Protein AF-0000000066124583 (afdb_homodimer)

Structure (mmCIF, N/CA/C/O backbone):
data_AF-0000000066124583-model_v1
#
loop_
_entity.id
_entity.type
_entity.pdbx_description
1 polymer 'Pre-rRNA-processing protein RIX1'
#
loop_
_atom_site.group_PDB
_atom_site.id
_atom_site.type_symbol
_atom_site.label_atom_id
_atom_site.label_alt_id
_atom_site.label_comp_id
_atom_site.label_asym_id
_atom_site.label_entity_id
_atom_site.label_seq_id
_atom_site.pdbx_PDB_ins_code
_atom_site.Cartn_x
_atom_site.Cartn_y
_atom_site.Cartn_z
_atom_site.occupancy
_atom_site.B_iso_or_equiv
_atom_site.auth_seq_id
_atom_site.auth_comp_id
_atom_site.auth_asym_id
_atom_site.auth_atom_id
_atom_site.pdbx_PDB_model_num
ATOM 1 N N . MET A 1 1 ? -20.906 36.094 20.312 1 31.84 1 MET A N 1
ATOM 2 C CA . MET A 1 1 ? -20.328 34.75 20.375 1 31.84 1 MET A CA 1
ATOM 3 C C . MET A 1 1 ? -19.531 34.438 19.125 1 31.84 1 MET A C 1
ATOM 5 O O . MET A 1 1 ? -20.094 34.312 18.031 1 31.84 1 MET A O 1
ATOM 9 N N . THR A 1 2 ? -18.391 35.062 18.766 1 44.59 2 THR A N 1
ATOM 10 C CA . THR A 1 2 ? -17.547 35.219 17.578 1 44.59 2 THR A CA 1
ATOM 11 C C . THR A 1 2 ? -17.266 33.875 16.938 1 44.59 2 THR A C 1
ATOM 13 O O . THR A 1 2 ? -16.875 32.938 17.609 1 44.59 2 THR A O 1
ATOM 16 N N . SER A 1 3 ? -17.828 33.719 15.781 1 54.34 3 SER A N 1
ATOM 17 C CA . SER A 1 3 ? -17.906 32.469 15.016 1 54.34 3 SER A CA 1
ATOM 18 C C . SER A 1 3 ? -16.516 31.875 14.797 1 54.34 3 SER A C 1
ATOM 20 O O . SER A 1 3 ? -15.578 32.594 14.43 1 54.34 3 SER A O 1
ATOM 22 N N . GLN A 1 4 ? -16.188 30.703 15.398 1 66.81 4 GLN A N 1
ATOM 23 C CA . GLN A 1 4 ? -14.938 29.969 15.531 1 66.81 4 GLN A CA 1
ATOM 24 C C . GLN A 1 4 ? -14.477 29.422 14.188 1 66.81 4 GLN A C 1
ATOM 26 O O . GLN A 1 4 ? -13.305 29.078 14.023 1 66.81 4 GLN A O 1
ATOM 31 N N . VAL A 1 5 ? -15.422 29.609 13.102 1 79.12 5 VAL A N 1
ATOM 32 C CA . VAL A 1 5 ? -15.008 29.016 11.828 1 79.12 5 VAL A CA 1
ATOM 33 C C . VAL A 1 5 ? -15.219 30.016 10.703 1 79.12 5 VAL A C 1
ATOM 35 O O . VAL A 1 5 ? -15.922 31.016 10.867 1 79.12 5 VAL A O 1
ATOM 38 N N . VAL A 1 6 ? -14.578 29.906 9.594 1 86 6 VAL A N 1
ATOM 39 C CA . VAL A 1 6 ? -14.75 30.75 8.414 1 86 6 VAL A CA 1
ATOM 40 C C . VAL A 1 6 ? -16.172 30.625 7.891 1 86 6 VAL A C 1
ATOM 42 O O . VAL A 1 6 ? -16.656 29.5 7.641 1 86 6 VAL A O 1
ATOM 45 N N . PRO A 1 7 ? -16.844 31.734 7.855 1 86.69 7 PRO A N 1
ATOM 46 C CA . PRO A 1 7 ? -18.219 31.656 7.359 1 86.69 7 PRO A CA 1
ATOM 47 C C . PRO A 1 7 ? -18.297 31.078 5.953 1 86.69 7 PRO A C 1
ATOM 49 O O . PRO A 1 7 ? -17.391 31.266 5.141 1 86.69 7 PRO A O 1
ATOM 52 N N . LEU A 1 8 ? -19.391 30.406 5.609 1 89.06 8 LEU A N 1
ATOM 53 C CA . LEU A 1 8 ? -19.594 29.766 4.316 1 89.06 8 LEU A CA 1
ATOM 54 C C . LEU A 1 8 ? -19.672 30.812 3.201 1 89.06 8 LEU A C 1
ATOM 56 O O . LEU A 1 8 ? -19.359 30.516 2.047 1 89.06 8 LEU A O 1
ATOM 60 N N . SER A 1 9 ? -20.094 32.031 3.57 1 87.06 9 SER A N 1
ATOM 61 C CA . SER A 1 9 ? -20.203 33.125 2.592 1 87.06 9 SER A CA 1
ATOM 62 C C . SER A 1 9 ? -18.844 33.438 1.976 1 87.06 9 SER A C 1
ATOM 64 O O . SER A 1 9 ? -18.766 33.781 0.792 1 87.06 9 SER A O 1
ATOM 66 N N . THR A 1 10 ? -17.844 33.312 2.783 1 87.81 10 THR A N 1
ATOM 67 C CA . THR A 1 10 ? -16.5 33.562 2.279 1 87.81 10 THR A CA 1
ATOM 68 C C . THR A 1 10 ? -16.094 32.5 1.265 1 87.81 10 THR A C 1
ATOM 70 O O . THR A 1 10 ? -15.453 32.781 0.254 1 87.81 10 THR A O 1
ATOM 73 N N . PHE A 1 11 ? -16.531 31.297 1.5 1 90.44 11 PHE A N 1
ATOM 74 C CA . PHE A 1 11 ? -16.219 30.203 0.586 1 90.44 11 PHE A CA 1
ATOM 75 C C . PHE A 1 11 ? -16.969 30.359 -0.73 1 90.44 11 PHE A C 1
ATOM 77 O O . PHE A 1 11 ? -16.438 30.047 -1.796 1 90.44 11 PHE A O 1
ATOM 84 N N . VAL A 1 12 ? -18.156 30.859 -0.649 1 90.5 12 VAL A N 1
ATOM 85 C CA . VAL A 1 12 ? -18.984 31.047 -1.833 1 90.5 12 VAL A CA 1
ATOM 86 C C . VAL A 1 12 ? -18.297 31.984 -2.812 1 90.5 12 VAL A C 1
ATOM 88 O O . VAL A 1 12 ? -18.297 31.75 -4.023 1 90.5 12 VAL A O 1
ATOM 91 N N . GLN A 1 13 ? -17.625 32.938 -2.297 1 87.88 13 GLN A N 1
ATOM 92 C CA . GLN A 1 13 ? -16.984 33.938 -3.129 1 87.88 13 GLN A CA 1
ATOM 93 C C . GLN A 1 13 ? -15.719 33.406 -3.785 1 87.88 13 GLN A C 1
ATOM 95 O O . GLN A 1 13 ? -15.352 33.812 -4.887 1 87.88 13 GLN A O 1
ATOM 100 N N . HIS A 1 14 ? -15.148 32.406 -3.162 1 88.44 14 HIS A N 1
ATOM 101 C CA . HIS A 1 14 ? -13.836 31.953 -3.617 1 88.44 14 HIS A CA 1
ATOM 102 C C . HIS A 1 14 ? -13.898 30.562 -4.223 1 88.44 14 HIS A C 1
ATOM 104 O O . HIS A 1 14 ? -12.898 30.047 -4.738 1 88.44 14 HIS A O 1
ATOM 110 N N . LEU A 1 15 ? -14.984 29.969 -4.273 1 90.81 15 LEU A N 1
ATOM 111 C CA . LEU A 1 15 ? -15.117 28.562 -4.641 1 90.81 15 LEU A CA 1
ATOM 112 C C . LEU A 1 15 ? -14.68 28.328 -6.082 1 90.81 15 LEU A C 1
ATOM 114 O O . LEU A 1 15 ? -13.961 27.359 -6.371 1 90.81 15 LEU A O 1
ATOM 118 N N . GLU A 1 16 ? -14.961 29.203 -6.98 1 88.62 16 GLU A N 1
ATOM 119 C CA . GLU A 1 16 ? -14.648 29.016 -8.398 1 88.62 16 GLU A CA 1
ATOM 120 C C . GLU A 1 16 ? -13.18 29.328 -8.68 1 88.62 16 GLU A C 1
ATOM 122 O O . GLU A 1 16 ? -12.562 28.703 -9.547 1 88.62 16 GLU A O 1
ATOM 127 N N . SER A 1 17 ? -12.609 30.172 -7.844 1 87.5 17 SER A N 1
ATOM 128 C CA . SER A 1 17 ? -11.258 30.641 -8.133 1 87.5 17 SER A CA 1
ATOM 129 C C . SER A 1 17 ? -10.219 29.906 -7.293 1 87.5 17 SER A C 1
ATOM 131 O O . SER A 1 17 ? -9.023 29.938 -7.602 1 87.5 17 SER A O 1
ATOM 133 N N . CYS A 1 18 ? -10.711 29.25 -6.309 1 87.5 18 CYS A N 1
ATOM 134 C CA . CYS A 1 18 ? -9.766 28.609 -5.391 1 87.5 18 CYS A CA 1
ATOM 135 C C . CYS A 1 18 ? -9.07 27.422 -6.051 1 87.5 18 CYS A C 1
ATOM 137 O O . CYS A 1 18 ? -9.719 26.625 -6.73 1 87.5 18 CYS A O 1
ATOM 139 N N . GLU A 1 19 ? -7.656 27.453 -5.938 1 86.69 19 GLU A N 1
ATOM 140 C CA . GLU A 1 19 ? -6.883 26.359 -6.52 1 86.69 19 GLU A CA 1
ATOM 141 C C . GLU A 1 19 ? -5.777 25.906 -5.574 1 86.69 19 GLU A C 1
ATOM 143 O O . GLU A 1 19 ? -5.441 26.609 -4.617 1 86.69 19 GLU A O 1
ATOM 148 N N . GLY A 1 20 ? -5.316 24.672 -5.781 1 86.31 20 GLY A N 1
ATOM 149 C CA . GLY A 1 20 ? -4.145 24.156 -5.09 1 86.31 20 GLY A CA 1
ATOM 150 C C . GLY A 1 20 ? -4.328 24.078 -3.584 1 86.31 20 GLY A C 1
ATOM 151 O O . GLY A 1 20 ? -5.273 23.453 -3.105 1 86.31 20 GLY A O 1
ATOM 152 N N . TYR A 1 21 ? -3.578 24.797 -2.836 1 88.69 21 TYR A N 1
ATOM 153 C CA . TYR A 1 21 ? -3.547 24.719 -1.381 1 88.69 21 TYR A CA 1
ATOM 154 C C . TYR A 1 21 ? -4.789 25.359 -0.773 1 88.69 21 TYR A C 1
ATOM 156 O O . TYR A 1 21 ? -5.289 24.906 0.257 1 88.69 21 TYR A O 1
ATOM 164 N N . GLU A 1 22 ? -5.266 26.422 -1.365 1 89.56 22 GLU A N 1
ATOM 165 C CA . GLU A 1 22 ? -6.48 27.078 -0.884 1 89.56 22 GLU A CA 1
ATOM 166 C C . GLU A 1 22 ? -7.668 26.125 -0.896 1 89.56 22 GLU A C 1
ATOM 168 O O . GLU A 1 22 ? -8.438 26.062 0.064 1 89.56 22 GLU A O 1
ATOM 173 N N . PHE A 1 23 ? -7.766 25.453 -1.952 1 92.38 23 PHE A N 1
ATOM 174 C CA . PHE A 1 23 ? -8.859 24.484 -2.068 1 92.38 23 PHE A CA 1
ATOM 175 C C . PHE A 1 23 ? -8.711 23.375 -1.046 1 92.38 23 PHE A C 1
ATOM 177 O O . PHE A 1 23 ? -9.688 22.969 -0.412 1 92.38 23 PHE A O 1
ATOM 184 N N . ARG A 1 24 ? -7.539 22.859 -0.922 1 91.31 24 ARG A N 1
ATOM 185 C CA . ARG A 1 24 ? -7.277 21.812 0.06 1 91.31 24 ARG A CA 1
ATOM 186 C C . ARG A 1 24 ? -7.66 22.266 1.464 1 91.31 24 ARG A C 1
ATOM 188 O O . ARG A 1 24 ? -8.266 21.516 2.225 1 91.31 24 ARG A O 1
ATOM 195 N N . THR A 1 25 ? -7.32 23.453 1.829 1 90.75 25 THR A N 1
ATOM 196 C CA . THR A 1 25 ? -7.621 24 3.148 1 90.75 25 THR A CA 1
ATOM 197 C C . THR A 1 25 ? -9.125 24.172 3.328 1 90.75 25 THR A C 1
ATOM 199 O O . THR A 1 25 ? -9.664 23.891 4.398 1 90.75 25 THR A O 1
ATOM 202 N N . MET A 1 26 ? -9.734 24.672 2.281 1 91.56 26 MET A N 1
ATOM 203 C CA . MET A 1 26 ? -11.18 24.828 2.33 1 91.56 26 MET A CA 1
ATOM 204 C C . MET A 1 26 ? -11.875 23.5 2.619 1 91.56 26 MET A C 1
ATOM 206 O O . MET A 1 26 ? -12.758 23.438 3.477 1 91.56 26 MET A O 1
ATOM 210 N N . ILE A 1 27 ? -11.445 22.453 1.903 1 92.69 27 ILE A N 1
ATOM 211 C CA . ILE A 1 27 ? -12.039 21.125 2.072 1 92.69 27 ILE A CA 1
ATOM 212 C C . ILE A 1 27 ? -11.797 20.625 3.498 1 92.69 27 ILE A C 1
ATOM 214 O O . ILE A 1 27 ? -12.695 20.062 4.121 1 92.69 27 ILE A O 1
ATOM 218 N N . LYS A 1 28 ? -10.695 20.891 3.996 1 89.81 28 LYS A N 1
ATOM 219 C CA . LYS A 1 28 ? -10.367 20.484 5.359 1 89.81 28 LYS A CA 1
ATOM 220 C C . LYS A 1 28 ? -11.258 21.203 6.371 1 89.81 28 LYS A C 1
ATOM 222 O O . LYS A 1 28 ? -11.719 20.594 7.34 1 89.81 28 LYS A O 1
ATOM 227 N N . MET A 1 29 ? -11.523 22.453 6.176 1 89 29 MET A N 1
ATOM 228 C CA . MET A 1 29 ? -12.336 23.25 7.094 1 89 29 MET A CA 1
ATOM 229 C C . MET A 1 29 ? -13.789 22.797 7.059 1 89 29 MET A C 1
ATOM 231 O O . MET A 1 29 ? -14.469 22.797 8.086 1 89 29 MET A O 1
ATOM 235 N N . LEU A 1 30 ? -14.188 22.406 5.883 1 90.69 30 LEU A N 1
ATOM 236 C CA . LEU A 1 30 ? -15.578 22 5.715 1 90.69 30 LEU A CA 1
ATOM 237 C C . LEU A 1 30 ? -15.852 20.703 6.461 1 90.69 30 LEU A C 1
ATOM 239 O O . LEU A 1 30 ? -17.016 20.344 6.699 1 90.69 30 LEU A O 1
ATOM 243 N N . ALA A 1 31 ? -14.844 19.984 6.855 1 88.62 31 ALA A N 1
ATOM 244 C CA . ALA A 1 31 ? -15 18.734 7.602 1 88.62 31 ALA A CA 1
ATOM 245 C C . ALA A 1 31 ? -15.297 19 9.07 1 88.62 31 ALA A C 1
ATOM 247 O O . ALA A 1 31 ? -15.656 18.094 9.82 1 88.62 31 ALA A O 1
ATOM 248 N N . SER A 1 32 ? -15.281 20.25 9.508 1 85.44 32 SER A N 1
ATOM 249 C CA . SER A 1 32 ? -15.523 20.609 10.898 1 85.44 32 SER A CA 1
ATOM 250 C C . SER A 1 32 ? -17 20.453 11.266 1 85.44 32 SER A C 1
ATOM 252 O O . SER A 1 32 ? -17.875 20.875 10.508 1 85.44 32 SER A O 1
ATOM 254 N N . PRO A 1 33 ? -17.219 19.875 12.383 1 81.5 33 PRO A N 1
ATOM 255 C CA . PRO A 1 33 ? -18.609 19.734 12.828 1 81.5 33 PRO A CA 1
ATOM 256 C C . PRO A 1 33 ? -19.281 21.062 13.117 1 81.5 33 PRO A C 1
ATOM 258 O O . PRO A 1 33 ? -20.516 21.141 13.234 1 81.5 33 PRO A O 1
ATOM 261 N N . ALA A 1 34 ? -18.484 22.062 13.211 1 79.56 34 ALA A N 1
ATOM 262 C CA . ALA A 1 34 ? -19.016 23.375 13.508 1 79.56 34 ALA A CA 1
ATOM 263 C C . ALA A 1 34 ? -19.984 23.844 12.414 1 79.56 34 ALA A C 1
ATOM 265 O O . ALA A 1 34 ? -20.891 24.625 12.672 1 79.56 34 ALA A O 1
ATOM 266 N N . TYR A 1 35 ? -19.828 23.312 11.234 1 83.25 35 TYR A N 1
ATOM 267 C CA . TYR A 1 35 ? -20.688 23.734 10.125 1 83.25 35 TYR A CA 1
ATOM 268 C C . TYR A 1 35 ? -22.016 23 10.156 1 83.25 35 TYR A C 1
ATOM 270 O O . TYR A 1 35 ? -22.953 23.344 9.438 1 83.25 35 TYR A O 1
ATOM 278 N N . ALA A 1 36 ? -22.109 21.906 11.016 1 75.75 36 ALA A N 1
ATOM 279 C CA . ALA A 1 36 ? -23.375 21.172 11.148 1 75.75 36 ALA A CA 1
ATOM 280 C C . ALA A 1 36 ? -24.281 21.812 12.188 1 75.75 36 ALA A C 1
ATOM 282 O O . ALA A 1 36 ? -25.469 21.484 12.266 1 75.75 36 ALA A O 1
ATOM 283 N N . LYS A 1 37 ? -23.641 22.594 13.078 1 64.38 37 LYS A N 1
ATOM 284 C CA . LYS A 1 37 ? -24.422 23.203 14.141 1 64.38 37 LYS A CA 1
ATOM 285 C C . LYS A 1 37 ? -25.406 24.219 13.586 1 64.38 37 LYS A C 1
ATOM 287 O O . LYS A 1 37 ? -25.125 24.891 12.586 1 64.38 37 LYS A O 1
ATOM 292 N N . GLN A 1 38 ? -26.75 23.953 13.812 1 54.62 38 GLN A N 1
ATOM 293 C CA . GLN A 1 38 ? -28.031 24.516 13.383 1 54.62 38 GLN A CA 1
ATOM 294 C C . GLN A 1 38 ? -27.922 26.016 13.133 1 54.62 38 GLN A C 1
ATOM 296 O O . GLN A 1 38 ? -28.578 26.562 12.242 1 54.62 38 GLN A O 1
ATOM 301 N N . GLN A 1 39 ? -27.125 26.625 14.117 1 51.5 39 GLN A N 1
ATOM 302 C CA . GLN A 1 39 ? -27.234 28.062 14.039 1 51.5 39 GLN A CA 1
ATOM 303 C C . GLN A 1 39 ? -26.719 28.594 12.711 1 51.5 39 GLN A C 1
ATOM 305 O O . GLN A 1 39 ? -26.859 29.781 12.406 1 51.5 39 GLN A O 1
ATOM 310 N N . LEU A 1 40 ? -25.781 27.844 12.125 1 53 40 LEU A N 1
ATOM 311 C CA . LEU A 1 40 ? -25.188 28.266 10.859 1 53 40 LEU A CA 1
ATOM 312 C C . LEU A 1 40 ? -26.234 28.219 9.742 1 53 40 LEU A C 1
ATOM 314 O O . LEU A 1 40 ? -26.703 27.156 9.367 1 53 40 LEU A O 1
ATOM 318 N N . LEU A 1 41 ? -27.188 29 9.984 1 53.41 41 LEU A N 1
ATOM 319 C CA . LEU A 1 41 ? -28.562 29.297 9.602 1 53.41 41 LEU A CA 1
ATOM 320 C C . LEU A 1 41 ? -28.828 28.875 8.156 1 53.41 41 LEU A C 1
ATOM 322 O O . LEU A 1 41 ? -27.891 28.812 7.348 1 53.41 41 LEU A O 1
ATOM 326 N N . LYS A 1 42 ? -30.016 28.281 7.812 1 59.41 42 LYS A N 1
ATOM 327 C CA . LYS A 1 42 ? -30.734 27.703 6.672 1 59.41 42 LYS A CA 1
ATOM 328 C C . LYS A 1 42 ? -30.406 28.453 5.387 1 59.41 42 LYS A C 1
ATOM 330 O O . LYS A 1 42 ? -30.109 27.844 4.363 1 59.41 42 LYS A O 1
ATOM 335 N N . ASP A 1 43 ? -30.016 29.719 5.652 1 70.69 43 ASP A N 1
ATOM 336 C CA . ASP A 1 43 ? -29.922 30.5 4.426 1 70.69 43 ASP A CA 1
ATOM 337 C C . ASP A 1 43 ? -28.516 30.406 3.82 1 70.69 43 ASP A C 1
ATOM 339 O O . ASP A 1 43 ? -28.375 30.234 2.609 1 70.69 43 ASP A O 1
ATOM 343 N N . GLU A 1 44 ? -27.391 30.281 4.637 1 83.12 44 GLU A N 1
ATOM 344 C CA . GLU A 1 44 ? -26.031 30.25 4.082 1 83.12 44 GLU A CA 1
ATOM 345 C C . GLU A 1 44 ? -25.719 28.875 3.469 1 83.12 44 GLU A C 1
ATOM 347 O O . GLU A 1 44 ? -25.031 28.797 2.453 1 83.12 44 GLU A O 1
ATOM 352 N N . LEU A 1 45 ? -26.312 27.922 4.051 1 88 45 LEU A N 1
ATOM 353 C CA . LEU A 1 45 ? -26.062 26.562 3.555 1 88 45 LEU A CA 1
ATOM 354 C C . LEU A 1 45 ? -26.703 26.375 2.182 1 88 45 LEU A C 1
ATOM 356 O O . LEU A 1 45 ? -26.094 25.766 1.296 1 88 45 LEU A O 1
ATOM 360 N N . SER A 1 46 ? -27.844 26.938 2.045 1 88.38 46 SER A N 1
ATOM 361 C CA . SER A 1 46 ? -28.547 26.797 0.775 1 88.38 46 SER A CA 1
ATOM 362 C C . SER A 1 46 ? -27.812 27.5 -0.353 1 88.38 46 SER A C 1
ATOM 364 O O . SER A 1 46 ? -27.719 26.984 -1.47 1 88.38 46 SER A O 1
ATOM 366 N N . VAL A 1 47 ? -27.25 28.656 0.03 1 91.62 47 VAL A N 1
ATOM 367 C CA . VAL A 1 47 ? -26.516 29.422 -0.974 1 91.62 47 VAL A CA 1
ATOM 368 C C . VAL A 1 47 ? -25.234 28.688 -1.338 1 91.62 47 VAL A C 1
ATOM 370 O O . VAL A 1 47 ? -24.859 28.609 -2.514 1 91.62 47 VAL A O 1
ATOM 373 N N . PHE A 1 48 ? -24.594 28.281 -0.397 1 93.69 48 PHE A N 1
ATOM 374 C CA . PHE A 1 48 ? -23.344 27.547 -0.626 1 93.69 48 PHE A CA 1
ATOM 375 C C . PHE A 1 48 ? -23.609 26.297 -1.462 1 93.69 48 PHE A C 1
ATOM 377 O O . PHE A 1 48 ? -22.875 26.031 -2.426 1 93.69 48 PHE A O 1
ATOM 384 N N . MET A 1 49 ? -24.625 25.547 -1.117 1 93.31 49 MET A N 1
ATOM 385 C CA . MET A 1 49 ? -24.922 24.312 -1.834 1 93.31 49 MET A CA 1
ATOM 386 C C . MET A 1 49 ? -25.375 24.609 -3.26 1 93.31 49 MET A C 1
ATOM 388 O O . MET A 1 49 ? -25.141 23.812 -4.172 1 93.31 49 MET A O 1
ATOM 392 N N . ALA A 1 50 ? -26.016 25.734 -3.438 1 94.69 50 ALA A N 1
ATOM 393 C CA . ALA A 1 50 ? -26.375 26.125 -4.793 1 94.69 50 ALA A CA 1
ATOM 394 C C . ALA A 1 50 ? -25.141 26.312 -5.668 1 94.69 50 ALA A C 1
ATOM 396 O O . ALA A 1 50 ? -25.141 25.938 -6.844 1 94.69 50 ALA A O 1
ATOM 397 N N . LYS A 1 51 ? -24.172 26.859 -5.125 1 95.44 51 LYS A N 1
ATOM 398 C CA . LYS A 1 51 ? -22.922 27.047 -5.859 1 95.44 51 LYS A CA 1
ATOM 399 C C . LYS A 1 51 ? -22.25 25.719 -6.137 1 95.44 51 LYS A C 1
ATOM 401 O O . LYS A 1 51 ? -21.656 25.531 -7.203 1 95.44 51 LYS A O 1
ATOM 406 N N . VAL A 1 52 ? -22.266 24.828 -5.152 1 96.38 52 VAL A N 1
ATOM 407 C CA . VAL A 1 52 ? -21.688 23.5 -5.328 1 96.38 52 VAL A CA 1
ATOM 408 C C . VAL A 1 52 ? -22.422 22.766 -6.457 1 96.38 52 VAL A C 1
ATOM 410 O O . VAL A 1 52 ? -21.781 22.141 -7.312 1 96.38 52 VAL A O 1
ATOM 413 N N . LEU A 1 53 ? -23.719 22.891 -6.453 1 96.81 53 LEU A N 1
ATOM 414 C CA . LEU A 1 53 ? -24.516 22.266 -7.504 1 96.81 53 LEU A CA 1
ATOM 415 C C . LEU A 1 53 ? -24.188 22.859 -8.867 1 96.81 53 LEU A C 1
ATOM 417 O O . LEU A 1 53 ? -24.156 22.156 -9.875 1 96.81 53 LEU A O 1
ATOM 421 N N . LYS A 1 54 ? -23.906 24.109 -8.883 1 96.25 54 LYS A N 1
ATOM 422 C CA . LYS A 1 54 ? -23.5 24.781 -10.117 1 96.25 54 LYS A CA 1
ATOM 423 C C . LYS A 1 54 ? -22.172 24.25 -10.625 1 96.25 54 LYS A C 1
ATOM 425 O O . LYS A 1 54 ? -21.984 24.062 -11.828 1 96.25 54 LYS A O 1
ATOM 430 N N . LEU A 1 55 ? -21.25 24.031 -9.719 1 96.94 55 LEU A N 1
ATOM 431 C CA . LEU A 1 55 ? -19.953 23.453 -10.102 1 96.94 55 LEU A CA 1
ATOM 432 C C . LEU A 1 55 ? -20.141 22.094 -10.742 1 96.94 55 LEU A C 1
ATOM 434 O O . LEU A 1 55 ? -19.484 21.781 -11.75 1 96.94 55 LEU A O 1
ATOM 438 N N . LEU A 1 56 ? -21.047 21.312 -10.242 1 97.38 56 LEU A N 1
ATOM 439 C CA . LEU A 1 56 ? -21.281 19.953 -10.711 1 97.38 56 LEU A CA 1
ATOM 440 C C . LEU A 1 56 ? -21.969 19.938 -12.07 1 97.38 56 LEU A C 1
ATOM 442 O O . LEU A 1 56 ? -21.891 18.969 -12.812 1 97.38 56 LEU A O 1
ATOM 446 N N . ARG A 1 57 ? -22.641 21.016 -12.406 1 96.19 57 ARG A N 1
ATOM 447 C CA . ARG A 1 57 ? -23.328 21.141 -13.68 1 96.19 57 ARG A CA 1
ATOM 448 C C . ARG A 1 57 ? -22.438 21.797 -14.734 1 96.19 57 ARG A C 1
ATOM 450 O O . ARG A 1 57 ? -22.828 21.922 -15.891 1 96.19 57 ARG A O 1
ATOM 457 N N . SER A 1 58 ? -21.266 22.156 -14.312 1 95.56 58 SER A N 1
ATOM 458 C CA . SER A 1 58 ? -20.359 22.859 -15.211 1 95.56 58 SER A CA 1
ATOM 459 C C . SER A 1 58 ? -19.859 21.938 -16.312 1 95.56 58 SER A C 1
ATOM 461 O O . SER A 1 58 ? -19.828 20.719 -16.156 1 95.56 58 SER A O 1
ATOM 463 N N . LYS A 1 59 ? -19.359 22.5 -17.391 1 92.69 59 LYS A N 1
ATOM 464 C CA . LYS A 1 59 ? -18.781 21.734 -18.5 1 92.69 59 LYS A CA 1
ATOM 465 C C . LYS A 1 59 ? -17.266 21.609 -18.344 1 92.69 59 LYS A C 1
ATOM 467 O O . LYS A 1 59 ? -16.625 20.828 -19.047 1 92.69 59 LYS A O 1
ATOM 472 N N . ASP A 1 60 ? -16.844 22.406 -17.422 1 93.81 60 ASP A N 1
ATOM 473 C CA . ASP A 1 60 ? -15.414 22.359 -17.141 1 93.81 60 ASP A CA 1
ATOM 474 C C . ASP A 1 60 ? -15.078 21.203 -16.203 1 93.81 60 ASP A C 1
ATOM 476 O O . ASP A 1 60 ? -15.578 21.141 -15.078 1 93.81 60 ASP A O 1
ATOM 480 N N . ASP A 1 61 ? -14.219 20.312 -16.656 1 93.62 61 ASP A N 1
ATOM 481 C CA . ASP A 1 61 ? -13.875 19.109 -15.898 1 93.62 61 ASP A CA 1
ATOM 482 C C . ASP A 1 61 ? -13.289 19.469 -14.539 1 93.62 61 ASP A C 1
ATOM 484 O O . ASP A 1 61 ? -13.547 18.781 -13.547 1 93.62 61 ASP A O 1
ATOM 488 N N . TYR A 1 62 ? -12.516 20.547 -14.453 1 94.06 62 TYR A N 1
ATOM 489 C CA . TYR A 1 62 ? -11.883 20.938 -13.195 1 94.06 62 TYR A CA 1
ATOM 490 C C . TYR A 1 62 ? -12.922 21.422 -12.188 1 94.06 62 TYR A C 1
ATOM 492 O O . TYR A 1 62 ? -12.82 21.125 -11 1 94.06 62 TYR A O 1
ATOM 500 N N . GLN A 1 63 ? -13.906 22.125 -12.625 1 96.06 63 GLN A N 1
ATOM 501 C CA . GLN A 1 63 ? -14.969 22.625 -11.75 1 96.06 63 GLN A CA 1
ATOM 502 C C . GLN A 1 63 ? -15.82 21.469 -11.227 1 96.06 63 GLN A C 1
ATOM 504 O O . GLN A 1 63 ? -16.172 21.438 -10.047 1 96.06 63 GLN A O 1
ATOM 509 N N . VAL A 1 64 ? -16.109 20.531 -12.102 1 97.12 64 VAL A N 1
ATOM 510 C CA . VAL A 1 64 ? -16.875 19.359 -11.68 1 97.12 64 VAL A CA 1
ATOM 511 C C . VAL A 1 64 ? -16.078 18.578 -10.641 1 97.12 64 VAL A C 1
ATOM 513 O O . VAL A 1 64 ? -16.625 18.109 -9.641 1 97.12 64 VAL A O 1
ATOM 516 N N . TRP A 1 65 ? -14.758 18.453 -10.938 1 97 65 TRP A N 1
ATOM 517 C CA . TRP A 1 65 ? -13.859 17.781 -10.008 1 97 65 TRP A CA 1
ATOM 518 C C . TRP A 1 65 ? -13.906 18.438 -8.633 1 97 65 TRP A C 1
ATOM 520 O O . TRP A 1 65 ? -14.008 17.75 -7.613 1 97 65 TRP A O 1
ATOM 530 N N . LYS A 1 66 ? -13.922 19.719 -8.531 1 96.31 66 LYS A N 1
ATOM 531 C CA . LYS A 1 66 ? -14.016 20.469 -7.273 1 96.31 66 LYS A CA 1
ATOM 532 C C . LYS A 1 66 ? -15.352 20.203 -6.582 1 96.31 66 LYS A C 1
ATOM 534 O O . LYS A 1 66 ? -15.391 19.953 -5.379 1 96.31 66 LYS A O 1
ATOM 539 N N . GLY A 1 67 ? -16.344 20.266 -7.379 1 97.25 67 GLY A N 1
ATOM 540 C CA . GLY A 1 67 ? -17.672 20.016 -6.84 1 97.25 67 GLY A CA 1
ATOM 541 C C . GLY A 1 67 ? -17.797 18.641 -6.219 1 97.25 67 GLY A C 1
ATOM 542 O O . GLY A 1 67 ? -18.438 18.484 -5.176 1 97.25 67 GLY A O 1
ATOM 543 N N . CYS A 1 68 ? -17.203 17.641 -6.793 1 98.06 68 CYS A N 1
ATOM 544 C CA . CYS A 1 68 ? -17.25 16.266 -6.285 1 98.06 68 CYS A CA 1
ATOM 545 C C . CYS A 1 68 ? -16.578 16.172 -4.918 1 98.06 68 CYS A C 1
ATOM 547 O O . CYS A 1 68 ? -17.141 15.578 -3.992 1 98.06 68 CYS A O 1
ATOM 549 N N . HIS A 1 69 ? -15.438 16.766 -4.797 1 97.62 69 HIS A N 1
ATOM 550 C CA . HIS A 1 69 ? -14.695 16.672 -3.541 1 97.62 69 HIS A CA 1
ATOM 551 C C . HIS A 1 69 ? -15.422 17.406 -2.42 1 97.62 69 HIS A C 1
ATOM 553 O O . HIS A 1 69 ? -15.477 16.922 -1.288 1 97.62 69 HIS A O 1
ATOM 559 N N . ILE A 1 70 ? -16.031 18.5 -2.711 1 97.12 70 ILE A N 1
ATOM 560 C CA . ILE A 1 70 ? -16.766 19.266 -1.708 1 97.12 70 ILE A CA 1
ATOM 561 C C . ILE A 1 70 ? -18.016 18.484 -1.271 1 97.12 70 ILE A C 1
ATOM 563 O O . ILE A 1 70 ? -18.297 18.375 -0.076 1 97.12 70 ILE A O 1
ATOM 567 N N . ALA A 1 71 ? -18.703 17.969 -2.271 1 97.38 71 ALA A N 1
ATOM 568 C CA . ALA A 1 71 ? -19.891 17.203 -1.962 1 97.38 71 ALA A CA 1
ATOM 569 C C . ALA A 1 71 ? -19.562 16 -1.064 1 97.38 71 ALA A C 1
ATOM 571 O O . ALA A 1 71 ? -20.297 15.727 -0.105 1 97.38 71 ALA A O 1
ATOM 572 N N . THR A 1 72 ? -18.484 15.32 -1.355 1 97.25 72 THR A N 1
ATOM 573 C CA . THR A 1 72 ? -18.078 14.148 -0.587 1 97.25 72 THR A CA 1
ATOM 574 C C . THR A 1 72 ? -17.766 14.523 0.859 1 97.25 72 THR A C 1
ATOM 576 O O . THR A 1 72 ? -18.281 13.906 1.791 1 97.25 72 THR A O 1
ATOM 579 N N . VAL A 1 73 ? -17.047 15.586 1.056 1 95.5 73 VAL A N 1
ATOM 580 C CA . VAL A 1 73 ? -16.609 15.969 2.395 1 95.5 73 VAL A CA 1
ATOM 581 C C . VAL A 1 73 ? -17.781 16.547 3.18 1 95.5 73 VAL A C 1
ATOM 583 O O . VAL A 1 73 ? -18 16.172 4.336 1 95.5 73 VAL A O 1
ATOM 586 N N . PHE A 1 74 ? -18.5 17.375 2.535 1 93.56 74 PHE A N 1
ATOM 587 C CA . PHE A 1 74 ? -19.578 18.062 3.23 1 93.56 74 PHE A CA 1
ATOM 588 C C . PHE A 1 74 ? -20.688 17.094 3.607 1 93.56 74 PHE A C 1
ATOM 590 O O . PHE A 1 74 ? -21.297 17.219 4.676 1 93.56 74 PHE A O 1
ATOM 597 N N . CYS A 1 75 ? -20.953 16.109 2.77 1 93.88 75 CYS A N 1
ATOM 598 C CA . CYS A 1 75 ? -21.984 15.109 3.08 1 93.88 75 CYS A CA 1
ATOM 599 C C . CYS A 1 75 ? -21.469 14.109 4.117 1 93.88 75 CYS A C 1
ATOM 601 O O . CYS A 1 75 ? -22.25 13.578 4.906 1 93.88 75 CYS A O 1
ATOM 603 N N . THR A 1 76 ? -20.25 13.82 4.141 1 92.81 76 THR A N 1
ATOM 604 C CA . THR A 1 76 ? -19.672 12.844 5.062 1 92.81 76 THR A CA 1
ATOM 605 C C . THR A 1 76 ? -19.688 13.375 6.492 1 92.81 76 THR A C 1
ATOM 607 O O . THR A 1 76 ? -20.031 12.648 7.426 1 92.81 76 THR A O 1
ATOM 610 N N . TYR A 1 77 ? -19.469 14.688 6.66 1 88.75 77 TYR A N 1
ATOM 611 C CA . TYR A 1 77 ? -19.234 15.188 8.016 1 88.75 77 TYR A CA 1
ATOM 612 C C . TYR A 1 77 ? -20.391 16.062 8.469 1 88.75 77 TYR A C 1
ATOM 614 O O . TYR A 1 77 ? -20.453 16.469 9.633 1 88.75 77 TYR A O 1
ATOM 622 N N . ASN A 1 78 ? -21.312 16.359 7.625 1 88.62 78 ASN A N 1
ATOM 623 C CA . ASN A 1 78 ? -22.469 17.172 7.965 1 88.62 78 ASN A CA 1
ATOM 624 C C . ASN A 1 78 ? -23.766 16.422 7.668 1 88.62 78 ASN A C 1
ATOM 626 O O . ASN A 1 78 ? -24.25 16.438 6.535 1 88.62 78 ASN A O 1
ATOM 630 N N . PRO A 1 79 ? -24.391 15.859 8.695 1 88.56 79 PRO A N 1
ATOM 631 C CA . PRO A 1 79 ? -25.625 15.086 8.492 1 88.56 79 PRO A CA 1
ATOM 632 C C . PRO A 1 79 ? -26.766 15.93 7.953 1 88.56 79 PRO A C 1
ATOM 634 O O . PRO A 1 79 ? -27.656 15.422 7.258 1 88.56 79 PRO A O 1
ATOM 637 N N . VAL A 1 80 ? -26.766 17.203 8.242 1 87.25 80 VAL A N 1
ATOM 638 C CA . VAL A 1 80 ? -27.828 18.078 7.789 1 87.25 80 VAL A CA 1
ATOM 639 C C . VAL A 1 80 ? -27.781 18.219 6.273 1 87.25 80 VAL A C 1
ATOM 641 O O . VAL A 1 80 ? -28.812 18.188 5.602 1 87.25 80 VAL A O 1
ATOM 644 N N . VAL A 1 81 ? -26.578 18.359 5.77 1 91.12 81 VAL A N 1
ATOM 645 C CA . VAL A 1 81 ? -26.406 18.5 4.328 1 91.12 81 VAL A CA 1
ATOM 646 C C . VAL A 1 81 ? -26.766 17.188 3.637 1 91.12 81 VAL A C 1
ATOM 648 O O . VAL A 1 81 ? -27.422 17.188 2.592 1 91.12 81 VAL A O 1
ATOM 651 N N . LEU A 1 82 ? -26.391 16.109 4.215 1 92.81 82 LEU A N 1
ATOM 652 C CA . LEU A 1 82 ? -26.688 14.797 3.645 1 92.81 82 LEU A CA 1
ATOM 653 C C . LEU A 1 82 ? -28.203 14.586 3.537 1 92.81 82 LEU A C 1
ATOM 655 O O . LEU A 1 82 ? -28.703 14.156 2.494 1 92.81 82 LEU A O 1
ATOM 659 N N . CYS A 1 83 ? -28.891 14.93 4.566 1 91.06 83 CYS A N 1
ATOM 660 C CA . CYS A 1 83 ? -30.328 14.68 4.609 1 91.06 83 CYS A CA 1
ATOM 661 C C . CYS A 1 83 ? -31.078 15.672 3.732 1 91.06 83 CYS A C 1
ATOM 663 O O . CYS A 1 83 ? -32.062 15.32 3.104 1 91.06 83 CYS A O 1
ATOM 665 N N . SER A 1 84 ? -30.578 16.891 3.652 1 89.06 84 SER A N 1
ATOM 666 C CA . SER A 1 84 ? -31.312 17.938 2.939 1 89.06 84 SER A CA 1
ATOM 667 C C . SER A 1 84 ? -30.984 17.906 1.448 1 89.06 84 SER A C 1
ATOM 669 O O . SER A 1 84 ? -31.844 18.234 0.621 1 89.06 84 SER A O 1
ATOM 671 N N . PHE A 1 85 ? -29.781 17.562 1.079 1 92.94 85 PHE A N 1
ATOM 672 C CA . PHE A 1 85 ? -29.375 17.719 -0.308 1 92.94 85 PHE A CA 1
ATOM 673 C C . PHE A 1 85 ? -28.922 16.406 -0.907 1 92.94 85 PHE A C 1
ATOM 675 O O . PHE A 1 85 ? -28.547 16.328 -2.08 1 92.94 85 PHE A O 1
ATOM 682 N N . GLY A 1 86 ? -28.922 15.344 -0.17 1 93.12 86 GLY A N 1
ATOM 683 C CA . GLY A 1 86 ? -28.438 14.047 -0.629 1 93.12 86 GLY A CA 1
ATOM 684 C C . GLY A 1 86 ? -29.125 13.578 -1.896 1 93.12 86 GLY A C 1
ATOM 685 O O . GLY A 1 86 ? -28.469 13.109 -2.828 1 93.12 86 GLY A O 1
ATOM 686 N N . GLY A 1 87 ? -30.406 13.711 -1.947 1 92.75 87 GLY A N 1
ATOM 687 C CA . GLY A 1 87 ? -31.156 13.297 -3.119 1 92.75 87 GLY A CA 1
ATOM 688 C C . GLY A 1 87 ? -30.859 14.125 -4.352 1 92.75 87 GLY A C 1
ATOM 689 O O . GLY A 1 87 ? -30.672 13.586 -5.441 1 92.75 87 GLY A O 1
ATOM 690 N N . GLU A 1 88 ? -30.828 15.391 -4.168 1 94.56 88 GLU A N 1
ATOM 691 C CA . GLU A 1 88 ? -30.516 16.297 -5.273 1 94.56 88 GLU A CA 1
ATOM 692 C C . GLU A 1 88 ? -29.109 16.047 -5.816 1 94.56 88 GLU A C 1
ATOM 694 O O . GLU A 1 88 ? -28.906 16.031 -7.031 1 94.56 88 GLU A O 1
ATOM 699 N N . LEU A 1 89 ? -28.188 15.891 -4.918 1 97.19 89 LEU A N 1
ATOM 700 C CA . LEU A 1 89 ? -26.812 15.625 -5.309 1 97.19 89 LEU A CA 1
ATOM 701 C C . LEU A 1 89 ? -26.719 14.32 -6.094 1 97.19 89 LEU A C 1
ATOM 703 O O . LEU A 1 89 ? -25.984 14.25 -7.09 1 97.19 89 LEU A O 1
ATOM 707 N N . MET A 1 90 ? -27.406 13.344 -5.711 1 96 90 MET A N 1
ATOM 708 C CA . MET A 1 90 ? -27.406 12.062 -6.41 1 96 90 MET A CA 1
ATOM 709 C C . MET A 1 90 ? -27.875 12.227 -7.855 1 96 90 MET A C 1
ATOM 711 O O . MET A 1 90 ? -27.266 11.688 -8.773 1 96 90 MET A O 1
ATOM 715 N N . GLY A 1 91 ? -28.891 13.008 -7.973 1 95.69 91 GLY A N 1
ATOM 716 C CA . GLY A 1 91 ? -29.422 13.25 -9.305 1 95.69 91 GLY A CA 1
ATOM 717 C C . GLY A 1 91 ? -28.438 13.969 -10.211 1 95.69 91 GLY A C 1
ATOM 718 O O . GLY A 1 91 ? -28.25 13.578 -11.359 1 95.69 91 GLY A O 1
ATOM 719 N N . ILE A 1 92 ? -27.812 14.906 -9.734 1 97 92 ILE A N 1
ATOM 720 C CA . ILE A 1 92 ? -26.891 15.711 -10.523 1 97 92 ILE A CA 1
ATOM 721 C C . ILE A 1 92 ? -25.641 14.898 -10.844 1 97 92 ILE A C 1
ATOM 723 O O . ILE A 1 92 ? -25.094 14.992 -11.953 1 97 92 ILE A O 1
ATOM 727 N N . LEU A 1 93 ? -25.172 14.18 -9.867 1 97.5 93 LEU A N 1
ATOM 728 C CA . LEU A 1 93 ? -23.969 13.359 -10.07 1 97.5 93 LEU A CA 1
ATOM 729 C C . LEU A 1 93 ? -24.234 12.289 -11.133 1 97.5 93 LEU A C 1
ATOM 731 O O . LEU A 1 93 ? -23.359 12.023 -11.969 1 97.5 93 LEU A O 1
ATOM 735 N N . TYR A 1 94 ? -25.375 11.719 -11.086 1 95.69 94 TYR A N 1
ATOM 736 C CA . TYR A 1 94 ? -25.734 10.727 -12.102 1 95.69 94 TYR A CA 1
ATOM 737 C C . TYR A 1 94 ? -25.75 11.352 -13.492 1 95.69 94 TYR A C 1
ATOM 739 O O . TYR A 1 94 ? -25.188 10.789 -14.438 1 95.69 94 TYR A O 1
ATOM 747 N N . ARG A 1 95 ? -26.328 12.445 -13.594 1 95.94 95 ARG A N 1
ATOM 748 C CA . ARG A 1 95 ? -26.422 13.109 -14.891 1 95.94 95 ARG A CA 1
ATOM 749 C C . ARG A 1 95 ? -25.047 13.492 -15.414 1 95.94 95 ARG A C 1
ATOM 751 O O . ARG A 1 95 ? -24.75 13.32 -16.594 1 95.94 95 ARG A O 1
ATOM 758 N N . ALA A 1 96 ? -24.281 14 -14.531 1 96.5 96 ALA A N 1
ATOM 759 C CA . ALA A 1 96 ? -22.922 14.383 -14.906 1 96.5 96 ALA A CA 1
ATOM 760 C C . ALA A 1 96 ? -22.109 13.164 -15.367 1 96.5 96 ALA A C 1
ATOM 762 O O . ALA A 1 96 ? -21.359 13.242 -16.344 1 96.5 96 ALA A O 1
ATOM 763 N N . LEU A 1 97 ? -22.25 12.047 -14.688 1 96.06 97 LEU A N 1
ATOM 764 C CA . LEU A 1 97 ? -21.531 10.828 -15.047 1 96.06 97 LEU A CA 1
ATOM 765 C C . LEU A 1 97 ? -22.047 10.266 -16.375 1 96.06 97 LEU A C 1
ATOM 767 O O . LEU A 1 97 ? -21.266 9.805 -17.203 1 96.06 97 LEU A O 1
ATOM 771 N N . GLU A 1 98 ? -23.312 10.328 -16.562 1 94.69 98 GLU A N 1
ATOM 772 C CA . GLU A 1 98 ? -23.906 9.859 -17.797 1 94.69 98 GLU A CA 1
ATOM 773 C C . GLU A 1 98 ? -23.391 10.664 -19 1 94.69 98 GLU A C 1
ATOM 775 O O . GLU A 1 98 ? -23.031 10.086 -20.031 1 94.69 98 GLU A O 1
ATOM 780 N N . ASP A 1 99 ? -23.297 11.875 -18.781 1 92.75 99 ASP A N 1
ATOM 781 C CA . ASP A 1 99 ? -22.797 12.758 -19.828 1 92.75 99 ASP A CA 1
ATOM 782 C C . ASP A 1 99 ? -21.312 12.484 -20.125 1 92.75 99 ASP A C 1
ATOM 784 O O . ASP A 1 99 ? -20.891 12.5 -21.281 1 92.75 99 ASP A O 1
ATOM 788 N N . ALA A 1 100 ? -20.594 12.273 -19.109 1 92.25 100 ALA A N 1
ATOM 789 C CA . ALA A 1 100 ? -19.156 12.07 -19.25 1 92.25 100 ALA A CA 1
ATOM 790 C C . ALA A 1 100 ? -18.859 10.711 -19.859 1 92.25 100 ALA A C 1
ATOM 792 O O . ALA A 1 100 ? -17.812 10.531 -20.5 1 92.25 100 ALA A O 1
ATOM 793 N N . THR A 1 101 ? -19.734 9.703 -19.719 1 90.5 101 THR A N 1
ATOM 794 C CA . THR A 1 101 ? -19.438 8.344 -20.141 1 90.5 101 THR A CA 1
ATOM 795 C C . THR A 1 101 ? -20.094 8.031 -21.469 1 90.5 101 THR A C 1
ATOM 797 O O . THR A 1 101 ? -19.812 7.004 -22.094 1 90.5 101 THR A O 1
ATOM 800 N N . LYS A 1 102 ? -20.938 8.797 -21.953 1 85.88 102 LYS A N 1
ATOM 801 C CA . LYS A 1 102 ? -21.703 8.547 -23.188 1 85.88 102 LYS A CA 1
ATOM 802 C C . LYS A 1 102 ? -20.766 8.258 -24.359 1 85.88 102 LYS A C 1
ATOM 804 O O . LYS A 1 102 ? -20.984 7.301 -25.094 1 85.88 102 LYS A O 1
ATOM 809 N N . TYR A 1 103 ? -19.641 8.961 -24.469 1 81.94 103 TYR A N 1
ATOM 810 C CA . TYR A 1 103 ? -18.719 8.758 -25.578 1 81.94 103 TYR A CA 1
ATOM 811 C C . TYR A 1 103 ? -17.312 8.43 -25.062 1 81.94 103 TYR A C 1
ATOM 813 O O . TYR A 1 103 ? -16.312 8.734 -25.719 1 81.94 103 TYR A O 1
ATOM 821 N N . TYR A 1 104 ? -17.328 7.898 -23.969 1 84.12 104 TYR A N 1
ATOM 822 C CA . TYR A 1 104 ? -16.062 7.648 -23.281 1 84.12 104 TYR A CA 1
ATOM 823 C C . TYR A 1 104 ? -15.234 6.617 -24.047 1 84.12 104 TYR A C 1
ATOM 825 O O . TYR A 1 104 ? -14.008 6.75 -24.141 1 84.12 104 TYR A O 1
ATOM 833 N N . GLY A 1 105 ? -15.773 5.555 -24.672 1 76.69 105 GLY A N 1
ATOM 834 C CA . GLY A 1 105 ? -15.062 4.48 -25.344 1 76.69 105 GLY A CA 1
ATOM 835 C C . GLY A 1 105 ? -14.609 4.855 -26.75 1 76.69 105 GLY A C 1
ATOM 836 O O . GLY A 1 105 ? -13.664 4.266 -27.281 1 76.69 105 GLY A O 1
ATOM 837 N N . ASP A 1 106 ? -15.156 5.902 -27.328 1 75.31 106 ASP A N 1
ATOM 838 C CA . ASP A 1 106 ? -14.945 6.234 -28.734 1 75.31 106 ASP A CA 1
ATOM 839 C C . ASP A 1 106 ? -13.773 7.203 -28.891 1 75.31 106 ASP A C 1
ATOM 841 O O . ASP A 1 106 ? -13.188 7.297 -29.969 1 75.31 106 ASP A O 1
ATOM 845 N N . SER A 1 107 ? -13.484 7.938 -27.891 1 72.12 107 SER A N 1
ATOM 846 C CA . SER A 1 107 ? -12.461 8.969 -28.047 1 72.12 107 SER A CA 1
ATOM 847 C C . SER A 1 107 ? -11.344 8.789 -27.016 1 72.12 107 SER A C 1
ATOM 849 O O . SER A 1 107 ? -11.539 8.133 -25.984 1 72.12 107 SER A O 1
ATOM 851 N N . VAL A 1 108 ? -10.18 9.227 -27.578 1 71.56 108 VAL A N 1
ATOM 852 C CA . VAL A 1 108 ? -9.055 9.258 -26.656 1 71.56 108 VAL A CA 1
ATOM 853 C C . VAL A 1 108 ? -9.336 10.258 -25.531 1 71.56 108 VAL A C 1
ATOM 855 O O . VAL A 1 108 ? -9.688 11.414 -25.797 1 71.56 108 VAL A O 1
ATOM 858 N N . GLN A 1 109 ? -9.328 9.727 -24.328 1 77.38 109 GLN A N 1
ATOM 859 C CA . GLN A 1 109 ? -9.656 10.578 -23.188 1 77.38 109 GLN A CA 1
ATOM 860 C C . GLN A 1 109 ? -8.414 11.273 -22.641 1 77.38 109 GLN A C 1
ATOM 862 O O . GLN A 1 109 ? -7.344 10.68 -22.562 1 77.38 109 GLN A O 1
ATOM 867 N N . THR A 1 110 ? -8.641 12.555 -22.406 1 82.38 110 THR A N 1
ATOM 868 C CA . THR A 1 110 ? -7.582 13.32 -21.75 1 82.38 110 THR A CA 1
ATOM 869 C C . THR A 1 110 ? -7.398 12.867 -20.312 1 82.38 110 THR A C 1
ATOM 871 O O . THR A 1 110 ? -8.297 12.258 -19.719 1 82.38 110 THR A O 1
ATOM 874 N N . GLU A 1 111 ? -6.246 13.133 -19.797 1 83.12 111 GLU A N 1
ATOM 875 C CA . GLU A 1 111 ? -5.965 12.773 -18.422 1 83.12 111 GLU A CA 1
ATOM 876 C C . GLU A 1 111 ? -6.895 13.508 -17.453 1 83.12 111 GLU A C 1
ATOM 878 O O . GLU A 1 111 ? -7.324 12.945 -16.453 1 83.12 111 GLU A O 1
ATOM 883 N N . GLN A 1 112 ? -7.184 14.703 -17.719 1 86.94 112 GLN A N 1
ATOM 884 C CA . GLN A 1 112 ? -8.078 15.492 -16.891 1 86.94 112 GLN A CA 1
ATOM 885 C C . GLN A 1 112 ? -9.477 14.875 -16.844 1 86.94 112 GLN A C 1
ATOM 887 O O . GLN A 1 112 ? -10.086 14.805 -15.766 1 86.94 112 GLN A O 1
ATOM 892 N N . ARG A 1 113 ? -9.906 14.453 -17.938 1 90 113 ARG A N 1
ATOM 893 C CA . ARG A 1 113 ? -11.234 13.859 -18.016 1 90 113 ARG A CA 1
ATOM 894 C C . ARG A 1 113 ? -11.281 12.539 -17.25 1 90 113 ARG A C 1
ATOM 896 O O . ARG A 1 113 ? -12.258 12.25 -16.562 1 90 113 ARG A O 1
ATOM 903 N N . LYS A 1 114 ? -10.258 11.797 -17.359 1 90.31 114 LYS A N 1
ATOM 904 C CA . LYS A 1 114 ? -10.195 10.516 -16.656 1 90.31 114 LYS A CA 1
ATOM 905 C C . LYS A 1 114 ? -10.234 10.727 -15.141 1 90.31 114 LYS A C 1
ATOM 907 O O . LYS A 1 114 ? -10.93 10.008 -14.43 1 90.31 114 LYS A O 1
ATOM 912 N N . VAL A 1 115 ? -9.484 11.75 -14.695 1 92.56 115 VAL A N 1
ATOM 913 C CA . VAL A 1 115 ? -9.438 12.055 -13.266 1 92.56 115 VAL A CA 1
ATOM 914 C C . VAL A 1 115 ? -10.812 12.523 -12.797 1 92.56 115 VAL A C 1
ATOM 916 O O . VAL A 1 115 ? -11.258 12.156 -11.711 1 92.56 115 VAL A O 1
ATOM 919 N N . MET A 1 116 ? -11.445 13.297 -13.617 1 95.5 116 MET A N 1
ATOM 920 C CA . MET A 1 116 ? -12.773 13.797 -13.281 1 95.5 116 MET A CA 1
ATOM 921 C C . MET A 1 116 ? -13.789 12.664 -13.227 1 95.5 116 MET A C 1
ATOM 923 O O . MET A 1 116 ? -14.594 12.594 -12.297 1 95.5 116 MET A O 1
ATOM 927 N N . VAL A 1 117 ? -13.75 11.742 -14.133 1 96.31 117 VAL A N 1
ATOM 928 C CA . VAL A 1 117 ? -14.672 10.617 -14.156 1 96.31 117 VAL A CA 1
ATOM 929 C C . VAL A 1 117 ? -14.445 9.734 -12.938 1 96.31 117 VAL A C 1
ATOM 931 O O . VAL A 1 117 ? -15.406 9.25 -12.32 1 96.31 117 VAL A O 1
ATOM 934 N N . ARG A 1 118 ? -13.219 9.523 -12.602 1 96.75 118 ARG A N 1
ATOM 935 C CA . ARG A 1 118 ? -12.898 8.766 -11.398 1 96.75 118 ARG A CA 1
ATOM 936 C C . ARG A 1 118 ? -13.492 9.43 -10.164 1 96.75 118 ARG A C 1
ATOM 938 O O . ARG A 1 118 ? -14.039 8.75 -9.289 1 96.75 118 ARG A O 1
ATOM 945 N N . ALA A 1 119 ? -13.375 10.742 -10.086 1 97.75 119 ALA A N 1
ATOM 946 C CA . ALA A 1 119 ? -13.93 11.484 -8.961 1 97.75 119 ALA A CA 1
ATOM 947 C C . ALA A 1 119 ? -15.453 11.367 -8.914 1 97.75 119 ALA A C 1
ATOM 949 O O . ALA A 1 119 ? -16.047 11.227 -7.844 1 97.75 119 ALA A O 1
ATOM 950 N N . LEU A 1 120 ? -16.078 11.398 -10.094 1 98.06 120 LEU A N 1
ATOM 951 C CA . LEU A 1 120 ? -17.516 11.273 -10.18 1 98.06 120 LEU A CA 1
ATOM 952 C C . LEU A 1 120 ? -17.984 9.906 -9.688 1 98.06 120 LEU A C 1
ATOM 954 O O . LEU A 1 120 ? -18.922 9.82 -8.891 1 98.06 120 LEU A O 1
ATOM 958 N N . VAL A 1 121 ? -17.297 8.891 -10.086 1 98 121 VAL A N 1
ATOM 959 C CA . VAL A 1 121 ? -17.656 7.535 -9.688 1 98 121 VAL A CA 1
ATOM 960 C C . VAL A 1 121 ? -17.438 7.363 -8.18 1 98 121 VAL A C 1
ATOM 962 O O . VAL A 1 121 ? -18.312 6.832 -7.484 1 98 121 VAL A O 1
ATOM 965 N N . LYS A 1 122 ? -16.344 7.863 -7.676 1 98 122 LYS A N 1
ATOM 966 C CA . LYS A 1 122 ? -16.031 7.734 -6.254 1 98 122 LYS A CA 1
ATOM 967 C C . LYS A 1 122 ? -17.031 8.523 -5.402 1 98 122 LYS A C 1
ATOM 969 O O . LYS A 1 122 ? -17.453 8.055 -4.344 1 98 122 LYS A O 1
ATOM 974 N N . THR A 1 123 ? -17.328 9.688 -5.883 1 98.38 123 THR A N 1
ATOM 975 C CA . THR A 1 123 ? -18.281 10.516 -5.141 1 98.38 123 THR A CA 1
ATOM 976 C C . THR A 1 123 ? -19.656 9.852 -5.105 1 98.38 123 THR A C 1
ATOM 978 O O . THR A 1 123 ? -20.297 9.812 -4.059 1 98.38 123 THR A O 1
ATOM 981 N N . LEU A 1 124 ? -20.109 9.383 -6.23 1 97.81 124 LEU A N 1
ATOM 982 C CA . LEU A 1 124 ? -21.375 8.688 -6.301 1 97.81 124 LEU A CA 1
ATOM 983 C C . LEU A 1 124 ? -21.391 7.477 -5.371 1 97.81 124 LEU A C 1
ATOM 985 O O . LEU A 1 124 ? -22.359 7.262 -4.637 1 97.81 124 LEU A O 1
ATOM 989 N N . ASP A 1 125 ? -20.375 6.719 -5.355 1 97.56 125 ASP A N 1
ATOM 990 C CA . ASP A 1 125 ? -20.234 5.547 -4.496 1 97.56 125 ASP A CA 1
ATOM 991 C C . ASP A 1 125 ? -20.281 5.934 -3.021 1 97.56 125 ASP A C 1
ATOM 993 O O . ASP A 1 125 ? -21.016 5.336 -2.238 1 97.56 125 ASP A O 1
ATOM 997 N N . THR A 1 126 ? -19.531 6.969 -2.68 1 97.25 126 THR A N 1
ATOM 998 C CA . THR A 1 126 ? -19.484 7.418 -1.294 1 97.25 126 THR A CA 1
ATOM 999 C C . THR A 1 126 ? -20.844 7.918 -0.83 1 97.25 126 THR A C 1
ATOM 1001 O O . THR A 1 126 ? -21.266 7.629 0.29 1 97.25 126 THR A O 1
ATOM 1004 N N . LEU A 1 127 ? -21.5 8.648 -1.686 1 97.56 127 LEU A N 1
ATOM 1005 C CA . LEU A 1 127 ? -22.828 9.172 -1.323 1 97.56 127 LEU A CA 1
ATOM 1006 C C . LEU A 1 127 ? -23.812 8.031 -1.111 1 97.56 127 LEU A C 1
ATOM 1008 O O . LEU A 1 127 ? -24.625 8.078 -0.18 1 97.56 127 LEU A O 1
ATOM 1012 N N . MET A 1 128 ? -23.766 7.047 -1.951 1 97 128 MET A N 1
ATOM 1013 C CA . MET A 1 128 ? -24.641 5.895 -1.778 1 97 128 MET A CA 1
ATOM 1014 C C . MET A 1 128 ? -24.359 5.188 -0.458 1 97 128 MET A C 1
ATOM 1016 O O . MET A 1 128 ? -25.281 4.777 0.245 1 97 128 MET A O 1
ATOM 1020 N N . ASP A 1 129 ? -23.156 5.09 -0.089 1 95.44 129 ASP A N 1
ATOM 1021 C CA . ASP A 1 129 ? -22.781 4.445 1.167 1 95.44 129 ASP A CA 1
ATOM 1022 C C . ASP A 1 129 ? -23.266 5.262 2.365 1 95.44 129 ASP A C 1
ATOM 1024 O O . ASP A 1 129 ? -23.703 4.699 3.365 1 95.44 129 ASP A O 1
ATOM 1028 N N . LEU A 1 130 ? -23.203 6.574 2.225 1 94.94 130 LEU A N 1
ATOM 1029 C CA . LEU A 1 130 ? -23.609 7.453 3.32 1 94.94 130 LEU A CA 1
ATOM 1030 C C . LEU A 1 130 ? -25.109 7.406 3.521 1 94.94 130 LEU A C 1
ATOM 1032 O O . LEU A 1 130 ? -25.594 7.516 4.652 1 94.94 130 LEU A O 1
ATOM 1036 N N . ILE A 1 131 ? -25.828 7.238 2.49 1 95.06 131 ILE A N 1
ATOM 1037 C CA . ILE A 1 131 ? -27.281 7.266 2.539 1 95.06 131 ILE A CA 1
ATOM 1038 C C . ILE A 1 131 ? -27.812 5.91 2.994 1 95.06 131 ILE A C 1
ATOM 1040 O O . ILE A 1 131 ? -28.828 5.836 3.705 1 95.06 131 ILE A O 1
ATOM 1044 N N . ARG A 1 132 ? -27.109 4.895 2.691 1 93 132 ARG A N 1
ATOM 1045 C CA . ARG A 1 132 ? -27.547 3.535 3.008 1 93 132 ARG A CA 1
ATOM 1046 C C . ARG A 1 132 ? -27.656 3.336 4.516 1 93 132 ARG A C 1
ATOM 1048 O O . ARG A 1 132 ? -26.812 3.793 5.277 1 93 132 ARG A O 1
ATOM 1055 N N . GLY A 1 133 ? -28.688 2.59 4.926 1 88.81 133 GLY A N 1
ATOM 1056 C CA . GLY A 1 133 ? -28.922 2.301 6.332 1 88.81 133 GLY A CA 1
ATOM 1057 C C . GLY A 1 133 ? -29.844 3.293 7.004 1 88.81 133 GLY A C 1
ATOM 1058 O O . GLY A 1 133 ? -30.344 3.045 8.109 1 88.81 133 GLY A O 1
ATOM 1059 N N . LYS A 1 134 ? -30.031 4.418 6.406 1 92.81 134 LYS A N 1
ATOM 1060 C CA . LYS A 1 134 ? -30.984 5.414 6.867 1 92.81 134 LYS A CA 1
ATOM 1061 C C . LYS A 1 134 ? -32.312 5.281 6.125 1 92.81 134 LYS A C 1
ATOM 1063 O O . LYS A 1 134 ? -32.438 5.742 4.988 1 92.81 134 LYS A O 1
ATOM 1068 N N . PRO A 1 135 ? -33.281 4.711 6.711 1 91.5 135 PRO A N 1
ATOM 1069 C CA . PRO A 1 135 ? -34.5 4.23 6.039 1 91.5 135 PRO A CA 1
ATOM 1070 C C . PRO A 1 135 ? -35.188 5.316 5.219 1 91.5 135 PRO A C 1
ATOM 1072 O O . PRO A 1 135 ? -35.5 5.105 4.043 1 91.5 135 PRO A O 1
ATOM 1075 N N . SER A 1 136 ? -35.469 6.527 5.77 1 91.38 136 SER A N 1
ATOM 1076 C CA . SER A 1 136 ? -36.188 7.582 5.055 1 91.38 136 SER A CA 1
ATOM 1077 C C . SER A 1 136 ? -35.344 8.125 3.896 1 91.38 136 SER A C 1
ATOM 1079 O O . SER A 1 136 ? -35.844 8.305 2.791 1 91.38 136 SER A O 1
ATOM 1081 N N . LEU A 1 137 ? -34.125 8.336 4.148 1 93.12 137 LEU A N 1
ATOM 1082 C CA . LEU A 1 137 ? -33.219 8.859 3.125 1 93.12 137 LEU A CA 1
ATOM 1083 C C . LEU A 1 137 ? -33.031 7.844 2.008 1 93.12 137 LEU A C 1
ATOM 1085 O O . LEU A 1 137 ? -32.969 8.211 0.832 1 93.12 137 LEU A O 1
ATOM 1089 N N . THR A 1 138 ? -32.938 6.574 2.35 1 93.5 138 THR A N 1
ATOM 1090 C CA . THR A 1 138 ? -32.781 5.512 1.362 1 93.5 138 THR A CA 1
ATOM 1091 C C . THR A 1 138 ? -34 5.426 0.45 1 93.5 138 THR A C 1
ATOM 1093 O O . THR A 1 138 ? -33.875 5.305 -0.77 1 93.5 138 THR A O 1
ATOM 1096 N N . ARG A 1 139 ? -35.094 5.52 1.009 1 92.19 139 ARG A N 1
ATOM 1097 C CA . ARG A 1 139 ? -36.344 5.395 0.255 1 92.19 139 ARG A CA 1
ATOM 1098 C C . ARG A 1 139 ? -36.562 6.594 -0.666 1 92.19 139 ARG A C 1
ATOM 1100 O O . ARG A 1 139 ? -36.969 6.438 -1.812 1 92.19 139 ARG A O 1
ATOM 1107 N N . GLU A 1 140 ? -36.094 7.75 -0.189 1 91.5 140 GLU A N 1
ATOM 1108 C CA . GLU A 1 140 ? -36.438 8.977 -0.912 1 91.5 140 GLU A CA 1
ATOM 1109 C C . GLU A 1 140 ? -35.312 9.344 -1.896 1 91.5 140 GLU A C 1
ATOM 1111 O O . GLU A 1 140 ? -35.594 9.891 -2.967 1 91.5 140 GLU A O 1
ATOM 1116 N N . ALA A 1 141 ? -34.156 9.047 -1.485 1 92.44 141 ALA A N 1
ATOM 1117 C CA . ALA A 1 141 ? -33.031 9.586 -2.25 1 92.44 141 ALA A CA 1
ATOM 1118 C C . ALA A 1 141 ? -32.312 8.484 -3.021 1 92.44 141 ALA A C 1
ATOM 1120 O O . ALA A 1 141 ? -31.922 8.68 -4.176 1 92.44 141 ALA A O 1
ATOM 1121 N N . LEU A 1 142 ? -32.125 7.312 -2.537 1 94.31 142 LEU A N 1
ATOM 1122 C CA . LEU A 1 142 ? -31.266 6.297 -3.131 1 94.31 142 LEU A CA 1
ATOM 1123 C C . LEU A 1 142 ? -32.062 5.371 -4.043 1 94.31 142 LEU A C 1
ATOM 1125 O O . LEU A 1 142 ? -31.734 5.223 -5.223 1 94.31 142 LEU A O 1
ATOM 1129 N N . THR A 1 143 ? -33.125 4.805 -3.586 1 92.44 143 THR A N 1
ATOM 1130 C CA . THR A 1 143 ? -33.875 3.75 -4.27 1 92.44 143 THR A CA 1
ATOM 1131 C C . THR A 1 143 ? -34.406 4.242 -5.617 1 92.44 143 THR A C 1
ATOM 1133 O O . THR A 1 143 ? -34.281 3.547 -6.629 1 92.44 143 THR A O 1
ATOM 1136 N N . PRO A 1 144 ? -34.844 5.441 -5.723 1 92.56 144 PRO A N 1
ATOM 1137 C CA . PRO A 1 144 ? -35.375 5.895 -7.008 1 92.56 144 PRO A CA 1
ATOM 1138 C C . PRO A 1 144 ? -34.281 6.082 -8.062 1 92.56 144 PRO A C 1
ATOM 1140 O O . PRO A 1 144 ? -34.562 5.988 -9.266 1 92.56 144 PRO A O 1
ATOM 1143 N N . HIS A 1 145 ? -33.125 6.367 -7.645 1 95.38 145 HIS A N 1
ATOM 1144 C CA . HIS A 1 145 ? -32.062 6.664 -8.586 1 95.38 145 HIS A CA 1
ATOM 1145 C C . HIS A 1 145 ? -31.312 5.398 -9 1 95.38 145 HIS A C 1
ATOM 1147 O O . HIS A 1 145 ? -30.578 5.402 -9.984 1 95.38 145 HIS A O 1
ATOM 1153 N N . LEU A 1 146 ? -31.469 4.273 -8.312 1 95.81 146 LEU A N 1
ATOM 1154 C CA . LEU A 1 146 ? -30.703 3.047 -8.555 1 95.81 146 LEU A CA 1
ATOM 1155 C C . LEU A 1 146 ? -31.078 2.443 -9.906 1 95.81 146 LEU A C 1
ATOM 1157 O O . LEU A 1 146 ? -30.219 1.881 -10.594 1 95.81 146 LEU A O 1
ATOM 1161 N N . SER A 1 147 ? -32.312 2.621 -10.297 1 93.5 147 SER A N 1
ATOM 1162 C CA . SER A 1 147 ? -32.781 2.053 -11.562 1 93.5 147 SER A CA 1
ATOM 1163 C C . SER A 1 147 ? -32.062 2.697 -12.742 1 93.5 147 SER A C 1
ATOM 1165 O O . SER A 1 147 ? -31.906 2.072 -13.797 1 93.5 147 SER A O 1
ATOM 1167 N N . ALA A 1 148 ? -31.625 3.914 -12.555 1 94.44 148 ALA A N 1
ATOM 1168 C CA . ALA A 1 148 ? -30.922 4.613 -13.617 1 94.44 148 ALA A CA 1
ATOM 1169 C C . ALA A 1 148 ? -29.406 4.434 -13.477 1 94.44 148 ALA A C 1
ATOM 1171 O O . ALA A 1 148 ? -28.703 4.281 -14.477 1 94.44 148 ALA A O 1
ATOM 1172 N N . ILE A 1 149 ? -28.906 4.363 -12.305 1 96.5 149 ILE A N 1
ATOM 1173 C CA . ILE A 1 149 ? -27.484 4.336 -12.016 1 96.5 149 ILE A CA 1
ATOM 1174 C C . ILE A 1 149 ? -26.906 2.975 -12.398 1 96.5 149 ILE A C 1
ATOM 1176 O O . ILE A 1 149 ? -25.812 2.896 -12.977 1 96.5 149 ILE A O 1
ATOM 1180 N N . ILE A 1 150 ? -27.578 1.88 -12.148 1 97.06 150 ILE A N 1
ATOM 1181 C CA . ILE A 1 150 ? -27.078 0.521 -12.328 1 97.06 150 ILE A CA 1
ATOM 1182 C C . ILE A 1 150 ? -26.797 0.268 -13.805 1 97.06 150 ILE A C 1
ATOM 1184 O O . ILE A 1 150 ? -25.688 -0.108 -14.18 1 97.06 150 ILE A O 1
ATOM 1188 N N . PRO A 1 151 ? -27.766 0.551 -14.711 1 96 151 PRO A N 1
ATOM 1189 C CA . PRO A 1 151 ? -27.469 0.295 -16.125 1 96 151 PRO A CA 1
ATOM 1190 C C . PRO A 1 151 ? -26.359 1.192 -16.672 1 96 151 PRO A C 1
ATOM 1192 O O . PRO A 1 151 ? -25.578 0.771 -17.531 1 96 151 PRO A O 1
ATOM 1195 N N . MET A 1 152 ? -26.297 2.34 -16.203 1 95.94 152 MET A N 1
ATOM 1196 C CA . MET A 1 152 ? -25.234 3.248 -16.625 1 95.94 152 MET A CA 1
ATOM 1197 C C . MET A 1 152 ? -23.859 2.709 -16.234 1 95.94 152 MET A C 1
ATOM 1199 O O . MET A 1 152 ? -22.938 2.711 -17.031 1 95.94 152 MET A O 1
ATOM 1203 N N . LEU A 1 153 ? -23.766 2.217 -15 1 97.31 153 LEU A N 1
ATOM 1204 C CA . LEU A 1 153 ? -22.5 1.663 -14.516 1 97.31 153 LEU A CA 1
ATOM 1205 C C . LEU A 1 153 ? -22.125 0.414 -15.297 1 97.31 153 LEU A C 1
ATOM 1207 O O . LEU A 1 153 ? -20.938 0.192 -15.586 1 97.31 153 LEU A O 1
ATOM 1211 N N . ILE A 1 154 ? -23.078 -0.422 -15.664 1 97.38 154 ILE A N 1
ATOM 1212 C CA . ILE A 1 154 ? -22.828 -1.639 -16.422 1 97.38 154 ILE A CA 1
ATOM 1213 C C . ILE A 1 154 ? -22.297 -1.275 -17.812 1 97.38 154 ILE A C 1
ATOM 1215 O O . ILE A 1 154 ? -21.312 -1.857 -18.266 1 97.38 154 ILE A O 1
ATOM 1219 N N . SER A 1 155 ? -22.906 -0.293 -18.406 1 95 155 SER A N 1
ATOM 1220 C CA . SER A 1 155 ? -22.438 0.149 -19.719 1 95 155 SER A CA 1
ATOM 1221 C C . SER A 1 155 ? -21.047 0.74 -19.656 1 95 155 SER A C 1
ATOM 1223 O O . SER A 1 155 ? -20.203 0.473 -20.516 1 95 155 SER A O 1
ATOM 1225 N N . PHE A 1 156 ? -20.859 1.502 -18.641 1 95.5 156 PHE A N 1
ATOM 1226 C CA . PHE A 1 156 ? -19.547 2.113 -18.438 1 95.5 156 PHE A CA 1
ATOM 1227 C C . PHE A 1 156 ? -18.5 1.057 -18.094 1 95.5 156 PHE A C 1
ATOM 1229 O O . PHE A 1 156 ? -17.312 1.233 -18.391 1 95.5 156 PHE A O 1
ATOM 1236 N N . GLY A 1 157 ? -18.906 -0.126 -17.484 1 95 157 GLY A N 1
ATOM 1237 C CA . GLY A 1 157 ? -18.016 -1.215 -17.109 1 95 157 GLY A CA 1
ATOM 1238 C C . GLY A 1 157 ? -17.312 -1.859 -18.297 1 95 157 GLY A C 1
ATOM 1239 O O . GLY A 1 157 ? -16.281 -2.502 -18.141 1 95 157 GLY A O 1
ATOM 1240 N N . ARG A 1 158 ? -17.812 -1.638 -19.484 1 92.5 158 ARG A N 1
ATOM 1241 C CA . ARG A 1 158 ? -17.188 -2.168 -20.688 1 92.5 158 ARG A CA 1
ATOM 1242 C C . ARG A 1 158 ? -15.883 -1.429 -21 1 92.5 158 ARG A C 1
ATOM 1244 O O . ARG A 1 158 ? -14.93 -2.025 -21.5 1 92.5 158 ARG A O 1
ATOM 1251 N N . CYS A 1 159 ? -15.938 -0.163 -20.625 1 91.62 159 CYS A N 1
ATOM 1252 C CA . CYS A 1 159 ? -14.781 0.675 -20.922 1 91.62 159 CYS A CA 1
ATOM 1253 C C . CYS A 1 159 ? -13.797 0.685 -19.75 1 91.62 159 CYS A C 1
ATOM 1255 O O . CYS A 1 159 ? -12.586 0.561 -19.953 1 91.62 159 CYS A O 1
ATOM 1257 N N . GLU A 1 160 ? -14.344 0.838 -18.547 1 93.94 160 GLU A N 1
ATOM 1258 C CA . GLU A 1 160 ? -13.508 0.914 -17.359 1 93.94 160 GLU A CA 1
ATOM 1259 C C . GLU A 1 160 ? -14.016 -0.027 -16.266 1 93.94 160 GLU A C 1
ATOM 1261 O O . GLU A 1 160 ? -14.578 0.421 -15.258 1 93.94 160 GLU A O 1
ATOM 1266 N N . PRO A 1 161 ? -13.664 -1.28 -16.406 1 95.94 161 PRO A N 1
ATOM 1267 C CA . PRO A 1 161 ? -14.156 -2.248 -15.414 1 95.94 161 PRO A CA 1
ATOM 1268 C C . PRO A 1 161 ? -13.555 -2.033 -14.031 1 95.94 161 PRO A C 1
ATOM 1270 O O . PRO A 1 161 ? -14.219 -2.289 -13.023 1 95.94 161 PRO A O 1
ATOM 1273 N N . ASN A 1 162 ? -12.391 -1.554 -13.906 1 94.75 162 ASN A N 1
ATOM 1274 C CA . ASN A 1 162 ? -11.719 -1.349 -12.625 1 94.75 162 ASN A CA 1
ATOM 1275 C C . ASN A 1 162 ? -12.422 -0.286 -11.789 1 94.75 162 ASN A C 1
ATOM 1277 O O . ASN A 1 162 ? -12.352 -0.311 -10.555 1 94.75 162 ASN A O 1
ATOM 1281 N N . LEU A 1 163 ? -13.117 0.617 -12.414 1 95.38 163 LEU A N 1
ATOM 1282 C CA . LEU A 1 163 ? -13.789 1.715 -11.727 1 95.38 163 LEU A CA 1
ATOM 1283 C C . LEU A 1 163 ? -15.25 1.366 -11.438 1 95.38 163 LEU A C 1
ATOM 1285 O O . LEU A 1 163 ? -15.758 1.663 -10.359 1 95.38 163 LEU A O 1
ATOM 1289 N N . SER A 1 164 ? -15.898 0.729 -12.352 1 97.12 164 SER A N 1
ATOM 1290 C CA . SER A 1 164 ? -17.344 0.52 -12.273 1 97.12 164 SER A CA 1
ATOM 1291 C C . SER A 1 164 ? -17.672 -0.734 -11.477 1 97.12 164 SER A C 1
ATOM 1293 O O . SER A 1 164 ? -18.625 -0.735 -10.672 1 97.12 164 SER A O 1
ATOM 1295 N N . LEU A 1 165 ? -16.922 -1.781 -11.562 1 98 165 LEU A N 1
ATOM 1296 C CA . LEU A 1 165 ? -17.281 -3.09 -11.031 1 98 165 LEU A CA 1
ATOM 1297 C C . LEU A 1 165 ? -17.266 -3.078 -9.508 1 98 165 LEU A C 1
ATOM 1299 O O . LEU A 1 165 ? -18.109 -3.701 -8.867 1 98 165 LEU A O 1
ATOM 1303 N N . PRO A 1 166 ? -16.297 -2.416 -8.891 1 98 166 PRO A N 1
ATOM 1304 C CA . PRO A 1 166 ? -16.359 -2.371 -7.426 1 98 166 PRO A CA 1
ATOM 1305 C C . PRO A 1 166 ? -17.656 -1.768 -6.906 1 98 166 PRO A C 1
ATOM 1307 O O . PRO A 1 166 ? -18.188 -2.213 -5.883 1 98 166 PRO A O 1
ATOM 1310 N N . VAL A 1 167 ? -18.156 -0.794 -7.582 1 98.06 167 VAL A N 1
ATOM 1311 C CA . VAL A 1 167 ? -19.422 -0.165 -7.188 1 98.06 167 VAL A CA 1
ATOM 1312 C C . VAL A 1 167 ? -20.578 -1.122 -7.449 1 98.06 167 VAL A C 1
ATOM 1314 O O . VAL A 1 167 ? -21.469 -1.272 -6.605 1 98.06 167 VAL A O 1
ATOM 1317 N N . ILE A 1 168 ? -20.562 -1.758 -8.586 1 98.06 168 ILE A N 1
ATOM 1318 C CA . ILE A 1 168 ? -21.594 -2.723 -8.938 1 98.06 168 ILE A CA 1
ATOM 1319 C C . ILE A 1 168 ? -21.609 -3.865 -7.926 1 98.06 168 ILE A C 1
ATOM 1321 O O . ILE A 1 168 ? -22.672 -4.324 -7.508 1 98.06 168 ILE A O 1
ATOM 1325 N N . LYS A 1 169 ? -20.422 -4.359 -7.562 1 97.25 169 LYS A N 1
ATOM 1326 C CA . LYS A 1 169 ? -20.297 -5.414 -6.562 1 97.25 169 LYS A CA 1
ATOM 1327 C C . LYS A 1 169 ? -21 -5.031 -5.262 1 97.25 169 LYS A C 1
ATOM 1329 O O . LYS A 1 169 ? -21.719 -5.84 -4.684 1 97.25 169 LYS A O 1
ATOM 1334 N N . LYS A 1 170 ? -20.812 -3.811 -4.883 1 96.12 170 LYS A N 1
ATOM 1335 C CA . LYS A 1 170 ? -21.453 -3.312 -3.668 1 96.12 170 LYS A CA 1
ATOM 1336 C C . LYS A 1 170 ? -22.969 -3.27 -3.82 1 96.12 170 LYS A C 1
ATOM 1338 O O . LYS A 1 170 ? -23.703 -3.662 -2.91 1 96.12 170 LYS A O 1
ATOM 1343 N N . LEU A 1 171 ? -23.375 -2.811 -4.949 1 96.56 171 LEU A N 1
ATOM 1344 C CA . LEU A 1 171 ? -24.812 -2.705 -5.215 1 96.56 171 LEU A CA 1
ATOM 1345 C C . LEU A 1 171 ? -25.453 -4.082 -5.242 1 96.56 171 LEU A C 1
ATOM 1347 O O . LEU A 1 171 ? -26.594 -4.25 -4.781 1 96.56 171 LEU A O 1
ATOM 1351 N N . LEU A 1 172 ? -24.766 -5.062 -5.715 1 95.94 172 LEU A N 1
ATOM 1352 C CA . LEU A 1 172 ? -25.281 -6.43 -5.758 1 95.94 172 LEU A CA 1
ATOM 1353 C C . LEU A 1 172 ? -25.438 -6.992 -4.348 1 95.94 172 LEU A C 1
ATOM 1355 O O . LEU A 1 172 ? -26.422 -7.684 -4.062 1 95.94 172 LEU A O 1
ATOM 1359 N N . SER A 1 173 ? -24.547 -6.711 -3.52 1 93.94 173 SER A N 1
ATOM 1360 C CA . SER A 1 173 ? -24.547 -7.25 -2.162 1 93.94 173 SER A CA 1
ATOM 1361 C C . SER A 1 173 ? -25.594 -6.547 -1.29 1 93.94 173 SER A C 1
ATOM 1363 O O . SER A 1 173 ? -26.266 -7.184 -0.479 1 93.94 173 SER A O 1
ATOM 1365 N N . LYS A 1 174 ? -25.828 -5.254 -1.557 1 93 174 LYS A N 1
ATOM 1366 C CA . LYS A 1 174 ? -26.656 -4.469 -0.645 1 93 174 LYS A CA 1
ATOM 1367 C C . LYS A 1 174 ? -28.047 -4.262 -1.216 1 93 174 LYS A C 1
ATOM 1369 O O . LYS A 1 174 ? -29 -4.035 -0.468 1 93 174 LYS A O 1
ATOM 1374 N N . HIS A 1 175 ? -28.141 -4.27 -2.494 1 92.88 175 HIS A N 1
ATOM 1375 C CA . HIS A 1 175 ? -29.422 -4.047 -3.164 1 92.88 175 HIS A CA 1
ATOM 1376 C C . HIS A 1 175 ? -29.703 -5.137 -4.188 1 92.88 175 HIS A C 1
ATOM 1378 O O . HIS A 1 175 ? -30.016 -4.844 -5.348 1 92.88 175 HIS A O 1
ATOM 1384 N N . SER A 1 176 ? -29.781 -6.34 -3.711 1 91.62 176 SER A N 1
ATOM 1385 C CA . SER A 1 176 ? -29.906 -7.496 -4.594 1 91.62 176 SER A CA 1
ATOM 1386 C C . SER A 1 176 ? -31.266 -7.504 -5.301 1 91.62 176 SER A C 1
ATOM 1388 O O . SER A 1 176 ? -31.344 -7.852 -6.48 1 91.62 176 SER A O 1
ATOM 1390 N N . THR A 1 177 ? -32.281 -7.031 -4.652 1 89.88 177 THR A N 1
ATOM 1391 C CA . THR A 1 177 ? -33.625 -7.062 -5.215 1 89.88 177 THR A CA 1
ATOM 1392 C C . THR A 1 177 ? -33.75 -6.02 -6.32 1 89.88 177 THR A C 1
ATOM 1394 O O . THR A 1 177 ? -34.344 -6.305 -7.375 1 89.88 177 THR A O 1
ATOM 1397 N N . THR A 1 178 ? -33.219 -4.883 -6.098 1 91.44 178 THR A N 1
ATOM 1398 C CA . THR A 1 178 ? -33.312 -3.805 -7.078 1 91.44 178 THR A CA 1
ATOM 1399 C C . THR A 1 178 ? -32.469 -4.121 -8.312 1 91.44 178 THR A C 1
ATOM 1401 O O . THR A 1 178 ? -32.75 -3.623 -9.406 1 91.44 178 THR A O 1
ATOM 1404 N N . PHE A 1 179 ? -31.531 -5.016 -8.18 1 95 179 PHE A N 1
ATOM 1405 C CA . PHE A 1 179 ? -30.578 -5.316 -9.242 1 95 179 PHE A CA 1
ATOM 1406 C C . PHE A 1 179 ? -31.141 -6.383 -10.18 1 95 179 PHE A C 1
ATOM 1408 O O . PHE A 1 179 ? -30.609 -6.574 -11.289 1 95 179 PHE A O 1
ATOM 1415 N N . ARG A 1 180 ? -32.156 -7.051 -9.914 1 93.31 180 ARG A N 1
ATOM 1416 C CA . ARG A 1 180 ? -32.688 -8.234 -10.578 1 93.31 180 ARG A CA 1
ATOM 1417 C C . ARG A 1 180 ? -32.969 -7.961 -12.055 1 93.31 180 ARG A C 1
ATOM 1419 O O . ARG A 1 180 ? -32.562 -8.734 -12.922 1 93.31 180 ARG A O 1
ATOM 1426 N N . PRO A 1 181 ? -33.562 -6.824 -12.375 1 93.81 181 PRO A N 1
ATOM 1427 C CA . PRO A 1 181 ? -33.875 -6.566 -13.781 1 93.81 181 PRO A CA 1
ATOM 1428 C C . PRO A 1 181 ? -32.625 -6.379 -14.633 1 93.81 181 PRO A C 1
ATOM 1430 O O . PRO A 1 181 ? -32.688 -6.477 -15.867 1 93.81 181 PRO A O 1
ATOM 1433 N N . HIS A 1 182 ? -31.547 -6.125 -14.039 1 95.75 182 HIS A N 1
ATOM 1434 C CA . HIS A 1 182 ? -30.328 -5.766 -14.773 1 95.75 182 HIS A CA 1
ATOM 1435 C C . HIS A 1 182 ? -29.344 -6.918 -14.797 1 95.75 182 HIS A C 1
ATOM 1437 O O . HIS A 1 182 ? -28.219 -6.773 -15.312 1 95.75 182 HIS A O 1
ATOM 1443 N N . VAL A 1 183 ? -29.688 -8.102 -14.352 1 95.06 183 VAL A N 1
ATOM 1444 C CA . VAL A 1 183 ? -28.797 -9.25 -14.203 1 95.06 183 VAL A CA 1
ATOM 1445 C C . VAL A 1 183 ? -28.344 -9.734 -15.578 1 95.06 183 VAL A C 1
ATOM 1447 O O . VAL A 1 183 ? -27.172 -10.086 -15.766 1 95.06 183 VAL A O 1
ATOM 1450 N N . GLY A 1 184 ? -29.203 -9.703 -16.516 1 94.19 184 GLY A N 1
ATOM 1451 C CA . GLY A 1 184 ? -28.859 -10.148 -17.859 1 94.19 184 GLY A CA 1
ATOM 1452 C C . GLY A 1 184 ? -27.75 -9.328 -18.5 1 94.19 184 GLY A C 1
ATOM 1453 O O . GLY A 1 184 ? -26.812 -9.875 -19.078 1 94.19 184 GLY A O 1
ATOM 1454 N N . LYS A 1 185 ? -27.922 -8.062 -18.344 1 96.06 185 LYS A N 1
ATOM 1455 C CA . LYS A 1 185 ? -26.938 -7.164 -18.922 1 96.06 185 LYS A CA 1
ATOM 1456 C C . LYS A 1 185 ? -25.578 -7.336 -18.234 1 96.06 185 LYS A C 1
ATOM 1458 O O . LYS A 1 185 ? -24.531 -7.281 -18.891 1 96.06 185 LYS A O 1
ATOM 1463 N N . LEU A 1 186 ? -25.609 -7.516 -16.953 1 97 186 LEU A N 1
ATOM 1464 C CA . LEU A 1 186 ? -24.359 -7.707 -16.203 1 97 186 LEU A CA 1
ATOM 1465 C C . LEU A 1 186 ? -23.703 -9.031 -16.594 1 97 186 LEU A C 1
ATOM 1467 O O . LEU A 1 186 ? -22.484 -9.102 -16.719 1 97 186 LEU A O 1
ATOM 1471 N N . LYS A 1 187 ? -24.5 -10.055 -16.766 1 95.06 187 LYS A N 1
ATOM 1472 C CA . LYS A 1 187 ? -23.969 -11.352 -17.172 1 95.06 187 LYS A CA 1
ATOM 1473 C C . LYS A 1 187 ? -23.25 -11.25 -18.516 1 95.06 187 LYS A C 1
ATOM 1475 O O . LYS A 1 187 ? -22.203 -11.852 -18.719 1 95.06 187 LYS A O 1
ATOM 1480 N N . GLN A 1 188 ? -23.812 -10.516 -19.375 1 95.38 188 GLN A N 1
ATOM 1481 C CA . GLN A 1 188 ? -23.188 -10.312 -20.672 1 95.38 188 GLN A CA 1
ATOM 1482 C C . GLN A 1 188 ? -21.844 -9.602 -20.547 1 95.38 188 GLN A C 1
ATOM 1484 O O . GLN A 1 188 ? -20.859 -10 -21.172 1 95.38 188 GLN A O 1
ATOM 1489 N N . LEU A 1 189 ? -21.859 -8.586 -19.75 1 96.56 189 LEU A N 1
ATOM 1490 C CA . LEU A 1 189 ? -20.609 -7.867 -19.5 1 96.56 189 LEU A CA 1
ATOM 1491 C C . LEU A 1 189 ? -19.547 -8.797 -18.906 1 96.56 189 LEU A C 1
ATOM 1493 O O . LEU A 1 189 ? -18.406 -8.789 -19.359 1 96.56 189 LEU A O 1
ATOM 1497 N N . LEU A 1 190 ? -19.922 -9.586 -17.953 1 96.56 190 LEU A N 1
ATOM 1498 C CA . LEU A 1 190 ? -18.969 -10.477 -17.281 1 96.56 190 LEU A CA 1
ATOM 1499 C C . LEU A 1 190 ? -18.453 -11.539 -18.25 1 96.56 190 LEU A C 1
ATOM 1501 O O . LEU A 1 190 ? -17.281 -11.906 -18.203 1 96.56 190 LEU A O 1
ATOM 1505 N N . THR A 1 191 ? -19.297 -12.016 -19.125 1 94 191 THR A N 1
ATOM 1506 C CA . THR A 1 191 ? -18.875 -12.992 -20.125 1 94 191 THR A CA 1
ATOM 1507 C C . THR A 1 191 ? -17.844 -12.383 -21.078 1 94 191 THR A C 1
ATOM 1509 O O . THR A 1 191 ? -16.875 -13.039 -21.453 1 94 191 THR A O 1
ATOM 1512 N N . GLU A 1 192 ? -18.062 -11.188 -21.391 1 94.12 192 GLU A N 1
ATOM 1513 C CA . GLU A 1 192 ? -17.094 -10.484 -22.234 1 94.12 192 GLU A CA 1
ATOM 1514 C C . GLU A 1 192 ? -15.758 -10.32 -21.531 1 94.12 192 GLU A C 1
ATOM 1516 O O . GLU A 1 192 ? -14.703 -10.508 -22.141 1 94.12 192 GLU A O 1
ATOM 1521 N N . LEU A 1 193 ? -15.797 -10.008 -20.312 1 95.19 193 LEU A N 1
ATOM 1522 C CA . LEU A 1 193 ? -14.578 -9.82 -19.547 1 95.19 193 LEU A CA 1
ATOM 1523 C C . LEU A 1 193 ? -13.852 -11.148 -19.328 1 95.19 193 LEU A C 1
ATOM 1525 O O . LEU A 1 193 ? -12.625 -11.188 -19.312 1 95.19 193 LEU A O 1
ATOM 1529 N N . TYR A 1 194 ? -14.562 -12.25 -19.203 1 93.62 194 TYR A N 1
ATOM 1530 C CA . TYR A 1 194 ? -13.969 -13.578 -19.094 1 93.62 194 TYR A CA 1
ATOM 1531 C C . TYR A 1 194 ? -13.227 -13.953 -20.359 1 93.62 194 TYR A C 1
ATOM 1533 O O . TYR A 1 194 ? -12.242 -14.695 -20.328 1 93.62 194 TYR A O 1
ATOM 1541 N N . GLY A 1 195 ? -13.648 -13.406 -21.453 1 88.19 195 GLY A N 1
ATOM 1542 C CA . GLY A 1 195 ? -13 -13.656 -22.719 1 88.19 195 GLY A CA 1
ATOM 1543 C C . GLY A 1 195 ? -11.586 -13.102 -22.797 1 88.19 195 GLY A C 1
ATOM 1544 O O . GLY A 1 195 ? -10.711 -13.688 -23.422 1 88.19 195 GLY A O 1
ATOM 1545 N N . HIS A 1 196 ? -11.359 -12.023 -22.141 1 89 196 HIS A N 1
ATOM 1546 C CA . HIS A 1 196 ? -10.047 -11.406 -22.109 1 89 196 HIS A CA 1
ATOM 1547 C C . HIS A 1 196 ? -9.492 -11.359 -20.688 1 89 196 HIS A C 1
ATOM 1549 O O . HIS A 1 196 ? -8.867 -10.375 -20.297 1 89 196 HIS A O 1
ATOM 1555 N N . TYR A 1 197 ? -9.703 -12.406 -20 1 92.69 197 TYR A N 1
ATOM 1556 C CA . TYR A 1 197 ? -9.438 -12.477 -18.562 1 92.69 197 TYR A CA 1
ATOM 1557 C C . TYR A 1 197 ? -7.957 -12.289 -18.281 1 92.69 197 TYR A C 1
ATOM 1559 O O . TYR A 1 197 ? -7.586 -11.562 -17.359 1 92.69 197 TYR A O 1
ATOM 1567 N N . GLN A 1 198 ? -7.098 -12.852 -19.062 1 89.56 198 GLN A N 1
ATOM 1568 C CA . GLN A 1 198 ? -5.664 -12.875 -18.797 1 89.56 198 GLN A CA 1
ATOM 1569 C C . GLN A 1 198 ? -5.023 -11.523 -19.094 1 89.56 198 GLN A C 1
ATOM 1571 O O . GLN A 1 198 ? -3.9 -11.258 -18.656 1 89.56 198 GLN A O 1
ATOM 1576 N N . SER A 1 199 ? -5.762 -10.742 -19.828 1 87.69 199 SER A N 1
ATOM 1577 C CA . SER A 1 199 ? -5.242 -9.422 -20.172 1 87.69 199 SER A CA 1
ATOM 1578 C C . SER A 1 199 ? -5.578 -8.398 -19.078 1 87.69 199 SER A C 1
ATOM 1580 O O . SER A 1 199 ? -5.012 -7.309 -19.062 1 87.69 199 SER A O 1
ATOM 1582 N N . LEU A 1 200 ? -6.406 -8.781 -18.156 1 92.75 200 LEU A N 1
ATOM 1583 C CA . LEU A 1 200 ? -6.816 -7.883 -17.094 1 92.75 200 LEU A CA 1
ATOM 1584 C C . LEU A 1 200 ? -5.801 -7.891 -15.953 1 92.75 200 LEU A C 1
ATOM 1586 O O . LEU A 1 200 ? -5.113 -8.891 -15.734 1 92.75 200 LEU A O 1
ATOM 1590 N N . ASP A 1 201 ? -5.715 -6.734 -15.305 1 91.12 201 ASP A N 1
ATOM 1591 C CA . ASP A 1 201 ? -4.859 -6.688 -14.117 1 91.12 201 ASP A CA 1
ATOM 1592 C C . ASP A 1 201 ? -5.43 -7.547 -12.992 1 91.12 201 ASP A C 1
ATOM 1594 O O . ASP A 1 201 ? -6.633 -7.82 -12.961 1 91.12 201 ASP A O 1
ATOM 1598 N N . PRO A 1 202 ? -4.637 -8.008 -12.078 1 93.88 202 PRO A N 1
ATOM 1599 C CA . PRO A 1 202 ? -5.074 -8.922 -11.023 1 93.88 202 PRO A CA 1
ATOM 1600 C C . PRO A 1 202 ? -6.199 -8.344 -10.164 1 93.88 202 PRO A C 1
ATOM 1602 O O . PRO A 1 202 ? -7.105 -9.078 -9.75 1 93.88 202 PRO A O 1
ATOM 1605 N N . VAL A 1 203 ? -6.223 -7.102 -9.891 1 95.94 203 VAL A N 1
ATOM 1606 C CA . VAL A 1 203 ? -7.25 -6.473 -9.062 1 95.94 203 VAL A CA 1
ATOM 1607 C C . VAL A 1 203 ? -8.594 -6.516 -9.789 1 95.94 203 VAL A C 1
ATOM 1609 O O . VAL A 1 203 ? -9.617 -6.844 -9.188 1 95.94 203 VAL A O 1
ATOM 1612 N N . THR A 1 204 ? -8.492 -6.211 -11.07 1 96.81 204 THR A N 1
ATOM 1613 C CA . THR A 1 204 ? -9.711 -6.234 -11.875 1 96.81 204 THR A CA 1
ATOM 1614 C C . THR A 1 204 ? -10.234 -7.66 -12.016 1 96.81 204 THR A C 1
ATOM 1616 O O . THR A 1 204 ? -11.445 -7.887 -11.969 1 96.81 204 THR A O 1
ATOM 1619 N N . ARG A 1 205 ? -9.359 -8.641 -12.18 1 97.12 205 ARG A N 1
ATOM 1620 C CA . ARG A 1 205 ? -9.766 -10.039 -12.258 1 97.12 205 ARG A CA 1
ATOM 1621 C C . ARG A 1 205 ? -10.523 -10.461 -11.008 1 97.12 205 ARG A C 1
ATOM 1623 O O . ARG A 1 205 ? -11.562 -11.109 -11.102 1 97.12 205 ARG A O 1
ATOM 1630 N N . LYS A 1 206 ? -10 -10.023 -9.891 1 97.5 206 LYS A N 1
ATOM 1631 C CA . LYS A 1 206 ? -10.625 -10.375 -8.625 1 97.5 206 LYS A CA 1
ATOM 1632 C C . LYS A 1 206 ? -12.039 -9.797 -8.531 1 97.5 206 LYS A C 1
ATOM 1634 O O . LYS A 1 206 ? -12.977 -10.492 -8.148 1 97.5 206 LYS A O 1
ATOM 1639 N N . VAL A 1 207 ? -12.148 -8.562 -8.922 1 97.81 207 VAL A N 1
ATOM 1640 C CA . VAL A 1 207 ? -13.453 -7.91 -8.805 1 97.81 207 VAL A CA 1
ATOM 1641 C C . VAL A 1 207 ? -14.43 -8.516 -9.812 1 97.81 207 VAL A C 1
ATOM 1643 O O . VAL A 1 207 ? -15.625 -8.633 -9.531 1 97.81 207 VAL A O 1
ATOM 1646 N N . VAL A 1 208 ? -13.922 -8.898 -10.961 1 98.06 208 VAL A N 1
ATOM 1647 C CA . VAL A 1 208 ? -14.766 -9.547 -11.961 1 98.06 208 VAL A CA 1
ATOM 1648 C C . VAL A 1 208 ? -15.32 -10.852 -11.391 1 98.06 208 VAL A C 1
ATOM 1650 O O . VAL A 1 208 ? -16.531 -11.102 -11.469 1 98.06 208 VAL A O 1
ATOM 1653 N N . CYS A 1 209 ? -14.484 -11.586 -10.789 1 98.06 209 CYS A N 1
ATOM 1654 C CA . CYS A 1 209 ? -14.906 -12.859 -10.211 1 98.06 209 CYS A CA 1
ATOM 1655 C C . CYS A 1 209 ? -15.836 -12.641 -9.016 1 98.06 209 CYS A C 1
ATOM 1657 O O . CYS A 1 209 ? -16.812 -13.359 -8.852 1 98.06 209 CYS A O 1
ATOM 1659 N N . ASP A 1 210 ? -15.547 -11.664 -8.195 1 98.06 210 ASP A N 1
ATOM 1660 C CA . ASP A 1 210 ? -16.406 -11.344 -7.059 1 98.06 210 ASP A CA 1
ATOM 1661 C C . ASP A 1 210 ? -17.812 -10.953 -7.52 1 98.06 210 ASP A C 1
ATOM 1663 O O . ASP A 1 210 ? -18.812 -11.398 -6.945 1 98.06 210 ASP A O 1
ATOM 1667 N N . THR A 1 211 ? -17.797 -10.102 -8.5 1 98.06 211 THR A N 1
ATOM 1668 C CA . THR A 1 211 ? -19.078 -9.625 -9.031 1 98.06 211 THR A CA 1
ATOM 1669 C C . THR A 1 211 ? -19.875 -10.789 -9.625 1 98.06 211 THR A C 1
ATOM 1671 O O . THR A 1 211 ? -21.078 -10.875 -9.43 1 98.06 211 THR A O 1
ATOM 1674 N N . ALA A 1 212 ? -19.219 -11.656 -10.305 1 96.75 212 ALA A N 1
ATOM 1675 C CA . ALA A 1 212 ? -19.875 -12.828 -10.883 1 96.75 212 ALA A CA 1
ATOM 1676 C C . ALA A 1 212 ? -20.469 -13.727 -9.797 1 96.75 212 ALA A C 1
ATOM 1678 O O . ALA A 1 212 ? -21.562 -14.266 -9.953 1 96.75 212 ALA A O 1
ATOM 1679 N N . ALA A 1 213 ? -19.75 -13.898 -8.75 1 96.94 213 ALA A N 1
ATOM 1680 C CA . ALA A 1 213 ? -20.25 -14.695 -7.637 1 96.94 213 ALA A CA 1
ATOM 1681 C C . ALA A 1 213 ? -21.484 -14.055 -7.012 1 96.94 213 ALA A C 1
ATOM 1683 O O . ALA A 1 213 ? -22.5 -14.727 -6.777 1 96.94 213 ALA A O 1
ATOM 1684 N N . TYR A 1 214 ? -21.484 -12.766 -6.84 1 96.69 214 TYR A N 1
ATOM 1685 C CA . TYR A 1 214 ? -22.562 -12.047 -6.176 1 96.69 214 TYR A CA 1
ATOM 1686 C C . TYR A 1 214 ? -23.812 -12.016 -7.051 1 96.69 214 TYR A C 1
ATOM 1688 O O . TYR A 1 214 ? -24.906 -11.727 -6.566 1 96.69 214 TYR A O 1
ATOM 1696 N N . LEU A 1 215 ? -23.672 -12.266 -8.289 1 94.56 215 LEU A N 1
ATOM 1697 C CA . LEU A 1 215 ? -24.828 -12.375 -9.164 1 94.56 215 LEU A CA 1
ATOM 1698 C C . LEU A 1 215 ? -25.797 -13.438 -8.656 1 94.56 215 LEU A C 1
ATOM 1700 O O . LEU A 1 215 ? -27.016 -13.32 -8.852 1 94.56 215 LEU A O 1
ATOM 1704 N N . HIS A 1 216 ? -25.328 -14.359 -7.988 1 93.06 216 HIS A N 1
ATOM 1705 C CA . HIS A 1 216 ? -26.125 -15.477 -7.523 1 93.06 216 HIS A CA 1
ATOM 1706 C C . HIS A 1 216 ? -26.938 -15.102 -6.285 1 93.06 216 HIS A C 1
ATOM 1708 O O . HIS A 1 216 ? -27.797 -15.867 -5.844 1 93.06 216 HIS A O 1
ATOM 1714 N N . LEU A 1 217 ? -26.688 -13.922 -5.746 1 92.25 217 LEU A N 1
ATOM 1715 C CA . LEU A 1 217 ? -27.469 -13.422 -4.621 1 92.25 217 LEU A CA 1
ATOM 1716 C C . LEU A 1 217 ? -28.828 -12.906 -5.09 1 92.25 217 LEU A C 1
ATOM 1718 O O . LEU A 1 217 ? -29.75 -12.766 -4.293 1 92.25 217 LEU A O 1
ATOM 1722 N N . THR A 1 218 ? -28.953 -12.531 -6.305 1 90.31 218 THR A N 1
ATOM 1723 C CA . THR A 1 218 ? -30.141 -11.867 -6.824 1 90.31 218 THR A CA 1
ATOM 1724 C C . THR A 1 218 ? -31.234 -12.883 -7.125 1 90.31 218 THR A C 1
ATOM 1726 O O . THR A 1 218 ? -32.406 -12.516 -7.289 1 90.31 218 THR A O 1
ATOM 1729 N N . GLN A 1 219 ? -31 -14.133 -7.102 1 83 219 GLN A N 1
ATOM 1730 C CA . GLN A 1 219 ? -32 -15.133 -7.469 1 83 219 GLN A CA 1
ATOM 1731 C C . GLN A 1 219 ? -32.781 -15.602 -6.25 1 83 219 GLN A C 1
ATOM 1733 O O . GLN A 1 219 ? -32.219 -15.734 -5.156 1 83 219 GLN A O 1
ATOM 1738 N N . LYS A 1 220 ? -34.125 -15.516 -6.32 1 72.44 220 LYS A N 1
ATOM 1739 C CA . LYS A 1 220 ? -35 -15.984 -5.254 1 72.44 220 LYS A CA 1
ATOM 1740 C C . LYS A 1 220 ? -35.062 -17.516 -5.234 1 72.44 220 LYS A C 1
ATOM 1742 O O . LYS A 1 220 ? -35.062 -18.156 -6.285 1 72.44 220 LYS A O 1
ATOM 1747 N N . PRO A 1 221 ? -35 -18.016 -3.986 1 69.56 221 PRO A N 1
ATOM 1748 C CA . PRO A 1 221 ? -35.156 -19.469 -3.922 1 69.56 221 PRO A CA 1
ATOM 1749 C C . PRO A 1 221 ? -36.5 -19.938 -4.469 1 69.56 221 PRO A C 1
ATOM 1751 O O . PRO A 1 221 ? -37.5 -19.219 -4.352 1 69.56 221 PRO A O 1
ATOM 1754 N N . GLY A 1 222 ? -36.594 -20.656 -5.523 1 57.44 222 GLY A N 1
ATOM 1755 C CA . GLY A 1 222 ? -37.812 -21.156 -6.117 1 57.44 222 GLY A CA 1
ATOM 1756 C C . GLY A 1 222 ? -38.75 -21.797 -5.105 1 57.44 222 GLY A C 1
ATOM 1757 O O . GLY A 1 222 ? -38.312 -22.359 -4.109 1 57.44 222 GLY A O 1
ATOM 1758 N N . ASN A 1 223 ? -39.938 -21.078 -4.852 1 50.84 223 ASN A N 1
ATOM 1759 C CA . ASN A 1 223 ? -41 -21.734 -4.125 1 50.84 223 ASN A CA 1
ATOM 1760 C C . ASN A 1 223 ? -41.344 -23.094 -4.73 1 50.84 223 ASN A C 1
ATOM 1762 O O . ASN A 1 223 ? -42.031 -23.172 -5.746 1 50.84 223 ASN A O 1
ATOM 1766 N N . ASN A 1 224 ? -40.531 -23.984 -4.922 1 43.25 224 ASN A N 1
ATOM 1767 C CA . ASN A 1 224 ? -41.156 -25.234 -5.348 1 43.25 224 ASN A CA 1
ATOM 1768 C C . ASN A 1 224 ? -42.188 -25.719 -4.344 1 43.25 224 ASN A C 1
ATOM 1770 O O . ASN A 1 224 ? -41.844 -26.344 -3.344 1 43.25 224 ASN A O 1
ATOM 1774 N N . ALA A 1 225 ? -43.25 -24.906 -4.109 1 41.44 225 ALA A N 1
ATOM 1775 C CA . ALA A 1 225 ? -44.438 -25.344 -3.365 1 41.44 225 ALA A CA 1
ATOM 1776 C C . ALA A 1 225 ? -45.031 -26.609 -3.967 1 41.44 225 ALA A C 1
ATOM 1778 O O . ALA A 1 225 ? -46 -26.547 -4.738 1 41.44 225 ALA A O 1
ATOM 1779 N N . ASN A 1 226 ? -44.438 -27.594 -4.484 1 38.03 226 ASN A N 1
ATOM 1780 C CA . ASN A 1 226 ? -45.312 -28.766 -4.551 1 38.03 226 ASN A CA 1
ATOM 1781 C C . ASN A 1 226 ? -45.969 -29.062 -3.197 1 38.03 226 ASN A C 1
ATOM 1783 O O . ASN A 1 226 ? -45.281 -29 -2.162 1 38.03 226 ASN A O 1
ATOM 1787 N N . GLU A 1 227 ? -47.344 -29 -3.02 1 43.62 227 GLU A N 1
ATOM 1788 C CA . GLU A 1 227 ? -48.281 -29.234 -1.925 1 43.62 227 GLU A CA 1
ATOM 1789 C C . GLU A 1 227 ? -47.75 -30.312 -0.978 1 43.62 227 GLU A C 1
ATOM 1791 O O . GLU A 1 227 ? -47.938 -30.219 0.239 1 43.62 227 GLU A O 1
ATOM 1796 N N . HIS A 1 228 ? -47.562 -31.578 -1.505 1 44.28 228 HIS A N 1
ATOM 1797 C CA . HIS A 1 228 ? -47.25 -32.719 -0.66 1 44.28 228 HIS A CA 1
ATOM 1798 C C . HIS A 1 228 ? -45.875 -32.625 -0.068 1 44.28 228 HIS A C 1
ATOM 1800 O O . HIS A 1 228 ? -45.5 -33.406 0.812 1 44.28 228 HIS A O 1
ATOM 1806 N N . GLN A 1 229 ? -44.875 -31.969 -0.688 1 41.12 229 GLN A N 1
ATOM 1807 C CA . GLN A 1 229 ? -43.562 -31.859 -0.081 1 41.12 229 GLN A CA 1
ATOM 1808 C C . GLN A 1 229 ? -43.344 -30.469 0.522 1 41.12 229 GLN A C 1
ATOM 1810 O O . GLN A 1 229 ? -42.344 -29.812 0.222 1 41.12 229 GLN A O 1
ATOM 1815 N N . ALA A 1 230 ? -44.312 -29.734 0.844 1 44.69 230 ALA A N 1
ATOM 1816 C CA . ALA A 1 230 ? -44.469 -28.469 1.546 1 44.69 230 ALA A CA 1
ATOM 1817 C C . ALA A 1 230 ? -43.344 -28.281 2.58 1 44.69 230 ALA A C 1
ATOM 1819 O O . ALA A 1 230 ? -42.969 -27.156 2.908 1 44.69 230 ALA A O 1
ATOM 1820 N N . HIS A 1 231 ? -42.969 -29.297 3.262 1 45.72 231 HIS A N 1
ATOM 1821 C CA . HIS A 1 231 ? -42.031 -29.266 4.383 1 45.72 231 HIS A CA 1
ATOM 1822 C C . HIS A 1 231 ? -40.625 -28.969 3.916 1 45.72 231 HIS A C 1
ATOM 1824 O O . HIS A 1 231 ? -39.719 -28.781 4.734 1 45.72 231 HIS A O 1
ATOM 1830 N N . HIS A 1 232 ? -40.188 -29.156 2.654 1 50.62 232 HIS A N 1
ATOM 1831 C CA . HIS A 1 232 ? -38.75 -28.969 2.41 1 50.62 232 HIS A CA 1
ATOM 1832 C C . HIS A 1 232 ? -38.469 -27.516 2.031 1 50.62 232 HIS A C 1
ATOM 1834 O O . HIS A 1 232 ? -38.625 -27.125 0.878 1 50.62 232 HIS A O 1
ATOM 1840 N N . LYS A 1 233 ? -38.469 -26.594 2.84 1 58.06 233 LYS A N 1
ATOM 1841 C CA . LYS A 1 233 ? -38.062 -25.203 2.773 1 58.06 233 LYS A CA 1
ATOM 1842 C C . LYS A 1 233 ? -36.719 -25.062 2.031 1 58.06 233 LYS A C 1
ATOM 1844 O O . LYS A 1 233 ? -35.781 -25.781 2.312 1 58.06 233 LYS A O 1
ATOM 1849 N N . SER A 1 234 ? -36.719 -24.5 0.715 1 75 234 SER A N 1
ATOM 1850 C CA . SER A 1 234 ? -35.531 -24.219 -0.075 1 75 234 SER A CA 1
ATOM 1851 C C . SER A 1 234 ? -34.531 -23.406 0.724 1 75 234 SER A C 1
ATOM 1853 O O . SER A 1 234 ? -34.906 -22.5 1.46 1 75 234 SER A O 1
ATOM 1855 N N . PHE A 1 235 ? -33.25 -23.922 0.718 1 84.25 235 PHE A N 1
ATOM 1856 C CA . PHE A 1 235 ? -32.188 -23.234 1.443 1 84.25 235 PHE A CA 1
ATOM 1857 C C . PHE A 1 235 ? -31.891 -21.891 0.808 1 84.25 235 PHE A C 1
ATOM 1859 O O . PHE A 1 235 ? -31.922 -21.75 -0.417 1 84.25 235 PHE A O 1
ATOM 1866 N N . PRO A 1 236 ? -31.844 -20.922 1.533 1 85.38 236 PRO A N 1
ATOM 1867 C CA . PRO A 1 236 ? -31.562 -19.578 1.015 1 85.38 236 PRO A CA 1
ATOM 1868 C C . PRO A 1 236 ? -30.297 -19.531 0.159 1 85.38 236 PRO A C 1
ATOM 1870 O O . PRO A 1 236 ? -30.156 -18.641 -0.694 1 85.38 236 PRO A O 1
ATOM 1873 N N . ASP A 1 237 ? -29.422 -20.516 0.337 1 91.12 237 ASP A N 1
ATOM 1874 C CA . ASP A 1 237 ? -28.141 -20.469 -0.371 1 91.12 237 ASP A CA 1
ATOM 1875 C C . ASP A 1 237 ? -28.172 -21.375 -1.604 1 91.12 237 ASP A C 1
ATOM 1877 O O . ASP A 1 237 ? -27.125 -21.688 -2.172 1 91.12 237 ASP A O 1
ATOM 1881 N N . GLU A 1 238 ? -29.25 -21.797 -2.061 1 90.81 238 GLU A N 1
ATOM 1882 C CA . GLU A 1 238 ? -29.375 -22.781 -3.143 1 90.81 238 GLU A CA 1
ATOM 1883 C C . GLU A 1 238 ? -28.703 -22.266 -4.418 1 90.81 238 GLU A C 1
ATOM 1885 O O . GLU A 1 238 ? -27.938 -23 -5.059 1 90.81 238 GLU A O 1
ATOM 1890 N N . HIS A 1 239 ? -28.953 -21.062 -4.762 1 91.31 239 HIS A N 1
ATOM 1891 C CA . HIS A 1 239 ? -28.406 -20.516 -5.984 1 91.31 239 HIS A CA 1
ATOM 1892 C C . HIS A 1 239 ? -26.906 -20.266 -5.84 1 91.31 239 HIS A C 1
ATOM 1894 O O . HIS A 1 239 ? -26.156 -20.391 -6.809 1 91.31 239 HIS A O 1
ATOM 1900 N N . TRP A 1 240 ? -26.516 -19.844 -4.648 1 93.88 240 TRP A N 1
ATOM 1901 C CA . TRP A 1 240 ? -25.094 -19.688 -4.367 1 93.88 240 TRP A CA 1
ATOM 1902 C C . TRP A 1 240 ? -24.359 -21 -4.523 1 93.88 240 TRP A C 1
ATOM 1904 O O . TRP A 1 240 ? -23.328 -21.062 -5.195 1 93.88 240 TRP A O 1
ATOM 1914 N N . ARG A 1 241 ? -24.906 -22.016 -3.992 1 93.25 241 ARG A N 1
ATOM 1915 C CA . ARG A 1 241 ? -24.328 -23.344 -4.059 1 93.25 241 ARG A CA 1
ATOM 1916 C C . ARG A 1 241 ? -24.312 -23.859 -5.492 1 93.25 241 ARG A C 1
ATOM 1918 O O . ARG A 1 241 ? -23.328 -24.484 -5.922 1 93.25 241 ARG A O 1
ATOM 1925 N N . ALA A 1 242 ? -25.328 -23.578 -6.184 1 91.75 242 ALA A N 1
ATOM 1926 C CA . ALA A 1 242 ? -25.391 -23.984 -7.582 1 91.75 242 ALA A CA 1
ATOM 1927 C C . ALA A 1 242 ? -24.281 -23.312 -8.398 1 91.75 242 ALA A C 1
ATOM 1929 O O . ALA A 1 242 ? -23.688 -23.922 -9.281 1 91.75 242 ALA A O 1
ATOM 1930 N N . GLY A 1 243 ? -24.109 -22.031 -8.109 1 93.19 243 GLY A N 1
ATOM 1931 C CA . GLY A 1 243 ? -23.031 -21.312 -8.781 1 93.19 243 GLY A CA 1
ATOM 1932 C C . GLY A 1 243 ? -21.656 -21.891 -8.484 1 93.19 243 GLY A C 1
ATOM 1933 O O . GLY A 1 243 ? -20.844 -22.062 -9.391 1 93.19 243 GLY A O 1
ATOM 1934 N N . LEU A 1 244 ? -21.438 -22.234 -7.27 1 95.44 244 LEU A N 1
ATOM 1935 C CA . LEU A 1 244 ? -20.172 -22.828 -6.855 1 95.44 244 LEU A CA 1
ATOM 1936 C C . LEU A 1 244 ? -19.953 -24.172 -7.527 1 95.44 244 LEU A C 1
ATOM 1938 O O . LEU A 1 244 ? -18.875 -24.453 -8.055 1 95.44 244 LEU A O 1
ATOM 1942 N N . PHE A 1 245 ? -21 -24.969 -7.586 1 94.19 245 PHE A N 1
ATOM 1943 C CA . PHE A 1 245 ? -20.891 -26.297 -8.188 1 94.19 245 PHE A CA 1
ATOM 1944 C C . PHE A 1 245 ? -20.703 -26.203 -9.695 1 94.19 245 PHE A C 1
ATOM 1946 O O . PHE A 1 245 ? -20.016 -27.031 -10.297 1 94.19 245 PHE A O 1
ATOM 1953 N N . SER A 1 246 ? -21.25 -25.141 -10.25 1 92.75 246 SER A N 1
ATOM 1954 C CA . SER A 1 246 ? -21.047 -24.922 -11.68 1 92.75 246 SER A CA 1
ATOM 1955 C C . SER A 1 246 ? -19.578 -24.672 -11.992 1 92.75 246 SER A C 1
ATOM 1957 O O . SER A 1 246 ? -19.047 -25.172 -12.992 1 92.75 246 SER A O 1
ATOM 1959 N N . VAL A 1 247 ? -18.906 -23.922 -11.188 1 95 247 VAL A N 1
ATOM 1960 C CA . VAL A 1 247 ? -17.484 -23.641 -11.375 1 95 247 VAL A CA 1
ATOM 1961 C C . VAL A 1 247 ? -16.656 -24.906 -11.094 1 95 247 VAL A C 1
ATOM 1963 O O . VAL A 1 247 ? -15.75 -25.234 -11.852 1 95 247 VAL A O 1
ATOM 1966 N N . LEU A 1 248 ? -17.016 -25.672 -10.047 1 95.44 248 LEU A N 1
ATOM 1967 C CA . LEU A 1 248 ? -16.281 -26.859 -9.656 1 95.44 248 LEU A CA 1
ATOM 1968 C C . LEU A 1 248 ? -16.375 -27.938 -10.742 1 95.44 248 LEU A C 1
ATOM 1970 O O . LEU A 1 248 ? -15.406 -28.672 -10.969 1 95.44 248 LEU A O 1
ATOM 1974 N N . SER A 1 249 ? -17.484 -27.953 -11.398 1 93.31 249 SER A N 1
ATOM 1975 C CA . SER A 1 249 ? -17.688 -28.969 -12.43 1 93.31 249 SER A CA 1
ATOM 1976 C C . SER A 1 249 ? -16.781 -28.719 -13.633 1 93.31 249 SER A C 1
ATOM 1978 O O . SER A 1 249 ? -16.562 -29.641 -14.43 1 93.31 249 SER A O 1
ATOM 1980 N N . GLN A 1 250 ? -16.266 -27.562 -13.742 1 93.75 250 GLN A N 1
ATOM 1981 C CA . GLN A 1 250 ? -15.414 -27.219 -14.883 1 93.75 250 GLN A CA 1
ATOM 1982 C C . GLN A 1 250 ? -13.992 -27.719 -14.68 1 93.75 250 GLN A C 1
ATOM 1984 O O . GLN A 1 250 ? -13.211 -27.797 -15.641 1 93.75 250 GLN A O 1
ATOM 1989 N N . PHE A 1 251 ? -13.562 -28.078 -13.492 1 95.44 251 PHE A N 1
ATOM 1990 C CA . PHE A 1 251 ? -12.211 -28.562 -13.234 1 95.44 251 PHE A CA 1
ATOM 1991 C C . PHE A 1 251 ? -11.977 -29.906 -13.883 1 95.44 251 PHE A C 1
ATOM 1993 O O . PHE A 1 251 ? -10.891 -30.172 -14.414 1 95.44 251 PHE A O 1
ATOM 2000 N N . GLY A 1 252 ? -12.992 -30.75 -13.867 1 92.75 252 GLY A N 1
ATOM 2001 C CA . GLY A 1 252 ? -12.875 -32.094 -14.391 1 92.75 252 GLY A CA 1
ATOM 2002 C C . GLY A 1 252 ? -12.383 -32.156 -15.82 1 92.75 252 GLY A C 1
ATOM 2003 O O . GLY A 1 252 ? -11.328 -32.719 -16.109 1 92.75 252 GLY A O 1
ATOM 2004 N N . PRO A 1 253 ? -13.102 -31.5 -16.734 1 91.88 253 PRO A N 1
ATOM 2005 C CA . PRO A 1 253 ? -12.703 -31.5 -18.141 1 91.88 253 PRO A CA 1
ATOM 2006 C C . PRO A 1 253 ? -11.305 -30.922 -18.359 1 91.88 253 PRO A C 1
ATOM 2008 O O . PRO A 1 253 ? -10.578 -31.375 -19.25 1 91.88 253 PRO A O 1
ATOM 2011 N N . VAL A 1 254 ? -10.906 -29.953 -17.609 1 93.5 254 VAL A N 1
ATOM 2012 C CA . VAL A 1 254 ? -9.602 -29.328 -17.781 1 93.5 254 VAL A CA 1
ATOM 2013 C C . VAL A 1 254 ? -8.508 -30.281 -17.312 1 93.5 254 VAL A C 1
ATOM 2015 O O . VAL A 1 254 ? -7.477 -30.438 -17.969 1 93.5 254 VAL A O 1
ATOM 2018 N N . VAL A 1 255 ? -8.719 -30.984 -16.188 1 94.19 255 VAL A N 1
ATOM 2019 C CA . VAL A 1 255 ? -7.738 -31.922 -15.633 1 94.19 255 VAL A CA 1
ATOM 2020 C C . VAL A 1 255 ? -7.594 -33.125 -16.562 1 94.19 255 VAL A C 1
ATOM 2022 O O . VAL A 1 255 ? -6.508 -33.688 -16.688 1 94.19 255 VAL A O 1
ATOM 2025 N N . ARG A 1 256 ? -8.648 -33.5 -17.188 1 92.06 256 ARG A N 1
ATOM 2026 C CA . ARG A 1 256 ? -8.625 -34.656 -18.109 1 92.06 256 ARG A CA 1
ATOM 2027 C C . ARG A 1 256 ? -7.711 -34.375 -19.297 1 92.06 256 ARG A C 1
ATOM 2029 O O . ARG A 1 256 ? -7.18 -35.281 -19.922 1 92.06 256 ARG A O 1
ATOM 2036 N N . LEU A 1 257 ? -7.523 -33.125 -19.609 1 92.75 257 LEU A N 1
ATOM 2037 C CA . LEU A 1 257 ? -6.574 -32.781 -20.656 1 92.75 257 LEU A CA 1
ATOM 2038 C C . LEU A 1 257 ? -5.16 -33.188 -20.281 1 92.75 257 LEU A C 1
ATOM 2040 O O . LEU A 1 257 ? -4.379 -33.625 -21.141 1 92.75 257 LEU A O 1
ATOM 2044 N N . TRP A 1 258 ? -4.785 -33.156 -19 1 92.69 258 TRP A N 1
ATOM 2045 C CA . TRP A 1 258 ? -3.492 -33.656 -18.531 1 92.69 258 TRP A CA 1
ATOM 2046 C C . TRP A 1 258 ? -3.383 -35.156 -18.688 1 92.69 258 TRP A C 1
ATOM 2048 O O . TRP A 1 258 ? -2.281 -35.719 -18.781 1 92.69 258 TRP A O 1
ATOM 2058 N N . GLY A 1 259 ? -4.543 -35.781 -18.672 1 88.44 259 GLY A N 1
ATOM 2059 C CA . GLY A 1 259 ? -4.574 -37.25 -18.844 1 88.44 259 GLY A CA 1
ATOM 2060 C C . GLY A 1 259 ? -4.066 -37.688 -20.203 1 88.44 259 GLY A C 1
ATOM 2061 O O . GLY A 1 259 ? -3.699 -38.844 -20.375 1 88.44 259 GLY A O 1
ATOM 2062 N N . GLU A 1 260 ? -4.004 -36.75 -21.125 1 88.38 260 GLU A N 1
ATOM 2063 C CA . GLU A 1 260 ? -3.453 -37.062 -22.438 1 88.38 260 GLU A CA 1
ATOM 2064 C C . GLU A 1 260 ? -1.929 -37 -22.438 1 88.38 260 GLU A C 1
ATOM 2066 O O . GLU A 1 260 ? -1.274 -37.531 -23.344 1 88.38 260 GLU A O 1
ATOM 2071 N N . ILE A 1 261 ? -1.438 -36.438 -21.422 1 91.31 261 ILE A N 1
ATOM 2072 C CA . ILE A 1 261 ? 0.005 -36.25 -21.328 1 91.31 261 ILE A CA 1
ATOM 2073 C C . ILE A 1 261 ? 0.581 -37.188 -20.25 1 91.31 261 ILE A C 1
ATOM 2075 O O . ILE A 1 261 ? 1.619 -37.812 -20.469 1 91.31 261 ILE A O 1
ATOM 2079 N N . LEU A 1 262 ? -0.102 -37.25 -19.141 1 92.94 262 LEU A N 1
ATOM 2080 C CA . LEU A 1 262 ? 0.324 -38.062 -18.016 1 92.94 262 LEU A CA 1
ATOM 2081 C C . LEU A 1 262 ? -0.457 -39.375 -17.969 1 92.94 262 LEU A C 1
ATOM 2083 O O . LEU A 1 262 ? -1.617 -39.438 -18.391 1 92.94 262 LEU A O 1
ATOM 2087 N N . ASP A 1 263 ? 0.183 -40.344 -17.516 1 93 263 ASP A N 1
ATOM 2088 C CA . ASP A 1 263 ? -0.504 -41.625 -17.328 1 93 263 ASP A CA 1
ATOM 2089 C C . ASP A 1 263 ? -1.246 -41.656 -15.992 1 93 263 ASP A C 1
ATOM 2091 O O . ASP A 1 263 ? -0.774 -42.25 -15.031 1 93 263 ASP A O 1
ATOM 2095 N N . ILE A 1 264 ? -2.41 -41.156 -15.945 1 91.06 264 ILE A N 1
ATOM 2096 C CA . ILE A 1 264 ? -3.227 -41.031 -14.75 1 91.06 264 ILE A CA 1
ATOM 2097 C C . ILE A 1 264 ? -3.693 -42.406 -14.305 1 91.06 264 ILE A C 1
ATOM 2099 O O . ILE A 1 264 ? -3.898 -42.656 -13.109 1 91.06 264 ILE A O 1
ATOM 2103 N N . GLY A 1 265 ? -3.748 -43.406 -15.227 1 86.75 265 GLY A N 1
ATOM 2104 C CA . GLY A 1 265 ? -4.184 -44.781 -14.922 1 86.75 265 GLY A CA 1
ATOM 2105 C C . GLY A 1 265 ? -3.227 -45.5 -14.008 1 86.75 265 GLY A C 1
ATOM 2106 O O . GLY A 1 265 ? -3.611 -46.5 -13.359 1 86.75 265 GLY A O 1
ATOM 2107 N N . SER A 1 266 ? -2.059 -45.062 -13.945 1 88.38 266 SER A N 1
ATOM 2108 C CA . SER A 1 266 ? -1.054 -45.688 -13.109 1 88.38 266 SER A CA 1
ATOM 2109 C C . SER A 1 266 ? -1.324 -45.438 -11.625 1 88.38 266 SER A C 1
ATOM 2111 O O . SER A 1 266 ? -0.837 -46.188 -10.766 1 88.38 266 SER A O 1
ATOM 2113 N N . ASP A 1 267 ? -2.039 -44.406 -11.336 1 91.25 267 ASP A N 1
ATOM 2114 C CA . ASP A 1 267 ? -2.469 -44.094 -9.977 1 91.25 267 ASP A CA 1
ATOM 2115 C C . ASP A 1 267 ? -3.969 -44.344 -9.805 1 91.25 267 ASP A C 1
ATOM 2117 O O . ASP A 1 267 ? -4.781 -43.469 -10.141 1 91.25 267 ASP A O 1
ATOM 2121 N N . GLU A 1 268 ? -4.34 -45.344 -9.141 1 90.75 268 GLU A N 1
ATOM 2122 C CA . GLU A 1 268 ? -5.734 -45.75 -9.008 1 90.75 268 GLU A CA 1
ATOM 2123 C C . GLU A 1 268 ? -6.52 -44.75 -8.148 1 90.75 268 GLU A C 1
ATOM 2125 O O . GLU A 1 268 ? -7.684 -44.469 -8.43 1 90.75 268 GLU A O 1
ATOM 2130 N N . ASN A 1 269 ? -5.859 -44.312 -7.188 1 90.69 269 ASN A N 1
ATOM 2131 C CA . ASN A 1 269 ? -6.531 -43.375 -6.309 1 90.69 269 ASN A CA 1
ATOM 2132 C C . ASN A 1 269 ? -6.875 -42.062 -7.043 1 90.69 269 ASN A C 1
ATOM 2134 O O . ASN A 1 269 ? -7.98 -41.531 -6.898 1 90.69 269 ASN A O 1
ATOM 2138 N N . LEU A 1 270 ? -5.93 -41.594 -7.805 1 92.94 270 LEU A N 1
ATOM 2139 C CA . LEU A 1 270 ? -6.16 -40.375 -8.57 1 92.94 270 LEU A CA 1
ATOM 2140 C C . LEU A 1 270 ? -7.266 -40.562 -9.602 1 92.94 270 LEU A C 1
ATOM 2142 O O . LEU A 1 270 ? -8.117 -39.688 -9.781 1 92.94 270 LEU A O 1
ATOM 2146 N N . ALA A 1 271 ? -7.273 -41.688 -10.195 1 92.62 271 ALA A N 1
ATOM 2147 C CA . ALA A 1 271 ? -8.289 -42 -11.195 1 92.62 271 ALA A CA 1
ATOM 2148 C C . ALA A 1 271 ? -9.68 -42.031 -10.562 1 92.62 271 ALA A C 1
ATOM 2150 O O . ALA A 1 271 ? -10.641 -41.531 -11.141 1 92.62 271 ALA A O 1
ATOM 2151 N N . ARG A 1 272 ? -9.734 -42.562 -9.43 1 92.81 272 ARG A N 1
ATOM 2152 C CA . ARG A 1 272 ? -11.008 -42.625 -8.719 1 92.81 272 ARG A CA 1
ATOM 2153 C C . ARG A 1 272 ? -11.484 -41.25 -8.328 1 92.81 272 ARG A C 1
ATOM 2155 O O . ARG A 1 272 ? -12.672 -40.938 -8.469 1 92.81 272 ARG A O 1
ATOM 2162 N N . LEU A 1 273 ? -10.578 -40.5 -7.855 1 93.31 273 LEU A N 1
ATOM 2163 C CA . LEU A 1 273 ? -10.922 -39.156 -7.449 1 93.31 273 LEU A CA 1
ATOM 2164 C C . LEU A 1 273 ? -11.445 -38.344 -8.641 1 93.31 273 LEU A C 1
ATOM 2166 O O . LEU A 1 273 ? -12.406 -37.594 -8.508 1 93.31 273 LEU A O 1
ATOM 2170 N N . LEU A 1 274 ? -10.844 -38.469 -9.781 1 93 274 LEU A N 1
ATOM 2171 C CA . LEU A 1 274 ? -11.227 -37.75 -10.984 1 93 274 LEU A CA 1
ATOM 2172 C C . LEU A 1 274 ? -12.625 -38.156 -11.445 1 93 274 LEU A C 1
ATOM 2174 O O . LEU A 1 274 ? -13.391 -37.312 -11.914 1 93 274 LEU A O 1
ATOM 2178 N N . GLU A 1 275 ? -12.961 -39.375 -11.188 1 90.62 275 GLU A N 1
ATOM 2179 C CA . GLU A 1 275 ? -14.273 -39.844 -11.594 1 90.62 275 GLU A CA 1
ATOM 2180 C C . GLU A 1 275 ? -15.375 -39.344 -10.672 1 90.62 275 GLU A C 1
ATOM 2182 O O . GLU A 1 275 ? -16.531 -39.219 -11.086 1 90.62 275 GLU A O 1
ATOM 2187 N N . THR A 1 276 ? -14.992 -38.969 -9.523 1 90.81 276 THR A N 1
ATOM 2188 C CA . THR A 1 276 ? -15.984 -38.562 -8.531 1 90.81 276 THR A CA 1
ATOM 2189 C C . THR A 1 276 ? -16.203 -37.062 -8.57 1 90.81 276 THR A C 1
ATOM 2191 O O . THR A 1 276 ? -17.047 -36.531 -7.844 1 90.81 276 THR A O 1
ATOM 2194 N N . LEU A 1 277 ? -15.523 -36.375 -9.438 1 91 277 LEU A N 1
ATOM 2195 C CA . LEU A 1 277 ? -15.727 -34.938 -9.539 1 91 277 LEU A CA 1
ATOM 2196 C C . LEU A 1 277 ? -17.109 -34.594 -10.102 1 91 277 LEU A C 1
ATOM 2198 O O . LEU A 1 277 ? -17.641 -35.375 -10.906 1 91 277 LEU A O 1
ATOM 2202 N N . PRO A 1 278 ? -17.656 -33.531 -9.57 1 85.69 278 PRO A N 1
ATOM 2203 C CA . PRO A 1 278 ? -18.984 -33.156 -10.07 1 85.69 278 PRO A CA 1
ATOM 2204 C C . PRO A 1 278 ? -19.016 -32.969 -11.586 1 85.69 278 PRO A C 1
ATOM 2206 O O . PRO A 1 278 ? -18.047 -32.469 -12.172 1 85.69 278 PRO A O 1
ATOM 2209 N N . ARG A 1 279 ? -19.984 -33.594 -12.211 1 77.69 279 ARG A N 1
ATOM 2210 C CA . ARG A 1 279 ? -20.156 -33.438 -13.656 1 77.69 279 ARG A CA 1
ATOM 2211 C C . ARG A 1 279 ? -21.234 -32.375 -13.953 1 77.69 279 ARG A C 1
ATOM 2213 O O . ARG A 1 279 ? -22.172 -32.188 -13.172 1 77.69 279 ARG A O 1
ATOM 2220 N N . ASP A 1 280 ? -20.797 -31.406 -14.734 1 62.47 280 ASP A N 1
ATOM 2221 C CA . ASP A 1 280 ? -21.781 -30.406 -15.117 1 62.47 280 ASP A CA 1
ATOM 2222 C C . ASP A 1 280 ? -23.047 -31.062 -15.68 1 62.47 280 ASP A C 1
ATOM 2224 O O . ASP A 1 280 ? -23 -31.688 -16.75 1 62.47 280 ASP A O 1
ATOM 2228 N N . THR A 1 281 ? -23.953 -31.719 -14.82 1 53.47 281 THR A N 1
ATOM 2229 C CA . THR A 1 281 ? -25.188 -32.312 -15.305 1 53.47 281 THR A CA 1
ATOM 2230 C C . THR A 1 281 ? -25.969 -31.344 -16.172 1 53.47 281 THR A C 1
ATOM 2232 O O . THR A 1 281 ? -27 -31.703 -16.734 1 53.47 281 THR A O 1
ATOM 2235 N N . ALA A 1 282 ? -25.891 -30.062 -16.016 1 49.94 282 ALA A N 1
ATOM 2236 C CA . ALA A 1 282 ? -26.766 -29.188 -16.797 1 49.94 282 ALA A CA 1
ATOM 2237 C C . ALA A 1 282 ? -26.406 -29.234 -18.266 1 49.94 282 ALA A C 1
ATOM 2239 O O . ALA A 1 282 ? -25.359 -28.719 -18.672 1 49.94 282 ALA A O 1
ATOM 2240 N N . ASN A 1 283 ? -26.594 -30.266 -18.969 1 45.78 283 ASN A N 1
ATOM 2241 C CA . ASN A 1 283 ? -26.531 -30.422 -20.422 1 45.78 283 ASN A CA 1
ATOM 2242 C C . ASN A 1 283 ? -26.625 -29.062 -21.125 1 45.78 283 ASN A C 1
ATOM 2244 O O . ASN A 1 283 ? -26.078 -28.891 -22.219 1 45.78 283 ASN A O 1
ATOM 2248 N N . ASP A 1 284 ? -27.812 -28.281 -21.062 1 43.62 284 ASP A N 1
ATOM 2249 C CA . ASP A 1 284 ? -28.359 -27.266 -21.953 1 43.62 284 ASP A CA 1
ATOM 2250 C C . ASP A 1 284 ? -27.656 -25.922 -21.766 1 43.62 284 ASP A C 1
ATOM 2252 O O . ASP A 1 284 ? -27.953 -24.953 -22.453 1 43.62 284 ASP A O 1
ATOM 2256 N N . THR A 1 285 ? -27.094 -25.516 -20.625 1 47.47 285 THR A N 1
ATOM 2257 C CA . THR A 1 285 ? -26.797 -24.109 -20.406 1 47.47 285 THR A CA 1
ATOM 2258 C C . THR A 1 285 ? -25.406 -23.766 -20.922 1 47.47 285 THR A C 1
ATOM 2260 O O . THR A 1 285 ? -24.516 -24.625 -20.938 1 47.47 285 THR A O 1
ATOM 2263 N N . SER A 1 286 ? -25.266 -22.641 -21.625 1 54.88 286 SER A N 1
ATOM 2264 C CA . SER A 1 286 ? -24.109 -21.953 -22.203 1 54.88 286 SER A CA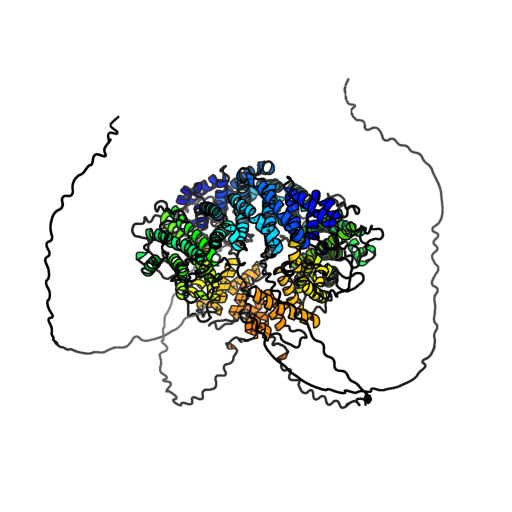 1
ATOM 2265 C C . SER A 1 286 ? -22.906 -22.016 -21.266 1 54.88 286 SER A C 1
ATOM 2267 O O . SER A 1 286 ? -23.016 -21.641 -20.094 1 54.88 286 SER A O 1
ATOM 2269 N N . PRO A 1 287 ? -21.984 -22.875 -21.766 1 63.38 287 PRO A N 1
ATOM 2270 C CA . PRO A 1 287 ? -20.797 -22.984 -20.906 1 63.38 287 PRO A CA 1
ATOM 2271 C C . PRO A 1 287 ? -20.297 -21.641 -20.406 1 63.38 287 PRO A C 1
ATOM 2273 O O . PRO A 1 287 ? -20.391 -20.641 -21.125 1 63.38 287 PRO A O 1
ATOM 2276 N N . LEU A 1 288 ? -20.109 -21.562 -19.109 1 73.56 288 LEU A N 1
ATOM 2277 C CA . LEU A 1 288 ? -19.609 -20.375 -18.438 1 73.56 288 LEU A CA 1
ATOM 2278 C C . LEU A 1 288 ? -18.359 -19.828 -19.141 1 73.56 288 LEU A C 1
ATOM 2280 O O . LEU A 1 288 ? -18.234 -18.625 -19.344 1 73.56 288 LEU A O 1
ATOM 2284 N N . LEU A 1 289 ? -17.469 -20.875 -19.609 1 86.25 289 LEU A N 1
ATOM 2285 C CA . LEU A 1 289 ? -16.203 -20.516 -20.234 1 86.25 289 LEU A CA 1
ATOM 2286 C C . LEU A 1 289 ? -16.047 -21.219 -21.578 1 86.25 289 LEU A C 1
ATOM 2288 O O . LEU A 1 289 ? -16.562 -22.328 -21.766 1 86.25 289 LEU A O 1
ATOM 2292 N N . PRO A 1 290 ? -15.438 -20.594 -22.453 1 83.75 290 PRO A N 1
ATOM 2293 C CA . PRO A 1 290 ? -15.227 -21.234 -23.75 1 83.75 290 PRO A CA 1
ATOM 2294 C C . PRO A 1 290 ? -14.344 -22.484 -23.656 1 83.75 290 PRO A C 1
ATOM 2296 O O . PRO A 1 290 ? -13.562 -22.609 -22.719 1 83.75 290 PRO A O 1
ATOM 2299 N N . ALA A 1 291 ? -14.516 -23.359 -24.578 1 85.12 291 ALA A N 1
ATOM 2300 C CA . ALA A 1 291 ? -13.75 -24.609 -24.594 1 85.12 291 ALA A CA 1
ATOM 2301 C C . ALA A 1 291 ? -12.266 -24.328 -24.828 1 85.12 291 ALA A C 1
ATOM 2303 O O . ALA A 1 291 ? -11.906 -23.406 -25.578 1 85.12 291 ALA A O 1
ATOM 2304 N N . LEU A 1 292 ? -11.477 -25.078 -24.156 1 88.31 292 LEU A N 1
ATOM 2305 C CA . LEU A 1 292 ? -10.023 -24.938 -24.266 1 88.31 292 LEU A CA 1
ATOM 2306 C C . LEU A 1 292 ? -9.461 -25.938 -25.281 1 88.31 292 LEU A C 1
ATOM 2308 O O . LEU A 1 292 ? -9.812 -27.109 -25.266 1 88.31 292 LEU A O 1
ATOM 2312 N N . THR A 1 293 ? -8.688 -25.469 -26.266 1 85.25 293 THR A N 1
ATOM 2313 C CA . THR A 1 293 ? -8.031 -26.328 -27.25 1 85.25 293 THR A CA 1
ATOM 2314 C C . THR A 1 293 ? -6.527 -26.375 -27.016 1 85.25 293 THR A C 1
ATOM 2316 O O . THR A 1 293 ? -5.875 -25.328 -26.953 1 85.25 293 THR A O 1
ATOM 2319 N N . VAL A 1 294 ? -6.008 -27.594 -26.75 1 89.31 294 VAL A N 1
ATOM 2320 C CA . VAL A 1 294 ? -4.582 -27.781 -26.516 1 89.31 294 VAL A CA 1
ATOM 2321 C C . VAL A 1 294 ? -3.984 -28.656 -27.609 1 89.31 294 VAL A C 1
ATOM 2323 O O . VAL A 1 294 ? -4.57 -29.672 -27.984 1 89.31 294 VAL A O 1
ATOM 2326 N N . ASP A 1 295 ? -2.932 -28.203 -28.266 1 87.5 295 ASP A N 1
ATOM 2327 C CA . ASP A 1 295 ? -2.197 -28.938 -29.281 1 87.5 295 ASP A CA 1
ATOM 2328 C C . ASP A 1 295 ? -0.826 -29.375 -28.766 1 87.5 295 ASP A C 1
ATOM 2330 O O . ASP A 1 295 ? 0.042 -28.531 -28.516 1 87.5 295 ASP A O 1
ATOM 2334 N N . ILE A 1 296 ? -0.573 -30.641 -28.703 1 85.19 296 ILE A N 1
ATOM 2335 C CA . ILE A 1 296 ? 0.66 -31.203 -28.156 1 85.19 296 ILE A CA 1
ATOM 2336 C C . ILE A 1 296 ? 1.832 -30.859 -29.062 1 85.19 296 ILE A C 1
ATOM 2338 O O . ILE A 1 296 ? 2.98 -30.797 -28.625 1 85.19 296 ILE A O 1
ATOM 2342 N N . ASN A 1 297 ? 1.492 -30.594 -30.344 1 84.62 297 ASN A N 1
ATOM 2343 C CA . ASN A 1 297 ? 2.535 -30.25 -31.297 1 84.62 297 ASN A CA 1
ATOM 2344 C C . ASN A 1 297 ? 2.963 -28.797 -31.156 1 84.62 297 ASN A C 1
ATOM 2346 O O . ASN A 1 297 ? 4.004 -28.391 -31.672 1 84.62 297 ASN A O 1
ATOM 2350 N N . LYS A 1 298 ? 2.133 -28.109 -30.5 1 87.19 298 LYS A N 1
ATOM 2351 C CA . LYS A 1 298 ? 2.475 -26.75 -30.094 1 87.19 298 LYS A CA 1
ATOM 2352 C C . LYS A 1 298 ? 2.551 -26.625 -28.578 1 87.19 298 LYS A C 1
ATOM 2354 O O . LYS A 1 298 ? 1.617 -26.125 -27.953 1 87.19 298 LYS A O 1
ATOM 2359 N N . PRO A 1 299 ? 3.703 -26.922 -28.062 1 86.25 299 PRO A N 1
ATOM 2360 C CA . PRO A 1 299 ? 3.848 -27.109 -26.625 1 86.25 299 PRO A CA 1
ATOM 2361 C C . PRO A 1 299 ? 3.438 -25.875 -25.812 1 86.25 299 PRO A C 1
ATOM 2363 O O . PRO A 1 299 ? 3.045 -26 -24.656 1 86.25 299 PRO A O 1
ATOM 2366 N N . VAL A 1 300 ? 3.377 -24.703 -26.375 1 84.94 300 VAL A N 1
ATOM 2367 C CA . VAL A 1 300 ? 3.062 -23.469 -25.656 1 84.94 300 VAL A CA 1
ATOM 2368 C C . VAL A 1 300 ? 1.576 -23.438 -25.312 1 84.94 300 VAL A C 1
ATOM 2370 O O . VAL A 1 300 ? 1.165 -22.75 -24.375 1 84.94 300 VAL A O 1
ATOM 2373 N N . THR A 1 301 ? 0.776 -24.219 -26.031 1 88.62 301 THR A N 1
ATOM 2374 C CA . THR A 1 301 ? -0.663 -24.266 -25.797 1 88.62 301 THR A CA 1
ATOM 2375 C C . THR A 1 301 ? -0.982 -24.969 -24.484 1 88.62 301 THR A C 1
ATOM 2377 O O . THR A 1 301 ? -2.092 -24.844 -23.969 1 88.62 301 THR A O 1
ATOM 2380 N N . LEU A 1 302 ? 0.035 -25.703 -23.953 1 91.06 302 LEU A N 1
ATOM 2381 C CA . LEU A 1 302 ? -0.154 -26.375 -22.672 1 91.06 302 LEU A CA 1
ATOM 2382 C C . LEU A 1 302 ? -0.327 -25.344 -21.547 1 91.06 302 LEU A C 1
ATOM 2384 O O . LEU A 1 302 ? -0.943 -25.641 -20.516 1 91.06 302 LEU A O 1
ATOM 2388 N N . TRP A 1 303 ? 0.167 -24.188 -21.812 1 92.38 303 TRP A N 1
ATOM 2389 C CA . TRP A 1 303 ? 0.086 -23.141 -20.797 1 92.38 303 TRP A CA 1
ATOM 2390 C C . TRP A 1 303 ? -1.345 -22.625 -20.656 1 92.38 303 TRP A C 1
ATOM 2392 O O . TRP A 1 303 ? -1.7 -22.047 -19.625 1 92.38 303 TRP A O 1
ATOM 2402 N N . HIS A 1 304 ? -2.18 -22.891 -21.641 1 92.44 304 HIS A N 1
ATOM 2403 C CA . HIS A 1 304 ? -3.578 -22.484 -21.578 1 92.44 304 HIS A CA 1
ATOM 2404 C C . HIS A 1 304 ? -4.34 -23.281 -20.516 1 92.44 304 HIS A C 1
ATOM 2406 O O . HIS A 1 304 ? -5.348 -22.812 -19.984 1 92.44 304 HIS A O 1
ATOM 2412 N N . ILE A 1 305 ? -3.816 -24.484 -20.25 1 94.62 305 ILE A N 1
ATOM 2413 C CA . ILE A 1 305 ? -4.43 -25.281 -19.203 1 94.62 305 ILE A CA 1
ATOM 2414 C C . ILE A 1 305 ? -4.227 -24.609 -17.844 1 94.62 305 ILE A C 1
ATOM 2416 O O . ILE A 1 305 ? -5.172 -24.469 -17.062 1 94.62 305 ILE A O 1
ATOM 2420 N N . SER A 1 306 ? -3.002 -24.203 -17.672 1 93.69 306 SER A N 1
ATOM 2421 C CA . SER A 1 306 ? -2.686 -23.531 -16.406 1 93.69 306 SER A CA 1
ATOM 2422 C C . SER A 1 306 ? -3.453 -22.219 -16.266 1 93.69 306 SER A C 1
ATOM 2424 O O . SER A 1 306 ? -3.906 -21.875 -15.18 1 93.69 306 SER A O 1
ATOM 2426 N N . ALA A 1 307 ? -3.623 -21.5 -17.359 1 94.56 307 ALA A N 1
ATOM 2427 C CA . ALA A 1 307 ? -4.363 -20.234 -17.344 1 94.56 307 ALA A CA 1
ATOM 2428 C C . ALA A 1 307 ? -5.82 -20.453 -16.953 1 94.56 307 ALA A C 1
ATOM 2430 O O . ALA A 1 307 ? -6.387 -19.703 -16.172 1 94.56 307 ALA A O 1
ATOM 2431 N N . ARG A 1 308 ? -6.363 -21.516 -17.562 1 95.44 308 ARG A N 1
ATOM 2432 C CA . ARG A 1 308 ? -7.758 -21.828 -17.266 1 95.44 308 ARG A CA 1
ATOM 2433 C C . ARG A 1 308 ? -7.934 -22.25 -15.812 1 95.44 308 ARG A C 1
ATOM 2435 O O . ARG A 1 308 ? -8.906 -21.844 -15.164 1 95.44 308 ARG A O 1
ATOM 2442 N N . LEU A 1 309 ? -7.051 -23.016 -15.328 1 96.81 309 LEU A N 1
ATOM 2443 C CA . LEU A 1 309 ? -7.133 -23.453 -13.938 1 96.81 309 LEU A CA 1
ATOM 2444 C C . LEU A 1 309 ? -6.98 -22.266 -12.992 1 96.81 309 LEU A C 1
ATOM 2446 O O . LEU A 1 309 ? -7.625 -22.219 -11.938 1 96.81 309 LEU A O 1
ATOM 2450 N N . GLU A 1 310 ? -6.137 -21.344 -13.344 1 96.56 310 GLU A N 1
ATOM 2451 C CA . GLU A 1 310 ? -5.996 -20.125 -12.547 1 96.56 310 GLU A CA 1
ATOM 2452 C C . GLU A 1 310 ? -7.305 -19.344 -12.5 1 96.56 310 GLU A C 1
ATOM 2454 O O . GLU A 1 310 ? -7.719 -18.875 -11.438 1 96.56 310 GLU A O 1
ATOM 2459 N N . GLN A 1 311 ? -7.887 -19.203 -13.625 1 96.69 311 GLN A N 1
ATOM 2460 C CA . GLN A 1 311 ? -9.164 -18.516 -13.711 1 96.69 311 GLN A CA 1
ATOM 2461 C C . GLN A 1 311 ? -10.227 -19.203 -12.867 1 96.69 311 GLN A C 1
ATOM 2463 O O . GLN A 1 311 ? -10.969 -18.562 -12.125 1 96.69 311 GLN A O 1
ATOM 2468 N N . LEU A 1 312 ? -10.273 -20.5 -12.969 1 97.25 312 LEU A N 1
ATOM 2469 C CA . LEU A 1 312 ? -11.25 -21.266 -12.203 1 97.25 312 LEU A CA 1
ATOM 2470 C C . LEU A 1 312 ? -10.992 -21.125 -10.703 1 97.25 312 LEU A C 1
ATOM 2472 O O . LEU A 1 312 ? -11.938 -20.984 -9.922 1 97.25 312 LEU A O 1
ATOM 2476 N N . THR A 1 313 ? -9.766 -21.203 -10.328 1 98.06 313 THR A N 1
ATOM 2477 C CA . THR A 1 313 ? -9.422 -21.031 -8.922 1 98.06 313 THR A CA 1
ATOM 2478 C C . THR A 1 313 ? -9.836 -19.656 -8.414 1 98.06 313 THR A C 1
ATOM 2480 O O . THR A 1 313 ? -10.367 -19.531 -7.309 1 98.06 313 THR A O 1
ATOM 2483 N N . ASP A 1 314 ? -9.625 -18.609 -9.258 1 97.88 314 ASP A N 1
ATOM 2484 C CA . ASP A 1 314 ? -10.062 -17.266 -8.891 1 97.88 314 ASP A CA 1
ATOM 2485 C C . ASP A 1 314 ? -11.57 -17.234 -8.648 1 97.88 314 ASP A C 1
ATOM 2487 O O . ASP A 1 314 ? -12.031 -16.594 -7.695 1 97.88 314 ASP A O 1
ATOM 2491 N N . MET A 1 315 ? -12.258 -17.922 -9.484 1 97.62 315 MET A N 1
ATOM 2492 C CA . MET A 1 315 ? -13.711 -17.938 -9.383 1 97.62 315 MET A CA 1
ATOM 2493 C C . MET A 1 315 ? -14.156 -18.656 -8.109 1 97.62 315 MET A C 1
ATOM 2495 O O . MET A 1 315 ? -15.031 -18.156 -7.387 1 97.62 315 MET A O 1
ATOM 2499 N N . VAL A 1 316 ? -13.547 -19.766 -7.793 1 98 316 VAL A N 1
ATOM 2500 C CA . VAL A 1 316 ? -13.906 -20.531 -6.609 1 98 316 VAL A CA 1
ATOM 2501 C C . VAL A 1 316 ? -13.57 -19.734 -5.348 1 98 316 VAL A C 1
ATOM 2503 O O . VAL A 1 316 ? -14.352 -19.734 -4.391 1 98 316 VAL A O 1
ATOM 2506 N N . GLU A 1 317 ? -12.445 -19.141 -5.379 1 97.75 317 GLU A N 1
ATOM 2507 C CA . GLU A 1 317 ? -12.023 -18.344 -4.23 1 97.75 317 GLU A CA 1
ATOM 2508 C C . GLU A 1 317 ? -13.062 -17.266 -3.889 1 97.75 317 GLU A C 1
ATOM 2510 O O . GLU A 1 317 ? -13.305 -16.984 -2.715 1 97.75 317 GLU A O 1
ATOM 2515 N N . SER A 1 318 ? -13.641 -16.672 -4.863 1 97.81 318 SER A N 1
ATOM 2516 C CA . SER A 1 318 ? -14.641 -15.625 -4.637 1 97.81 318 SER A CA 1
ATOM 2517 C C . SER A 1 318 ? -15.852 -16.172 -3.889 1 97.81 318 SER A C 1
ATOM 2519 O O . SER A 1 318 ? -16.375 -15.516 -2.988 1 97.81 318 SER A O 1
ATOM 2521 N N . PHE A 1 319 ? -16.297 -17.406 -4.191 1 97.25 319 PHE A N 1
ATOM 2522 C CA . PHE A 1 319 ? -17.438 -18 -3.533 1 97.25 319 PHE A CA 1
ATOM 2523 C C . PHE A 1 319 ? -17.141 -18.312 -2.07 1 97.25 319 PHE A C 1
ATOM 2525 O O . PHE A 1 319 ? -18.031 -18.281 -1.224 1 97.25 319 PHE A O 1
ATOM 2532 N N . ILE A 1 320 ? -15.891 -18.531 -1.789 1 96.5 320 ILE A N 1
ATOM 2533 C CA . ILE A 1 320 ? -15.5 -18.922 -0.441 1 96.5 320 ILE A CA 1
ATOM 2534 C C . ILE A 1 320 ? -15.258 -17.688 0.413 1 96.5 320 ILE A C 1
ATOM 2536 O O . ILE A 1 320 ? -15.664 -17.625 1.574 1 96.5 320 ILE A O 1
ATOM 2540 N N . ARG A 1 321 ? -14.68 -16.719 -0.14 1 95.31 321 ARG A N 1
ATOM 2541 C CA . ARG A 1 321 ? -14.172 -15.57 0.604 1 95.31 321 ARG A CA 1
ATOM 2542 C C . ARG A 1 321 ? -15.281 -14.547 0.836 1 95.31 321 ARG A C 1
ATOM 2544 O O . ARG A 1 321 ? -15.312 -13.883 1.876 1 95.31 321 ARG A O 1
ATOM 2551 N N . LEU A 1 322 ? -16.203 -14.398 -0.042 1 96.19 322 LEU A N 1
ATOM 2552 C CA . LEU A 1 322 ? -17.156 -13.297 -0.009 1 96.19 322 LEU A CA 1
ATOM 2553 C C . LEU A 1 322 ? -18.219 -13.523 1.062 1 96.19 322 LEU A C 1
ATOM 2555 O O . LEU A 1 322 ? -18.734 -14.633 1.196 1 96.19 322 LEU A O 1
ATOM 2559 N N . PRO A 1 323 ? -18.516 -12.484 1.81 1 92.69 323 PRO A N 1
ATOM 2560 C CA . PRO A 1 323 ? -19.594 -12.594 2.797 1 92.69 323 PRO A CA 1
ATOM 2561 C C . PRO A 1 323 ? -20.984 -12.562 2.164 1 92.69 323 PRO A C 1
ATOM 2563 O O . PRO A 1 323 ? -21.188 -11.875 1.156 1 92.69 323 PRO A O 1
ATOM 2566 N N . THR A 1 324 ? -21.844 -13.359 2.725 1 91.25 324 THR A N 1
ATOM 2567 C CA . THR A 1 324 ? -23.234 -13.383 2.285 1 91.25 324 THR A CA 1
ATOM 2568 C C . THR A 1 324 ? -24.172 -13.055 3.441 1 91.25 324 THR A C 1
ATOM 2570 O O . THR A 1 324 ? -23.75 -13.031 4.602 1 91.25 324 THR A O 1
ATOM 2573 N N . LEU A 1 325 ? -25.406 -12.711 3.105 1 86.06 325 LEU A N 1
ATOM 2574 C CA . LEU A 1 325 ? -26.406 -12.375 4.105 1 86.06 325 LEU A CA 1
ATOM 2575 C C . LEU A 1 325 ? -26.953 -13.633 4.773 1 86.06 325 LEU A C 1
ATOM 2577 O O . LEU A 1 325 ? -27.609 -13.555 5.816 1 86.06 325 LEU A O 1
ATOM 2581 N N . PHE A 1 326 ? -26.703 -14.773 4.219 1 88 326 PHE A N 1
ATOM 2582 C CA . PHE A 1 326 ? -27.156 -16.062 4.727 1 88 326 PHE A CA 1
ATOM 2583 C C . PHE A 1 326 ? -25.984 -17.016 4.895 1 88 326 PHE A C 1
ATOM 2585 O O . PHE A 1 326 ? -24.938 -16.844 4.27 1 88 326 PHE A O 1
ATOM 2592 N N . PRO A 1 327 ? -26.109 -17.891 5.801 1 89.81 327 PRO A N 1
ATOM 2593 C CA . PRO A 1 327 ? -25.062 -18.906 5.91 1 89.81 327 PRO A CA 1
ATOM 2594 C C . PRO A 1 327 ? -24.953 -19.766 4.66 1 89.81 327 PRO A C 1
ATOM 2596 O O . PRO A 1 327 ? -25.953 -20.109 4.047 1 89.81 327 PRO A O 1
ATOM 2599 N N . THR A 1 328 ? -23.828 -19.969 4.312 1 91.94 328 THR A N 1
ATOM 2600 C CA . THR A 1 328 ? -23.578 -20.734 3.088 1 91.94 328 THR A CA 1
ATOM 2601 C C . THR A 1 328 ? -23.078 -22.141 3.41 1 91.94 328 THR A C 1
ATOM 2603 O O . THR A 1 328 ? -22.25 -22.312 4.305 1 91.94 328 THR A O 1
ATOM 2606 N N . ARG A 1 329 ? -23.688 -23.281 2.715 1 90.19 329 ARG A N 1
ATOM 2607 C CA . ARG A 1 329 ? -23.219 -24.672 2.797 1 90.19 329 ARG A CA 1
ATOM 2608 C C . ARG A 1 329 ? -22.094 -24.922 1.806 1 90.19 329 ARG A C 1
ATOM 2610 O O . ARG A 1 329 ? -22.344 -25.125 0.615 1 90.19 329 ARG A O 1
ATOM 2617 N N . ILE A 1 330 ? -20.844 -24.828 2.225 1 94 330 ILE A N 1
ATOM 2618 C CA . ILE A 1 330 ? -19.672 -24.984 1.38 1 94 330 ILE A CA 1
ATOM 2619 C C . ILE A 1 330 ? -19.312 -26.469 1.264 1 94 330 ILE A C 1
ATOM 2621 O O . ILE A 1 330 ? -19.188 -27.156 2.275 1 94 330 ILE A O 1
ATOM 2625 N N . PRO A 1 331 ? -19.266 -26.953 0.103 1 94.31 331 PRO A N 1
ATOM 2626 C CA . PRO A 1 331 ? -18.875 -28.359 -0.081 1 94.31 331 PRO A CA 1
ATOM 2627 C C . PRO A 1 331 ? -17.391 -28.594 0.149 1 94.31 331 PRO A C 1
ATOM 2629 O O . PRO A 1 331 ? -16.625 -28.75 -0.811 1 94.31 331 PRO A O 1
ATOM 2632 N N . LEU A 1 332 ? -16.953 -28.812 1.256 1 95.12 332 LEU A N 1
ATOM 2633 C CA . LEU A 1 332 ? -15.547 -28.938 1.637 1 95.12 332 LEU A CA 1
ATOM 2634 C C . LEU A 1 332 ? -14.922 -30.188 1.025 1 95.12 332 LEU A C 1
ATOM 2636 O O . LEU A 1 332 ? -13.789 -30.141 0.542 1 95.12 332 LEU A O 1
ATOM 2640 N N . GLY A 1 333 ? -15.672 -31.25 1.111 1 93.81 333 GLY A N 1
ATOM 2641 C CA . GLY A 1 333 ? -15.164 -32.5 0.545 1 93.81 333 GLY A CA 1
ATOM 2642 C C . GLY A 1 333 ? -14.789 -32.375 -0.919 1 93.81 333 GLY A C 1
ATOM 2643 O O . GLY A 1 333 ? -13.727 -32.844 -1.337 1 93.81 333 GLY A O 1
ATOM 2644 N N . GLU A 1 334 ? -15.625 -31.719 -1.694 1 95.06 334 GLU A N 1
ATOM 2645 C CA . GLU A 1 334 ? -15.375 -31.531 -3.121 1 95.06 334 GLU A CA 1
ATOM 2646 C C . GLU A 1 334 ? -14.195 -30.594 -3.354 1 95.06 334 GLU A C 1
ATOM 2648 O O . GLU A 1 334 ? -13.383 -30.828 -4.258 1 95.06 334 GLU A O 1
ATOM 2653 N N . LEU A 1 335 ? -14.125 -29.562 -2.572 1 96.94 335 LEU A N 1
ATOM 2654 C CA . LEU A 1 335 ? -13.047 -28.594 -2.717 1 96.94 335 LEU A CA 1
ATOM 2655 C C . LEU A 1 335 ? -11.695 -29.219 -2.383 1 96.94 335 LEU A C 1
ATOM 2657 O O . LEU A 1 335 ? -10.711 -29 -3.088 1 96.94 335 LEU A O 1
ATOM 2661 N N . VAL A 1 336 ? -11.633 -29.984 -1.354 1 96.25 336 VAL A N 1
ATOM 2662 C CA . VAL A 1 336 ? -10.398 -30.672 -0.974 1 96.25 336 VAL A CA 1
ATOM 2663 C C . VAL A 1 336 ? -10.023 -31.688 -2.049 1 96.25 336 VAL A C 1
ATOM 2665 O O . VAL A 1 336 ? -8.844 -31.828 -2.387 1 96.25 336 VAL A O 1
ATOM 2668 N N . LYS A 1 337 ? -11.047 -32.344 -2.539 1 96.25 337 LYS A N 1
ATOM 2669 C CA . LYS A 1 337 ? -10.82 -33.344 -3.605 1 96.25 337 LYS A CA 1
ATOM 2670 C C . LYS A 1 337 ? -10.164 -32.688 -4.816 1 96.25 337 LYS A C 1
ATOM 2672 O O . LYS A 1 337 ? -9.203 -33.219 -5.375 1 96.25 337 LYS A O 1
ATOM 2677 N N . VAL A 1 338 ? -10.664 -31.547 -5.223 1 97.44 338 VAL A N 1
ATOM 2678 C CA . VAL A 1 338 ? -10.102 -30.828 -6.355 1 97.44 338 VAL A CA 1
ATOM 2679 C C . VAL A 1 338 ? -8.648 -30.453 -6.066 1 97.44 338 VAL A C 1
ATOM 2681 O O . VAL A 1 338 ? -7.781 -30.609 -6.926 1 97.44 338 VAL A O 1
ATOM 2684 N N . SER A 1 339 ? -8.391 -29.953 -4.891 1 97.69 339 SER A N 1
ATOM 2685 C CA . SER A 1 339 ? -7.031 -29.594 -4.512 1 97.69 339 SER A CA 1
ATOM 2686 C C . SER A 1 339 ? -6.105 -30.797 -4.523 1 97.69 339 SER A C 1
ATOM 2688 O O . SER A 1 339 ? -4.977 -30.719 -5.008 1 97.69 339 SER A O 1
ATOM 2690 N N . GLU A 1 340 ? -6.598 -31.922 -3.996 1 96.88 340 GLU A N 1
ATOM 2691 C CA . GLU A 1 340 ? -5.828 -33.156 -3.99 1 96.88 340 GLU A CA 1
ATOM 2692 C C . GLU A 1 340 ? -5.492 -33.594 -5.41 1 96.88 340 GLU A C 1
ATOM 2694 O O . GLU A 1 340 ? -4.363 -34 -5.688 1 96.88 340 GLU A O 1
ATOM 2699 N N . ILE A 1 341 ? -6.453 -33.562 -6.246 1 97.12 341 ILE A N 1
ATOM 2700 C CA . ILE A 1 341 ? -6.266 -33.969 -7.637 1 97.12 341 ILE A CA 1
ATOM 2701 C C . ILE A 1 341 ? -5.195 -33.094 -8.281 1 97.12 341 ILE A C 1
ATOM 2703 O O . ILE A 1 341 ? -4.273 -33.594 -8.93 1 97.12 341 ILE A O 1
ATOM 2707 N N . LEU A 1 342 ? -5.281 -31.75 -8.141 1 97.88 342 LEU A N 1
ATOM 2708 C CA . LEU A 1 342 ? -4.328 -30.828 -8.742 1 97.88 342 LEU A CA 1
ATOM 2709 C C . LEU A 1 342 ? -2.922 -31.062 -8.203 1 97.88 342 LEU A C 1
ATOM 2711 O O . LEU A 1 342 ? -1.948 -31.031 -8.961 1 97.88 342 LEU A O 1
ATOM 2715 N N . LEU A 1 343 ? -2.801 -31.344 -6.93 1 97.31 343 LEU A N 1
ATOM 2716 C CA . LEU A 1 343 ? -1.501 -31.562 -6.305 1 97.31 343 LEU A CA 1
ATOM 2717 C C . LEU A 1 343 ? -0.921 -32.906 -6.703 1 97.31 343 LEU A C 1
ATOM 2719 O O . LEU A 1 343 ? 0.296 -33.094 -6.668 1 97.31 343 LEU A O 1
ATOM 2723 N N . SER A 1 344 ? -1.752 -33.844 -7.078 1 95.62 344 SER A N 1
ATOM 2724 C CA . SER A 1 344 ? -1.313 -35.188 -7.453 1 95.62 344 SER A CA 1
ATOM 2725 C C . SER A 1 344 ? -0.761 -35.219 -8.875 1 95.62 344 SER A C 1
ATOM 2727 O O . SER A 1 344 ? -0.139 -36.188 -9.289 1 95.62 344 SER A O 1
ATOM 2729 N N . LEU A 1 345 ? -0.974 -34.125 -9.617 1 95 345 LEU A N 1
ATOM 2730 C CA . LEU A 1 345 ? -0.479 -34.031 -10.992 1 95 345 LEU A CA 1
ATOM 2731 C C . LEU A 1 345 ? 1.004 -33.688 -11.016 1 95 345 LEU A C 1
ATOM 2733 O O . LEU A 1 345 ? 1.364 -32.5 -11.172 1 95 345 LEU A O 1
ATOM 2737 N N . THR A 1 346 ? 1.857 -34.594 -10.836 1 92.38 346 THR A N 1
ATOM 2738 C CA . THR A 1 346 ? 3.305 -34.406 -10.805 1 92.38 346 THR A CA 1
ATOM 2739 C C . THR A 1 346 ? 4.004 -35.531 -11.547 1 92.38 346 THR A C 1
ATOM 2741 O O . THR A 1 346 ? 3.496 -36.656 -11.586 1 92.38 346 THR A O 1
ATOM 2744 N N . THR A 1 347 ? 5.125 -35.25 -12.055 1 88.44 347 THR A N 1
ATOM 2745 C CA . THR A 1 347 ? 5.898 -36.25 -12.773 1 88.44 347 THR A CA 1
ATOM 2746 C C . THR A 1 347 ? 6.707 -37.125 -11.797 1 88.44 347 THR A C 1
ATOM 2748 O O . THR A 1 347 ? 7.355 -38.094 -12.203 1 88.44 347 THR A O 1
ATOM 2751 N N . ASN A 1 348 ? 6.664 -36.75 -10.523 1 86.56 348 ASN A N 1
ATOM 2752 C CA . ASN A 1 348 ? 7.344 -37.562 -9.523 1 86.56 348 ASN A CA 1
ATOM 2753 C C . ASN A 1 348 ? 6.777 -39 -9.477 1 86.56 348 ASN A C 1
ATOM 2755 O O . ASN A 1 348 ? 7.52 -39.969 -9.305 1 86.56 348 ASN A O 1
ATOM 2759 N N . TYR A 1 349 ? 5.465 -39.031 -9.609 1 85.81 349 TYR A N 1
ATOM 2760 C CA . TYR A 1 349 ? 4.809 -40.312 -9.391 1 85.81 349 TYR A CA 1
ATOM 2761 C C . TYR A 1 349 ? 4.008 -40.719 -10.617 1 85.81 349 TYR A C 1
ATOM 2763 O O . TYR A 1 349 ? 3.604 -41.875 -10.734 1 85.81 349 TYR A O 1
ATOM 2771 N N . LEU A 1 350 ? 3.75 -39.75 -11.484 1 90.19 350 LEU A N 1
ATOM 2772 C CA . LEU A 1 350 ? 3.006 -40.062 -12.703 1 90.19 350 LEU A CA 1
ATOM 2773 C C . LEU A 1 350 ? 3.916 -40 -13.922 1 90.19 350 LEU A C 1
ATOM 2775 O O . LEU A 1 350 ? 4.391 -38.906 -14.289 1 90.19 350 LEU A O 1
ATOM 2779 N N . PRO A 1 351 ? 4.148 -41.094 -14.523 1 88.88 351 PRO A N 1
ATOM 2780 C CA . PRO A 1 351 ? 4.984 -41.062 -15.727 1 88.88 351 PRO A CA 1
ATOM 2781 C C . PRO A 1 351 ? 4.277 -40.438 -16.922 1 88.88 351 PRO A C 1
ATOM 2783 O O . PRO A 1 351 ? 3.045 -40.375 -16.953 1 88.88 351 PRO A O 1
ATOM 2786 N N . LEU A 1 352 ? 5.039 -39.938 -17.859 1 89.38 352 LEU A N 1
ATOM 2787 C CA . LEU A 1 352 ? 4.492 -39.438 -19.125 1 89.38 352 LEU A CA 1
ATOM 2788 C C . LEU A 1 352 ? 3.953 -40.562 -19.969 1 89.38 352 LEU A C 1
ATOM 2790 O O . LEU A 1 352 ? 4.508 -41.688 -19.953 1 89.38 352 LEU A O 1
ATOM 2794 N N . LYS A 1 353 ? 2.893 -40.344 -20.562 1 88.12 353 LYS A N 1
ATOM 2795 C CA . LYS A 1 353 ? 2.307 -41.406 -21.406 1 88.12 353 LYS A CA 1
ATOM 2796 C C . LYS A 1 353 ? 3.301 -41.875 -22.453 1 88.12 353 LYS A C 1
ATOM 2798 O O . LYS A 1 353 ? 4.082 -41.094 -23 1 88.12 353 LYS A O 1
ATOM 2803 N N . ARG A 1 354 ? 3.045 -43.156 -22.75 1 83.5 354 ARG A N 1
ATOM 2804 C CA . ARG A 1 354 ? 3.912 -43.781 -23.75 1 83.5 354 ARG A CA 1
ATOM 2805 C C . ARG A 1 354 ? 3.629 -43.219 -25.141 1 83.5 354 ARG A C 1
ATOM 2807 O O . ARG A 1 354 ? 2.475 -43 -25.5 1 83.5 354 ARG A O 1
ATOM 2814 N N . GLY A 1 355 ? 4.602 -42.656 -25.875 1 78.62 355 GLY A N 1
ATOM 2815 C CA . GLY A 1 355 ? 4.414 -42.188 -27.234 1 78.62 355 GLY A CA 1
ATOM 2816 C C . GLY A 1 355 ? 4.625 -40.688 -27.359 1 78.62 355 GLY A C 1
ATOM 2817 O O . GLY A 1 355 ? 4.648 -40.156 -28.484 1 78.62 355 GLY A O 1
ATOM 2818 N N . LEU A 1 356 ? 4.594 -40.125 -26.234 1 81.31 356 LEU A N 1
ATOM 2819 C CA . LEU A 1 356 ? 4.812 -38.688 -26.297 1 81.31 356 LEU A CA 1
ATOM 2820 C C . LEU A 1 356 ? 6.215 -38.375 -26.797 1 81.31 356 LEU A C 1
ATOM 2822 O O . LEU A 1 356 ? 7.188 -39.031 -26.406 1 81.31 356 LEU A O 1
ATOM 2826 N N . ARG A 1 357 ? 6.258 -37.594 -27.844 1 75.88 357 ARG A N 1
ATOM 2827 C CA . ARG A 1 357 ? 7.559 -37.156 -28.328 1 75.88 357 ARG A CA 1
ATOM 2828 C C . ARG A 1 357 ? 8.359 -36.469 -27.219 1 75.88 357 ARG A C 1
ATOM 2830 O O . ARG A 1 357 ? 7.828 -35.656 -26.469 1 75.88 357 ARG A O 1
ATOM 2837 N N . ARG A 1 358 ? 9.422 -37 -26.938 1 75.12 358 ARG A N 1
ATOM 2838 C CA . ARG A 1 358 ? 10.242 -36.469 -25.859 1 75.12 358 ARG A CA 1
ATOM 2839 C C . ARG A 1 358 ? 11.141 -35.344 -26.359 1 75.12 358 ARG A C 1
ATOM 2841 O O . ARG A 1 358 ? 12.359 -35.406 -26.172 1 75.12 358 ARG A O 1
ATOM 2848 N N . ASP A 1 359 ? 10.445 -34.375 -27.047 1 82.81 359 ASP A N 1
ATOM 2849 C CA . ASP A 1 359 ? 11.164 -33.188 -27.469 1 82.81 359 ASP A CA 1
ATOM 2850 C C . ASP A 1 359 ? 11.406 -32.219 -26.297 1 82.81 359 ASP A C 1
ATOM 2852 O O . ASP A 1 359 ? 10.656 -32.25 -25.328 1 82.81 359 ASP A O 1
ATOM 2856 N N . ALA A 1 360 ? 12.469 -31.484 -26.438 1 82.69 360 ALA A N 1
ATOM 2857 C CA . ALA A 1 360 ? 12.883 -30.578 -25.359 1 82.69 360 ALA A CA 1
ATOM 2858 C C . ALA A 1 360 ? 11.836 -29.5 -25.125 1 82.69 360 ALA A C 1
ATOM 2860 O O . ALA A 1 360 ? 11.586 -29.109 -23.984 1 82.69 360 ALA A O 1
ATOM 2861 N N . ALA A 1 361 ? 11.203 -29.062 -26.172 1 86.25 361 ALA A N 1
ATOM 2862 C CA . ALA A 1 361 ? 10.195 -28.016 -26.062 1 86.25 361 ALA A CA 1
ATOM 2863 C C . ALA A 1 361 ? 8.969 -28.516 -25.297 1 86.25 361 ALA A C 1
ATOM 2865 O O . ALA A 1 361 ? 8.438 -27.812 -24.438 1 86.25 361 ALA A O 1
ATOM 2866 N N . LEU A 1 362 ? 8.586 -29.688 -25.656 1 89.62 362 LEU A N 1
ATOM 2867 C CA . LEU A 1 362 ? 7.41 -30.266 -25.016 1 89.62 362 LEU A CA 1
ATOM 2868 C C . LEU A 1 362 ? 7.703 -30.609 -23.547 1 89.62 362 LEU A C 1
ATOM 2870 O O . LEU A 1 362 ? 6.926 -30.266 -22.656 1 89.62 362 LEU A O 1
ATOM 2874 N N . THR A 1 363 ? 8.805 -31.25 -23.312 1 87.56 363 THR A N 1
ATOM 2875 C CA . THR A 1 363 ? 9.164 -31.641 -21.953 1 87.56 363 THR A CA 1
ATOM 2876 C C . THR A 1 363 ? 9.352 -30.406 -21.062 1 87.56 363 THR A C 1
ATOM 2878 O O . THR A 1 363 ? 8.93 -30.391 -19.906 1 87.56 363 THR A O 1
ATOM 2881 N N . GLY A 1 364 ? 9.977 -29.438 -21.625 1 86.06 364 GLY A N 1
ATOM 2882 C CA . GLY A 1 364 ? 10.141 -28.188 -20.891 1 86.06 364 GLY A CA 1
ATOM 2883 C C . GLY A 1 364 ? 8.828 -27.5 -20.562 1 86.06 364 GLY A C 1
ATOM 2884 O O . GLY A 1 364 ? 8.656 -26.953 -19.469 1 86.06 364 GLY A O 1
ATOM 2885 N N . SER A 1 365 ? 7.922 -27.547 -21.516 1 89.75 365 SER A N 1
ATOM 2886 C CA . SER A 1 365 ? 6.617 -26.938 -21.312 1 89.75 365 SER A CA 1
ATOM 2887 C C . SER A 1 365 ? 5.816 -27.672 -20.25 1 89.75 365 SER A C 1
ATOM 2889 O O . SER A 1 365 ? 5.121 -27.062 -19.438 1 89.75 365 SER A O 1
ATOM 2891 N N . ILE A 1 366 ? 5.969 -28.969 -20.25 1 90.94 366 ILE A N 1
ATOM 2892 C CA . ILE A 1 366 ? 5.285 -29.797 -19.25 1 90.94 366 ILE A CA 1
ATOM 2893 C C . ILE A 1 366 ? 5.855 -29.5 -17.859 1 90.94 366 ILE A C 1
ATOM 2895 O O . ILE A 1 366 ? 5.102 -29.312 -16.906 1 90.94 366 ILE A O 1
ATOM 2899 N N . ARG A 1 367 ? 7.098 -29.359 -17.797 1 85.88 367 ARG A N 1
ATOM 2900 C CA . ARG A 1 367 ? 7.781 -29.125 -16.531 1 85.88 367 ARG A CA 1
ATOM 2901 C C . ARG A 1 367 ? 7.453 -27.75 -15.961 1 85.88 367 ARG A C 1
ATOM 2903 O O . ARG A 1 367 ? 7.523 -27.547 -14.75 1 85.88 367 ARG A O 1
ATOM 2910 N N . SER A 1 368 ? 7.09 -26.906 -16.828 1 87.94 368 SER A N 1
ATOM 2911 C CA . SER A 1 368 ? 6.734 -25.562 -16.375 1 87.94 368 SER A CA 1
ATOM 2912 C C . SER A 1 368 ? 5.254 -25.469 -16.031 1 87.94 368 SER A C 1
ATOM 2914 O O . SER A 1 368 ? 4.867 -24.75 -15.109 1 87.94 368 SER A O 1
ATOM 2916 N N . ALA A 1 369 ? 4.449 -26.188 -16.703 1 92.5 369 ALA A N 1
ATOM 2917 C CA . ALA A 1 369 ? 2.998 -26.062 -16.578 1 92.5 369 ALA A CA 1
ATOM 2918 C C . ALA A 1 369 ? 2.492 -26.844 -15.367 1 92.5 369 ALA A C 1
ATOM 2920 O O . ALA A 1 369 ? 1.539 -26.438 -14.703 1 92.5 369 ALA A O 1
ATOM 2921 N N . LEU A 1 370 ? 3.109 -27.938 -15.055 1 93.81 370 LEU A N 1
ATOM 2922 C CA . LEU A 1 370 ? 2.611 -28.828 -14.008 1 93.81 370 LEU A CA 1
ATOM 2923 C C . LEU A 1 370 ? 2.74 -28.172 -12.633 1 93.81 370 LEU A C 1
ATOM 2925 O O . LEU A 1 370 ? 1.778 -28.141 -11.867 1 93.81 370 LEU A O 1
ATOM 2929 N N . PRO A 1 371 ? 3.85 -27.578 -12.352 1 94.06 371 PRO A N 1
ATOM 2930 C CA . PRO A 1 371 ? 3.928 -26.891 -11.055 1 94.06 371 PRO A CA 1
ATOM 2931 C C . PRO A 1 371 ? 2.918 -25.75 -10.922 1 94.06 371 PRO A C 1
ATOM 2933 O O . PRO A 1 371 ? 2.41 -25.5 -9.828 1 94.06 371 PRO A O 1
ATOM 2936 N N . GLU A 1 372 ? 2.643 -25.094 -12.023 1 94.5 372 GLU A N 1
ATOM 2937 C CA . GLU A 1 372 ? 1.646 -24.031 -11.992 1 94.5 372 GLU A CA 1
ATOM 2938 C C . GLU A 1 372 ? 0.257 -24.578 -11.68 1 94.5 372 GLU A C 1
ATOM 2940 O O . GLU A 1 372 ? -0.542 -23.938 -11.008 1 94.5 372 GLU A O 1
ATOM 2945 N N . THR A 1 373 ? 0.036 -25.75 -12.203 1 96.44 373 THR A N 1
ATOM 2946 C CA . THR A 1 373 ? -1.219 -26.438 -11.906 1 96.44 373 THR A CA 1
ATOM 2947 C C . THR A 1 373 ? -1.296 -26.812 -10.438 1 96.44 373 THR A C 1
ATOM 2949 O O . THR A 1 373 ? -2.322 -26.609 -9.781 1 96.44 373 THR A O 1
ATOM 2952 N N . GLN A 1 374 ? -0.249 -27.328 -9.922 1 97.56 374 GLN A N 1
ATOM 2953 C CA . GLN A 1 374 ? -0.199 -27.703 -8.516 1 97.56 374 GLN A CA 1
ATOM 2954 C C . GLN A 1 374 ? -0.363 -26.484 -7.609 1 97.56 374 GLN A C 1
ATOM 2956 O O . GLN A 1 374 ? -1.001 -26.562 -6.559 1 97.56 374 GLN A O 1
ATOM 2961 N N . LEU A 1 375 ? 0.197 -25.422 -8.055 1 97.25 375 LEU A N 1
ATOM 2962 C CA . LEU A 1 375 ? 0.12 -24.203 -7.27 1 97.25 375 LEU A CA 1
ATOM 2963 C C . LEU A 1 375 ? -1.329 -23.75 -7.094 1 97.25 375 LEU A C 1
ATOM 2965 O O . LEU A 1 375 ? -1.679 -23.141 -6.082 1 97.25 375 LEU A O 1
ATOM 2969 N N . GLN A 1 376 ? -2.16 -24.078 -8.062 1 98 376 GLN A N 1
ATOM 2970 C CA . GLN A 1 376 ? -3.578 -23.766 -7.91 1 98 376 GLN A CA 1
ATOM 2971 C C . GLN A 1 376 ? -4.203 -24.562 -6.777 1 98 376 GLN A C 1
ATOM 2973 O O . GLN A 1 376 ? -5.086 -24.078 -6.07 1 98 376 GLN A O 1
ATOM 2978 N N . GLY A 1 377 ? -3.736 -25.812 -6.637 1 98.06 377 GLY A N 1
ATOM 2979 C CA . GLY A 1 377 ? -4.188 -26.609 -5.5 1 98.06 377 GLY A CA 1
ATOM 2980 C C . GLY A 1 377 ? -3.773 -26.016 -4.164 1 98.06 377 GLY A C 1
ATOM 2981 O O . GLY A 1 377 ? -4.566 -25.984 -3.221 1 98.06 377 GLY A O 1
ATOM 2982 N N . ILE A 1 378 ? -2.598 -25.531 -4.141 1 97.94 378 ILE A N 1
ATOM 2983 C CA . ILE A 1 378 ? -2.072 -24.922 -2.93 1 97.94 378 ILE A CA 1
ATOM 2984 C C . ILE A 1 378 ? -2.867 -23.656 -2.609 1 97.94 378 ILE A C 1
ATOM 2986 O O . ILE A 1 378 ? -3.232 -23.422 -1.455 1 97.94 378 ILE A O 1
ATOM 2990 N N . ARG A 1 379 ? -3.133 -22.906 -3.598 1 97.5 379 ARG A N 1
ATOM 2991 C CA . ARG A 1 379 ? -3.889 -21.672 -3.43 1 97.5 379 ARG A CA 1
ATOM 2992 C C . ARG A 1 379 ? -5.293 -21.953 -2.904 1 97.5 379 ARG A C 1
ATOM 2994 O O . ARG A 1 379 ? -5.785 -21.25 -2.025 1 97.5 379 ARG A O 1
ATOM 3001 N N . LEU A 1 380 ? -5.883 -22.953 -3.438 1 97.75 380 LEU A N 1
ATOM 3002 C CA . LEU A 1 380 ? -7.227 -23.312 -3.006 1 97.75 380 LEU A CA 1
ATOM 3003 C C . LEU A 1 380 ? -7.23 -23.75 -1.542 1 97.75 380 LEU A C 1
ATOM 3005 O O . LEU A 1 380 ? -8.086 -23.312 -0.764 1 97.75 380 LEU A O 1
ATOM 3009 N N . LEU A 1 381 ? -6.266 -24.547 -1.218 1 97.38 381 LEU A N 1
ATOM 3010 C CA . LEU A 1 381 ? -6.168 -25.016 0.161 1 97.38 381 LEU A CA 1
ATOM 3011 C C . LEU A 1 381 ? -5.898 -23.844 1.11 1 97.38 381 LEU A C 1
ATOM 3013 O O . LEU A 1 381 ? -6.418 -23.812 2.229 1 97.38 381 LEU A O 1
ATOM 3017 N N . ARG A 1 382 ? -5.07 -22.953 0.653 1 96.44 382 ARG A N 1
ATOM 3018 C CA . ARG A 1 382 ? -4.789 -21.781 1.469 1 96.44 382 ARG A CA 1
ATOM 3019 C C . ARG A 1 382 ? -6.055 -20.969 1.7 1 96.44 382 ARG A C 1
ATOM 3021 O O . ARG A 1 382 ? -6.324 -20.531 2.82 1 96.44 382 ARG A O 1
ATOM 3028 N N . CYS A 1 383 ? -6.793 -20.781 0.657 1 96.69 383 CYS A N 1
ATOM 3029 C CA . CYS A 1 383 ? -8.055 -20.062 0.762 1 96.69 383 CYS A CA 1
ATOM 3030 C C . CYS A 1 383 ? -8.992 -20.75 1.748 1 96.69 383 CYS A C 1
ATOM 3032 O O . CYS A 1 383 ? -9.609 -20.078 2.588 1 96.69 383 CYS A O 1
ATOM 3034 N N . LEU A 1 384 ? -9.055 -22.078 1.699 1 96.19 384 LEU A N 1
ATOM 3035 C CA . LEU A 1 384 ? -9.914 -22.844 2.596 1 96.19 384 LEU A CA 1
ATOM 3036 C C . LEU A 1 384 ? -9.43 -22.719 4.039 1 96.19 384 LEU A C 1
ATOM 3038 O O . LEU A 1 384 ? -10.234 -22.531 4.953 1 96.19 384 LEU A O 1
ATOM 3042 N N . SER A 1 385 ? -8.18 -22.812 4.188 1 94 385 SER A N 1
ATOM 3043 C CA . SER A 1 385 ? -7.613 -22.734 5.531 1 94 385 SER A CA 1
ATOM 3044 C C . SER A 1 385 ? -7.855 -21.375 6.16 1 94 385 SER A C 1
ATOM 3046 O O . SER A 1 385 ? -8.195 -21.281 7.344 1 94 385 SER A O 1
ATOM 3048 N N . ASP A 1 386 ? -7.754 -20.344 5.383 1 91 386 ASP A N 1
ATOM 3049 C CA . ASP A 1 386 ? -7.871 -18.969 5.883 1 91 386 ASP A CA 1
ATOM 3050 C C . ASP A 1 386 ? -9.32 -18.625 6.227 1 91 386 ASP A C 1
ATOM 3052 O O . ASP A 1 386 ? -9.586 -17.891 7.18 1 91 386 ASP A O 1
ATOM 3056 N N . HIS A 1 387 ? -10.25 -19.234 5.516 1 91.44 387 HIS A N 1
ATOM 3057 C CA . HIS A 1 387 ? -11.625 -18.766 5.664 1 91.44 387 HIS A CA 1
ATOM 3058 C C . HIS A 1 387 ? -12.477 -19.797 6.406 1 91.44 387 HIS A C 1
ATOM 3060 O O . HIS A 1 387 ? -13.461 -19.422 7.059 1 91.44 387 HIS A O 1
ATOM 3066 N N . ILE A 1 388 ? -12.172 -21.047 6.312 1 89 388 ILE A N 1
ATOM 3067 C CA . ILE A 1 388 ? -12.977 -22.078 6.949 1 89 388 ILE A CA 1
ATOM 3068 C C . ILE A 1 388 ? -12.273 -22.562 8.219 1 89 388 ILE A C 1
ATOM 3070 O O . ILE A 1 388 ? -12.93 -22.953 9.188 1 89 388 ILE A O 1
ATOM 3074 N N . GLY A 1 389 ? -10.984 -22.531 8.266 1 82.75 389 GLY A N 1
ATOM 3075 C CA . GLY A 1 389 ? -10.188 -22.734 9.461 1 82.75 389 GLY A CA 1
ATOM 3076 C C . GLY A 1 389 ? -10.289 -24.141 10.031 1 82.75 389 GLY A C 1
ATOM 3077 O O . GLY A 1 389 ? -9.969 -25.109 9.352 1 82.75 389 GLY A O 1
ATOM 3078 N N . LYS A 1 390 ? -10.93 -24.312 11.219 1 81.88 390 LYS A N 1
ATOM 3079 C CA . LYS A 1 390 ? -10.945 -25.516 12.039 1 81.88 390 LYS A CA 1
ATOM 3080 C C . LYS A 1 390 ? -11.82 -26.594 11.406 1 81.88 390 LYS A C 1
ATOM 3082 O O . LYS A 1 390 ? -11.648 -27.781 11.695 1 81.88 390 LYS A O 1
ATOM 3087 N N . ASN A 1 391 ? -12.625 -26.281 10.539 1 86.31 391 ASN A N 1
ATOM 3088 C CA . ASN A 1 391 ? -13.516 -27.234 9.898 1 86.31 391 ASN A CA 1
ATOM 3089 C C . ASN A 1 391 ? -12.758 -28.141 8.938 1 86.31 391 ASN A C 1
ATOM 3091 O O . ASN A 1 391 ? -13.289 -29.172 8.492 1 86.31 391 ASN A O 1
ATOM 3095 N N . LEU A 1 392 ? -11.508 -27.828 8.711 1 90.38 392 LEU A N 1
ATOM 3096 C CA . LEU A 1 392 ? -10.703 -28.594 7.777 1 90.38 392 LEU A CA 1
ATOM 3097 C C . LEU A 1 392 ? -9.984 -29.734 8.5 1 90.38 392 LEU A C 1
ATOM 3099 O O . LEU A 1 392 ? -9.305 -30.547 7.863 1 90.38 392 LEU A O 1
ATOM 3103 N N . ILE A 1 393 ? -10.211 -29.922 9.758 1 86.06 393 ILE A N 1
ATOM 3104 C CA . ILE A 1 393 ? -9.461 -30.859 10.586 1 86.06 393 ILE A CA 1
ATOM 3105 C C . ILE A 1 393 ? -9.711 -32.281 10.102 1 86.06 393 ILE A C 1
ATOM 3107 O O . ILE A 1 393 ? -8.797 -33.125 10.07 1 86.06 393 ILE A O 1
ATOM 3111 N N . THR A 1 394 ? -10.906 -32.531 9.695 1 88.62 394 THR A N 1
ATOM 3112 C CA . THR A 1 394 ? -11.273 -33.875 9.266 1 88.62 394 THR A CA 1
ATOM 3113 C C . THR A 1 394 ? -10.523 -34.25 7.996 1 88.62 394 THR A C 1
ATOM 3115 O O . THR A 1 394 ? -10.266 -35.438 7.75 1 88.62 394 THR A O 1
ATOM 3118 N N . TYR A 1 395 ? -10.062 -33.344 7.215 1 92.31 395 TYR A N 1
ATOM 3119 C CA . TYR A 1 395 ? -9.422 -33.594 5.93 1 92.31 395 TYR A CA 1
ATOM 3120 C C . TYR A 1 395 ? -7.914 -33.406 6.027 1 92.31 395 TYR A C 1
ATOM 3122 O O . TYR A 1 395 ? -7.203 -33.5 5.023 1 92.31 395 TYR A O 1
ATOM 3130 N N . MET A 1 396 ? -7.379 -33.25 7.16 1 89.25 396 MET A N 1
ATOM 3131 C CA . MET A 1 396 ? -6 -32.812 7.359 1 89.25 396 MET A CA 1
ATOM 3132 C C . MET A 1 396 ? -5.016 -33.875 6.879 1 89.25 396 MET A C 1
ATOM 3134 O O . MET A 1 396 ? -4.039 -33.562 6.195 1 89.25 396 MET A O 1
ATOM 3138 N N . PRO A 1 397 ? -5.305 -35.125 7.199 1 87.19 397 PRO A N 1
ATOM 3139 C CA . PRO A 1 397 ? -4.348 -36.125 6.707 1 87.19 397 PRO A CA 1
ATOM 3140 C C . PRO A 1 397 ? -4.246 -36.125 5.184 1 87.19 397 PRO A C 1
ATOM 3142 O O . PRO A 1 397 ? -3.143 -36.219 4.637 1 87.19 397 PRO A O 1
ATOM 3145 N N . ALA A 1 398 ? -5.348 -36.031 4.559 1 91 398 ALA A N 1
ATOM 3146 C CA . ALA A 1 398 ? -5.355 -36 3.096 1 91 398 ALA A CA 1
ATOM 3147 C C . ALA A 1 398 ? -4.668 -34.719 2.57 1 91 398 ALA A C 1
ATOM 3149 O O . ALA A 1 398 ? -3.916 -34.781 1.597 1 91 398 ALA A O 1
ATOM 3150 N N . ILE A 1 399 ? -4.91 -33.656 3.25 1 93.94 399 ILE A N 1
ATOM 3151 C CA . ILE A 1 399 ? -4.344 -32.375 2.85 1 93.94 399 ILE A CA 1
ATOM 3152 C C . ILE A 1 399 ? -2.824 -32.406 2.998 1 93.94 399 ILE A C 1
ATOM 3154 O O . ILE A 1 399 ? -2.096 -32.062 2.068 1 93.94 399 ILE A O 1
ATOM 3158 N N . LEU A 1 400 ? -2.354 -32.938 4.074 1 91.38 400 LEU A N 1
ATOM 3159 C CA . LEU A 1 400 ? -0.919 -32.969 4.336 1 91.38 400 LEU A CA 1
ATOM 3160 C C . LEU A 1 400 ? -0.213 -33.906 3.365 1 91.38 400 LEU A C 1
ATOM 3162 O O . LEU A 1 400 ? 0.864 -33.594 2.857 1 91.38 400 LEU A O 1
ATOM 3166 N N . SER A 1 401 ? -0.82 -35.031 3.123 1 92.06 401 SER A N 1
ATOM 3167 C CA . SER A 1 401 ? -0.247 -35.969 2.178 1 92.06 401 SER A CA 1
ATOM 3168 C C . SER A 1 401 ? -0.184 -35.375 0.771 1 92.06 401 SER A C 1
ATOM 3170 O O . SER A 1 401 ? 0.793 -35.594 0.049 1 92.06 401 SER A O 1
ATOM 3172 N N . SER A 1 402 ? -1.207 -34.688 0.397 1 94.31 402 SER A N 1
ATOM 3173 C CA . SER A 1 402 ? -1.251 -34.062 -0.923 1 94.31 402 SER A CA 1
ATOM 3174 C C . SER A 1 402 ? -0.221 -32.969 -1.044 1 94.31 402 SER A C 1
ATOM 3176 O O . SER A 1 402 ? 0.383 -32.781 -2.104 1 94.31 402 SER A O 1
ATOM 3178 N N . MET A 1 403 ? -0.014 -32.219 -0.016 1 95.62 403 MET A N 1
ATOM 3179 C CA . MET A 1 403 ? 0.958 -31.125 -0.009 1 95.62 403 MET A CA 1
ATOM 3180 C C . MET A 1 403 ? 2.365 -31.641 -0.268 1 95.62 403 MET A C 1
ATOM 3182 O O . MET A 1 403 ? 3.162 -31 -0.946 1 95.62 403 MET A O 1
ATOM 3186 N N . GLU A 1 404 ? 2.688 -32.781 0.244 1 93.94 404 GLU A N 1
ATOM 3187 C CA . GLU A 1 404 ? 4.012 -33.375 0.095 1 93.94 404 GLU A CA 1
ATOM 3188 C C . GLU A 1 404 ? 4.32 -33.688 -1.37 1 93.94 404 GLU A C 1
ATOM 3190 O O . GLU A 1 404 ? 5.484 -33.719 -1.765 1 93.94 404 GLU A O 1
ATOM 3195 N N . LEU A 1 405 ? 3.297 -33.812 -2.129 1 94.12 405 LEU A N 1
ATOM 3196 C CA . LEU A 1 405 ? 3.463 -34.188 -3.535 1 94.12 405 LEU A CA 1
ATOM 3197 C C . LEU A 1 405 ? 4.035 -33 -4.324 1 94.12 405 LEU A C 1
ATOM 3199 O O . LEU A 1 405 ? 4.52 -33.188 -5.445 1 94.12 405 LEU A O 1
ATOM 3203 N N . PHE A 1 406 ? 3.998 -31.766 -3.836 1 96.38 406 PHE A N 1
ATOM 3204 C CA . PHE A 1 406 ? 4.547 -30.609 -4.516 1 96.38 406 PHE A CA 1
ATOM 3205 C C . PHE A 1 406 ? 6.066 -30.578 -4.41 1 96.38 406 PHE A C 1
ATOM 3207 O O . PHE A 1 406 ? 6.734 -29.891 -5.188 1 96.38 406 PHE A O 1
ATOM 3214 N N . ILE A 1 407 ? 6.621 -31.297 -3.441 1 95.19 407 ILE A N 1
ATOM 3215 C CA . ILE A 1 407 ? 8.062 -31.328 -3.229 1 95.19 407 ILE A CA 1
ATOM 3216 C C . ILE A 1 407 ? 8.742 -32.094 -4.348 1 95.19 407 ILE A C 1
ATOM 3218 O O . ILE A 1 407 ? 8.414 -33.281 -4.582 1 95.19 407 ILE A O 1
ATOM 3222 N N . PRO A 1 408 ? 9.617 -31.406 -5.094 1 93.12 408 PRO A N 1
ATOM 3223 C CA . PRO A 1 408 ? 10.305 -32.125 -6.168 1 93.12 408 PRO A CA 1
ATOM 3224 C C . PRO A 1 408 ? 11.273 -33.188 -5.648 1 93.12 408 PRO A C 1
ATOM 3226 O O . PRO A 1 408 ? 12.047 -32.906 -4.727 1 93.12 408 PRO A O 1
ATOM 3229 N N . LEU A 1 409 ? 11.195 -34.344 -6.238 1 91.69 409 LEU A N 1
ATOM 3230 C CA . LEU A 1 409 ? 12.07 -35.438 -5.887 1 91.69 409 LEU A CA 1
ATOM 3231 C C . LEU A 1 409 ? 12.977 -35.812 -7.055 1 91.69 409 LEU A C 1
ATOM 3233 O O . LEU A 1 409 ? 12.672 -35.5 -8.203 1 91.69 409 LEU A O 1
ATOM 3237 N N . LYS A 1 410 ? 14.125 -36.312 -6.715 1 88.19 410 LYS A N 1
ATOM 3238 C CA . LYS A 1 410 ? 15 -36.844 -7.758 1 88.19 410 LYS A CA 1
ATOM 3239 C C . LYS A 1 410 ? 14.383 -38.062 -8.43 1 88.19 410 LYS A C 1
ATOM 3241 O O . LYS A 1 410 ? 13.594 -38.781 -7.82 1 88.19 410 LYS A O 1
ATOM 3246 N N . ASP A 1 411 ? 14.75 -38.188 -9.734 1 78.88 411 ASP A N 1
ATOM 3247 C CA . ASP A 1 411 ? 14.148 -39.281 -10.523 1 78.88 411 ASP A CA 1
ATOM 3248 C C . ASP A 1 411 ? 14.344 -40.625 -9.852 1 78.88 411 ASP A C 1
ATOM 3250 O O . ASP A 1 411 ? 15.477 -41.031 -9.586 1 78.88 411 ASP A O 1
ATOM 3254 N N . LYS A 1 412 ? 13.32 -41.281 -9.531 1 74.38 412 LYS A N 1
ATOM 3255 C CA . LYS A 1 412 ? 13.273 -42.656 -9.016 1 74.38 412 LYS A CA 1
ATOM 3256 C C . LYS A 1 412 ? 13.867 -42.719 -7.613 1 74.38 412 LYS A C 1
ATOM 3258 O O . LYS A 1 412 ? 14.289 -43.781 -7.172 1 74.38 412 LYS A O 1
ATOM 3263 N N . LYS A 1 413 ? 14.086 -41.5 -6.984 1 79.06 413 LYS A N 1
ATOM 3264 C CA . LYS A 1 413 ? 14.594 -41.5 -5.617 1 79.06 413 LYS A CA 1
ATOM 3265 C C . LYS A 1 413 ? 13.68 -40.719 -4.688 1 79.06 413 LYS A C 1
ATOM 3267 O O . LYS A 1 413 ? 12.805 -39.969 -5.152 1 79.06 413 LYS A O 1
ATOM 3272 N N . THR A 1 414 ? 13.836 -40.969 -3.408 1 82.75 414 THR A N 1
ATOM 3273 C CA . THR A 1 414 ? 13.031 -40.312 -2.398 1 82.75 414 THR A CA 1
ATOM 3274 C C . THR A 1 414 ? 13.742 -39.062 -1.887 1 82.75 414 THR A C 1
ATOM 3276 O O . THR A 1 414 ? 13.188 -38.312 -1.075 1 82.75 414 THR A O 1
ATOM 3279 N N . SER A 1 415 ? 14.852 -38.844 -2.557 1 89.94 415 SER A N 1
ATOM 3280 C CA . SER A 1 415 ? 15.602 -37.688 -2.094 1 89.94 415 SER A CA 1
ATOM 3281 C C . SER A 1 415 ? 15.148 -36.406 -2.793 1 89.94 415 SER A C 1
ATOM 3283 O O . SER A 1 415 ? 14.664 -36.438 -3.93 1 89.94 415 SER A O 1
ATOM 3285 N N . ILE A 1 416 ? 15.234 -35.312 -2.121 1 92.94 416 ILE A N 1
ATOM 3286 C CA . ILE A 1 416 ? 14.766 -34.031 -2.594 1 92.94 416 ILE A CA 1
ATOM 3287 C C . ILE A 1 416 ? 15.695 -33.531 -3.697 1 92.94 416 ILE A C 1
ATOM 3289 O O . ILE A 1 416 ? 16.922 -33.656 -3.6 1 92.94 416 ILE A O 1
ATOM 3293 N N . ASP A 1 417 ? 15.172 -33.094 -4.777 1 92.25 417 ASP A N 1
ATOM 3294 C CA . ASP A 1 417 ? 15.922 -32.438 -5.836 1 92.25 417 ASP A CA 1
ATOM 3295 C C . ASP A 1 417 ? 16.062 -30.922 -5.559 1 92.25 417 ASP A C 1
ATOM 3297 O O . ASP A 1 417 ? 15.203 -30.141 -5.945 1 92.25 417 ASP A O 1
ATOM 3301 N N . TYR A 1 418 ? 17.125 -30.5 -5.047 1 88.62 418 TYR A N 1
ATOM 3302 C CA . TYR A 1 418 ? 17.328 -29.141 -4.586 1 88.62 418 TYR A CA 1
ATOM 3303 C C . TYR A 1 418 ? 17.484 -28.188 -5.758 1 88.62 418 TYR A C 1
ATOM 3305 O O . TYR A 1 418 ? 17.156 -27 -5.652 1 88.62 418 TYR A O 1
ATOM 3313 N N . GLN A 1 419 ? 17.938 -28.656 -6.883 1 82.75 419 GLN A N 1
ATOM 3314 C CA . GLN A 1 419 ? 18.062 -27.781 -8.047 1 82.75 419 GLN A CA 1
ATOM 3315 C C . GLN A 1 419 ? 16.703 -27.344 -8.562 1 82.75 419 GLN A C 1
ATOM 3317 O O . GLN A 1 419 ? 16.5 -26.172 -8.891 1 82.75 419 GLN A O 1
ATOM 3322 N N . LYS A 1 420 ? 15.805 -28.328 -8.523 1 87.62 420 LYS A N 1
ATOM 3323 C CA . LYS A 1 420 ? 14.438 -28.016 -8.945 1 87.62 420 LYS A CA 1
ATOM 3324 C C . LYS A 1 420 ? 13.742 -27.109 -7.93 1 87.62 420 LYS A C 1
ATOM 3326 O O . LYS A 1 420 ? 12.859 -26.328 -8.281 1 87.62 420 LYS A O 1
ATOM 3331 N N . CYS A 1 421 ? 14.234 -27.188 -6.727 1 91.12 421 CYS A N 1
ATOM 3332 C CA . CYS A 1 421 ? 13.648 -26.359 -5.676 1 91.12 421 CYS A CA 1
ATOM 3333 C C . CYS A 1 421 ? 13.953 -24.891 -5.902 1 91.12 421 CYS A C 1
ATOM 3335 O O . CYS A 1 421 ? 13.133 -24.031 -5.578 1 91.12 421 CYS A O 1
ATOM 3337 N N . VAL A 1 422 ? 15.016 -24.625 -6.535 1 85.5 422 VAL A N 1
ATOM 3338 C CA . VAL A 1 422 ? 15.391 -23.234 -6.801 1 85.5 422 VAL A CA 1
ATOM 3339 C C . VAL A 1 422 ? 14.492 -22.656 -7.891 1 85.5 422 VAL A C 1
ATOM 3341 O O . VAL A 1 422 ? 14.055 -21.5 -7.793 1 85.5 422 VAL A O 1
ATOM 3344 N N . ASP A 1 423 ? 14.141 -23.516 -8.789 1 85.06 423 ASP A N 1
ATOM 3345 C CA . ASP A 1 423 ? 13.258 -23.078 -9.875 1 85.06 423 ASP A CA 1
ATOM 3346 C C . ASP A 1 423 ? 11.836 -22.859 -9.375 1 85.06 423 ASP A C 1
ATOM 3348 O O . ASP A 1 423 ? 11.109 -22.016 -9.914 1 85.06 423 ASP A O 1
ATOM 3352 N N . LEU A 1 424 ? 11.531 -23.609 -8.312 1 92.31 424 LEU A N 1
ATOM 3353 C CA . LEU A 1 424 ? 10.18 -23.562 -7.777 1 92.31 424 LEU A CA 1
ATOM 3354 C C . LEU A 1 424 ? 10.141 -22.781 -6.469 1 92.31 424 LEU A C 1
ATOM 3356 O O . LEU A 1 424 ? 9.297 -23.047 -5.605 1 92.31 424 LEU A O 1
ATOM 3360 N N . GLN A 1 425 ? 11.031 -21.922 -6.289 1 91.25 425 GLN A N 1
ATOM 3361 C CA . GLN A 1 425 ? 11.188 -21.219 -5.02 1 91.25 425 GLN A CA 1
ATOM 3362 C C . GLN A 1 425 ? 9.891 -20.547 -4.598 1 91.25 425 GLN A C 1
ATOM 3364 O O . GLN A 1 425 ? 9.453 -20.688 -3.451 1 91.25 425 GLN A O 1
ATOM 3369 N N . ASN A 1 426 ? 9.258 -19.859 -5.469 1 91.75 426 ASN A N 1
ATOM 3370 C CA . ASN A 1 426 ? 8.016 -19.156 -5.145 1 91.75 426 ASN A CA 1
ATOM 3371 C C . ASN A 1 426 ? 6.914 -20.125 -4.73 1 91.75 426 ASN A C 1
ATOM 3373 O O . ASN A 1 426 ? 6.172 -19.859 -3.785 1 91.75 426 ASN A O 1
ATOM 3377 N N . GLY A 1 427 ? 6.812 -21.219 -5.469 1 95.06 427 GLY A N 1
ATOM 3378 C CA . GLY A 1 427 ? 5.816 -22.219 -5.125 1 95.06 427 GLY A CA 1
ATOM 3379 C C . GLY A 1 427 ? 6.055 -22.859 -3.771 1 95.06 427 GLY A C 1
ATOM 3380 O O . GLY A 1 427 ? 5.109 -23.094 -3.01 1 95.06 427 GLY A O 1
ATOM 3381 N N . LEU A 1 428 ? 7.289 -23.078 -3.469 1 96.75 428 LEU A N 1
ATOM 3382 C CA . LEU A 1 428 ? 7.637 -23.703 -2.201 1 96.75 428 LEU A CA 1
ATOM 3383 C C . LEU A 1 428 ? 7.41 -22.75 -1.036 1 96.75 428 LEU A C 1
ATOM 3385 O O . LEU A 1 428 ? 7.043 -23.172 0.06 1 96.75 428 LEU A O 1
ATOM 3389 N N . LEU A 1 429 ? 7.621 -21.5 -1.295 1 96.56 429 LEU A N 1
ATOM 3390 C CA . LEU A 1 429 ? 7.32 -20.516 -0.269 1 96.56 429 LEU A CA 1
ATOM 3391 C C . LEU A 1 429 ? 5.816 -20.438 -0.017 1 96.56 429 LEU A C 1
ATOM 3393 O O . LEU A 1 429 ? 5.383 -20.266 1.125 1 96.56 429 LEU A O 1
ATOM 3397 N N . GLN A 1 430 ? 5.066 -20.578 -1.054 1 97.31 430 GLN A N 1
ATOM 3398 C CA . GLN A 1 430 ? 3.615 -20.594 -0.894 1 97.31 430 GLN A CA 1
ATOM 3399 C C . GLN A 1 430 ? 3.164 -21.844 -0.133 1 97.31 430 GLN A C 1
ATOM 3401 O O . GLN A 1 430 ? 2.236 -21.781 0.676 1 97.31 430 GLN A O 1
ATOM 3406 N N . LEU A 1 431 ? 3.826 -22.922 -0.45 1 97.75 431 LEU A N 1
ATOM 3407 C CA . LEU A 1 431 ? 3.549 -24.156 0.286 1 97.75 431 LEU A CA 1
ATOM 3408 C C . LEU A 1 431 ? 3.848 -23.984 1.771 1 97.75 431 LEU A C 1
ATOM 3410 O O . LEU A 1 431 ? 3.066 -24.406 2.623 1 97.75 431 LEU A O 1
ATOM 3414 N N . THR A 1 432 ? 4.949 -23.359 2.041 1 96.88 432 THR A N 1
ATOM 3415 C CA . THR A 1 432 ? 5.328 -23.094 3.424 1 96.88 432 THR A CA 1
ATOM 3416 C C . THR A 1 432 ? 4.32 -22.172 4.098 1 96.88 432 THR A C 1
ATOM 3418 O O . THR A 1 432 ? 3.965 -22.375 5.262 1 96.88 432 THR A O 1
ATOM 3421 N N . ALA A 1 433 ? 3.902 -21.172 3.365 1 96.31 433 ALA A N 1
ATOM 3422 C CA . ALA A 1 433 ? 2.887 -20.266 3.895 1 96.31 433 ALA A CA 1
ATOM 3423 C C . ALA A 1 433 ? 1.59 -21.016 4.195 1 96.31 433 ALA A C 1
ATOM 3425 O O . ALA A 1 433 ? 0.906 -20.719 5.176 1 96.31 433 ALA A O 1
ATOM 3426 N N . LEU A 1 434 ? 1.239 -21.938 3.307 1 96.31 434 LEU A N 1
ATOM 3427 C CA . LEU A 1 434 ? 0.064 -22.766 3.543 1 96.31 434 LEU A CA 1
ATOM 3428 C C . LEU A 1 434 ? 0.228 -23.594 4.812 1 96.31 434 LEU A C 1
ATOM 3430 O O . LEU A 1 434 ? -0.696 -23.688 5.629 1 96.31 434 LEU A O 1
ATOM 3434 N N . MET A 1 435 ? 1.351 -24.125 4.996 1 93.44 435 MET A N 1
ATOM 3435 C CA . MET A 1 435 ? 1.626 -24.906 6.203 1 93.44 435 MET A CA 1
ATOM 3436 C C . MET A 1 435 ? 1.479 -24.031 7.449 1 93.44 435 MET A C 1
ATOM 3438 O O . MET A 1 435 ? 0.967 -24.484 8.477 1 93.44 435 MET A O 1
ATOM 3442 N N . ASN A 1 436 ? 1.93 -22.812 7.34 1 91.75 436 ASN A N 1
ATOM 3443 C CA . ASN A 1 436 ? 1.78 -21.859 8.438 1 91.75 436 ASN A CA 1
ATOM 3444 C C . ASN A 1 436 ? 0.312 -21.641 8.789 1 91.75 436 ASN A C 1
ATOM 3446 O O . ASN A 1 436 ? -0.05 -21.562 9.961 1 91.75 436 ASN A O 1
ATOM 3450 N N . SER A 1 437 ? -0.479 -21.531 7.793 1 91.19 437 SER A N 1
ATOM 3451 C CA . SER A 1 437 ? -1.904 -21.281 7.984 1 91.19 437 SER A CA 1
ATOM 3452 C C . SER A 1 437 ? -2.594 -22.5 8.609 1 91.19 437 SER A C 1
ATOM 3454 O O . SER A 1 437 ? -3.387 -22.344 9.547 1 91.19 437 SER A O 1
ATOM 3456 N N . ILE A 1 438 ? -2.236 -23.656 8.164 1 89.25 438 ILE A N 1
ATOM 3457 C CA . ILE A 1 438 ? -2.857 -24.891 8.617 1 89.25 438 ILE A CA 1
ATOM 3458 C C . ILE A 1 438 ? -2.428 -25.188 10.055 1 89.25 438 ILE A C 1
ATOM 3460 O O . ILE A 1 438 ? -3.223 -25.688 10.859 1 89.25 438 ILE A O 1
ATOM 3464 N N . ALA A 1 439 ? -1.235 -24.875 10.344 1 83.69 439 ALA A N 1
ATOM 3465 C CA . ALA A 1 439 ? -0.673 -25.188 11.648 1 83.69 439 ALA A CA 1
ATOM 3466 C C . ALA A 1 439 ? -1.413 -24.438 12.758 1 83.69 439 ALA A C 1
ATOM 3468 O O . ALA A 1 439 ? -1.479 -24.922 13.898 1 83.69 439 ALA A O 1
ATOM 3469 N N . GLN A 1 440 ? -1.945 -23.328 12.461 1 77.38 440 GLN A N 1
ATOM 3470 C CA . GLN A 1 440 ? -2.693 -22.547 13.438 1 77.38 440 GLN A CA 1
ATOM 3471 C C . GLN A 1 440 ? -3.936 -23.297 13.914 1 77.38 440 GLN A C 1
ATOM 3473 O O . GLN A 1 440 ? -4.441 -23.047 15.008 1 77.38 440 GLN A O 1
A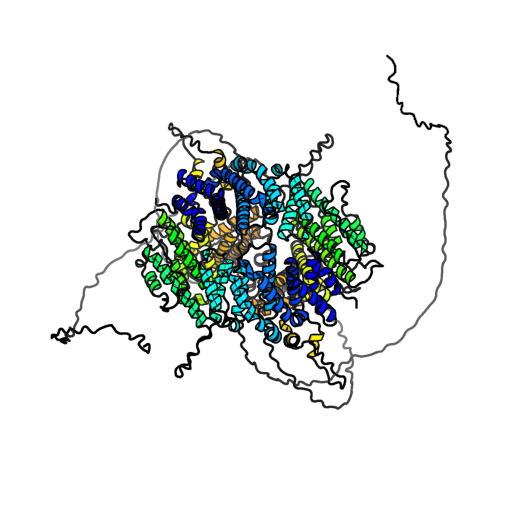TOM 3478 N N . HIS A 1 441 ? -4.258 -24.188 13.062 1 77.56 441 HIS A N 1
ATOM 3479 C CA . HIS A 1 441 ? -5.492 -24.906 13.359 1 77.56 441 HIS A CA 1
ATOM 3480 C C . HIS A 1 441 ? -5.203 -26.312 13.859 1 77.56 441 HIS A C 1
ATOM 3482 O O . HIS A 1 441 ? -6.113 -27.031 14.281 1 77.56 441 HIS A O 1
ATOM 3488 N N . LEU A 1 442 ? -3.857 -26.578 13.672 1 75.62 442 LEU A N 1
ATOM 3489 C CA . LEU A 1 442 ? -3.469 -27.938 14.07 1 75.62 442 LEU A CA 1
ATOM 3490 C C . LEU A 1 442 ? -3.139 -27.984 15.555 1 75.62 442 LEU A C 1
ATOM 3492 O O . LEU A 1 442 ? -2.619 -27.016 16.109 1 75.62 442 LEU A O 1
ATOM 3496 N N . GLY A 1 443 ? -3.797 -28.625 16.375 1 62.47 443 GLY A N 1
ATOM 3497 C CA . GLY A 1 443 ? -3.447 -28.828 17.766 1 62.47 443 GLY A CA 1
ATOM 3498 C C . GLY A 1 443 ? -2.031 -29.328 17.969 1 62.47 443 GLY A C 1
ATOM 3499 O O . GLY A 1 443 ? -1.269 -29.453 17 1 62.47 443 GLY A O 1
ATOM 3500 N N . HIS A 1 444 ? -1.346 -29.297 19.141 1 61.44 444 HIS A N 1
ATOM 3501 C CA . HIS A 1 444 ? 0.028 -29.562 19.547 1 61.44 444 HIS A CA 1
ATOM 3502 C C . HIS A 1 444 ? 0.506 -30.922 19.062 1 61.44 444 HIS A C 1
ATOM 3504 O O . HIS A 1 444 ? 1.705 -31.125 18.875 1 61.44 444 HIS A O 1
ATOM 3510 N N . LYS A 1 445 ? -0.166 -31.984 19.078 1 56.81 445 LYS A N 1
ATOM 3511 C CA . LYS A 1 445 ? 0.497 -33.281 19.094 1 56.81 445 LYS A CA 1
ATOM 3512 C C . LYS A 1 445 ? 0.337 -34 17.766 1 56.81 445 LYS A C 1
ATOM 3514 O O . LYS A 1 445 ? -0.41 -35 17.672 1 56.81 445 LYS A O 1
ATOM 3519 N N . VAL A 1 446 ? 0.654 -33.25 16.719 1 57.25 446 VAL A N 1
ATOM 3520 C CA . VAL A 1 446 ? 0.573 -34.094 15.523 1 57.25 446 VAL A CA 1
ATOM 3521 C C . VAL A 1 446 ? 1.88 -34.844 15.344 1 57.25 446 VAL A C 1
ATOM 3523 O O . VAL A 1 446 ? 2.963 -34.312 15.555 1 57.25 446 VAL A O 1
ATOM 3526 N N . GLU A 1 447 ? 1.906 -36.125 15.516 1 56.5 447 GLU A N 1
ATOM 3527 C CA . GLU A 1 447 ? 3.057 -36.969 15.273 1 56.5 447 GLU A CA 1
ATOM 3528 C C . GLU A 1 447 ? 3.893 -36.469 14.102 1 56.5 447 GLU A C 1
ATOM 3530 O O . GLU A 1 447 ? 3.42 -35.656 13.297 1 56.5 447 GLU A O 1
ATOM 3535 N N . GLU A 1 448 ? 5.234 -36.938 14.148 1 57.47 448 GLU A N 1
ATOM 3536 C CA . GLU A 1 448 ? 6.316 -36.594 13.234 1 57.47 448 GLU A CA 1
ATOM 3537 C C . GLU A 1 448 ? 5.848 -36.625 11.781 1 57.47 448 GLU A C 1
ATOM 3539 O O . GLU A 1 448 ? 5.449 -37.656 11.273 1 57.47 448 GLU A O 1
ATOM 3544 N N . MET A 1 449 ? 5.605 -35.406 11.188 1 74 449 MET A N 1
ATOM 3545 C CA . MET A 1 449 ? 5.125 -35.344 9.805 1 74 449 MET A CA 1
ATOM 3546 C C . MET A 1 449 ? 6.285 -35.219 8.828 1 74 449 MET A C 1
ATOM 3548 O O . MET A 1 449 ? 7.168 -34.375 9.016 1 74 449 MET A O 1
ATOM 3552 N N . SER A 1 450 ? 6.574 -36.25 7.992 1 84.62 450 SER A N 1
ATOM 3553 C CA . SER A 1 450 ? 7.586 -36.25 6.938 1 84.62 450 SER A CA 1
ATOM 3554 C C . SER A 1 450 ? 7.605 -34.938 6.176 1 84.62 450 SER A C 1
ATOM 3556 O O . SER A 1 450 ? 8.672 -34.438 5.852 1 84.62 450 SER A O 1
ATOM 3558 N N . LEU A 1 451 ? 6.484 -34.375 6.039 1 90.44 451 LEU A N 1
ATOM 3559 C CA . LEU A 1 451 ? 6.379 -33.125 5.297 1 90.44 451 LEU A CA 1
ATOM 3560 C C . LEU A 1 451 ? 7.055 -32 6.055 1 90.44 451 LEU A C 1
ATOM 3562 O O . LEU A 1 451 ? 7.773 -31.188 5.461 1 90.44 451 LEU A O 1
ATOM 3566 N N . ALA A 1 452 ? 6.883 -31.922 7.344 1 88.31 452 ALA A N 1
ATOM 3567 C CA . ALA A 1 452 ? 7.43 -30.844 8.164 1 88.31 452 ALA A CA 1
ATOM 3568 C C . ALA A 1 452 ? 8.953 -30.875 8.148 1 88.31 452 ALA A C 1
ATOM 3570 O O . ALA A 1 452 ? 9.594 -29.828 8.039 1 88.31 452 ALA A O 1
ATOM 3571 N N . ILE A 1 453 ? 9.492 -32.062 8.172 1 90.31 453 ILE A N 1
ATOM 3572 C CA . ILE A 1 453 ? 10.945 -32.219 8.203 1 90.31 453 ILE A CA 1
ATOM 3573 C C . ILE A 1 453 ? 11.531 -31.828 6.852 1 90.31 453 ILE A C 1
ATOM 3575 O O . ILE A 1 453 ? 12.531 -31.109 6.785 1 90.31 453 ILE A O 1
ATOM 3579 N N . LYS A 1 454 ? 10.922 -32.312 5.82 1 92.69 454 LYS A N 1
ATOM 3580 C CA . LYS A 1 454 ? 11.398 -31.984 4.477 1 92.69 454 LYS A CA 1
ATOM 3581 C C . LYS A 1 454 ? 11.344 -30.484 4.219 1 92.69 454 LYS A C 1
ATOM 3583 O O . LYS A 1 454 ? 12.242 -29.922 3.584 1 92.69 454 LYS A O 1
ATOM 3588 N N . LEU A 1 455 ? 10.312 -29.844 4.707 1 94.31 455 LEU A N 1
ATOM 3589 C CA . LEU A 1 455 ? 10.141 -28.406 4.473 1 94.31 455 LEU A CA 1
ATOM 3590 C C . LEU A 1 455 ? 11.211 -27.609 5.199 1 94.31 455 LEU A C 1
ATOM 3592 O O . LEU A 1 455 ? 11.617 -26.547 4.73 1 94.31 455 LEU A O 1
ATOM 3596 N N . VAL A 1 456 ? 11.688 -28.078 6.352 1 94.31 456 VAL A N 1
ATOM 3597 C CA . VAL A 1 456 ? 12.758 -27.391 7.066 1 94.31 456 VAL A CA 1
ATOM 3598 C C . VAL A 1 456 ? 14.023 -27.375 6.211 1 94.31 456 VAL A C 1
ATOM 3600 O O . VAL A 1 456 ? 14.648 -26.328 6.051 1 94.31 456 VAL A O 1
ATOM 3603 N N . ASP A 1 457 ? 14.297 -28.484 5.617 1 93.88 457 ASP A N 1
ATOM 3604 C CA . ASP A 1 457 ? 15.492 -28.594 4.797 1 93.88 457 ASP A CA 1
ATOM 3605 C C . ASP A 1 457 ? 15.367 -27.766 3.523 1 93.88 457 ASP A C 1
ATOM 3607 O O . ASP A 1 457 ? 16.328 -27.094 3.115 1 93.88 457 ASP A O 1
ATOM 3611 N N . ILE A 1 458 ? 14.25 -27.797 2.949 1 95.25 458 ILE A N 1
ATOM 3612 C CA . ILE A 1 458 ? 14.008 -27.062 1.713 1 95.25 458 ILE A CA 1
ATOM 3613 C C . ILE A 1 458 ? 14.109 -25.562 1.982 1 95.25 458 ILE A C 1
ATOM 3615 O O . ILE A 1 458 ? 14.727 -24.828 1.21 1 95.25 458 ILE A O 1
ATOM 3619 N N . CYS A 1 459 ? 13.484 -25.094 3.061 1 95.38 459 CYS A N 1
ATOM 3620 C CA . CYS A 1 459 ? 13.5 -23.672 3.396 1 95.38 459 CYS A CA 1
ATOM 3621 C C . CYS A 1 459 ? 14.922 -23.188 3.65 1 95.38 459 CYS A C 1
ATOM 3623 O O . CYS A 1 459 ? 15.297 -22.094 3.211 1 95.38 459 CYS A O 1
ATOM 3625 N N . ALA A 1 460 ? 15.695 -24.016 4.312 1 92.12 460 ALA A N 1
ATOM 3626 C CA . ALA A 1 460 ? 17.094 -23.656 4.57 1 92.12 460 ALA A CA 1
ATOM 3627 C C . ALA A 1 460 ? 17.875 -23.516 3.27 1 92.12 460 ALA A C 1
ATOM 3629 O O . ALA A 1 460 ? 18.719 -22.641 3.139 1 92.12 460 ALA A O 1
ATOM 3630 N N . TYR A 1 461 ? 17.516 -24.328 2.332 1 91.12 461 TYR A N 1
ATOM 3631 C CA . TYR A 1 461 ? 18.234 -24.328 1.064 1 91.12 461 TYR A CA 1
ATOM 3632 C C . TYR A 1 461 ? 17.812 -23.156 0.189 1 91.12 461 TYR A C 1
ATOM 3634 O O . TYR A 1 461 ? 18.656 -22.531 -0.454 1 91.12 461 TYR A O 1
ATOM 3642 N N . ILE A 1 462 ? 16.625 -22.766 0.099 1 89.44 462 ILE A N 1
ATOM 3643 C CA . ILE A 1 462 ? 16.078 -21.766 -0.811 1 89.44 462 ILE A CA 1
ATOM 3644 C C . ILE A 1 462 ? 16.484 -20.375 -0.349 1 89.44 462 ILE A C 1
ATOM 3646 O O . ILE A 1 462 ? 16.688 -19.484 -1.17 1 89.44 462 ILE A O 1
ATOM 3650 N N . ILE A 1 463 ? 16.656 -20.156 0.933 1 88.44 463 ILE A N 1
ATOM 3651 C CA . ILE A 1 463 ? 16.922 -18.828 1.47 1 88.44 463 ILE A CA 1
ATOM 3652 C C . ILE A 1 463 ? 18.422 -18.531 1.401 1 88.44 463 ILE A C 1
ATOM 3654 O O . ILE A 1 463 ? 18.844 -17.375 1.449 1 88.44 463 ILE A O 1
ATOM 3658 N N . GLU A 1 464 ? 19.172 -19.516 1.054 1 82.31 464 GLU A N 1
ATOM 3659 C CA . GLU A 1 464 ? 20.609 -19.281 0.917 1 82.31 464 GLU A CA 1
ATOM 3660 C C . GLU A 1 464 ? 20.922 -18.531 -0.372 1 82.31 464 GLU A C 1
ATOM 3662 O O . GLU A 1 464 ? 20.281 -18.766 -1.402 1 82.31 464 GLU A O 1
ATOM 3667 N N . HIS A 1 465 ? 21.75 -17.578 -0.241 1 71.44 465 HIS A N 1
ATOM 3668 C CA . HIS A 1 465 ? 22.172 -16.797 -1.401 1 71.44 465 HIS A CA 1
ATOM 3669 C C . HIS A 1 465 ? 22.938 -17.672 -2.395 1 71.44 465 HIS A C 1
ATOM 3671 O O . HIS A 1 465 ? 23.906 -18.328 -2.025 1 71.44 465 HIS A O 1
ATOM 3677 N N . LYS A 1 466 ? 22.281 -17.891 -3.49 1 68.31 466 LYS A N 1
ATOM 3678 C CA . LYS A 1 466 ? 22.938 -18.766 -4.469 1 68.31 466 LYS A CA 1
ATOM 3679 C C . LYS A 1 466 ? 23.422 -17.953 -5.672 1 68.31 466 LYS A C 1
ATOM 3681 O O . LYS A 1 466 ? 22.844 -16.938 -6.02 1 68.31 466 LYS A O 1
ATOM 3686 N N . GLN A 1 467 ? 24.734 -18.312 -6.078 1 64 467 GLN A N 1
ATOM 3687 C CA . GLN A 1 467 ? 25.281 -17.734 -7.301 1 64 467 GLN A CA 1
ATOM 3688 C C . GLN A 1 467 ? 24.75 -18.453 -8.531 1 64 467 GLN A C 1
ATOM 3690 O O . GLN A 1 467 ? 24.688 -19.672 -8.57 1 64 467 GLN A O 1
ATOM 3695 N N . ASN A 1 468 ? 23.969 -17.781 -9.344 1 60.91 468 ASN A N 1
ATOM 3696 C CA . ASN A 1 468 ? 23.422 -18.344 -10.57 1 60.91 468 ASN A CA 1
ATOM 3697 C C . ASN A 1 468 ? 24.516 -18.719 -11.562 1 60.91 468 ASN A C 1
ATOM 3699 O O . ASN A 1 468 ? 24.234 -18.938 -12.742 1 60.91 468 ASN A O 1
ATOM 3703 N N . LEU A 1 469 ? 25.812 -18.625 -11.148 1 61.91 469 LEU A N 1
ATOM 3704 C CA . LEU A 1 469 ? 26.875 -18.938 -12.094 1 61.91 469 LEU A CA 1
ATOM 3705 C C . LEU A 1 469 ? 27.281 -20.406 -11.984 1 61.91 469 LEU A C 1
ATOM 3707 O O . LEU A 1 469 ? 27.234 -20.984 -10.906 1 61.91 469 LEU A O 1
ATOM 3711 N N . ASP A 1 470 ? 27.281 -21.125 -13.078 1 55.62 470 ASP A N 1
ATOM 3712 C CA . ASP A 1 470 ? 27.797 -22.484 -13.117 1 55.62 470 ASP A CA 1
ATOM 3713 C C . ASP A 1 470 ? 29.141 -22.594 -12.406 1 55.62 470 ASP A C 1
ATOM 3715 O O . ASP A 1 470 ? 29.906 -21.625 -12.375 1 55.62 470 ASP A O 1
ATOM 3719 N N . SER A 1 471 ? 29.25 -23.609 -11.523 1 49.25 471 SER A N 1
ATOM 3720 C CA . SER A 1 471 ? 30.5 -24 -10.867 1 49.25 471 SER A CA 1
ATOM 3721 C C . SER A 1 471 ? 31.703 -23.812 -11.789 1 49.25 471 SER A C 1
ATOM 3723 O O . SER A 1 471 ? 32.844 -23.703 -11.328 1 49.25 471 SER A O 1
ATOM 3725 N N . ALA A 1 472 ? 31.516 -23.875 -13.023 1 47.03 472 ALA A N 1
ATOM 3726 C CA . ALA A 1 472 ? 32.656 -23.812 -13.93 1 47.03 472 ALA A CA 1
ATOM 3727 C C . ALA A 1 472 ? 33.375 -22.469 -13.844 1 47.03 472 ALA A C 1
ATOM 3729 O O . ALA A 1 472 ? 34.594 -22.375 -14.031 1 47.03 472 ALA A O 1
ATOM 3730 N N . PHE A 1 473 ? 32.562 -21.469 -13.555 1 51.69 473 PHE A N 1
ATOM 3731 C CA . PHE A 1 473 ? 33.219 -20.188 -13.438 1 51.69 473 PHE A CA 1
ATOM 3732 C C . PHE A 1 473 ? 33.906 -20.047 -12.078 1 51.69 473 PHE A C 1
ATOM 3734 O O . PHE A 1 473 ? 34.875 -19.281 -11.93 1 51.69 473 PHE A O 1
ATOM 3741 N N . SER A 1 474 ? 33.438 -20.828 -11.07 1 46.22 474 SER A N 1
ATOM 3742 C CA . SER A 1 474 ? 34.062 -20.766 -9.758 1 46.22 474 SER A CA 1
ATOM 3743 C C . SER A 1 474 ? 35.406 -21.516 -9.734 1 46.22 474 SER A C 1
ATOM 3745 O O . SER A 1 474 ? 36.281 -21.234 -8.906 1 46.22 474 SER A O 1
ATOM 3747 N N . SER A 1 475 ? 35.562 -22.75 -10.359 1 40.53 475 SER A N 1
ATOM 3748 C CA . SER A 1 475 ? 36.75 -23.578 -10.141 1 40.53 475 SER A CA 1
ATOM 3749 C C . SER A 1 475 ? 38 -22.906 -10.672 1 40.53 475 SER A C 1
ATOM 3751 O O . SER A 1 475 ? 39.125 -23.406 -10.492 1 40.53 475 SER A O 1
ATOM 3753 N N . THR A 1 476 ? 37.938 -22.062 -11.617 1 38.16 476 THR A N 1
ATOM 3754 C CA . THR A 1 476 ? 39.25 -21.656 -12.102 1 38.16 476 THR A CA 1
ATOM 3755 C C . THR A 1 476 ? 40.031 -20.953 -11.008 1 38.16 476 THR A C 1
ATOM 3757 O O . THR A 1 476 ? 41.188 -20.547 -11.234 1 38.16 476 THR A O 1
ATOM 3760 N N . SER A 1 477 ? 39.469 -20.656 -9.898 1 36.5 477 SER A N 1
ATOM 3761 C CA . SER A 1 477 ? 40.469 -20.078 -9.008 1 36.5 477 SER A CA 1
ATOM 3762 C C . SER A 1 477 ? 41.375 -21.172 -8.43 1 36.5 477 SER A C 1
ATOM 3764 O O . SER A 1 477 ? 42.281 -20.875 -7.645 1 36.5 477 SER A O 1
ATOM 3766 N N . GLY A 1 478 ? 40.875 -22.516 -8.188 1 33.28 478 GLY A N 1
ATOM 3767 C CA . GLY A 1 478 ? 41.906 -23.312 -7.562 1 33.28 478 GLY A CA 1
ATOM 3768 C C . GLY A 1 478 ? 43.094 -23.594 -8.484 1 33.28 478 GLY A C 1
ATOM 3769 O O . GLY A 1 478 ? 43.094 -23.156 -9.633 1 33.28 478 GLY A O 1
ATOM 3770 N N . THR A 1 479 ? 43.812 -24.922 -8.234 1 32.75 479 THR A N 1
ATOM 3771 C CA . THR A 1 479 ? 45.125 -25.531 -8.5 1 32.75 479 THR A CA 1
ATOM 3772 C C . THR A 1 479 ? 45.219 -26 -9.953 1 32.75 479 THR A C 1
ATOM 3774 O O . THR A 1 479 ? 44.781 -27.109 -10.281 1 32.75 479 THR A O 1
ATOM 3777 N N . ALA A 1 480 ? 44.719 -25.547 -11.031 1 31.56 480 ALA A N 1
ATOM 3778 C CA . ALA A 1 480 ? 45.312 -26.125 -12.234 1 31.56 480 ALA A CA 1
ATOM 3779 C C . ALA A 1 480 ? 46.812 -26.234 -12.109 1 31.56 480 ALA A C 1
ATOM 3781 O O . ALA A 1 480 ? 47.5 -25.234 -11.945 1 31.56 480 ALA A O 1
ATOM 3782 N N . LYS A 1 481 ? 47.312 -27.453 -11.68 1 32.34 481 LYS A N 1
ATOM 3783 C CA . LYS A 1 481 ? 48.656 -27.984 -12.023 1 32.34 481 LYS A CA 1
ATOM 3784 C C . LYS A 1 481 ? 49 -27.656 -13.477 1 32.34 481 LYS A C 1
ATOM 3786 O O . LYS A 1 481 ? 48.125 -27.516 -14.32 1 32.34 481 LYS A O 1
ATOM 3791 N N . ALA A 1 482 ? 50.375 -27.578 -13.789 1 30.83 482 ALA A N 1
ATOM 3792 C CA . ALA A 1 482 ? 51.312 -27.375 -14.883 1 30.83 482 ALA A CA 1
ATOM 3793 C C . ALA A 1 482 ? 51.062 -28.359 -16.016 1 30.83 482 ALA A C 1
ATOM 3795 O O . ALA A 1 482 ? 51.875 -29.266 -16.281 1 30.83 482 ALA A O 1
ATOM 3796 N N . ALA A 1 483 ? 50.156 -29.266 -16.094 1 29.88 483 ALA A N 1
ATOM 3797 C CA . ALA A 1 483 ? 50.5 -30.078 -17.234 1 29.88 483 ALA A CA 1
ATOM 3798 C C . ALA A 1 483 ? 50.719 -29.219 -18.484 1 29.88 483 ALA A C 1
ATOM 3800 O O . ALA A 1 483 ? 50.156 -28.125 -18.594 1 29.88 483 ALA A O 1
ATOM 3801 N N . GLY A 1 484 ? 51.656 -29.734 -19.406 1 28.09 484 GLY A N 1
ATOM 3802 C CA . GLY A 1 484 ? 52.406 -29.203 -20.547 1 28.09 484 GLY A CA 1
ATOM 3803 C C . GLY A 1 484 ? 51.531 -28.391 -21.5 1 28.09 484 GLY A C 1
ATOM 3804 O O . GLY A 1 484 ? 51.344 -27.203 -21.297 1 28.09 484 GLY A O 1
ATOM 3805 N N . GLY A 1 485 ? 51.438 -28.922 -22.859 1 29.17 485 GLY A N 1
ATOM 3806 C CA . GLY A 1 485 ? 51.562 -28.375 -24.203 1 29.17 485 GLY A CA 1
ATOM 3807 C C . GLY A 1 485 ? 50.281 -27.719 -24.703 1 29.17 485 GLY A C 1
ATOM 3808 O O . GLY A 1 485 ? 50.25 -27.156 -25.797 1 29.17 485 GLY A O 1
ATOM 3809 N N . ALA A 1 486 ? 49.094 -28.375 -24.562 1 31.45 486 ALA A N 1
ATOM 3810 C CA . ALA A 1 486 ? 48.094 -28.031 -25.594 1 31.45 486 ALA A CA 1
ATOM 3811 C C . ALA A 1 486 ? 47.656 -26.578 -25.469 1 31.45 486 ALA A C 1
ATOM 3813 O O . ALA A 1 486 ? 47.594 -26.031 -24.359 1 31.45 486 ALA A O 1
ATOM 3814 N N . LYS A 1 487 ? 47.625 -25.891 -26.625 1 32.12 487 LYS A N 1
ATOM 3815 C CA . LYS A 1 487 ? 47.281 -24.5 -26.984 1 32.12 487 LYS A CA 1
ATOM 3816 C C . LYS A 1 487 ? 46 -24.062 -26.312 1 32.12 487 LYS A C 1
ATOM 3818 O O . LYS A 1 487 ? 44.969 -24.703 -26.484 1 32.12 487 LYS A O 1
ATOM 3823 N N . LYS A 1 488 ? 46.094 -23.516 -25.234 1 33 488 LYS A N 1
ATOM 3824 C CA . LYS A 1 488 ? 45.031 -22.766 -24.594 1 33 488 LYS A CA 1
ATOM 3825 C C . LYS A 1 488 ? 44.25 -21.938 -25.594 1 33 488 LYS A C 1
ATOM 3827 O O . LYS A 1 488 ? 44.812 -21 -26.188 1 33 488 LYS A O 1
ATOM 3832 N N . LYS A 1 489 ? 43.5 -22.609 -26.453 1 30.91 489 LYS A N 1
ATOM 3833 C CA . LYS A 1 489 ? 42.594 -21.766 -27.25 1 30.91 489 LYS A CA 1
ATOM 3834 C C . LYS A 1 489 ? 42.094 -20.578 -26.438 1 30.91 489 LYS A C 1
ATOM 3836 O O . LYS A 1 489 ? 41.625 -20.75 -25.312 1 30.91 489 LYS A O 1
ATOM 3841 N N . GLU A 1 490 ? 42.688 -19.422 -26.578 1 32.91 490 GLU A N 1
ATOM 3842 C CA . GLU A 1 490 ? 42.312 -18.047 -26.219 1 32.91 490 GLU A CA 1
ATOM 3843 C C . GLU A 1 490 ? 40.844 -17.797 -26.406 1 32.91 490 GLU A C 1
ATOM 3845 O O . GLU A 1 490 ? 40.344 -17.781 -27.531 1 32.91 490 GLU A O 1
ATOM 3850 N N . TYR A 1 491 ? 39.969 -18.547 -25.828 1 32.5 491 TYR A N 1
ATOM 3851 C CA . TYR A 1 491 ? 38.625 -17.984 -25.906 1 32.5 491 TYR A CA 1
ATOM 3852 C C . TYR A 1 491 ? 38.688 -16.453 -25.906 1 32.5 491 TYR A C 1
ATOM 3854 O O . TYR A 1 491 ? 39 -15.844 -24.891 1 32.5 491 TYR A O 1
ATOM 3862 N N . LYS A 1 492 ? 39.281 -15.766 -26.875 1 34.94 492 LYS A N 1
ATOM 3863 C CA . LYS A 1 492 ? 39.125 -14.352 -27.203 1 34.94 492 LYS A CA 1
ATOM 3864 C C . LYS A 1 492 ? 37.719 -13.875 -26.906 1 34.94 492 LYS A C 1
ATOM 3866 O O . LYS A 1 492 ? 36.969 -13.453 -27.812 1 34.94 492 LYS A O 1
ATOM 3871 N N . ALA A 1 493 ? 36.75 -14.633 -26.469 1 39.03 493 ALA A N 1
ATOM 3872 C CA . ALA A 1 493 ? 35.406 -14.086 -26.203 1 39.03 493 ALA A CA 1
ATOM 3873 C C . ALA A 1 493 ? 35.5 -12.648 -25.703 1 39.03 493 ALA A C 1
ATOM 3875 O O . ALA A 1 493 ? 36.5 -12.266 -25.078 1 39.03 493 ALA A O 1
ATOM 3876 N N . LYS A 1 494 ? 34.594 -11.695 -26.188 1 42.81 494 LYS A N 1
ATOM 3877 C CA . LYS A 1 494 ? 34.344 -10.305 -25.844 1 42.81 494 LYS A CA 1
ATOM 3878 C C . LYS A 1 494 ? 34.594 -10.047 -24.359 1 42.81 494 LYS A C 1
ATOM 3880 O O . LYS A 1 494 ? 33.75 -10.359 -23.516 1 42.81 494 LYS A O 1
ATOM 3885 N N . THR A 1 495 ? 35.656 -10.18 -23.734 1 49.09 495 THR A N 1
ATOM 3886 C CA . THR A 1 495 ? 36.469 -10.242 -22.531 1 49.09 495 THR A CA 1
ATOM 3887 C C . THR A 1 495 ? 35.969 -9.227 -21.5 1 49.09 495 THR A C 1
ATOM 3889 O O . THR A 1 495 ? 36.062 -9.469 -20.297 1 49.09 495 THR A O 1
ATOM 3892 N N . GLY A 1 496 ? 36.094 -7.852 -21.875 1 52.56 496 GLY A N 1
ATOM 3893 C CA . GLY A 1 496 ? 36.25 -6.91 -20.781 1 52.56 496 GLY A CA 1
ATOM 3894 C C . GLY A 1 496 ? 35.125 -6.98 -19.75 1 52.56 496 GLY A C 1
ATOM 3895 O O . GLY A 1 496 ? 35.406 -7.125 -18.562 1 52.56 496 GLY A O 1
ATOM 3896 N N . SER A 1 497 ? 33.906 -7.004 -20.203 1 61.97 497 SER A N 1
ATOM 3897 C CA . SER A 1 497 ? 32.781 -6.895 -19.281 1 61.97 497 SER A CA 1
ATOM 3898 C C . SER A 1 497 ? 32.531 -8.203 -18.547 1 61.97 497 SER A C 1
ATOM 3900 O O . SER A 1 497 ? 32.031 -8.211 -17.422 1 61.97 497 SER A O 1
ATOM 3902 N N . MET A 1 498 ? 33.125 -9.367 -19.062 1 77.06 498 MET A N 1
ATOM 3903 C CA . MET A 1 498 ? 32.938 -10.664 -18.422 1 77.06 498 MET A CA 1
ATOM 3904 C C . MET A 1 498 ? 33.938 -10.844 -17.297 1 77.06 498 MET A C 1
ATOM 3906 O O . MET A 1 498 ? 33.844 -11.773 -16.484 1 77.06 498 MET A O 1
ATOM 3910 N N . SER A 1 499 ? 34.875 -9.875 -17.328 1 80.19 499 SER A N 1
ATOM 3911 C CA . SER A 1 499 ? 35.938 -9.945 -16.328 1 80.19 499 SER A CA 1
ATOM 3912 C C . SER A 1 499 ? 35.375 -9.828 -14.914 1 80.19 499 SER A C 1
ATOM 3914 O O . SER A 1 499 ? 35.906 -10.422 -13.969 1 80.19 499 SER A O 1
ATOM 3916 N N . ASP A 1 500 ? 34.281 -9.148 -14.844 1 87.19 500 ASP A N 1
ATOM 3917 C CA . ASP A 1 500 ? 33.656 -8.938 -13.539 1 87.19 500 ASP A CA 1
ATOM 3918 C C . ASP A 1 500 ? 33.094 -10.242 -12.977 1 87.19 500 ASP A C 1
ATOM 3920 O O . ASP A 1 500 ? 33.031 -10.422 -11.758 1 87.19 500 ASP A O 1
ATOM 3924 N N . LEU A 1 501 ? 32.75 -11.133 -13.867 1 84.25 501 LEU A N 1
ATOM 3925 C CA . LEU A 1 501 ? 32.188 -12.406 -13.43 1 84.25 501 LEU A CA 1
ATOM 3926 C C . LEU A 1 501 ? 33.219 -13.242 -12.688 1 84.25 501 LEU A C 1
ATOM 3928 O O . LEU A 1 501 ? 32.875 -14.008 -11.789 1 84.25 501 LEU A O 1
ATOM 3932 N N . PHE A 1 502 ? 34.438 -12.906 -13.133 1 81.38 502 PHE A N 1
ATOM 3933 C CA . PHE A 1 502 ? 35.5 -13.68 -12.547 1 81.38 502 PHE A CA 1
ATOM 3934 C C . PHE A 1 502 ? 36.125 -12.945 -11.359 1 81.38 502 PHE A C 1
ATOM 3936 O O . PHE A 1 502 ? 36.469 -13.562 -10.352 1 81.38 502 PHE A O 1
ATOM 3943 N N . SER A 1 503 ? 36.219 -11.648 -11.477 1 83.94 503 SER A N 1
ATOM 3944 C CA . SER A 1 503 ? 36.906 -10.867 -10.453 1 83.94 503 SER A CA 1
ATOM 3945 C C . SER A 1 503 ? 36 -10.562 -9.281 1 83.94 503 SER A C 1
ATOM 3947 O O . SER A 1 503 ? 36.438 -10.523 -8.133 1 83.94 503 SER A O 1
ATOM 3949 N N . HIS A 1 504 ? 34.688 -10.383 -9.547 1 86.88 504 HIS A N 1
ATOM 3950 C CA . HIS A 1 504 ? 33.75 -9.992 -8.516 1 86.88 504 HIS A CA 1
ATOM 3951 C C . HIS A 1 504 ? 32.469 -10.812 -8.594 1 86.88 504 HIS A C 1
ATOM 3953 O O . HIS A 1 504 ? 31.375 -10.266 -8.742 1 86.88 504 HIS A O 1
ATOM 3959 N N . PRO A 1 505 ? 32.5 -12.094 -8.305 1 82.88 505 PRO A N 1
ATOM 3960 C CA . PRO A 1 505 ? 31.312 -12.93 -8.453 1 82.88 505 PRO A CA 1
ATOM 3961 C C . PRO A 1 505 ? 30.234 -12.602 -7.422 1 82.88 505 PRO A C 1
ATOM 3963 O O . PRO A 1 505 ? 29.047 -12.805 -7.684 1 82.88 505 PRO A O 1
ATOM 3966 N N . HIS A 1 506 ? 30.578 -12.047 -6.34 1 83.38 506 HIS A N 1
ATOM 3967 C CA . HIS A 1 506 ? 29.641 -11.773 -5.258 1 83.38 506 HIS A CA 1
ATOM 3968 C C . HIS A 1 506 ? 28.703 -10.625 -5.617 1 83.38 506 HIS A C 1
ATOM 3970 O O . HIS A 1 506 ? 27.641 -10.469 -5.012 1 83.38 506 HIS A O 1
ATOM 3976 N N . LYS A 1 507 ? 29.141 -9.883 -6.648 1 86.75 507 LYS A N 1
ATOM 3977 C CA . LYS A 1 507 ? 28.328 -8.734 -7.039 1 86.75 507 LYS A CA 1
ATOM 3978 C C . LYS A 1 507 ? 27.172 -9.141 -7.953 1 86.75 507 LYS A C 1
ATOM 3980 O O . LYS A 1 507 ? 26.281 -8.344 -8.227 1 86.75 507 LYS A O 1
ATOM 3985 N N . PHE A 1 508 ? 27.188 -10.43 -8.312 1 86.19 508 PHE A N 1
ATOM 3986 C CA . PHE A 1 508 ? 26.141 -10.914 -9.211 1 86.19 508 PHE A CA 1
ATOM 3987 C C . PHE A 1 508 ? 25.109 -11.727 -8.445 1 86.19 508 PHE A C 1
ATOM 3989 O O . PHE A 1 508 ? 24.203 -12.32 -9.055 1 86.19 508 PHE A O 1
ATOM 3996 N N . LEU A 1 509 ? 25.219 -11.656 -7.156 1 82.88 509 LEU A N 1
ATOM 3997 C CA . LEU A 1 509 ? 24.281 -12.383 -6.32 1 82.88 509 LEU A CA 1
ATOM 3998 C C . LEU A 1 509 ? 22.953 -11.625 -6.207 1 82.88 509 LEU A C 1
ATOM 4000 O O . LEU A 1 509 ? 22.953 -10.398 -6.105 1 82.88 509 LEU A O 1
ATOM 4004 N N . HIS A 1 510 ? 21.875 -12.422 -6.297 1 79.75 510 HIS A N 1
ATOM 4005 C CA . HIS A 1 510 ? 20.547 -11.836 -6.145 1 79.75 510 HIS A CA 1
ATOM 4006 C C . HIS A 1 510 ? 20.094 -11.867 -4.688 1 79.75 510 HIS A C 1
ATOM 4008 O O . HIS A 1 510 ? 19.984 -12.938 -4.082 1 79.75 510 HIS A O 1
ATOM 4014 N N . PRO A 1 511 ? 19.891 -10.719 -4.117 1 81.5 511 PRO A N 1
ATOM 4015 C CA . PRO A 1 511 ? 19.5 -10.711 -2.707 1 81.5 511 PRO A CA 1
ATOM 4016 C C . PRO A 1 511 ? 18.094 -11.273 -2.479 1 81.5 511 PRO A C 1
ATOM 4018 O O . PRO A 1 511 ? 17.219 -11.094 -3.318 1 81.5 511 PRO A O 1
ATOM 4021 N N . VAL A 1 512 ? 17.938 -12.047 -1.356 1 87.62 512 VAL A N 1
ATOM 4022 C CA . VAL A 1 512 ? 16.641 -12.594 -0.958 1 87.62 512 VAL A CA 1
ATOM 4023 C C . VAL A 1 512 ? 15.82 -11.523 -0.24 1 87.62 512 VAL A C 1
ATOM 4025 O O . VAL A 1 512 ? 16.312 -10.875 0.688 1 87.62 512 VAL A O 1
ATOM 4028 N N . PRO A 1 513 ? 14.656 -11.375 -0.661 1 89.69 513 PRO A N 1
ATOM 4029 C CA . PRO A 1 513 ? 13.82 -10.375 0.004 1 89.69 513 PRO A CA 1
ATOM 4030 C C . PRO A 1 513 ? 13.484 -10.75 1.447 1 89.69 513 PRO A C 1
ATOM 4032 O O . PRO A 1 513 ? 13.375 -11.938 1.772 1 89.69 513 PRO A O 1
ATOM 4035 N N . LEU A 1 514 ? 13.289 -9.789 2.344 1 91.56 514 LEU A N 1
ATOM 4036 C CA . LEU A 1 514 ? 13.016 -9.969 3.764 1 91.56 514 LEU A CA 1
ATOM 4037 C C . LEU A 1 514 ? 11.695 -10.711 3.973 1 91.56 514 LEU A C 1
ATOM 4039 O O . LEU A 1 514 ? 11.547 -11.453 4.945 1 91.56 514 LEU A O 1
ATOM 4043 N N . GLU A 1 515 ? 10.805 -10.586 2.992 1 93.25 515 GLU A N 1
ATOM 4044 C CA . GLU A 1 515 ? 9.508 -11.242 3.1 1 93.25 515 GLU A CA 1
ATOM 4045 C C . GLU A 1 515 ? 9.648 -12.766 3.09 1 93.25 515 GLU A C 1
ATOM 4047 O O . GLU A 1 515 ? 8.867 -13.469 3.73 1 93.25 515 GLU A O 1
ATOM 4052 N N . ASN A 1 516 ? 10.609 -13.219 2.316 1 94.5 516 ASN A N 1
ATOM 4053 C CA . ASN A 1 516 ? 10.836 -14.664 2.266 1 94.5 516 ASN A CA 1
ATOM 4054 C C . ASN A 1 516 ? 11.336 -15.195 3.604 1 94.5 516 ASN A C 1
ATOM 4056 O O . ASN A 1 516 ? 10.938 -16.281 4.027 1 94.5 516 ASN A O 1
ATOM 4060 N N . TYR A 1 517 ? 12.133 -14.336 4.34 1 95.56 517 TYR A N 1
ATOM 4061 C CA . TYR A 1 517 ? 12.602 -14.734 5.664 1 95.56 517 TYR A CA 1
ATOM 4062 C C . TYR A 1 517 ? 11.438 -14.789 6.652 1 95.56 517 TYR A C 1
ATOM 4064 O O . TYR A 1 517 ? 11.406 -15.656 7.531 1 95.56 517 TYR A O 1
ATOM 4072 N N . THR A 1 518 ? 10.555 -13.898 6.469 1 96.31 518 THR A N 1
ATOM 4073 C CA . THR A 1 518 ? 9.414 -13.859 7.375 1 96.31 518 THR A CA 1
ATOM 4074 C C . THR A 1 518 ? 8.578 -15.133 7.266 1 96.31 518 THR A C 1
ATOM 4076 O O . THR A 1 518 ? 8.172 -15.703 8.281 1 96.31 518 THR A O 1
ATOM 4079 N N . VAL A 1 519 ? 8.344 -15.586 6.059 1 96.75 519 VAL A N 1
ATOM 4080 C CA . VAL A 1 519 ? 7.566 -16.797 5.84 1 96.75 519 VAL A CA 1
ATOM 4081 C C . VAL A 1 519 ? 8.297 -18 6.453 1 96.75 519 VAL A C 1
ATOM 4083 O O . VAL A 1 519 ? 7.688 -18.812 7.16 1 96.75 519 VAL A O 1
ATOM 4086 N N . VAL A 1 520 ? 9.547 -18.078 6.25 1 97.19 520 VAL A N 1
ATOM 4087 C CA . VAL A 1 520 ? 10.352 -19.188 6.73 1 97.19 520 VAL A CA 1
ATOM 4088 C C . VAL A 1 520 ? 10.453 -19.141 8.25 1 97.19 520 VAL A C 1
ATOM 4090 O O . VAL A 1 520 ? 10.297 -20.156 8.93 1 97.19 520 VAL A O 1
ATOM 4093 N N . ASN A 1 521 ? 10.641 -17.953 8.797 1 96.81 521 ASN A N 1
ATOM 4094 C CA . ASN A 1 521 ? 10.742 -17.812 10.242 1 96.81 521 ASN A CA 1
ATOM 4095 C C . ASN A 1 521 ? 9.43 -18.156 10.938 1 96.81 521 ASN A C 1
ATOM 4097 O O . ASN A 1 521 ? 9.438 -18.766 12.008 1 96.81 521 ASN A O 1
ATOM 4101 N N . THR A 1 522 ? 8.391 -17.75 10.391 1 95.5 522 THR A N 1
ATOM 4102 C CA . THR A 1 522 ? 7.094 -18.109 10.953 1 95.5 522 THR A CA 1
ATOM 4103 C C . THR A 1 522 ? 6.906 -19.625 10.953 1 95.5 522 THR A C 1
ATOM 4105 O O . THR A 1 522 ? 6.395 -20.188 11.922 1 95.5 522 THR A O 1
ATOM 4108 N N . TYR A 1 523 ? 7.305 -20.25 9.891 1 94.75 523 TYR A N 1
ATOM 4109 C CA . TYR A 1 523 ? 7.219 -21.703 9.812 1 94.75 523 TYR A CA 1
ATOM 4110 C C . TYR A 1 523 ? 8.109 -22.359 10.867 1 94.75 523 TYR A C 1
ATOM 4112 O O . TYR A 1 523 ? 7.688 -23.297 11.555 1 94.75 523 TYR A O 1
ATOM 4120 N N . TYR A 1 524 ? 9.336 -21.891 10.961 1 95.31 524 TYR A N 1
ATOM 4121 C CA . TYR A 1 524 ? 10.25 -22.422 11.953 1 95.31 524 TYR A CA 1
ATOM 4122 C C . TYR A 1 524 ? 9.695 -22.266 13.367 1 95.31 524 TYR A C 1
ATOM 4124 O O . TYR A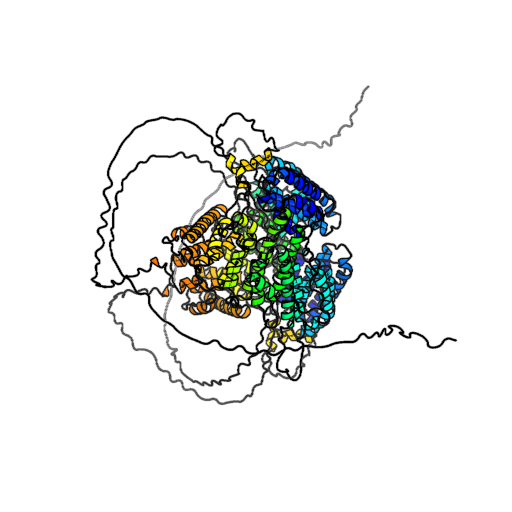 1 524 ? 9.812 -23.172 14.195 1 95.31 524 TYR A O 1
ATOM 4132 N N . ASN A 1 525 ? 9.102 -21.109 13.641 1 91.69 525 ASN A N 1
ATOM 4133 C CA . ASN A 1 525 ? 8.477 -20.875 14.938 1 91.69 525 ASN A CA 1
ATOM 4134 C C . ASN A 1 525 ? 7.379 -21.906 15.219 1 91.69 525 ASN A C 1
ATOM 4136 O O . ASN A 1 525 ? 7.316 -22.469 16.312 1 91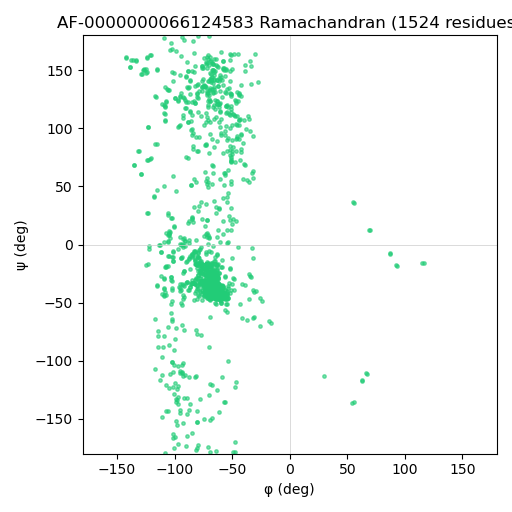.69 525 ASN A O 1
ATOM 4140 N N . MET A 1 526 ? 6.66 -22.125 14.25 1 88 526 MET A N 1
ATOM 4141 C CA . MET A 1 526 ? 5.559 -23.078 14.383 1 88 526 MET A CA 1
ATOM 4142 C C . MET A 1 526 ? 6.086 -24.5 14.547 1 88 526 MET A C 1
ATOM 4144 O O . MET A 1 526 ? 5.598 -25.25 15.391 1 88 526 MET A O 1
ATOM 4148 N N . ALA A 1 527 ? 7.027 -24.859 13.75 1 88.88 527 ALA A N 1
ATOM 4149 C CA . ALA A 1 527 ? 7.59 -26.203 13.781 1 88.88 527 ALA A CA 1
ATOM 4150 C C . ALA A 1 527 ? 8.234 -26.5 15.133 1 88.88 527 ALA A C 1
ATOM 4152 O O . ALA A 1 527 ? 8.086 -27.609 15.664 1 88.88 527 ALA A O 1
ATOM 4153 N N . LEU A 1 528 ? 8.812 -25.5 15.703 1 87.56 528 LEU A N 1
ATOM 4154 C CA . LEU A 1 528 ? 9.5 -25.688 16.984 1 87.56 528 LEU A CA 1
ATOM 4155 C C . LEU A 1 528 ? 8.508 -25.75 18.125 1 87.56 528 LEU A C 1
ATOM 4157 O O . LEU A 1 528 ? 8.727 -26.469 19.109 1 87.56 528 LEU A O 1
ATOM 4161 N N . THR A 1 529 ? 7.441 -25.016 18.016 1 81.31 529 THR A N 1
ATOM 4162 C CA . THR A 1 529 ? 6.473 -24.922 19.109 1 81.31 529 THR A CA 1
ATOM 4163 C C . THR A 1 529 ? 5.543 -26.141 19.109 1 81.31 529 THR A C 1
ATOM 4165 O O . THR A 1 529 ? 5.191 -26.656 20.172 1 81.31 529 THR A O 1
ATOM 4168 N N . HIS A 1 530 ? 5.223 -26.609 17.953 1 78.75 530 HIS A N 1
ATOM 4169 C CA . HIS A 1 530 ? 4.133 -27.578 17.891 1 78.75 530 HIS A CA 1
ATOM 4170 C C . HIS A 1 530 ? 4.656 -28.984 17.609 1 78.75 530 HIS A C 1
ATOM 4172 O O . HIS A 1 530 ? 3.98 -29.969 17.906 1 78.75 530 HIS A O 1
ATOM 4178 N N . TRP A 1 531 ? 5.875 -29.016 17.109 1 79.25 531 TRP A N 1
ATOM 4179 C CA . TRP A 1 531 ? 6.328 -30.328 16.672 1 79.25 531 TRP A CA 1
ATOM 4180 C C . TRP A 1 531 ? 7.68 -30.672 17.297 1 79.25 531 TRP A C 1
ATOM 4182 O O . TRP A 1 531 ? 8.453 -29.781 17.641 1 79.25 531 TRP A O 1
ATOM 4192 N N . LYS A 1 532 ? 7.832 -31.953 17.469 1 77.56 532 LYS A N 1
ATOM 4193 C CA . LYS A 1 532 ? 9.141 -32.438 17.906 1 77.56 532 LYS A CA 1
ATOM 4194 C C . LYS A 1 532 ? 10.047 -32.719 16.719 1 77.56 532 LYS A C 1
ATOM 4196 O O . LYS A 1 532 ? 9.891 -33.75 16.031 1 77.56 532 LYS A O 1
ATOM 4201 N N . LEU A 1 533 ? 10.93 -31.938 16.484 1 85.06 533 LEU A N 1
ATOM 4202 C CA . LEU A 1 533 ? 11.836 -32.062 15.344 1 85.06 533 LEU A CA 1
ATOM 4203 C C . LEU A 1 533 ? 13.062 -32.875 15.703 1 85.06 533 LEU A C 1
ATOM 4205 O O . LEU A 1 533 ? 13.492 -32.875 16.859 1 85.06 533 LEU A O 1
ATOM 4209 N N . PRO A 1 534 ? 13.539 -33.625 14.734 1 86.69 534 PRO A N 1
ATOM 4210 C CA . PRO A 1 534 ? 14.828 -34.312 14.961 1 86.69 534 PRO A CA 1
ATOM 4211 C C . PRO A 1 534 ? 15.945 -33.312 15.281 1 86.69 534 PRO A C 1
ATOM 4213 O O . PRO A 1 534 ? 15.859 -32.125 14.922 1 86.69 534 PRO A O 1
ATOM 4216 N N . SER A 1 535 ? 17 -33.719 15.922 1 86.56 535 SER A N 1
ATOM 4217 C CA . SER A 1 535 ? 18.078 -32.875 16.406 1 86.56 535 SER A CA 1
ATOM 4218 C C . SER A 1 535 ? 18.812 -32.188 15.258 1 86.56 535 SER A C 1
ATOM 4220 O O . SER A 1 535 ? 19.25 -31.047 15.383 1 86.56 535 SER A O 1
ATOM 4222 N N . THR A 1 536 ? 18.875 -32.875 14.18 1 89.56 536 THR A N 1
ATOM 4223 C CA . THR A 1 536 ? 19.578 -32.312 13.039 1 89.56 536 THR A CA 1
ATOM 4224 C C . THR A 1 536 ? 18.875 -31.047 12.516 1 89.56 536 THR A C 1
ATOM 4226 O O . THR A 1 536 ? 19.5 -30.031 12.25 1 89.56 536 THR A O 1
ATOM 4229 N N . GLN A 1 537 ? 17.594 -31.188 12.422 1 90.88 537 GLN A N 1
ATOM 4230 C CA . GLN A 1 537 ? 16.797 -30.078 11.898 1 90.88 537 GLN A CA 1
ATOM 4231 C C . GLN A 1 537 ? 16.719 -28.938 12.906 1 90.88 537 GLN A C 1
ATOM 4233 O O . GLN A 1 537 ? 16.719 -27.766 12.531 1 90.88 537 GLN A O 1
ATOM 4238 N N . GLN A 1 538 ? 16.672 -29.219 14.109 1 90.31 538 GLN A N 1
ATOM 4239 C CA . GLN A 1 538 ? 16.672 -28.188 15.141 1 90.31 538 GLN A CA 1
ATOM 4240 C C . GLN A 1 538 ? 17.969 -27.406 15.141 1 90.31 538 GLN A C 1
ATOM 4242 O O . GLN A 1 538 ? 17.953 -26.172 15.266 1 90.31 538 GLN A O 1
ATOM 4247 N N . ALA A 1 539 ? 19.031 -28.094 14.984 1 90 539 ALA A N 1
ATOM 4248 C CA . ALA A 1 539 ? 20.344 -27.438 14.93 1 90 539 ALA A CA 1
ATOM 4249 C C . ALA A 1 539 ? 20.453 -26.547 13.703 1 90 539 ALA A C 1
ATOM 4251 O O . ALA A 1 539 ? 21.031 -25.469 13.766 1 90 539 ALA A O 1
ATOM 4252 N N . LYS A 1 540 ? 19.891 -27.078 12.68 1 91.31 540 LYS A N 1
ATOM 4253 C CA . LYS A 1 540 ? 19.906 -26.297 11.445 1 91.31 540 LYS A CA 1
ATOM 4254 C C . LYS A 1 540 ? 19.156 -24.984 11.617 1 91.31 540 LYS A C 1
ATOM 4256 O O . LYS A 1 540 ? 19.625 -23.922 11.18 1 91.31 540 LYS A O 1
ATOM 4261 N N . ILE A 1 541 ? 18 -24.969 12.273 1 93.94 541 ILE A N 1
ATOM 4262 C CA . ILE A 1 541 ? 17.172 -23.797 12.5 1 93.94 541 ILE A CA 1
ATOM 4263 C C . ILE A 1 541 ? 17.906 -22.828 13.438 1 93.94 541 ILE A C 1
ATOM 4265 O O . ILE A 1 541 ? 17.906 -21.609 13.211 1 93.94 541 ILE A O 1
ATOM 4269 N N . THR A 1 542 ? 18.578 -23.391 14.438 1 92.56 542 THR A N 1
ATOM 4270 C CA . THR A 1 542 ? 19.297 -22.578 15.398 1 92.56 542 THR A CA 1
ATOM 4271 C C . THR A 1 542 ? 20.469 -21.859 14.742 1 92.56 542 THR A C 1
ATOM 4273 O O . THR A 1 542 ? 20.672 -20.656 14.93 1 92.56 542 THR A O 1
ATOM 4276 N N . LYS A 1 543 ? 21.156 -22.625 13.922 1 91.19 543 LYS A N 1
ATOM 4277 C CA . LYS A 1 543 ? 22.297 -22.031 13.211 1 91.19 543 LYS A CA 1
ATOM 4278 C C . LYS A 1 543 ? 21.828 -20.953 12.234 1 91.19 543 LYS A C 1
ATOM 4280 O O . LYS A 1 543 ? 22.453 -19.891 12.133 1 91.19 543 LYS A O 1
ATOM 4285 N N . TYR A 1 544 ? 20.766 -21.281 11.469 1 93.31 544 TYR A N 1
ATOM 4286 C CA . TYR A 1 544 ? 20.156 -20.344 10.547 1 93.31 544 TYR A CA 1
ATOM 4287 C C . TYR A 1 544 ? 19.781 -19.047 11.258 1 93.31 544 TYR A C 1
ATOM 4289 O O . TYR A 1 544 ? 20.125 -17.953 10.789 1 93.31 544 TYR A O 1
ATOM 4297 N N . CYS A 1 545 ? 19.156 -19.125 12.43 1 94.06 545 CYS A N 1
ATOM 4298 C CA . CYS A 1 545 ? 18.625 -17.969 13.148 1 94.06 545 CYS A CA 1
ATOM 4299 C C . CYS A 1 545 ? 19.766 -17.094 13.68 1 94.06 545 CYS A C 1
ATOM 4301 O O . CYS A 1 545 ? 19.719 -15.867 13.547 1 94.06 545 CYS A O 1
ATOM 4303 N N . ILE A 1 546 ? 20.812 -17.656 14.227 1 92.69 546 ILE A N 1
ATOM 4304 C CA . ILE A 1 546 ? 21.938 -16.938 14.789 1 92.69 546 ILE A CA 1
ATOM 4305 C C . ILE A 1 546 ? 22.719 -16.25 13.672 1 92.69 546 ILE A C 1
ATOM 4307 O O . ILE A 1 546 ? 23.047 -15.062 13.773 1 92.69 546 ILE A O 1
ATOM 4311 N N . TYR A 1 547 ? 22.938 -17.031 12.641 1 91.69 547 TYR A N 1
ATOM 4312 C CA . TYR A 1 547 ? 23.719 -16.5 11.531 1 91.69 547 TYR A CA 1
ATOM 4313 C C . TYR A 1 547 ? 23.062 -15.281 10.922 1 91.69 547 TYR A C 1
ATOM 4315 O O . TYR A 1 547 ? 23.688 -14.234 10.766 1 91.69 547 TYR A O 1
ATOM 4323 N N . TYR A 1 548 ? 21.828 -15.336 10.594 1 92.69 548 TYR A N 1
ATOM 4324 C CA . TYR A 1 548 ? 21.156 -14.242 9.898 1 92.69 548 TYR A CA 1
ATOM 4325 C C . TYR A 1 548 ? 20.859 -13.094 10.852 1 92.69 548 TYR A C 1
ATOM 4327 O O . TYR A 1 548 ? 20.844 -11.93 10.438 1 92.69 548 TYR A O 1
ATOM 4335 N N . SER A 1 549 ? 20.594 -13.414 12.148 1 93.06 549 SER A N 1
ATOM 4336 C CA . SER A 1 549 ? 20.422 -12.344 13.125 1 93.06 549 SER A CA 1
ATOM 4337 C C . SER A 1 549 ? 21.672 -11.484 13.227 1 93.06 549 SER A C 1
ATOM 4339 O O . SER A 1 549 ? 21.594 -10.25 13.258 1 93.06 549 SER A O 1
ATOM 4341 N N . LEU A 1 550 ? 22.828 -12.086 13.141 1 91.75 550 LEU A N 1
ATOM 4342 C CA . LEU A 1 550 ? 24.109 -11.375 13.195 1 91.75 550 LEU A CA 1
ATOM 4343 C C . LEU A 1 550 ? 24.359 -10.609 11.898 1 91.75 550 LEU A C 1
ATOM 4345 O O . LEU A 1 550 ? 24.812 -9.461 11.93 1 91.75 550 LEU A O 1
ATOM 4349 N N . SER A 1 551 ? 24.062 -11.305 10.805 1 90.19 551 SER A N 1
ATOM 4350 C CA . SER A 1 551 ? 24.266 -10.68 9.5 1 90.19 551 SER A CA 1
ATOM 4351 C C . SER A 1 551 ? 23.391 -9.438 9.336 1 90.19 551 SER A C 1
ATOM 4353 O O . SER A 1 551 ? 23.875 -8.398 8.867 1 90.19 551 SER A O 1
ATOM 4355 N N . PHE A 1 552 ? 22.156 -9.492 9.773 1 91.25 552 PHE A N 1
ATOM 4356 C CA . PHE A 1 552 ? 21.25 -8.359 9.641 1 91.25 552 PHE A CA 1
ATOM 4357 C C . PHE A 1 552 ? 21.625 -7.246 10.617 1 91.25 552 PHE A C 1
ATOM 4359 O O . PHE A 1 552 ? 21.516 -6.066 10.289 1 91.25 552 PHE A O 1
ATOM 4366 N N . LYS A 1 553 ? 22.031 -7.66 11.781 1 90.19 553 LYS A N 1
ATOM 4367 C CA . LYS A 1 553 ? 22.5 -6.656 12.742 1 90.19 553 LYS A CA 1
ATOM 4368 C C . LYS A 1 553 ? 23.672 -5.855 12.18 1 90.19 553 LYS A C 1
ATOM 4370 O O . LYS A 1 553 ? 23.719 -4.633 12.336 1 90.19 553 LYS A O 1
ATOM 4375 N N . GLU A 1 554 ? 24.531 -6.461 11.422 1 86.19 554 GLU A N 1
ATOM 4376 C CA . GLU A 1 554 ? 25.719 -5.816 10.852 1 86.19 554 GLU A CA 1
ATOM 4377 C C . GLU A 1 554 ? 25.344 -4.984 9.625 1 86.19 554 GLU A C 1
ATOM 4379 O O . GLU A 1 554 ? 25.812 -3.852 9.469 1 86.19 554 GLU A O 1
ATOM 4384 N N . LYS A 1 555 ? 24.516 -5.559 8.805 1 84.56 555 LYS A N 1
ATOM 4385 C CA . LYS A 1 555 ? 24.219 -4.922 7.527 1 84.56 555 LYS A CA 1
ATOM 4386 C C . LYS A 1 555 ? 23.172 -3.816 7.699 1 84.56 555 LYS A C 1
ATOM 4388 O O . LYS A 1 555 ? 23.281 -2.756 7.082 1 84.56 555 LYS A O 1
ATOM 4393 N N . LEU A 1 556 ? 22.172 -4.035 8.555 1 84.06 556 LEU A N 1
ATOM 4394 C CA . LEU A 1 556 ? 21.062 -3.1 8.664 1 84.06 556 LEU A CA 1
ATOM 4395 C C . LEU A 1 556 ? 21.156 -2.285 9.953 1 84.06 556 LEU A C 1
ATOM 4397 O O . LEU A 1 556 ? 20.531 -1.23 10.07 1 84.06 556 LEU A O 1
ATOM 4401 N N . GLY A 1 557 ? 21.859 -2.697 10.867 1 80.69 557 GLY A N 1
ATOM 4402 C CA . GLY A 1 557 ? 21.953 -2.031 12.156 1 80.69 557 GLY A CA 1
ATOM 4403 C C . GLY A 1 557 ? 20.875 -2.477 13.133 1 80.69 557 GLY A C 1
ATOM 4404 O O . GLY A 1 557 ? 20.844 -2.021 14.273 1 80.69 557 GLY A O 1
ATOM 4405 N N . TYR A 1 558 ? 19.906 -3.291 12.617 1 85.38 558 TYR A N 1
ATOM 4406 C CA . TYR A 1 558 ? 18.875 -3.84 13.484 1 85.38 558 TYR A CA 1
ATOM 4407 C C . TYR A 1 558 ? 18.531 -5.27 13.086 1 85.38 558 TYR A C 1
ATOM 4409 O O . TYR A 1 558 ? 18.875 -5.715 11.992 1 85.38 558 TYR A O 1
ATOM 4417 N N . ILE A 1 559 ? 17.906 -5.934 14.086 1 91.06 559 ILE A N 1
ATOM 4418 C CA . ILE A 1 559 ? 17.453 -7.293 13.82 1 91.06 559 ILE A CA 1
ATOM 4419 C C . ILE A 1 559 ? 15.961 -7.281 13.508 1 91.06 559 ILE A C 1
ATOM 4421 O O . ILE A 1 559 ? 15.156 -6.793 14.305 1 91.06 559 ILE A O 1
ATOM 4425 N N . PRO A 1 560 ? 15.578 -7.852 12.383 1 92.38 560 PRO A N 1
ATOM 4426 C CA . PRO A 1 560 ? 14.156 -7.895 12.039 1 92.38 560 PRO A CA 1
ATOM 4427 C C . PRO A 1 560 ? 13.312 -8.602 13.094 1 92.38 560 PRO A C 1
ATOM 4429 O O . PRO A 1 560 ? 13.797 -9.531 13.75 1 92.38 560 PRO A O 1
ATOM 4432 N N . GLN A 1 561 ? 12.086 -8.281 13.234 1 89.75 561 GLN A N 1
ATOM 4433 C CA . GLN A 1 561 ? 11.195 -8.742 14.297 1 89.75 561 GLN A CA 1
ATOM 4434 C C . GLN A 1 561 ? 10.992 -10.25 14.234 1 89.75 561 GLN A C 1
ATOM 4436 O O . GLN A 1 561 ? 10.922 -10.914 15.266 1 89.75 561 GLN A O 1
ATOM 4441 N N . THR A 1 562 ? 10.898 -10.781 13.109 1 92.19 562 THR A N 1
ATOM 4442 C CA . THR A 1 562 ? 10.625 -12.211 12.969 1 92.19 562 THR A CA 1
ATOM 4443 C C . THR A 1 562 ? 11.805 -13.039 13.484 1 92.19 562 THR A C 1
ATOM 4445 O O . THR A 1 562 ? 11.617 -14.164 13.945 1 92.19 562 THR A O 1
ATOM 4448 N N . PHE A 1 563 ? 12.992 -12.508 13.359 1 93.62 563 PHE A N 1
ATOM 4449 C CA . PHE A 1 563 ? 14.156 -13.195 13.906 1 93.62 563 PHE A CA 1
ATOM 4450 C C . PHE A 1 563 ? 14.172 -13.102 15.43 1 93.62 563 PHE A C 1
ATOM 4452 O O . PHE A 1 563 ? 14.594 -14.047 16.109 1 93.62 563 PHE A O 1
ATOM 4459 N N . ILE A 1 564 ? 13.664 -12.008 15.969 1 90.88 564 ILE A N 1
ATOM 4460 C CA . ILE A 1 564 ? 13.562 -11.852 17.406 1 90.88 564 ILE A CA 1
ATOM 4461 C C . ILE A 1 564 ? 12.578 -12.883 17.969 1 90.88 564 ILE A C 1
ATOM 4463 O O . ILE A 1 564 ? 12.867 -13.547 18.969 1 90.88 564 ILE A O 1
ATOM 4467 N N . GLU A 1 565 ? 11.484 -13.008 17.312 1 89.81 565 GLU A N 1
ATOM 4468 C CA . GLU A 1 565 ? 10.477 -13.984 17.734 1 89.81 565 GLU A CA 1
ATOM 4469 C C . GLU A 1 565 ? 11.023 -15.406 17.656 1 89.81 565 GLU A C 1
ATOM 4471 O O . GLU A 1 565 ? 10.75 -16.234 18.531 1 89.81 565 GLU A O 1
ATOM 4476 N N . LEU A 1 566 ? 11.734 -15.648 16.578 1 93.12 566 LEU A N 1
ATOM 4477 C CA . LEU A 1 566 ? 12.312 -16.969 16.406 1 93.12 566 LEU A CA 1
ATOM 4478 C C . LEU A 1 566 ? 13.352 -17.25 17.5 1 93.12 566 LEU A C 1
ATOM 4480 O O . LEU A 1 566 ? 13.406 -18.359 18.031 1 93.12 566 LEU A O 1
ATOM 4484 N N . LEU A 1 567 ? 14.164 -16.266 17.844 1 90.62 567 LEU A N 1
ATOM 4485 C CA . LEU A 1 567 ? 15.141 -16.406 18.906 1 90.62 567 LEU A CA 1
ATOM 4486 C C . LEU A 1 567 ? 14.461 -16.703 20.234 1 90.62 567 LEU A C 1
ATOM 4488 O O . LEU A 1 567 ? 14.906 -17.562 21 1 90.62 567 LEU A O 1
ATOM 4492 N N . ASN A 1 568 ? 13.375 -16.031 20.516 1 86.62 568 ASN A N 1
ATOM 4493 C CA . ASN A 1 568 ? 12.602 -16.281 21.719 1 86.62 568 ASN A CA 1
ATOM 4494 C C . ASN A 1 568 ? 12.062 -17.703 21.766 1 86.62 568 ASN A C 1
ATOM 4496 O O . ASN A 1 568 ? 12.117 -18.359 22.797 1 86.62 568 ASN A O 1
ATOM 4500 N N . THR A 1 569 ? 11.602 -18.156 20.625 1 87.75 569 THR A N 1
ATOM 4501 C CA . THR A 1 569 ? 11.023 -19.5 20.547 1 87.75 569 THR A CA 1
ATOM 4502 C C . THR A 1 569 ? 12.094 -20.562 20.766 1 87.75 569 THR A C 1
ATOM 4504 O O . THR A 1 569 ? 11.844 -21.562 21.438 1 87.75 569 THR A O 1
ATOM 4507 N N . ILE A 1 570 ? 13.266 -20.359 20.203 1 88.88 570 ILE A N 1
ATOM 4508 C CA . ILE A 1 570 ? 14.352 -21.312 20.344 1 88.88 570 ILE A CA 1
ATOM 4509 C C . ILE A 1 570 ? 14.773 -21.406 21.812 1 88.88 570 ILE A C 1
ATOM 4511 O O . ILE A 1 570 ? 15.109 -22.484 22.297 1 88.88 570 ILE A O 1
ATOM 4515 N N . VAL A 1 571 ? 14.656 -20.266 22.469 1 84.56 571 VAL A N 1
ATOM 4516 C CA . VAL A 1 571 ? 15.039 -20.234 23.875 1 84.56 571 VAL A CA 1
ATOM 4517 C C . VAL A 1 571 ? 13.969 -20.906 24.734 1 84.56 571 VAL A C 1
ATOM 4519 O O . VAL A 1 571 ? 14.281 -21.656 25.656 1 84.56 571 VAL A O 1
ATOM 4522 N N . LEU A 1 572 ? 12.734 -20.703 24.375 1 82.25 572 LEU A N 1
ATOM 4523 C CA . LEU A 1 572 ? 11.625 -21.234 25.156 1 82.25 572 LEU A CA 1
ATOM 4524 C C . LEU A 1 572 ? 11.414 -22.719 24.875 1 82.25 572 LEU A C 1
ATOM 4526 O O . LEU A 1 572 ? 10.953 -23.469 25.734 1 82.25 572 LEU A O 1
ATOM 4530 N N . PHE A 1 573 ? 11.727 -23.109 23.594 1 81.06 573 PHE A N 1
ATOM 4531 C CA . PHE A 1 573 ? 11.523 -24.5 23.203 1 81.06 573 PHE A CA 1
ATOM 4532 C C . PHE A 1 573 ? 12.82 -25.109 22.672 1 81.06 573 PHE A C 1
ATOM 4534 O O . PHE A 1 573 ? 12.969 -25.344 21.469 1 81.06 573 PHE A O 1
ATOM 4541 N N . PRO A 1 574 ? 13.805 -25.391 23.516 1 76.75 574 PRO A N 1
ATOM 4542 C CA . PRO A 1 574 ? 15.094 -25.922 23.062 1 76.75 574 PRO A CA 1
ATOM 4543 C C . PRO A 1 574 ? 15 -27.359 22.562 1 76.75 574 PRO A C 1
ATOM 4545 O O . PRO A 1 574 ? 15.938 -27.859 21.938 1 76.75 574 PRO A O 1
ATOM 4548 N N . GLY A 1 575 ? 13.867 -27.922 22.453 1 67.44 575 GLY A N 1
ATOM 4549 C CA . GLY A 1 575 ? 13.711 -29.281 21.969 1 67.44 575 GLY A CA 1
ATOM 4550 C C . GLY A 1 575 ? 14.547 -30.297 22.734 1 67.44 575 GLY A C 1
ATOM 4551 O O . GLY A 1 575 ? 14.547 -30.297 23.969 1 67.44 575 GLY A O 1
ATOM 4552 N N . LYS A 1 576 ? 15.203 -31.219 21.938 1 64.94 576 LYS A N 1
ATOM 4553 C CA . LYS A 1 576 ? 16.031 -32.25 22.531 1 64.94 576 LYS A CA 1
ATOM 4554 C C . LYS A 1 576 ? 17.453 -31.766 22.75 1 64.94 576 LYS A C 1
ATOM 4556 O O . LYS A 1 576 ? 18.297 -32.5 23.266 1 64.94 576 LYS A O 1
ATOM 4561 N N . ASP A 1 577 ? 17.656 -30.438 22.422 1 61.16 577 ASP A N 1
ATOM 4562 C CA . ASP A 1 577 ? 19 -29.922 22.516 1 61.16 577 ASP A CA 1
ATOM 4563 C C . ASP A 1 577 ? 19.375 -29.609 23.969 1 61.16 577 ASP A C 1
ATOM 4565 O O . ASP A 1 577 ? 18.531 -29.141 24.75 1 61.16 577 ASP A O 1
ATOM 4569 N N . ARG A 1 578 ? 20.469 -30.047 24.328 1 57.31 578 ARG A N 1
ATOM 4570 C CA . ARG A 1 578 ? 20.984 -29.891 25.688 1 57.31 578 ARG A CA 1
ATOM 4571 C C . ARG A 1 578 ? 21.484 -28.469 25.922 1 57.31 578 ARG A C 1
ATOM 4573 O O . ARG A 1 578 ? 21.672 -28.047 27.078 1 57.31 578 ARG A O 1
ATOM 4580 N N . PHE A 1 579 ? 21.75 -27.703 24.844 1 59.84 579 PHE A N 1
ATOM 4581 C CA . PHE A 1 579 ? 22.391 -26.406 25.047 1 59.84 579 PHE A CA 1
ATOM 4582 C C . PHE A 1 579 ? 21.391 -25.266 24.812 1 59.84 579 PHE A C 1
ATOM 4584 O O . PHE A 1 579 ? 20.641 -25.297 23.828 1 59.84 579 PHE A O 1
ATOM 4591 N N . SER A 1 580 ? 21.234 -24.453 25.844 1 72.56 580 SER A N 1
ATOM 4592 C CA . SER A 1 580 ? 20.406 -23.25 25.75 1 72.56 580 SER A CA 1
ATOM 4593 C C . SER A 1 580 ? 21.156 -22.109 25.062 1 72.56 580 SER A C 1
ATOM 4595 O O . SER A 1 580 ? 22.344 -21.906 25.297 1 72.56 580 SER A O 1
ATOM 4597 N N . ILE A 1 581 ? 20.547 -21.562 24.031 1 77.69 581 ILE A N 1
ATOM 4598 C CA . ILE A 1 581 ? 21.156 -20.438 23.312 1 77.69 581 ILE A CA 1
ATOM 4599 C C . ILE A 1 581 ? 20.828 -19.125 24.031 1 77.69 581 ILE A C 1
ATOM 4601 O O . ILE A 1 581 ? 20.969 -18.047 23.469 1 77.69 581 ILE A O 1
ATOM 4605 N N . LEU A 1 582 ? 20.469 -19.203 25.25 1 78.75 582 LEU A N 1
ATOM 4606 C CA . LEU A 1 582 ? 20 -18.047 26.016 1 78.75 582 LEU A CA 1
ATOM 4607 C C . LEU A 1 582 ? 21.094 -16.969 26.078 1 78.75 582 LEU A C 1
ATOM 4609 O O . LEU A 1 582 ? 20.812 -15.789 25.812 1 78.75 582 LEU A O 1
ATOM 4613 N N . PRO A 1 583 ? 22.344 -17.297 26.281 1 76.81 583 PRO A N 1
ATOM 4614 C CA . PRO A 1 583 ? 23.359 -16.234 26.344 1 76.81 583 PRO A CA 1
ATOM 4615 C C . PRO A 1 583 ? 23.531 -15.5 25.016 1 76.81 583 PRO A C 1
ATOM 4617 O O . PRO A 1 583 ? 23.75 -14.289 25 1 76.81 583 PRO A O 1
ATOM 4620 N N . ILE A 1 584 ? 23.422 -16.219 23.969 1 82.94 584 ILE A N 1
ATOM 4621 C CA . ILE A 1 584 ? 23.562 -15.633 22.641 1 82.94 584 ILE A CA 1
ATOM 4622 C C . ILE A 1 584 ? 22.375 -14.727 22.344 1 82.94 584 ILE A C 1
ATOM 4624 O O . ILE A 1 584 ? 22.531 -13.617 21.828 1 82.94 584 ILE A O 1
ATOM 4628 N N . ALA A 1 585 ? 21.281 -15.242 22.781 1 83.5 585 ALA A N 1
ATOM 4629 C CA . ALA A 1 585 ? 20.047 -14.484 22.547 1 83.5 585 ALA A CA 1
ATOM 4630 C C . ALA A 1 585 ? 20.047 -13.188 23.344 1 83.5 585 ALA A C 1
ATOM 4632 O O . ALA A 1 585 ? 19.594 -12.148 22.859 1 83.5 585 ALA A O 1
ATOM 4633 N N . VAL A 1 586 ? 20.578 -13.258 24.531 1 79.62 586 VAL A N 1
ATOM 4634 C CA . VAL A 1 586 ? 20.609 -12.086 25.406 1 79.62 586 VAL A CA 1
ATOM 4635 C C . VAL A 1 586 ? 21.531 -11.031 24.797 1 79.62 586 VAL A C 1
ATOM 4637 O O . VAL A 1 586 ? 21.203 -9.844 24.766 1 79.62 586 VAL A O 1
ATOM 4640 N N . HIS A 1 587 ? 22.578 -11.461 24.25 1 80.75 587 HIS A N 1
ATOM 4641 C CA . HIS A 1 587 ? 23.531 -10.547 23.641 1 80.75 587 HIS A CA 1
ATOM 4642 C C . HIS A 1 587 ? 22.953 -9.898 22.391 1 80.75 587 HIS A C 1
ATOM 4644 O O . HIS A 1 587 ? 23.156 -8.711 22.141 1 80.75 587 HIS A O 1
ATOM 4650 N N . LEU A 1 588 ? 22.203 -10.609 21.719 1 84.5 588 LEU A N 1
ATOM 4651 C CA . LEU A 1 588 ? 21.672 -10.125 20.453 1 84.5 588 LEU A CA 1
ATOM 4652 C C . LEU A 1 588 ? 20.469 -9.219 20.688 1 84.5 588 LEU A C 1
ATOM 4654 O O . LEU A 1 588 ? 20.234 -8.273 19.938 1 84.5 588 LEU A O 1
ATOM 4658 N N . LEU A 1 589 ? 19.75 -9.469 21.797 1 78.81 589 LEU A N 1
ATOM 4659 C CA . LEU A 1 589 ? 18.484 -8.781 21.984 1 78.81 589 LEU A CA 1
ATOM 4660 C C . LEU A 1 589 ? 18.625 -7.691 23.047 1 78.81 589 LEU A C 1
ATOM 4662 O O . LEU A 1 589 ? 17.656 -6.992 23.359 1 78.81 589 LEU A O 1
ATOM 4666 N N . LYS A 1 590 ? 19.766 -7.535 23.547 1 72.44 590 LYS A N 1
ATOM 4667 C CA . LYS A 1 590 ? 19.984 -6.57 24.625 1 72.44 590 LYS A CA 1
ATOM 4668 C C . LYS A 1 590 ? 19.469 -5.188 24.219 1 72.44 590 LYS A C 1
ATOM 4670 O O . LYS A 1 590 ? 18.828 -4.504 25.031 1 72.44 590 LYS A O 1
ATOM 4675 N N . GLU A 1 591 ? 19.656 -4.891 23 1 67.69 591 GLU A N 1
ATOM 4676 C CA . GLU A 1 591 ? 19.344 -3.533 22.562 1 67.69 591 GLU A CA 1
ATOM 4677 C C . GLU A 1 591 ? 17.906 -3.428 22.078 1 67.69 591 GLU A C 1
ATOM 4679 O O . GLU A 1 591 ? 17.406 -2.328 21.828 1 67.69 591 GLU A O 1
ATOM 4684 N N . THR A 1 592 ? 17.141 -4.574 22.094 1 70.5 592 THR A N 1
ATOM 4685 C CA . THR A 1 592 ? 15.844 -4.52 21.438 1 70.5 592 THR A CA 1
ATOM 4686 C C . THR A 1 592 ? 14.727 -4.355 22.469 1 70.5 592 THR A C 1
ATOM 4688 O O . THR A 1 592 ? 13.609 -3.977 22.125 1 70.5 592 THR A O 1
ATOM 4691 N N . GLY A 1 593 ? 14.914 -4.387 23.766 1 65.88 593 GLY A N 1
ATOM 4692 C CA . GLY A 1 593 ? 13.891 -4.23 24.781 1 65.88 593 GLY A CA 1
ATOM 4693 C C . GLY A 1 593 ? 12.742 -5.211 24.641 1 65.88 593 GLY A C 1
ATOM 4694 O O . GLY A 1 593 ? 11.586 -4.863 24.891 1 65.88 593 GLY A O 1
ATOM 4695 N N . ASP A 1 594 ? 12.945 -6.43 24.234 1 74.38 594 ASP A N 1
ATOM 4696 C CA . ASP A 1 594 ? 11.898 -7.43 24.031 1 74.38 594 ASP A CA 1
ATOM 4697 C C . ASP A 1 594 ? 11.297 -7.871 25.359 1 74.38 594 ASP A C 1
ATOM 4699 O O . ASP A 1 594 ? 12.016 -8.25 26.281 1 74.38 594 ASP A O 1
ATOM 4703 N N . PRO A 1 595 ? 9.984 -7.73 25.5 1 71 595 PRO A N 1
ATOM 4704 C CA . PRO A 1 595 ? 9.344 -8.008 26.781 1 71 595 PRO A CA 1
ATOM 4705 C C . PRO A 1 595 ? 9.469 -9.469 27.203 1 71 595 PRO A C 1
ATOM 4707 O O . PRO A 1 595 ? 9.578 -9.766 28.391 1 71 595 PRO A O 1
ATOM 4710 N N . VAL A 1 596 ? 9.414 -10.375 26.281 1 68.62 596 VAL A N 1
ATOM 4711 C CA . VAL A 1 596 ? 9.516 -11.797 26.609 1 68.62 596 VAL A CA 1
ATOM 4712 C C . VAL A 1 596 ? 10.867 -12.078 27.266 1 68.62 596 VAL A C 1
ATOM 4714 O O . VAL A 1 596 ? 10.938 -12.758 28.297 1 68.62 596 VAL A O 1
ATOM 4717 N N . PHE A 1 597 ? 11.766 -11.477 26.719 1 68 597 PHE A N 1
ATOM 4718 C CA . PHE A 1 597 ? 13.117 -11.695 27.219 1 68 597 PHE A CA 1
ATOM 4719 C C . PHE A 1 597 ? 13.312 -11.016 28.562 1 68 597 PHE A C 1
ATOM 4721 O O . PHE A 1 597 ? 13.992 -11.555 29.453 1 68 597 PHE A O 1
ATOM 4728 N N . ASP A 1 598 ? 12.641 -9.938 28.688 1 69.81 598 ASP A N 1
ATOM 4729 C CA . ASP A 1 598 ? 12.742 -9.219 29.953 1 69.81 598 ASP A CA 1
ATOM 4730 C C . ASP A 1 598 ? 12.094 -10.016 31.094 1 69.81 598 ASP A C 1
ATOM 4732 O O . ASP A 1 598 ? 12.625 -10.07 32.188 1 69.81 598 ASP A O 1
ATOM 4736 N N . VAL A 1 599 ? 11.047 -10.656 30.734 1 69.75 599 VAL A N 1
ATOM 4737 C CA . VAL A 1 599 ? 10.336 -11.445 31.734 1 69.75 599 VAL A CA 1
ATOM 4738 C C . VAL A 1 599 ? 11.117 -12.719 32.031 1 69.75 599 VAL A C 1
ATOM 4740 O O . VAL A 1 599 ? 11.117 -13.195 33.188 1 69.75 599 VAL A O 1
ATOM 4743 N N . LEU A 1 600 ? 11.789 -13.188 31.031 1 68.44 600 LEU A N 1
ATOM 4744 C CA . LEU A 1 600 ? 12.547 -14.422 31.188 1 68.44 600 LEU A CA 1
ATOM 4745 C C . LEU A 1 600 ? 13.805 -14.18 32.031 1 68.44 600 LEU A C 1
ATOM 4747 O O . LEU A 1 600 ? 14.172 -15.016 32.844 1 68.44 600 LEU A O 1
ATOM 4751 N N . CYS A 1 601 ? 14.406 -13.086 31.719 1 62.47 601 CYS A N 1
ATOM 4752 C CA . CYS A 1 601 ? 15.664 -12.805 32.406 1 62.47 601 CYS A CA 1
ATOM 4753 C C . CYS A 1 601 ? 15.43 -12.211 33.781 1 62.47 601 CYS A C 1
ATOM 4755 O O . CYS A 1 601 ? 16.219 -12.43 34.688 1 62.47 601 CYS A O 1
ATOM 4757 N N . ASN A 1 602 ? 14.406 -11.297 33.875 1 60.03 602 ASN A N 1
ATOM 4758 C CA . ASN A 1 602 ? 14.031 -10.68 35.156 1 60.03 602 ASN A CA 1
ATOM 4759 C C . ASN A 1 602 ? 12.578 -10.969 35.5 1 60.03 602 ASN A C 1
ATOM 4761 O O . ASN A 1 602 ? 11.703 -10.133 35.25 1 60.03 602 ASN A O 1
ATOM 4765 N N . PRO A 1 603 ? 12.398 -12.203 35.875 1 51.62 603 PRO A N 1
ATOM 4766 C CA . PRO A 1 603 ? 11 -12.523 36.156 1 51.62 603 PRO A CA 1
ATOM 4767 C C . PRO A 1 603 ? 10.344 -11.523 37.125 1 51.62 603 PRO A C 1
ATOM 4769 O O . PRO A 1 603 ? 10.859 -11.266 38.188 1 51.62 603 PRO A O 1
ATOM 4772 N N . LYS A 1 604 ? 10.039 -10.359 36.844 1 48.91 604 LYS A N 1
ATOM 4773 C CA . LYS A 1 604 ? 9.312 -9.406 37.688 1 48.91 604 LYS A CA 1
ATOM 4774 C C . LYS A 1 604 ? 7.98 -9.977 38.156 1 48.91 604 LYS A C 1
ATOM 4776 O O . LYS A 1 604 ? 7.09 -10.234 37.344 1 48.91 604 LYS A O 1
ATOM 4781 N N . LEU A 1 605 ? 8.008 -10.812 39.188 1 44.41 605 LEU A N 1
ATOM 4782 C CA . LEU A 1 605 ? 6.738 -11.18 39.781 1 44.41 605 LEU A CA 1
ATOM 4783 C C . LEU A 1 605 ? 5.906 -9.938 40.094 1 44.41 605 LEU A C 1
ATOM 4785 O O . LEU A 1 605 ? 6.461 -8.875 40.406 1 44.41 605 LEU A O 1
ATOM 4789 N N . PRO A 1 606 ? 4.73 -9.828 39.688 1 41.75 606 PRO A N 1
ATOM 4790 C CA . PRO A 1 606 ? 4 -8.68 40.25 1 41.75 606 PRO A CA 1
ATOM 4791 C C . PRO A 1 606 ? 4.355 -8.406 41.688 1 41.75 606 PRO A C 1
ATOM 4793 O O . PRO A 1 606 ? 4.648 -9.336 42.469 1 41.75 606 PRO A O 1
ATOM 4796 N N . LEU A 1 607 ? 5.027 -7.336 42.031 1 37 607 LEU A N 1
ATOM 4797 C CA . LEU A 1 607 ? 5.531 -6.949 43.344 1 37 607 LEU A CA 1
ATOM 4798 C C . LEU A 1 607 ? 4.699 -7.582 44.438 1 37 607 LEU A C 1
ATOM 4800 O O . LEU A 1 607 ? 5.23 -7.945 45.5 1 37 607 LEU A O 1
ATOM 4804 N N . GLU A 1 608 ? 3.328 -7.531 44.344 1 35.06 608 GLU A N 1
ATOM 4805 C CA . GLU A 1 608 ? 2.629 -7.934 45.562 1 35.06 608 GLU A CA 1
ATOM 4806 C C . GLU A 1 608 ? 2.895 -9.398 45.906 1 35.06 608 GLU A C 1
ATOM 4808 O O . GLU A 1 608 ? 2.461 -9.898 46.938 1 35.06 608 GLU A O 1
ATOM 4813 N N . MET A 1 609 ? 3.357 -10.188 44.969 1 34.06 609 MET A N 1
ATOM 4814 C CA . MET A 1 609 ? 3.479 -11.562 45.469 1 34.06 609 MET A CA 1
ATOM 4815 C C . MET A 1 609 ? 4.766 -11.75 46.25 1 34.06 609 MET A C 1
ATOM 4817 O O . MET A 1 609 ? 5.07 -12.852 46.719 1 34.06 609 MET A O 1
ATOM 4821 N N . ILE A 1 610 ? 5.754 -10.844 46.125 1 32.75 610 ILE A N 1
ATOM 4822 C CA . ILE A 1 610 ? 6.867 -11.023 47.031 1 32.75 610 ILE A CA 1
ATOM 4823 C C . ILE A 1 610 ? 6.406 -10.695 48.469 1 32.75 610 ILE A C 1
ATOM 4825 O O . ILE A 1 610 ? 5.98 -9.57 48.75 1 32.75 610 ILE A O 1
ATOM 4829 N N . GLN A 1 611 ? 6.02 -11.617 49.25 1 30.19 611 GLN A N 1
ATOM 4830 C CA . GLN A 1 611 ? 5.875 -11.555 50.688 1 30.19 611 GLN A CA 1
ATOM 4831 C C . GLN A 1 611 ? 7.059 -10.844 51.344 1 30.19 611 GLN A C 1
ATOM 4833 O O . GLN A 1 611 ? 8.18 -11.359 51.312 1 30.19 611 GLN A O 1
ATOM 4838 N N . ILE A 1 612 ? 7.215 -9.531 51.25 1 28.47 612 ILE A N 1
ATOM 4839 C CA . ILE A 1 612 ? 8.172 -8.867 52.125 1 28.47 612 ILE A CA 1
ATOM 4840 C C . ILE A 1 612 ? 8.031 -9.398 53.562 1 28.47 612 ILE A C 1
ATOM 4842 O O . ILE A 1 612 ? 6.98 -9.25 54.188 1 28.47 612 ILE A O 1
ATOM 4846 N N . ARG A 1 613 ? 8.758 -10.414 53.938 1 26.45 613 ARG A N 1
ATOM 4847 C CA . ARG A 1 613 ? 8.945 -10.711 55.344 1 26.45 613 ARG A CA 1
ATOM 4848 C C . ARG A 1 613 ? 9.422 -9.484 56.094 1 26.45 613 ARG A C 1
ATOM 4850 O O . ARG A 1 613 ? 10.531 -8.992 55.875 1 26.45 613 ARG A O 1
ATOM 4857 N N . ARG A 1 614 ? 8.531 -8.609 56.531 1 26.45 614 ARG A N 1
ATOM 4858 C CA . ARG A 1 614 ? 8.828 -7.602 57.531 1 26.45 614 ARG A CA 1
ATOM 4859 C C . ARG A 1 614 ? 9.672 -8.18 58.656 1 26.45 614 ARG A C 1
ATOM 4861 O O . ARG A 1 614 ? 9.258 -9.133 59.312 1 26.45 614 ARG A O 1
ATOM 4868 N N . GLN A 1 615 ? 10.922 -8.266 58.469 1 23.91 615 GLN A N 1
ATOM 4869 C CA . GLN A 1 615 ? 11.695 -8.539 59.656 1 23.91 615 GLN A CA 1
ATOM 4870 C C . GLN A 1 615 ? 11.195 -7.703 60.844 1 23.91 615 GLN A C 1
ATOM 4872 O O . GLN A 1 615 ? 10.805 -6.543 60.656 1 23.91 615 GLN A O 1
ATOM 4877 N N . PRO A 1 616 ? 10.891 -8.328 62 1 24.11 616 PRO A N 1
ATOM 4878 C CA . PRO A 1 616 ? 10.484 -7.695 63.25 1 24.11 616 PRO A CA 1
ATOM 4879 C C . PRO A 1 616 ? 11.469 -6.629 63.719 1 24.11 616 PRO A C 1
ATOM 4881 O O . PRO A 1 616 ? 12.641 -6.93 63.969 1 24.11 616 PRO A O 1
ATOM 4884 N N . THR A 1 617 ? 11.648 -5.562 63 1 22.61 617 THR A N 1
ATOM 4885 C CA . THR A 1 617 ? 12.477 -4.578 63.688 1 22.61 617 THR A CA 1
ATOM 4886 C C . THR A 1 617 ? 12.016 -4.406 65.125 1 22.61 617 THR A C 1
ATOM 4888 O O . THR A 1 617 ? 10.828 -4.172 65.375 1 22.61 617 THR A O 1
ATOM 4891 N N . SER A 1 618 ? 12.727 -4.996 66.125 1 22.36 618 SER A N 1
ATOM 4892 C CA . SER A 1 618 ? 12.68 -4.84 67.625 1 22.36 618 SER A CA 1
ATOM 4893 C C . SER A 1 618 ? 12.766 -3.369 68 1 22.36 618 SER A C 1
ATOM 4895 O O . SER A 1 618 ? 13.023 -3.051 69.188 1 22.36 618 SER A O 1
ATOM 4897 N N . SER A 1 619 ? 12.633 -2.387 67.188 1 20.52 619 SER A N 1
ATOM 4898 C CA . SER A 1 619 ? 12.844 -1.11 67.875 1 20.52 619 SER A CA 1
ATOM 4899 C C . SER A 1 619 ? 11.938 -0.979 69.062 1 20.52 619 SER A C 1
ATOM 4901 O O . SER A 1 619 ? 10.719 -1.122 69 1 20.52 619 SER A O 1
ATOM 4903 N N . GLU A 1 620 ? 12.398 -1.196 70.438 1 20.48 620 GLU A N 1
ATOM 4904 C CA . GLU A 1 620 ? 12.094 -0.78 71.75 1 20.48 620 GLU A CA 1
ATOM 4905 C C . GLU A 1 620 ? 11.875 0.728 71.875 1 20.48 620 GLU A C 1
ATOM 4907 O O . GLU A 1 620 ? 11.805 1.291 72.938 1 20.48 620 GLU A O 1
ATOM 4912 N N . ASP A 1 621 ? 11.984 1.524 70.938 1 19.81 621 ASP A N 1
ATOM 4913 C CA . ASP A 1 621 ? 11.875 2.838 71.562 1 19.81 621 ASP A CA 1
ATOM 4914 C C . ASP A 1 621 ? 10.617 2.939 72.438 1 19.81 621 ASP A C 1
ATOM 4916 O O . ASP A 1 621 ? 9.586 2.342 72.062 1 19.81 621 ASP A O 1
ATOM 4920 N N . ASP A 1 622 ? 10.664 3.418 73.75 1 19.61 622 ASP A N 1
ATOM 4921 C CA . ASP A 1 622 ? 10.047 3.943 75 1 19.61 622 ASP A CA 1
ATOM 4922 C C . ASP A 1 622 ? 8.977 4.984 74.688 1 19.61 622 ASP A C 1
ATOM 4924 O O . ASP A 1 622 ? 8.047 5.199 75.438 1 19.61 622 ASP A O 1
ATOM 4928 N N . THR A 1 623 ? 9.344 5.949 73.875 1 18.62 623 THR A N 1
ATOM 4929 C CA . THR A 1 623 ? 8.648 7.18 74.25 1 18.62 623 THR A CA 1
ATOM 4930 C C . THR A 1 623 ? 7.168 7.094 73.875 1 18.62 623 THR A C 1
ATOM 4932 O O . THR A 1 623 ? 6.793 7.215 72.75 1 18.62 623 THR A O 1
ATOM 4935 N N . ALA A 1 624 ? 6.441 6.09 74.25 1 18.34 624 ALA A N 1
ATOM 4936 C CA . ALA A 1 624 ? 5.008 6.066 74 1 18.34 624 ALA A CA 1
ATOM 4937 C C . ALA A 1 624 ? 4.328 7.336 74.5 1 18.34 624 ALA A C 1
ATOM 4939 O O . ALA A 1 624 ? 4.297 7.602 75.688 1 18.34 624 ALA A O 1
ATOM 4940 N N . THR A 1 625 ? 4.387 8.375 73.75 1 17.17 625 THR A N 1
ATOM 4941 C CA . THR A 1 625 ? 3.65 9.633 73.75 1 17.17 625 THR A CA 1
ATOM 4942 C C . THR A 1 625 ? 2.17 9.391 74 1 17.17 625 THR A C 1
ATOM 4944 O O . THR A 1 625 ? 1.615 8.375 73.625 1 17.17 625 THR A O 1
ATOM 4947 N N . SER A 1 626 ? 1.603 10.289 74.875 1 17.88 626 SER A N 1
ATOM 4948 C CA . SER A 1 626 ? 0.44 10.789 75.562 1 17.88 626 SER A CA 1
ATOM 4949 C C . SER A 1 626 ? -0.707 11.117 74.625 1 17.88 626 SER A C 1
ATOM 4951 O O . SER A 1 626 ? -0.654 12.117 73.875 1 17.88 626 SER A O 1
ATOM 4953 N N . GLU A 1 627 ? -0.977 10.242 73.688 1 16.17 627 GLU A N 1
ATOM 4954 C CA . GLU A 1 627 ? -2.129 10.609 72.875 1 16.17 627 GLU A CA 1
ATOM 4955 C C . GLU A 1 627 ? -3.307 11.047 73.75 1 16.17 627 GLU A C 1
ATOM 4957 O O . GLU A 1 627 ? -3.6 10.422 74.75 1 16.17 627 GLU A O 1
ATOM 4962 N N . ALA A 1 628 ? -3.715 12.242 73.438 1 17.09 628 ALA A N 1
ATOM 4963 C CA . ALA A 1 628 ? -4.641 13.367 73.562 1 17.09 628 ALA A CA 1
ATOM 4964 C C . ALA A 1 628 ? -6.09 12.891 73.562 1 17.09 628 ALA A C 1
ATOM 4966 O O . ALA A 1 628 ? -6.453 11.961 72.812 1 17.09 628 ALA A O 1
ATOM 4967 N N . GLU A 1 629 ? -6.844 13.242 74.625 1 16.61 629 GLU A N 1
ATOM 4968 C CA . GLU A 1 629 ? -8.164 13.188 75.25 1 16.61 629 GLU A CA 1
ATOM 4969 C C . GLU A 1 629 ? -9.25 13.656 74.25 1 16.61 629 GLU A C 1
ATOM 4971 O O . GLU A 1 629 ? -10.406 13.805 74.625 1 16.61 629 GLU A O 1
ATOM 4976 N N . GLU A 1 630 ? -9.125 13.453 72.875 1 15.88 630 GLU A N 1
ATOM 4977 C CA . GLU A 1 630 ? -10.141 14.25 72.25 1 15.88 630 GLU A CA 1
ATOM 4978 C C . GLU A 1 630 ? -11.547 13.82 72.625 1 15.88 630 GLU A C 1
ATOM 4980 O O . GLU A 1 630 ? -11.953 12.68 72.375 1 15.88 630 GLU A O 1
ATOM 4985 N N . TYR A 1 631 ? -12.109 14.352 73.688 1 15.77 631 TYR A N 1
ATOM 4986 C CA . TYR A 1 631 ? -13.453 14.203 74.25 1 15.77 631 TYR A CA 1
ATOM 4987 C C . TYR A 1 631 ? -14.5 14.656 73.25 1 15.77 631 TYR A C 1
ATOM 4989 O O . TYR A 1 631 ? -14.648 15.859 73 1 15.77 631 TYR A O 1
ATOM 4997 N N . ALA A 1 632 ? -14.5 14.078 72.062 1 15.7 632 ALA A N 1
ATOM 4998 C CA . ALA A 1 632 ? -15.617 14.531 71.25 1 15.7 632 ALA A CA 1
ATOM 4999 C C . ALA A 1 632 ? -16.938 14.398 71.938 1 15.7 632 ALA A C 1
ATOM 5001 O O . ALA A 1 632 ? -17.188 13.398 72.625 1 15.7 632 ALA A O 1
ATOM 5002 N N . ALA A 1 633 ? -17.797 15.445 71.875 1 15.45 633 ALA A N 1
ATOM 5003 C CA . ALA A 1 633 ? -19.016 15.984 72.5 1 15.45 633 ALA A CA 1
ATOM 5004 C C . ALA A 1 633 ? -20.234 15.188 72 1 15.45 633 ALA A C 1
ATOM 5006 O O . ALA A 1 633 ? -20.234 14.602 70.938 1 15.45 633 ALA A O 1
ATOM 5007 N N . PRO A 1 634 ? -21.328 15.125 72.812 1 15.63 634 PRO A N 1
ATOM 5008 C CA . PRO A 1 634 ? -22.562 14.398 73.062 1 15.63 634 PRO A CA 1
ATOM 5009 C C . PRO A 1 634 ? -23.688 14.797 72.125 1 15.63 634 PRO A C 1
ATOM 5011 O O . PRO A 1 634 ? -24.828 14.344 72.25 1 15.63 634 PRO A O 1
ATOM 5014 N N . ALA A 1 635 ? -23.547 15.258 70.875 1 15.52 635 ALA A N 1
ATOM 5015 C CA . ALA A 1 635 ? -24.719 16.094 70.625 1 15.52 635 ALA A CA 1
ATOM 5016 C C . ALA A 1 635 ? -26 15.25 70.625 1 15.52 635 ALA A C 1
ATOM 5018 O O . ALA A 1 635 ? -26.016 14.141 70.125 1 15.52 635 ALA A O 1
ATOM 5019 N N . ASP A 1 636 ? -27.188 15.672 71.062 1 15.11 636 ASP A N 1
ATOM 5020 C CA . ASP A 1 636 ? -28.453 15.242 71.688 1 15.11 636 ASP A CA 1
ATOM 5021 C C . ASP A 1 636 ? -29.438 14.797 70.562 1 15.11 636 ASP A C 1
ATOM 5023 O O . ASP A 1 636 ? -29.875 13.641 70.562 1 15.11 636 ASP A O 1
ATOM 5027 N N . GLN A 1 637 ? -30.672 15.508 70.25 1 15.12 637 GLN A N 1
ATOM 5028 C CA . GLN A 1 637 ? -32.031 15.203 70.75 1 15.12 637 GLN A CA 1
ATOM 5029 C C . GLN A 1 637 ? -32.875 14.672 69.562 1 15.12 637 GLN A C 1
ATOM 5031 O O . GLN A 1 637 ? -33.5 13.617 69.688 1 15.12 637 GLN A O 1
ATOM 5036 N N . ASP A 1 638 ? -33.781 15.492 68.75 1 14.51 638 ASP A N 1
ATOM 5037 C CA . ASP A 1 638 ? -35.219 15.5 68.875 1 14.51 638 ASP A CA 1
ATOM 5038 C C . ASP A 1 638 ? -35.906 14.664 67.812 1 14.51 638 ASP A C 1
ATOM 5040 O O . ASP A 1 638 ? -35.25 14.266 66.875 1 14.51 638 ASP A O 1
ATOM 5044 N N . ASP A 1 639 ? -37.062 15.227 66.938 1 14.88 639 ASP A N 1
ATOM 5045 C CA . ASP A 1 639 ? -38.5 15.023 67 1 14.88 639 ASP A CA 1
ATOM 5046 C C . ASP A 1 639 ? -39 14.156 65.875 1 14.88 639 ASP A C 1
ATOM 5048 O O . ASP A 1 639 ? -38.281 13.859 64.938 1 14.88 639 ASP A O 1
ATOM 5052 N N . GLU A 1 640 ? -40.094 14.633 64.812 1 15.15 640 GLU A N 1
ATOM 5053 C CA . GLU A 1 640 ? -41.5 14.305 64.75 1 15.15 640 GLU A CA 1
ATOM 5054 C C . GLU A 1 640 ? -41.812 13.438 63.5 1 15.15 640 GLU A C 1
ATOM 5056 O O . GLU A 1 640 ? -42.281 12.305 63.656 1 15.15 640 GLU A O 1
ATOM 5061 N N . HIS A 1 641 ? -42.719 13.883 62.375 1 15.26 641 HIS A N 1
ATOM 5062 C CA . HIS A 1 641 ? -44.062 13.5 62.062 1 15.26 641 HIS A CA 1
ATOM 5063 C C . HIS A 1 641 ? -44.125 12.602 60.812 1 15.26 641 HIS A C 1
ATOM 5065 O O . HIS A 1 641 ? -43.125 12.516 60.062 1 15.26 641 HIS A O 1
ATOM 5071 N N . LEU A 1 642 ? -45.312 12.703 59.75 1 15.62 642 LEU A N 1
ATOM 5072 C CA . LEU A 1 642 ? -46.531 11.953 59.469 1 15.62 642 LEU A CA 1
ATOM 5073 C C . LEU A 1 642 ? -46.469 11.281 58.125 1 15.62 642 LEU A C 1
ATOM 5075 O O . LEU A 1 642 ? -46.656 10.07 58 1 15.62 642 LEU A O 1
ATOM 5079 N N . SER A 1 643 ? -46.875 11.82 56.719 1 15.17 643 SER A N 1
ATOM 5080 C CA . SER A 1 643 ? -48.125 11.5 56.062 1 15.17 643 SER A CA 1
ATOM 5081 C C . SER A 1 643 ? -47.906 10.586 54.875 1 15.17 643 SER A C 1
ATOM 5083 O O . SER A 1 643 ? -46.812 10.516 54.344 1 15.17 643 SER A O 1
ATOM 5085 N N . ASP A 1 644 ? -49.031 10.016 54 1 15.61 644 ASP A N 1
ATOM 5086 C CA . ASP A 1 644 ? -49.688 8.812 53.438 1 15.61 644 ASP A CA 1
ATOM 5087 C C . ASP A 1 644 ? -49.406 8.68 51.938 1 15.61 644 ASP A C 1
ATOM 5089 O O . ASP A 1 644 ? -49.219 7.57 51.438 1 15.61 644 ASP A O 1
ATOM 5093 N N . ASP A 1 645 ? -49.406 9.578 50.938 1 14.73 645 ASP A N 1
ATOM 5094 C CA . ASP A 1 645 ? -50.438 9.477 49.906 1 14.73 645 ASP A CA 1
ATOM 5095 C C . ASP A 1 645 ? -49.969 8.586 48.75 1 14.73 645 ASP A C 1
ATOM 5097 O O . ASP A 1 645 ? -48.75 8.391 48.562 1 14.73 645 ASP A O 1
ATOM 5101 N N . GLU A 1 646 ? -50.75 8.398 47.469 1 16.03 646 GLU A N 1
ATOM 5102 C CA . GLU A 1 646 ? -51.469 7.453 46.625 1 16.03 646 GLU A CA 1
ATOM 5103 C C . GLU A 1 646 ? -50.781 7.27 45.281 1 16.03 646 GLU A C 1
ATOM 5105 O O . GLU A 1 646 ? -50.75 6.164 44.75 1 16.03 646 GLU A O 1
ATOM 5110 N N . HIS A 1 647 ? -50.125 8.164 44.531 1 15.12 647 HIS A N 1
ATOM 5111 C CA . HIS A 1 647 ? -50.656 8.352 43.188 1 15.12 647 HIS A CA 1
ATOM 5112 C C . HIS A 1 647 ? -50.125 7.289 42.25 1 15.12 647 HIS A C 1
ATOM 5114 O O . HIS A 1 647 ? -49.031 6.766 42.438 1 15.12 647 HIS A O 1
ATOM 5120 N N . THR A 1 648 ? -50.688 7.02 40.969 1 16.36 648 THR A N 1
ATOM 5121 C CA . THR A 1 648 ? -51.312 6.07 40.031 1 16.36 648 THR A CA 1
ATOM 5122 C C . THR A 1 648 ? -50.344 5.758 38.906 1 16.36 648 THR A C 1
ATOM 5124 O O . THR A 1 648 ? -50.094 4.59 38.594 1 16.36 648 THR A O 1
ATOM 5127 N N . THR A 1 649 ? -50.188 6.5 37.656 1 15.74 649 THR A N 1
ATOM 5128 C CA . THR A 1 649 ? -50.781 6.078 36.406 1 15.74 649 THR A CA 1
ATOM 5129 C C . THR A 1 649 ? -49.75 5.418 35.5 1 15.74 649 THR A C 1
ATOM 5131 O O . THR A 1 649 ? -49.938 4.301 35.031 1 15.74 649 THR A O 1
ATOM 5134 N N . VAL A 1 650 ? -49.094 6.059 34.375 1 16.55 650 VAL A N 1
ATOM 5135 C CA . VAL A 1 650 ? -49.406 5.871 32.938 1 16.55 650 VAL A CA 1
ATOM 5136 C C . VAL A 1 650 ? -48.344 4.988 32.312 1 16.55 650 VAL A C 1
ATOM 5138 O O . VAL A 1 650 ? -47.219 4.914 32.781 1 16.55 650 VAL A O 1
ATOM 5141 N N . ASP A 1 651 ? -48.5 4.363 30.938 1 16.73 651 ASP A N 1
ATOM 5142 C CA . ASP A 1 651 ? -48.438 3.186 30.078 1 16.73 651 ASP A CA 1
ATOM 5143 C C . ASP A 1 651 ? -47.25 3.266 29.125 1 16.73 651 ASP A C 1
ATOM 5145 O O . ASP A 1 651 ? -46.938 2.305 28.406 1 16.73 651 ASP A O 1
ATOM 5149 N N . ASP A 1 652 ? -46.344 4.176 29.047 1 15.95 652 ASP A N 1
ATOM 5150 C CA . ASP A 1 652 ? -45.938 4.516 27.688 1 15.95 652 ASP A CA 1
ATOM 5151 C C . ASP A 1 652 ? -45.094 3.4 27.078 1 15.95 652 ASP A C 1
ATOM 5153 O O . ASP A 1 652 ? -44.375 2.699 27.781 1 15.95 652 ASP A O 1
ATOM 5157 N N . GLY A 1 653 ? -45.031 3.266 25.688 1 16.94 653 GLY A N 1
ATOM 5158 C CA . GLY A 1 653 ? -44.969 2.451 24.484 1 16.94 653 GLY A CA 1
ATOM 5159 C C . GLY A 1 653 ? -43.562 2.111 24.062 1 16.94 653 GLY A C 1
ATOM 5160 O O . GLY A 1 653 ? -42.594 2.752 24.516 1 16.94 653 GLY A O 1
ATOM 5161 N N . VAL A 1 654 ? -43.25 0.972 23.234 1 17.5 654 VAL A N 1
ATOM 5162 C CA . VAL A 1 654 ? -42.344 -0.143 22.922 1 17.5 654 VAL A CA 1
ATOM 5163 C C . VAL A 1 654 ? -41.375 0.265 21.844 1 17.5 654 VAL A C 1
ATOM 5165 O O . VAL A 1 654 ? -40.375 -0.446 21.578 1 17.5 654 VAL A O 1
ATOM 5168 N N . ALA A 1 655 ? -41.188 1.496 21.281 1 16.02 655 ALA A N 1
ATOM 5169 C CA . ALA A 1 655 ? -40.812 1.439 19.859 1 16.02 655 ALA A CA 1
ATOM 5170 C C . ALA A 1 655 ? -39.406 0.885 19.688 1 16.02 655 ALA A C 1
ATOM 5172 O O . ALA A 1 655 ? -38.531 1.092 20.531 1 16.02 655 ALA A O 1
ATOM 5173 N N . THR A 1 656 ? -39.125 -0.016 18.516 1 17.22 656 THR A N 1
ATOM 5174 C CA . THR A 1 656 ? -38.344 -1.108 17.906 1 17.22 656 THR A CA 1
ATOM 5175 C C . THR A 1 656 ? -37.094 -0.583 17.219 1 17.22 656 THR A C 1
ATOM 5177 O O . THR A 1 656 ? -36.281 -1.362 16.703 1 17.22 656 THR A O 1
ATOM 5180 N N . ASN A 1 657 ? -36.438 0.554 17.375 1 15.95 657 ASN A N 1
ATOM 5181 C CA . ASN A 1 657 ? -35.719 1.076 16.219 1 15.95 657 ASN A CA 1
ATOM 5182 C C . ASN A 1 657 ? -34.469 0.26 15.922 1 15.95 657 ASN A C 1
ATOM 5184 O O . ASN A 1 657 ? -33.625 0.091 16.797 1 15.95 657 ASN A O 1
ATOM 5188 N N . ALA A 1 658 ? -34.375 -0.508 14.734 1 17.42 658 ALA A N 1
ATOM 5189 C CA . ALA A 1 658 ? -33.594 -1.514 14.008 1 17.42 658 ALA A CA 1
ATOM 5190 C C . ALA A 1 658 ? -32.312 -0.919 13.438 1 17.42 658 ALA A C 1
ATOM 5192 O O . ALA A 1 658 ? -31.516 -1.631 12.836 1 17.42 658 ALA A O 1
ATOM 5193 N N . VAL A 1 659 ? -31.703 0.263 13.57 1 16.31 659 VAL A N 1
ATOM 5194 C CA . VAL A 1 659 ? -30.938 0.833 12.477 1 16.31 659 VAL A CA 1
ATOM 5195 C C . VAL A 1 659 ? -29.562 0.159 12.398 1 16.31 659 VAL A C 1
ATOM 5197 O O . VAL A 1 659 ? -28.766 0.266 13.328 1 16.31 659 VAL A O 1
ATOM 5200 N N . MET A 1 660 ? -29.25 -0.964 11.609 1 17.89 660 MET A N 1
ATOM 5201 C CA . MET A 1 660 ? -28.156 -1.876 11.297 1 17.89 660 MET A CA 1
ATOM 5202 C C . MET A 1 660 ? -27.094 -1.179 10.453 1 17.89 660 MET A C 1
ATOM 5204 O O . MET A 1 660 ? -26.141 -1.817 9.984 1 17.89 660 MET A O 1
ATOM 5208 N N . GLY A 1 661 ? -26.969 0.154 10.148 1 16.52 661 GLY A N 1
ATOM 5209 C CA . GLY A 1 661 ? -26.328 0.521 8.898 1 16.52 661 GLY A CA 1
ATOM 5210 C C . GLY A 1 661 ? -24.828 0.23 8.883 1 16.52 661 GLY A C 1
ATOM 5211 O O . GLY A 1 661 ? -24.188 0.217 9.93 1 16.52 661 GLY A O 1
ATOM 5212 N N . LEU A 1 662 ? -24.188 -0.424 7.715 1 17.61 662 LEU A N 1
ATOM 5213 C CA . LEU A 1 662 ? -23.078 -1.07 7.043 1 17.61 662 LEU A CA 1
ATOM 5214 C C . LEU A 1 662 ? -21.984 -0.055 6.695 1 17.61 662 LEU A C 1
ATOM 5216 O O . LEU A 1 662 ? -21.922 0.425 5.562 1 17.61 662 LEU A O 1
ATOM 5220 N N . ASN A 1 663 ? -21.594 1.03 7.375 1 16.91 663 ASN A N 1
ATOM 5221 C CA . ASN A 1 663 ? -20.75 2.061 6.777 1 16.91 663 ASN A CA 1
ATOM 5222 C C . ASN A 1 663 ? -19.328 1.56 6.547 1 16.91 663 ASN A C 1
ATOM 5224 O O . ASN A 1 663 ? -18.578 1.337 7.5 1 16.91 663 ASN A O 1
ATOM 5228 N N . ASN A 1 664 ? -18.984 0.735 5.457 1 18.98 664 ASN A N 1
ATOM 5229 C CA . ASN A 1 664 ? -17.766 0.156 4.898 1 18.98 664 ASN A CA 1
ATOM 5230 C C . ASN A 1 664 ? -16.812 1.236 4.402 1 18.98 664 ASN A C 1
ATOM 5232 O O . ASN A 1 664 ? -16.422 1.236 3.234 1 18.98 664 ASN A O 1
ATOM 5236 N N . LEU A 1 665 ? -16.75 2.477 4.871 1 17.05 665 LEU A N 1
ATOM 5237 C CA . LEU A 1 665 ? -16.094 3.51 4.086 1 17.05 665 LEU A CA 1
ATOM 5238 C C . LEU A 1 665 ? -14.617 3.17 3.879 1 17.05 665 LEU A C 1
ATOM 5240 O O . LEU A 1 665 ? -13.984 2.574 4.754 1 17.05 665 LEU A O 1
ATOM 5244 N N . VAL A 1 666 ? -13.977 3.496 2.586 1 18.42 666 VAL A N 1
ATOM 5245 C CA . VAL A 1 666 ? -12.938 3.455 1.563 1 18.42 666 VAL A CA 1
ATOM 5246 C C . VAL A 1 666 ? -11.711 4.23 2.043 1 18.42 666 VAL A C 1
ATOM 5248 O O . VAL A 1 666 ? -11.734 5.461 2.117 1 18.42 666 VAL A O 1
ATOM 5251 N N . SER A 1 667 ? -11.109 3.988 3.182 1 18.61 667 SER A N 1
ATOM 5252 C CA . SER A 1 667 ? -9.961 4.805 3.553 1 18.61 667 SER A CA 1
ATOM 5253 C C . SER A 1 667 ? -8.844 4.691 2.518 1 18.61 667 SER A C 1
ATOM 5255 O O . SER A 1 667 ? -8.492 3.588 2.1 1 18.61 667 SER A O 1
ATOM 5257 N N . SER A 1 668 ? -8.539 5.77 1.62 1 18.06 668 SER A N 1
ATOM 5258 C CA . SER A 1 668 ? -7.551 6.109 0.602 1 18.06 668 SER A CA 1
ATOM 5259 C C . SER A 1 668 ? -6.133 6.047 1.164 1 18.06 668 SER A C 1
ATOM 5261 O O . SER A 1 668 ? -5.742 6.895 1.97 1 18.06 668 SER A O 1
ATOM 5263 N N . GLU A 1 669 ? -5.566 4.957 1.658 1 19.17 669 GLU A N 1
ATOM 5264 C CA . GLU A 1 669 ? -4.188 4.824 2.127 1 19.17 669 GLU A CA 1
ATOM 5265 C C . GLU A 1 669 ? -3.197 5.27 1.057 1 19.17 669 GLU A C 1
ATOM 5267 O O . GLU A 1 669 ? -3.146 4.691 -0.029 1 19.17 669 GLU A O 1
ATOM 5272 N N . THR A 1 670 ? -2.75 6.594 1.003 1 17.7 670 THR A N 1
ATOM 5273 C CA . THR A 1 670 ? -1.732 7.273 0.205 1 17.7 670 THR A CA 1
ATOM 5274 C C . THR A 1 670 ? -0.4 6.535 0.287 1 17.7 670 THR A C 1
ATOM 5276 O O . THR A 1 670 ? -0.153 5.789 1.239 1 17.7 670 THR A O 1
ATOM 5279 N N . LEU A 1 671 ? 0.563 6.754 -0.741 1 18.19 671 LEU A N 1
ATOM 5280 C CA . LEU A 1 671 ? 1.775 6.316 -1.425 1 18.19 671 LEU A CA 1
ATOM 5281 C C . LEU A 1 671 ? 3.008 6.566 -0.562 1 18.19 671 LEU A C 1
ATOM 5283 O O . LEU A 1 671 ? 3.424 7.715 -0.385 1 18.19 671 LEU A O 1
ATOM 5287 N N . ARG A 1 672 ? 3.066 6.086 0.669 1 18.05 672 ARG A N 1
ATOM 5288 C CA . ARG A 1 672 ? 4.316 6.34 1.376 1 18.05 672 ARG A CA 1
ATOM 5289 C C . ARG A 1 672 ? 5.516 5.887 0.55 1 18.05 672 ARG A C 1
ATOM 5291 O O . ARG A 1 672 ? 5.582 4.734 0.124 1 18.05 672 ARG A O 1
ATOM 5298 N N . SER A 1 673 ? 6.406 6.883 0.038 1 17.94 673 SER A N 1
ATOM 5299 C CA . SER A 1 673 ? 7.648 6.977 -0.719 1 17.94 673 SER A CA 1
ATOM 5300 C C . SER A 1 673 ? 8.789 6.273 0.008 1 17.94 673 SER A C 1
ATOM 5302 O O . SER A 1 673 ? 8.992 6.48 1.205 1 17.94 673 SER A O 1
ATOM 5304 N N . GLU A 1 674 ? 9.172 5.082 -0.362 1 20.14 674 GLU A N 1
ATOM 5305 C CA . GLU A 1 674 ? 10.219 4.129 0.006 1 20.14 674 GLU A CA 1
ATOM 5306 C C . GLU A 1 674 ? 11.602 4.785 -0.027 1 20.14 674 GLU A C 1
ATOM 5308 O O . GLU A 1 674 ? 12.617 4.098 0.025 1 20.14 674 GLU A O 1
ATOM 5313 N N . GLN A 1 675 ? 11.875 6.141 0.112 1 18.17 675 GLN A N 1
ATOM 5314 C CA . GLN A 1 675 ? 13.172 6.586 -0.394 1 18.17 675 GLN A CA 1
ATOM 5315 C C . GLN A 1 675 ? 14.305 6.098 0.5 1 18.17 675 GLN A C 1
ATOM 5317 O O . GLN A 1 675 ? 15.391 5.762 0.012 1 18.17 675 GLN A O 1
ATOM 5322 N N . ASP A 1 676 ? 14.297 6.148 1.833 1 17.58 676 ASP A N 1
ATOM 5323 C CA . ASP A 1 676 ? 15.469 6.828 2.375 1 17.58 676 ASP A CA 1
ATOM 5324 C C . ASP A 1 676 ? 16.672 5.891 2.41 1 17.58 676 ASP A C 1
ATOM 5326 O O . ASP A 1 676 ? 17.781 6.309 2.771 1 17.58 676 ASP A O 1
ATOM 5330 N N . SER A 1 677 ? 16.578 4.57 2.371 1 18.12 677 SER A N 1
ATOM 5331 C CA . SER A 1 677 ? 17.547 3.953 3.277 1 18.12 677 SER A CA 1
ATOM 5332 C C . SER A 1 677 ? 18.953 3.982 2.689 1 18.12 677 SER A C 1
ATOM 5334 O O . SER A 1 677 ? 19.812 3.191 3.084 1 18.12 677 SER A O 1
ATOM 5336 N N . ALA A 1 678 ? 19.344 4.82 1.757 1 18.89 678 ALA A N 1
ATOM 5337 C CA . ALA A 1 678 ? 20.594 4.477 1.091 1 18.89 678 ALA A CA 1
ATOM 5338 C C . ALA A 1 678 ? 21.797 4.711 2.014 1 18.89 678 ALA A C 1
ATOM 5340 O O . ALA A 1 678 ? 22.938 4.719 1.562 1 18.89 678 ALA A O 1
ATOM 5341 N N . LEU A 1 679 ? 21.656 5.012 3.375 1 15.84 679 LEU A N 1
ATOM 5342 C CA . LEU A 1 679 ? 22.844 5.734 3.812 1 15.84 679 LEU A CA 1
ATOM 5343 C C . LEU A 1 679 ? 24.094 4.918 3.551 1 15.84 679 LEU A C 1
ATOM 5345 O O . LEU A 1 679 ? 24.016 3.721 3.268 1 15.84 679 LEU A O 1
ATOM 5349 N N . GLU A 1 680 ? 25.156 4.84 4.648 1 16.38 680 GLU A N 1
ATOM 5350 C CA . GLU A 1 680 ? 26.547 5.211 4.844 1 16.38 680 GLU A CA 1
ATOM 5351 C C . GLU A 1 680 ? 27.484 4.02 4.602 1 16.38 680 GLU A C 1
ATOM 5353 O O . GLU A 1 680 ? 27.328 2.969 5.227 1 16.38 680 GLU A O 1
ATOM 5358 N N . THR A 1 681 ? 28.125 3.947 3.451 1 17.72 681 THR A N 1
ATOM 5359 C CA . THR A 1 681 ? 29.156 3.062 2.91 1 17.72 681 THR A CA 1
ATOM 5360 C C . THR A 1 681 ? 30.422 3.141 3.744 1 17.72 681 THR A C 1
ATOM 5362 O O . THR A 1 681 ? 31.469 2.596 3.355 1 17.72 681 THR A O 1
ATOM 5365 N N . GLN A 1 682 ? 30.438 3.377 5.082 1 16.39 682 GLN A N 1
ATOM 5366 C CA . GLN A 1 682 ? 31.797 3.713 5.535 1 16.39 682 GLN A CA 1
ATOM 5367 C C . GLN A 1 682 ? 32.75 2.527 5.367 1 16.39 682 GLN A C 1
ATOM 5369 O O . GLN A 1 682 ? 32.406 1.396 5.719 1 16.39 682 GLN A O 1
ATOM 5374 N N . HIS A 1 683 ? 33.75 2.664 4.547 1 17.69 683 HIS A N 1
ATOM 5375 C CA . HIS A 1 683 ? 34.812 1.812 4.039 1 17.69 683 HIS A CA 1
ATOM 5376 C C . HIS A 1 683 ? 35.844 1.502 5.129 1 17.69 683 HIS A C 1
ATOM 5378 O O . HIS A 1 683 ? 36.75 0.696 4.926 1 17.69 683 HIS A O 1
ATOM 5384 N N . PRO A 1 684 ? 35.844 1.734 6.367 1 16.78 684 PRO A N 1
ATOM 5385 C CA . PRO A 1 684 ? 37.25 1.872 6.75 1 16.78 684 PRO A CA 1
ATOM 5386 C C . PRO A 1 684 ? 38.031 0.572 6.586 1 16.78 684 PRO A C 1
ATOM 5388 O O . PRO A 1 684 ? 37.469 -0.516 6.688 1 16.78 684 PRO A O 1
ATOM 5391 N N . GLU A 1 685 ? 39.219 0.63 6.035 1 16.7 685 GLU A N 1
ATOM 5392 C CA . GLU A 1 685 ? 40.312 -0.222 5.535 1 16.7 685 GLU A CA 1
ATOM 5393 C C . GLU A 1 685 ? 40.969 -0.986 6.672 1 16.7 685 GLU A C 1
ATOM 5395 O O . GLU A 1 685 ? 41.719 -1.939 6.434 1 16.7 685 GLU A O 1
ATOM 5400 N N . GLN A 1 686 ? 40.688 -0.933 7.91 1 16.56 686 GLN A N 1
ATOM 5401 C CA . GLN A 1 686 ? 41.938 -1.17 8.664 1 16.56 686 GLN A CA 1
ATOM 5402 C C . GLN A 1 686 ? 42.469 -2.582 8.43 1 16.56 686 GLN A C 1
ATOM 5404 O O . GLN A 1 686 ? 41.688 -3.531 8.328 1 16.56 686 GLN A O 1
ATOM 5409 N N . ALA A 1 687 ? 43.781 -2.637 8.117 1 16.62 687 ALA A N 1
ATOM 5410 C CA . ALA A 1 687 ? 44.844 -3.59 7.758 1 16.62 687 ALA A CA 1
ATOM 5411 C C . ALA A 1 687 ? 45 -4.645 8.844 1 16.62 687 ALA A C 1
ATOM 5413 O O . ALA A 1 687 ? 45.656 -4.398 9.867 1 16.62 687 ALA A O 1
ATOM 5414 N N . ARG A 1 688 ? 44 -5.16 9.438 1 16.03 688 ARG A N 1
ATOM 5415 C CA . ARG A 1 688 ? 44.594 -5.906 10.547 1 16.03 688 ARG A CA 1
ATOM 5416 C C . ARG A 1 688 ? 45.594 -6.941 10.047 1 16.03 688 ARG A C 1
ATOM 5418 O O . ARG A 1 688 ? 45.406 -7.516 8.969 1 16.03 688 ARG A O 1
ATOM 5425 N N . THR A 1 689 ? 46.781 -7.074 10.727 1 16.05 689 THR A N 1
ATOM 5426 C CA . THR A 1 689 ? 48.062 -7.781 10.742 1 16.05 689 THR A CA 1
ATOM 5427 C C . THR A 1 689 ? 47.844 -9.289 10.719 1 16.05 689 THR A C 1
ATOM 5429 O O . THR A 1 689 ? 46.844 -9.789 11.25 1 16.05 689 THR A O 1
ATOM 5432 N N . SER A 1 690 ? 48.625 -9.992 9.82 1 16.73 690 SER A N 1
ATOM 5433 C CA . SER A 1 690 ? 48.812 -11.32 9.25 1 16.73 690 SER A CA 1
ATOM 5434 C C . SER A 1 690 ? 49.188 -12.336 10.32 1 16.73 690 SER A C 1
ATOM 5436 O O . SER A 1 690 ? 49.375 -13.516 10.031 1 16.73 690 SER A O 1
ATOM 5438 N N . ASN A 1 691 ? 49.125 -12.18 11.641 1 16.06 691 ASN A N 1
ATOM 5439 C CA . ASN A 1 691 ? 50.156 -12.961 12.328 1 16.06 691 ASN A CA 1
ATOM 5440 C C . ASN A 1 691 ? 50 -14.453 12.055 1 16.06 691 ASN A C 1
ATOM 5442 O O . ASN A 1 691 ? 48.875 -14.984 12.078 1 16.06 691 ASN A O 1
ATOM 5446 N N . LEU A 1 692 ? 51.094 -15.008 11.5 1 16.42 692 LEU A N 1
ATOM 5447 C CA . LEU A 1 692 ? 51.594 -16.281 10.977 1 16.42 692 LEU A CA 1
ATOM 5448 C C . LEU A 1 692 ? 51.531 -17.359 12.047 1 16.42 692 LEU A C 1
ATOM 5450 O O . LEU A 1 692 ? 51.812 -18.531 11.773 1 16.42 692 LEU A O 1
ATOM 5454 N N . VAL A 1 693 ? 50.812 -17.391 13.125 1 16.03 693 VAL A N 1
ATOM 5455 C CA . VAL A 1 693 ? 51.5 -18.281 14.055 1 16.03 693 VAL A CA 1
ATOM 5456 C C . VAL A 1 693 ? 51.562 -19.688 13.492 1 16.03 693 VAL A C 1
ATOM 5458 O O . VAL A 1 693 ? 50.562 -20.203 12.969 1 16.03 693 VAL A O 1
ATOM 5461 N N . PRO A 1 694 ? 52.812 -20.25 13.367 1 16.19 694 PRO A N 1
ATOM 5462 C CA . PRO A 1 694 ? 53.312 -21.516 12.836 1 16.19 694 PRO A CA 1
ATOM 5463 C C . PRO A 1 694 ? 52.781 -22.734 13.57 1 16.19 694 PRO A C 1
ATOM 5465 O O . PRO A 1 694 ? 53.062 -23.875 13.172 1 16.19 694 PRO A O 1
ATOM 5468 N N . ASP A 1 695 ? 51.656 -22.875 14.148 1 14.96 695 ASP A N 1
ATOM 5469 C CA . ASP A 1 695 ? 51.781 -23.891 15.18 1 14.96 695 ASP A CA 1
ATOM 5470 C C . ASP A 1 695 ? 52.062 -25.266 14.57 1 14.96 695 ASP A C 1
ATOM 5472 O O . ASP A 1 695 ? 51.375 -25.703 13.656 1 14.96 695 ASP A O 1
ATOM 5476 N N . GLU A 1 696 ? 53.219 -25.953 14.891 1 15.55 696 GLU A N 1
ATOM 5477 C CA . GLU A 1 696 ? 54 -27.141 14.562 1 15.55 696 GLU A CA 1
ATOM 5478 C C . GLU A 1 696 ? 53.25 -28.422 14.953 1 15.55 696 GLU A C 1
ATOM 5480 O O . GLU A 1 696 ? 53.594 -29.5 14.469 1 15.55 696 GLU A O 1
ATOM 5485 N N . ALA A 1 697 ? 52.406 -28.469 15.906 1 15.08 697 ALA A N 1
ATOM 5486 C CA . ALA A 1 697 ? 52.656 -29.625 16.75 1 15.08 697 ALA A CA 1
ATOM 5487 C C . ALA A 1 697 ? 52.531 -30.938 15.977 1 15.08 697 ALA A C 1
ATOM 5489 O O . ALA A 1 697 ? 51.656 -31.047 15.117 1 15.08 697 ALA A O 1
ATOM 5490 N N . SER A 1 698 ? 53.438 -32.062 16.25 1 15.07 698 SER A N 1
ATOM 5491 C CA . SER A 1 698 ? 54.031 -33.281 15.711 1 15.07 698 SER A CA 1
ATOM 5492 C C . SER A 1 698 ? 53.031 -34.438 15.711 1 15.07 698 SER A C 1
ATOM 5494 O O . SER A 1 698 ? 53 -35.219 14.758 1 15.07 698 SER A O 1
ATOM 5496 N N . GLU A 1 699 ? 52.25 -34.75 16.859 1 14.71 699 GLU A N 1
ATOM 5497 C CA . GLU A 1 699 ? 52.562 -36.031 17.5 1 14.71 699 GLU A CA 1
ATOM 5498 C C . GLU A 1 699 ? 52.125 -37.219 16.656 1 14.71 699 GLU A C 1
ATOM 5500 O O . GLU A 1 699 ? 51.281 -37.062 15.758 1 14.71 699 GLU A O 1
ATOM 5505 N N . GLY A 1 700 ? 52.438 -38.469 17.281 1 15.21 700 GLY A N 1
ATOM 5506 C CA . GLY A 1 700 ? 52.906 -39.844 17.281 1 15.21 700 GLY A CA 1
ATOM 5507 C C . GLY A 1 700 ? 51.844 -40.844 16.828 1 15.21 700 GLY A C 1
ATOM 5508 O O . GLY A 1 700 ? 50.688 -40.438 16.641 1 15.21 700 GLY A O 1
ATOM 5509 N N . ARG A 1 701 ? 52.062 -42.062 17.375 1 15.34 701 ARG A N 1
ATOM 5510 C CA . ARG A 1 701 ? 52.25 -43.438 16.953 1 15.34 701 ARG A CA 1
ATOM 5511 C C . ARG A 1 701 ? 50.938 -44.188 16.922 1 15.34 701 ARG A C 1
ATOM 5513 O O . ARG A 1 701 ? 50.594 -44.844 15.922 1 15.34 701 ARG A O 1
ATOM 5520 N N . GLU A 1 702 ? 50.406 -44.531 18.188 1 14.77 702 GLU A N 1
ATOM 5521 C CA . GLU A 1 702 ? 50.5 -45.938 18.562 1 14.77 702 GLU A CA 1
ATOM 5522 C C . GLU A 1 702 ? 49.375 -46.75 17.953 1 14.77 702 GLU A C 1
ATOM 5524 O O . GLU A 1 702 ? 49.625 -47.75 17.266 1 14.77 702 GLU A O 1
ATOM 5529 N N . ASP A 1 703 ? 48.438 -47.312 18.906 1 14.82 703 ASP A N 1
ATOM 5530 C CA . ASP A 1 703 ? 48.406 -48.688 19.375 1 14.82 703 ASP A CA 1
ATOM 5531 C C . ASP A 1 703 ? 47.281 -49.469 18.672 1 14.82 703 ASP A C 1
ATOM 5533 O O . ASP A 1 703 ? 47.438 -50.656 18.422 1 14.82 703 ASP A O 1
ATOM 5537 N N . ALA A 1 704 ? 46.094 -48.938 18.625 1 14.68 704 ALA A N 1
ATOM 5538 C CA . ALA A 1 704 ? 45.219 -49.906 19.281 1 14.68 704 ALA A CA 1
ATOM 5539 C C . ALA A 1 704 ? 45.125 -51.188 18.5 1 14.68 704 ALA A C 1
ATOM 5541 O O . ALA A 1 704 ? 45.25 -51.188 17.266 1 14.68 704 ALA A O 1
ATOM 5542 N N . ARG A 1 705 ? 44.688 -52.219 19.328 1 15.37 705 ARG A N 1
ATOM 5543 C CA . ARG A 1 705 ? 44.75 -53.625 19.719 1 15.37 705 ARG A CA 1
ATOM 5544 C C . ARG A 1 705 ? 43.906 -54.5 18.812 1 15.37 705 ARG A C 1
ATOM 5546 O O . ARG A 1 705 ? 44.344 -55.562 18.359 1 15.37 705 ARG A O 1
ATOM 5553 N N . ILE A 1 706 ? 42.531 -54.406 18.984 1 15.09 706 ILE A N 1
ATOM 5554 C CA . ILE A 1 706 ? 41.969 -55.625 19.531 1 15.09 706 ILE A CA 1
ATOM 5555 C C . ILE A 1 706 ? 41.969 -56.75 18.484 1 15.09 706 ILE A C 1
ATOM 5557 O O . ILE A 1 706 ? 41.844 -56.469 17.281 1 15.09 706 ILE A O 1
ATOM 5561 N N . PHE A 1 707 ? 41.844 -57.938 19.078 1 14.98 707 PHE A N 1
ATOM 5562 C CA . PHE A 1 707 ? 42.188 -59.344 19.047 1 14.98 707 PHE A CA 1
ATOM 5563 C C . PHE A 1 707 ? 41.406 -60.094 17.953 1 14.98 707 PHE A C 1
ATOM 5565 O O . PHE A 1 707 ? 40.406 -59.594 17.453 1 14.98 707 PHE A O 1
ATOM 5572 N N . LYS A 1 708 ? 41.219 -61.344 18.312 1 15.53 708 LYS A N 1
ATOM 5573 C CA . LYS A 1 708 ? 41.5 -62.688 17.891 1 15.53 708 LYS A CA 1
ATOM 5574 C C . LYS A 1 708 ? 40.344 -63.281 17.109 1 15.53 708 LYS A C 1
ATOM 5576 O O . LYS A 1 708 ? 39.188 -63 17.406 1 15.53 708 LYS A O 1
ATOM 5581 N N . LYS A 1 709 ? 40.625 -64.125 16.109 1 15.85 709 LYS A N 1
ATOM 5582 C CA . LYS A 1 709 ? 40.094 -64.812 14.969 1 15.85 709 LYS A CA 1
ATOM 5583 C C . LYS A 1 709 ? 39.25 -66 15.414 1 15.85 709 LYS A C 1
ATOM 5585 O O . LYS A 1 709 ? 38.531 -66.625 14.609 1 15.85 709 LYS A O 1
ATOM 5590 N N . ARG A 1 710 ? 39.375 -66.688 16.703 1 14.71 710 ARG A N 1
ATOM 5591 C CA . ARG A 1 710 ? 39.625 -68.062 16.484 1 14.71 710 ARG A CA 1
ATOM 5592 C C . ARG A 1 710 ? 38.375 -68.75 15.914 1 14.71 710 ARG A C 1
ATOM 5594 O O . ARG A 1 710 ? 38.469 -69.5 14.922 1 14.71 710 ARG A O 1
ATOM 5601 N N . SER A 1 711 ? 37.469 -69.25 16.906 1 14.77 711 SER A N 1
ATOM 5602 C CA . SER A 1 711 ? 37.312 -70.688 17.062 1 14.77 711 SER A CA 1
ATOM 5603 C C . SER A 1 711 ? 36.562 -71.312 15.891 1 14.77 711 SER A C 1
ATOM 5605 O O . SER A 1 711 ? 35.875 -70.625 15.156 1 14.77 711 SER A O 1
ATOM 5607 N N . SER A 1 712 ? 36.25 -72.75 16.047 1 15.18 712 SER A N 1
ATOM 5608 C CA . SER A 1 712 ? 36.281 -74.125 15.523 1 15.18 712 SER A CA 1
ATOM 5609 C C . SER A 1 712 ? 35 -74.5 14.82 1 15.18 712 SER A C 1
ATOM 5611 O O . SER A 1 712 ? 35 -74.875 13.664 1 15.18 712 SER A O 1
ATOM 5613 N N . SER A 1 713 ? 34.188 -75.5 15.547 1 14.81 713 SER A N 1
ATOM 5614 C CA . SER A 1 713 ? 33.969 -76.938 15.219 1 14.81 713 SER A CA 1
ATOM 5615 C C . SER A 1 713 ? 32.719 -77.125 14.375 1 14.81 713 SER A C 1
ATOM 5617 O O . SER A 1 713 ? 32.75 -77.75 13.312 1 14.81 713 SER A O 1
ATOM 5619 N N . ASP A 1 714 ? 31.516 -77.625 15.102 1 14.78 714 ASP A N 1
ATOM 5620 C CA . ASP A 1 714 ? 30.969 -79 15.133 1 14.78 714 ASP A CA 1
ATOM 5621 C C . ASP A 1 714 ? 29.969 -79.188 13.984 1 14.78 714 ASP A C 1
ATOM 5623 O O . ASP A 1 714 ? 29.453 -78.25 13.422 1 14.78 714 ASP A O 1
ATOM 5627 N N . GLU A 1 715 ? 29.094 -80.438 14.172 1 15.11 715 GLU A N 1
ATOM 5628 C CA . GLU A 1 715 ? 28.75 -81.75 13.586 1 15.11 715 GLU A CA 1
ATOM 5629 C C . GLU A 1 715 ? 27.484 -81.625 12.75 1 15.11 715 GLU A C 1
ATOM 5631 O O . GLU A 1 715 ? 27.469 -82.062 11.578 1 15.11 715 GLU A O 1
ATOM 5636 N N . GLN A 1 716 ? 26.234 -82.188 13.391 1 14.95 716 GLN A N 1
ATOM 5637 C CA . GLN A 1 716 ? 25.594 -83.5 13.156 1 14.95 716 GLN A CA 1
ATOM 5638 C C . GLN A 1 716 ? 24.469 -83.375 12.125 1 14.95 716 GLN A C 1
ATOM 5640 O O . GLN A 1 716 ? 24.016 -82.25 11.82 1 14.95 716 GLN A O 1
ATOM 5645 N N . ASP A 1 717 ? 23.25 -84.312 12.398 1 15.16 717 ASP A N 1
ATOM 5646 C CA . ASP A 1 717 ? 22.688 -85.438 11.742 1 15.16 717 ASP A CA 1
ATOM 5647 C C . ASP A 1 717 ? 21.609 -85.062 10.742 1 15.16 717 ASP A C 1
ATOM 5649 O O . ASP A 1 717 ? 21.172 -83.938 10.711 1 15.16 717 ASP A O 1
ATOM 5653 N N . PRO A 1 718 ? 20.281 -85.938 10.891 1 16.41 718 PRO A N 1
ATOM 5654 C CA . PRO A 1 718 ? 19.766 -87.062 10.094 1 16.41 718 PRO A CA 1
ATOM 5655 C C . PRO A 1 718 ? 18.719 -86.625 9.078 1 16.41 718 PRO A C 1
ATOM 5657 O O . PRO A 1 718 ? 18.281 -85.5 9.086 1 16.41 718 PRO A O 1
ATOM 5660 N N . PRO A 1 719 ? 17.422 -87.562 9.055 1 15.42 719 PRO A N 1
ATOM 5661 C CA . PRO A 1 719 ? 16.734 -88.438 8.109 1 15.42 719 PRO A CA 1
ATOM 5662 C C . PRO A 1 719 ? 15.523 -87.812 7.461 1 15.42 719 PRO A C 1
ATOM 5664 O O . PRO A 1 719 ? 15.414 -87.75 6.23 1 15.42 719 PRO A O 1
ATOM 5667 N N . SER A 1 720 ? 14.172 -88 8.148 1 15.04 720 SER A N 1
ATOM 5668 C CA . SER A 1 720 ? 13.117 -88.938 7.766 1 15.04 720 SER A CA 1
ATOM 5669 C C . SER A 1 720 ? 12.109 -88.312 6.824 1 15.04 720 SER A C 1
ATOM 5671 O O . SER A 1 720 ? 12.031 -87.062 6.746 1 15.04 720 SER A O 1
ATOM 5673 N N . LYS A 1 721 ? 10.672 -88.938 6.863 1 15.45 721 LYS A N 1
ATOM 5674 C CA . LYS A 1 721 ? 9.742 -89.75 6.059 1 15.45 721 LYS A CA 1
ATOM 5675 C C . LYS A 1 721 ? 8.656 -88.875 5.453 1 15.45 721 LYS A C 1
ATOM 5677 O O . LYS A 1 721 ? 8.43 -88.875 4.242 1 15.45 721 LYS A O 1
ATOM 5682 N N . ARG A 1 722 ? 7.215 -89.062 5.996 1 14.78 722 ARG A N 1
ATOM 5683 C CA . ARG A 1 722 ? 6.102 -89.875 5.5 1 14.78 722 ARG A CA 1
ATOM 5684 C C . ARG A 1 722 ? 5.117 -89 4.715 1 14.78 722 ARG A C 1
ATOM 5686 O O . ARG A 1 722 ? 4.777 -89.312 3.574 1 14.78 722 ARG A O 1
ATOM 5693 N N . THR A 1 723 ? 3.77 -88.938 5.234 1 14.6 723 THR A N 1
ATOM 5694 C CA . THR A 1 723 ? 2.557 -89.688 4.898 1 14.6 723 THR A CA 1
ATOM 5695 C C . THR A 1 723 ? 1.65 -88.812 3.996 1 14.6 723 THR A C 1
ATOM 5697 O O . THR A 1 723 ? 1.761 -87.625 3.959 1 14.6 723 THR A O 1
ATOM 5700 N N . ARG A 1 724 ? 0.145 -89.375 3.84 1 14.9 724 ARG A N 1
ATOM 5701 C CA . ARG A 1 724 ? -0.854 -89.875 2.896 1 14.9 724 ARG A CA 1
ATOM 5702 C C . ARG A 1 724 ? -1.893 -88.75 2.59 1 14.9 724 ARG A C 1
ATOM 5704 O O . ARG A 1 724 ? -2.311 -88.625 1.44 1 14.9 724 ARG A O 1
ATOM 5711 N N . ALA A 1 725 ? -2.793 -88.188 3.459 1 14.59 725 ALA A N 1
ATOM 5712 C CA . ALA A 1 725 ? -4.191 -88.625 3.457 1 14.59 725 ALA A CA 1
ATOM 5713 C C . ALA A 1 725 ? -4.961 -87.938 2.309 1 14.59 725 ALA A C 1
ATOM 5715 O O . ALA A 1 725 ? -4.562 -86.875 1.801 1 14.59 725 ALA A O 1
ATOM 5716 N N . VAL A 1 726 ? -6.434 -88.25 2.326 1 14.62 726 VAL A N 1
ATOM 5717 C CA . VAL A 1 726 ? -7.574 -88.875 1.645 1 14.62 726 VAL A CA 1
ATOM 5718 C C . VAL A 1 726 ? -8.391 -87.75 0.942 1 14.62 726 VAL A C 1
ATOM 5720 O O . VAL A 1 726 ? -8.68 -87.875 -0.252 1 14.62 726 VAL A O 1
ATOM 5723 N N . ALA A 1 727 ? -9.766 -87.375 1.48 1 14.49 727 ALA A N 1
ATOM 5724 C CA . ALA A 1 727 ? -11.062 -87.875 1.024 1 14.49 727 ALA A CA 1
ATOM 5725 C C . ALA A 1 727 ? -11.688 -86.938 0.012 1 14.49 727 ALA A C 1
ATOM 5727 O O . ALA A 1 727 ? -11.258 -85.75 -0.113 1 14.49 727 ALA A O 1
ATOM 5728 N N . ALA A 1 728 ? -13.203 -86.75 0.095 1 14.48 728 ALA A N 1
ATOM 5729 C CA . ALA A 1 728 ? -14.367 -87.312 -0.616 1 14.48 728 ALA A CA 1
ATOM 5730 C C . ALA A 1 728 ? -15.016 -86.25 -1.481 1 14.48 728 ALA A C 1
ATOM 5732 O O . ALA A 1 728 ? -15.242 -86.438 -2.676 1 14.48 728 ALA A O 1
ATOM 5733 N N . GLN A 1 729 ? -16.422 -85.75 -1.104 1 14.2 729 GLN A N 1
ATOM 5734 C CA . GLN A 1 729 ? -17.688 -86.125 -1.691 1 14.2 729 GLN A CA 1
ATOM 5735 C C . GLN A 1 729 ? -18.172 -85.125 -2.742 1 14.2 729 GLN A C 1
ATOM 5737 O O . GLN A 1 729 ? -17.516 -84.125 -2.967 1 14.2 729 GLN A O 1
ATOM 5742 N N . THR A 1 730 ? -19.609 -84.625 -2.658 1 14.7 730 THR A N 1
ATOM 5743 C CA . THR A 1 730 ? -20.781 -85.062 -3.402 1 14.7 730 THR A CA 1
ATOM 5744 C C . THR A 1 730 ? -21.094 -84.062 -4.527 1 14.7 730 THR A C 1
ATOM 5746 O O . THR A 1 730 ? -20.688 -82.938 -4.473 1 14.7 730 THR A O 1
ATOM 5749 N N . PRO A 1 731 ? -22.547 -84.125 -5.172 1 14.85 731 PRO A N 1
ATOM 5750 C CA . PRO A 1 731 ? -23.234 -84.375 -6.445 1 14.85 731 PRO A CA 1
ATOM 5751 C C . PRO A 1 731 ? -23.844 -83.062 -7.031 1 14.85 731 PRO A C 1
ATOM 5753 O O . PRO A 1 731 ? -23.844 -82.875 -8.25 1 14.85 731 PRO A O 1
ATOM 5756 N N . VAL A 1 732 ? -24.547 -82.062 -6.461 1 15.08 732 VAL A N 1
ATOM 5757 C CA . VAL A 1 732 ? -25.984 -82 -6.723 1 15.08 732 VAL A CA 1
ATOM 5758 C C . VAL A 1 732 ? -26.25 -81.375 -8.086 1 15.08 732 VAL A C 1
ATOM 5760 O O . VAL A 1 732 ? -25.453 -80.562 -8.57 1 15.08 732 VAL A O 1
ATOM 5763 N N . PRO A 1 733 ? -27.688 -81.25 -8.516 1 14.97 733 PRO A N 1
ATOM 5764 C CA . PRO A 1 733 ? -28.547 -81.688 -9.633 1 14.97 733 PRO A CA 1
ATOM 5765 C C . PRO A 1 733 ? -28.688 -80.562 -10.695 1 14.97 733 PRO A C 1
ATOM 5767 O O . PRO A 1 733 ? -28.266 -79.438 -10.477 1 14.97 733 PRO A O 1
ATOM 5770 N N . ALA A 1 734 ? -30.125 -80.375 -11.242 1 15.2 734 ALA A N 1
ATOM 5771 C CA . ALA A 1 734 ? -30.906 -80.75 -12.406 1 15.2 734 ALA A CA 1
ATOM 5772 C C . ALA A 1 734 ? -31.312 -79.562 -13.219 1 15.2 734 ALA A C 1
ATOM 5774 O O . ALA A 1 734 ? -31.141 -79.5 -14.445 1 15.2 734 ALA A O 1
ATOM 5775 N N . ALA A 1 735 ? -32.438 -78.688 -12.844 1 14.51 735 ALA A N 1
ATOM 5776 C CA . ALA A 1 735 ? -33.75 -78.812 -13.492 1 14.51 735 ALA A CA 1
ATOM 5777 C C . ALA A 1 735 ? -33.844 -77.938 -14.719 1 14.51 735 ALA A C 1
ATOM 5779 O O . ALA A 1 735 ? -33.031 -77 -14.898 1 14.51 735 ALA A O 1
ATOM 5780 N N . VAL A 1 736 ? -35.031 -77.125 -14.812 1 15.2 736 VAL A N 1
ATOM 5781 C CA . VAL A 1 736 ? -36.188 -77.438 -15.633 1 15.2 736 VAL A CA 1
ATOM 5782 C C . VAL A 1 736 ? -36.125 -76.625 -16.953 1 15.2 736 VAL A C 1
ATOM 5784 O O . VAL A 1 736 ? -35.438 -75.625 -17.047 1 15.2 736 VAL A O 1
ATOM 5787 N N . PRO A 1 737 ? -37.344 -76.562 -17.734 1 15.23 737 PRO A N 1
ATOM 5788 C CA . PRO A 1 737 ? -37.906 -76.938 -19.047 1 15.23 737 PRO A CA 1
ATOM 5789 C C . PRO A 1 737 ? -38.062 -75.688 -19.969 1 15.23 737 PRO A C 1
ATOM 5791 O O . PRO A 1 737 ? -37.656 -75.75 -21.141 1 15.23 737 PRO A O 1
ATOM 5794 N N . VAL A 1 738 ? -39.062 -74.688 -19.703 1 14.88 738 VAL A N 1
ATOM 5795 C CA . VAL A 1 738 ? -40.312 -74.75 -20.469 1 14.88 738 VAL A CA 1
ATOM 5796 C C . VAL A 1 738 ? -40.156 -74 -21.766 1 14.88 738 VAL A C 1
ATOM 5798 O O . VAL A 1 738 ? -39.219 -73.188 -21.906 1 14.88 738 VAL A O 1
ATOM 5801 N N . ASP A 1 739 ? -41.25 -73.125 -22.203 1 15.07 739 ASP A N 1
ATOM 5802 C CA . ASP A 1 739 ? -42.281 -73.312 -23.203 1 15.07 739 ASP A CA 1
ATOM 5803 C C . ASP A 1 739 ? -42.031 -72.438 -24.438 1 15.07 739 ASP A C 1
ATOM 5805 O O . ASP A 1 739 ? -41.312 -71.438 -24.359 1 15.07 739 ASP A O 1
ATOM 5809 N N . ASN A 1 740 ? -42.938 -72.5 -25.484 1 15.19 740 ASN A N 1
ATOM 5810 C CA . ASN A 1 740 ? -43.062 -72.688 -26.922 1 15.19 740 ASN A CA 1
ATOM 5811 C C . ASN A 1 740 ? -43.281 -71.375 -27.641 1 15.19 740 ASN A C 1
ATOM 5813 O O . ASN A 1 740 ? -43.062 -71.25 -28.844 1 15.19 740 ASN A O 1
ATOM 5817 N N . GLY A 1 741 ? -44.062 -70.375 -27.109 1 14.98 741 GLY A N 1
ATOM 5818 C CA . GLY A 1 741 ? -45.219 -70.125 -27.953 1 14.98 741 GLY A CA 1
ATOM 5819 C C . GLY A 1 741 ? -44.844 -69.312 -29.219 1 14.98 741 GLY A C 1
ATOM 5820 O O . GLY A 1 741 ? -43.812 -68.688 -29.266 1 14.98 741 GLY A O 1
ATOM 5821 N N . GLU A 1 742 ? -45.594 -69.438 -30.312 1 15.21 742 GLU A N 1
ATOM 5822 C CA . GLU A 1 742 ? -45.625 -69.5 -31.766 1 15.21 742 GLU A CA 1
ATOM 5823 C C . GLU A 1 742 ? -45.844 -68.125 -32.375 1 15.21 742 GLU A C 1
ATOM 5825 O O . GLU A 1 742 ? -45.469 -67.875 -33.5 1 15.21 742 GLU A O 1
ATOM 5830 N N . PRO A 1 743 ? -46.438 -67.188 -31.594 1 15.44 743 PRO A N 1
ATOM 5831 C CA . PRO A 1 743 ? -47.562 -66.688 -32.438 1 15.44 743 PRO A CA 1
ATOM 5832 C C . PRO A 1 743 ? -47.062 -66 -33.688 1 15.44 743 PRO A C 1
ATOM 5834 O O . PRO A 1 743 ? -45.906 -65.625 -33.781 1 15.44 743 PRO A O 1
ATOM 5837 N N . GLU A 1 744 ? -47.969 -65.5 -34.438 1 15.56 744 GLU A N 1
ATOM 5838 C CA . GLU A 1 744 ? -48.594 -65.5 -35.781 1 15.56 744 GLU A CA 1
ATOM 5839 C C . GLU A 1 744 ? -48.094 -64.375 -36.625 1 15.56 744 GLU A C 1
ATOM 5841 O O . GLU A 1 744 ? -47.438 -63.438 -36.125 1 15.56 744 GLU A O 1
ATOM 5846 N N . SER A 1 745 ? -49.062 -63.812 -37.219 1 15.84 745 SER A N 1
ATOM 5847 C CA . SER A 1 745 ? -49.344 -63.688 -38.656 1 15.84 745 SER A CA 1
ATOM 5848 C C . SER A 1 745 ? -48.781 -62.375 -39.188 1 15.84 745 SER A C 1
ATOM 5850 O O . SER A 1 745 ? -48.031 -62.375 -40.156 1 15.84 745 SER A O 1
ATOM 5852 N N . ASP A 1 746 ? -49.688 -61.5 -39.375 1 15.35 746 ASP A N 1
ATOM 5853 C CA . ASP A 1 746 ? -50.219 -61.156 -40.688 1 15.35 746 ASP A CA 1
ATOM 5854 C C . ASP A 1 746 ? -49.562 -59.875 -41.219 1 15.35 746 ASP A C 1
ATOM 5856 O O . ASP A 1 746 ? -49.062 -59.875 -42.344 1 15.35 746 ASP A O 1
ATOM 5860 N N . ASP A 1 747 ? -49.969 -58.781 -40.562 1 15.55 747 ASP A N 1
ATOM 5861 C CA . ASP A 1 747 ? -50.75 -57.875 -41.406 1 15.55 747 ASP A CA 1
ATOM 5862 C C . ASP A 1 747 ? -49.844 -56.938 -42.156 1 15.55 747 ASP A C 1
ATOM 5864 O O . ASP A 1 747 ? -48.812 -56.531 -41.656 1 15.55 747 ASP A O 1
ATOM 5868 N N . GLY A 1 748 ? -50.125 -56.656 -43.344 1 17.11 748 GLY A N 1
ATOM 5869 C CA . GLY A 1 748 ? -49.719 -56.25 -44.688 1 17.11 748 GLY A CA 1
ATOM 5870 C C . GLY A 1 748 ? -49.406 -54.781 -44.812 1 17.11 748 GLY A C 1
ATOM 5871 O O . GLY A 1 748 ? -49.031 -54.312 -45.875 1 17.11 748 GLY A O 1
ATOM 5872 N N . SER A 1 749 ? -49.656 -54.156 -43.531 1 16.67 749 SER A N 1
ATOM 5873 C CA . SER A 1 749 ? -50.312 -52.938 -44.031 1 16.67 749 SER A CA 1
ATOM 5874 C C . SER A 1 749 ? -49.406 -52.156 -44.969 1 16.67 749 SER A C 1
ATOM 5876 O O . SER A 1 749 ? -48.188 -52.094 -44.781 1 16.67 749 SER A O 1
ATOM 5878 N N . ASP A 1 750 ? -49.969 -51.688 -45.875 1 17.02 750 ASP A N 1
ATOM 5879 C CA . ASP A 1 750 ? -50 -51.156 -47.219 1 17.02 750 ASP A CA 1
ATOM 5880 C C . ASP A 1 750 ? -49.219 -49.844 -47.344 1 17.02 750 ASP A C 1
ATOM 5882 O O . ASP A 1 750 ? -48.969 -49.188 -46.312 1 17.02 750 ASP A O 1
ATOM 5886 N N . PHE A 1 751 ? -48.781 -49.562 -48.5 1 18.31 751 PHE A N 1
ATOM 5887 C CA . PHE A 1 751 ? -47.969 -48.781 -49.406 1 18.31 751 PHE A CA 1
ATOM 5888 C C . PHE A 1 751 ? -48.344 -47.312 -49.344 1 18.31 751 PHE A C 1
ATOM 5890 O O . PHE A 1 751 ? -47.531 -46.406 -49.594 1 18.31 751 PHE A O 1
ATOM 5897 N N . GLU A 1 752 ? -49.594 -46.969 -48.656 1 16.22 752 GLU A N 1
ATOM 5898 C CA . GLU A 1 752 ? -50.281 -46.062 -49.531 1 16.22 752 GLU A CA 1
ATOM 5899 C C . GLU A 1 752 ? -49.594 -44.688 -49.562 1 16.22 752 GLU A C 1
ATOM 5901 O O . GLU A 1 752 ? -49.281 -44.125 -48.5 1 16.22 752 GLU A O 1
ATOM 5906 N N . ILE A 1 753 ? -49 -44.375 -50.594 1 19.17 753 ILE A N 1
ATOM 5907 C CA . ILE A 1 753 ? -48.406 -43.219 -51.219 1 19.17 753 ILE A CA 1
ATOM 5908 C C . ILE A 1 753 ? -49.375 -42.062 -51.219 1 19.17 753 ILE A C 1
ATOM 5910 O O . ILE A 1 753 ? -49.125 -41 -51.75 1 19.17 753 ILE A O 1
ATOM 5914 N N . PRO A 1 754 ? -50.375 -42.188 -50.375 1 18.78 754 PRO A N 1
ATOM 5915 C CA . PRO A 1 754 ? -51.5 -41.5 -51.062 1 18.78 754 PRO A CA 1
ATOM 5916 C C . PRO A 1 754 ? -51.125 -40.125 -51.594 1 18.78 754 PRO A C 1
ATOM 5918 O O . PRO A 1 754 ? -50.125 -39.562 -51.156 1 18.78 754 PRO A O 1
ATOM 5921 N N . GLU A 1 755 ? -52.062 -39.562 -52.594 1 18.81 755 GLU A N 1
ATOM 5922 C CA . GLU A 1 755 ? -52.5 -38.594 -53.594 1 18.81 755 GLU A CA 1
ATOM 5923 C C . GLU A 1 755 ? -52.688 -37.219 -52.969 1 18.81 755 GLU A C 1
ATOM 5925 O O . GLU A 1 755 ? -52.781 -36.219 -53.688 1 18.81 755 GLU A O 1
ATOM 5930 N N . ILE A 1 756 ? -52.156 -36.719 -52.125 1 19.25 756 ILE A N 1
ATOM 5931 C CA . ILE A 1 756 ? -53.094 -35.75 -51.562 1 19.25 756 ILE A CA 1
ATOM 5932 C C . ILE A 1 756 ? -53.625 -34.875 -52.688 1 19.25 756 ILE A C 1
ATOM 5934 O O . ILE A 1 756 ? -52.844 -34.25 -53.438 1 19.25 756 ILE A O 1
ATOM 5938 N N . GLU A 1 757 ? -54.844 -34.938 -53.062 1 19 757 GLU A N 1
ATOM 5939 C CA . GLU A 1 757 ? -56.094 -34.562 -53.719 1 19 757 GLU A CA 1
ATOM 5940 C C . GLU A 1 757 ? -56.25 -33.031 -53.781 1 19 757 GLU A C 1
ATOM 5942 O O . GLU A 1 757 ? -56.281 -32.375 -52.719 1 19 757 GLU A O 1
ATOM 5947 N N . LEU A 1 758 ? -55.812 -32.594 -54.844 1 21.08 758 LEU A N 1
ATOM 5948 C CA . LEU A 1 758 ? -55.969 -31.406 -55.688 1 21.08 758 LEU A CA 1
ATOM 5949 C C . LEU A 1 758 ? -57.438 -31.062 -55.875 1 21.08 758 LEU A C 1
ATOM 5951 O O . LEU A 1 758 ? -57.781 -30.281 -56.75 1 21.08 758 LEU A O 1
ATOM 5955 N N . SER A 1 759 ? -58.312 -31.547 -55 1 17.42 759 SER A N 1
ATOM 5956 C CA . SER A 1 759 ? -59.719 -31.516 -55.406 1 17.42 759 SER A CA 1
ATOM 5957 C C . SER A 1 759 ? -60.094 -30.188 -56.031 1 17.42 759 SER A C 1
ATOM 5959 O O . SER A 1 759 ? -59.438 -29.188 -55.844 1 17.42 759 SER A O 1
ATOM 5961 N N . ASP A 1 760 ? -61.406 -30.344 -56.781 1 18.11 760 ASP A N 1
ATOM 5962 C CA . ASP A 1 760 ? -62.594 -29.969 -57.5 1 18.11 760 ASP A CA 1
ATOM 5963 C C . ASP A 1 760 ? -63.406 -28.906 -56.75 1 18.11 760 ASP A C 1
ATOM 5965 O O . ASP A 1 760 ? -64.625 -29.062 -56.562 1 18.11 760 ASP A O 1
ATOM 5969 N N . ALA A 1 761 ? -63.062 -28.25 -56 1 18.47 761 ALA A N 1
ATOM 5970 C CA . ALA A 1 761 ? -64.125 -27.234 -56.031 1 18.47 761 ALA A CA 1
ATOM 5971 C C . ALA A 1 761 ? -64.562 -26.922 -57.469 1 18.47 761 ALA A C 1
ATOM 5973 O O . ALA A 1 761 ? -63.75 -26.438 -58.25 1 18.47 761 ALA A O 1
ATOM 5974 N N . ASP A 1 762 ? -65.5 -27.562 -58.188 1 17.5 762 ASP A N 1
ATOM 5975 C CA . ASP A 1 762 ? -66.625 -28.125 -58.938 1 17.5 762 ASP A CA 1
ATOM 5976 C C . ASP A 1 762 ? -67.5 -27.031 -59.531 1 17.5 762 ASP A C 1
ATOM 5978 O O . ASP A 1 762 ? -67.812 -27.062 -60.75 1 17.5 762 ASP A O 1
ATOM 5982 N N . GLU A 1 763 ? -68.688 -27.031 -58.969 1 19.8 763 GLU A N 1
ATOM 5983 C CA . GLU A 1 763 ? -70.062 -27 -59.531 1 19.8 763 GLU A CA 1
ATOM 5984 C C . GLU A 1 763 ? -70.375 -25.672 -60.219 1 19.8 763 GLU A C 1
ATOM 5986 O O . GLU A 1 763 ? -70.812 -25.625 -61.375 1 19.8 763 GLU A O 1
ATOM 5991 N N . GLU A 1 764 ? -71.5 -24.984 -59.656 1 19.61 764 GLU A N 1
ATOM 5992 C CA . GLU A 1 764 ? -72.125 -23.844 -60.281 1 19.61 764 GLU A CA 1
ATOM 5993 C C . GLU A 1 764 ? -71.25 -22.609 -60.281 1 19.61 764 GLU A C 1
ATOM 5995 O O . GLU A 1 764 ? -70.5 -22.359 -59.312 1 19.61 764 GLU A O 1
ATOM 6000 N N . MET B 1 1 ? 21.359 -35.969 -21.672 1 32 1 MET B N 1
ATOM 6001 C CA . MET B 1 1 ? 21.062 -35.219 -20.469 1 32 1 MET B CA 1
ATOM 6002 C C . MET B 1 1 ? 19.906 -34.25 -20.688 1 32 1 MET B C 1
ATOM 6004 O O . MET B 1 1 ? 20.016 -33.312 -21.469 1 32 1 MET B O 1
ATOM 6008 N N . THR B 1 2 ? 18.641 -34.625 -20.922 1 44.25 2 THR B N 1
ATOM 6009 C CA . THR B 1 2 ? 17.422 -34 -21.438 1 44.25 2 THR B CA 1
ATOM 6010 C C . THR B 1 2 ? 17.156 -32.656 -20.734 1 44.25 2 THR B C 1
ATOM 6012 O O . THR B 1 2 ? 17.219 -32.594 -19.516 1 44.25 2 THR B O 1
ATOM 6015 N N . SER B 1 3 ? 17.281 -31.656 -21.516 1 54.66 3 SER B N 1
ATOM 6016 C CA . SER B 1 3 ? 17.281 -30.25 -21.109 1 54.66 3 SER B CA 1
ATOM 6017 C C . SER B 1 3 ? 16.031 -29.906 -20.297 1 54.66 3 SER B C 1
ATOM 6019 O O . SER B 1 3 ? 14.914 -30.281 -20.688 1 54.66 3 SER B O 1
ATOM 6021 N N . GLN B 1 4 ? 16.141 -29.562 -19.016 1 68.06 4 GLN B N 1
ATOM 6022 C CA . GLN B 1 4 ? 15.148 -29.359 -17.953 1 68.06 4 GLN B CA 1
ATOM 6023 C C . GLN B 1 4 ? 14.328 -28.094 -18.203 1 68.06 4 GLN B C 1
ATOM 6025 O O . GLN B 1 4 ? 13.258 -27.922 -17.625 1 68.06 4 GLN B O 1
ATOM 6030 N N . VAL B 1 5 ? 14.773 -27.312 -19.344 1 79.44 5 VAL B N 1
ATOM 6031 C CA . VAL B 1 5 ? 14.031 -26.062 -19.531 1 79.44 5 VAL B CA 1
ATOM 6032 C C . VAL B 1 5 ? 13.641 -25.906 -21 1 79.44 5 VAL B C 1
ATOM 6034 O O . VAL B 1 5 ? 14.188 -26.594 -21.875 1 79.44 5 VAL B O 1
ATOM 6037 N N . VAL B 1 6 ? 12.664 -25.156 -21.359 1 86.19 6 VAL B N 1
ATOM 6038 C CA . VAL B 1 6 ? 12.25 -24.859 -22.719 1 86.19 6 VAL B CA 1
ATOM 6039 C C . VAL B 1 6 ? 13.391 -24.156 -23.469 1 86.19 6 VAL B C 1
ATOM 6041 O O . VAL B 1 6 ? 13.914 -23.141 -23 1 86.19 6 VAL B O 1
ATOM 6044 N N . PRO B 1 7 ? 13.805 -24.766 -24.531 1 86.62 7 PRO B N 1
ATOM 6045 C CA . PRO B 1 7 ? 14.898 -24.141 -25.266 1 86.62 7 PRO B CA 1
ATOM 6046 C C . PRO B 1 7 ? 14.555 -22.719 -25.719 1 86.62 7 PRO B C 1
ATOM 6048 O O . PRO B 1 7 ? 13.398 -22.422 -26.016 1 86.62 7 PRO B O 1
ATOM 6051 N N . LEU B 1 8 ? 15.531 -21.859 -25.844 1 89.12 8 LEU B N 1
ATOM 6052 C CA . LEU B 1 8 ? 15.344 -20.469 -26.219 1 89.12 8 LEU B CA 1
ATOM 6053 C C . LEU B 1 8 ? 14.844 -20.359 -27.656 1 89.12 8 LEU B C 1
ATOM 6055 O O . LEU B 1 8 ? 14.18 -19.391 -28.016 1 89.12 8 LEU B O 1
ATOM 6059 N N . SER B 1 9 ? 15.164 -21.391 -28.469 1 87.38 9 SER B N 1
ATOM 6060 C CA . SER B 1 9 ? 14.734 -21.391 -29.859 1 87.38 9 SER B CA 1
ATOM 6061 C C . SER B 1 9 ? 13.211 -21.406 -29.969 1 87.38 9 SER B C 1
ATOM 6063 O O . SER B 1 9 ? 12.648 -20.797 -30.875 1 87.38 9 SER B O 1
ATOM 6065 N N . THR B 1 10 ? 12.609 -22.062 -29.031 1 87.94 10 THR B N 1
ATOM 6066 C CA . THR B 1 10 ? 11.148 -22.094 -29.016 1 87.94 10 THR B CA 1
ATOM 6067 C C . THR B 1 10 ? 10.578 -20.703 -28.703 1 87.94 10 THR B C 1
ATOM 6069 O O . THR B 1 10 ? 9.578 -20.297 -29.297 1 87.94 10 THR B O 1
ATOM 6072 N N . PHE B 1 11 ? 11.258 -20 -27.859 1 90.75 11 PHE B N 1
ATOM 6073 C CA . PHE B 1 11 ? 10.82 -18.656 -27.516 1 90.75 11 PHE B CA 1
ATOM 6074 C C . PHE B 1 11 ? 10.992 -17.703 -28.688 1 90.75 11 PHE B C 1
ATOM 6076 O O . PHE B 1 11 ? 10.172 -16.812 -28.891 1 90.75 11 PHE B O 1
ATOM 6083 N N . VAL B 1 12 ? 12.023 -17.906 -29.422 1 90.69 12 VAL B N 1
ATOM 6084 C CA . VAL B 1 12 ? 12.328 -17.031 -30.562 1 90.69 12 VAL B CA 1
ATOM 6085 C C . VAL B 1 12 ? 11.188 -17.094 -31.578 1 90.69 12 VAL B C 1
ATOM 6087 O O . VAL B 1 12 ? 10.781 -16.062 -32.125 1 90.69 12 VAL B O 1
ATOM 6090 N N . GLN B 1 13 ? 10.602 -18.203 -31.688 1 88 13 GLN B N 1
ATOM 6091 C CA . GLN B 1 13 ? 9.547 -18.406 -32.688 1 88 13 GLN B CA 1
ATOM 6092 C C . GLN B 1 13 ? 8.234 -17.766 -32.219 1 88 13 GLN B C 1
ATOM 6094 O O . GLN B 1 13 ? 7.422 -17.344 -33.031 1 88 13 GLN B O 1
ATOM 6099 N N . HIS B 1 14 ? 8.117 -17.625 -30.922 1 88.62 14 HIS B N 1
ATOM 6100 C CA . HIS B 1 14 ? 6.816 -17.219 -30.391 1 88.62 14 HIS B CA 1
ATOM 6101 C C . HIS B 1 14 ? 6.887 -15.82 -29.766 1 88.62 14 HIS B C 1
ATOM 6103 O O . HIS B 1 14 ? 5.867 -15.273 -29.344 1 88.62 14 HIS B O 1
ATOM 6109 N N . LEU B 1 15 ? 7.961 -15.211 -29.766 1 91 15 LEU B N 1
ATOM 6110 C CA . LEU B 1 15 ? 8.188 -13.969 -29.031 1 91 15 LEU B CA 1
ATOM 6111 C C . LEU B 1 15 ? 7.293 -12.852 -29.562 1 91 15 LEU B C 1
ATOM 6113 O O . LEU B 1 15 ? 6.691 -12.109 -28.781 1 91 15 LEU B O 1
ATOM 6117 N N . GLU B 1 16 ? 7.07 -12.758 -30.828 1 88.81 16 GLU B N 1
ATOM 6118 C CA . GLU B 1 16 ? 6.297 -11.68 -31.438 1 88.81 16 GLU B CA 1
ATOM 6119 C C . GLU B 1 16 ? 4.797 -11.922 -31.297 1 88.81 16 GLU B C 1
ATOM 6121 O O . GLU B 1 16 ? 4.02 -10.977 -31.141 1 88.81 16 GLU B O 1
ATOM 6126 N N . SER B 1 17 ? 4.434 -13.195 -31.188 1 87.75 17 SER B N 1
ATOM 6127 C CA . SER B 1 17 ? 3.012 -13.523 -31.203 1 87.75 17 SER B CA 1
ATOM 6128 C C . SER B 1 17 ? 2.488 -13.797 -29.797 1 87.75 17 SER B C 1
ATOM 6130 O O . SER B 1 17 ? 1.276 -13.789 -29.562 1 87.75 17 SER B O 1
ATOM 6132 N N . CYS B 1 18 ? 3.4 -13.977 -28.906 1 87.62 18 CYS B N 1
ATOM 6133 C CA . CYS B 1 18 ? 2.969 -14.359 -27.578 1 87.62 18 CYS B CA 1
ATOM 6134 C C . CYS B 1 18 ? 2.291 -13.195 -26.859 1 87.62 18 CYS B C 1
ATOM 6136 O O . CYS B 1 18 ? 2.764 -12.062 -26.938 1 87.62 18 CYS B O 1
ATOM 6138 N N . GLU B 1 19 ? 1.05 -13.516 -26.281 1 86.94 19 GLU B N 1
ATOM 6139 C CA . GLU B 1 19 ? 0.305 -12.484 -25.562 1 86.94 19 GLU B CA 1
ATOM 6140 C C . GLU B 1 19 ? -0.292 -13.039 -24.281 1 86.94 19 GLU B C 1
ATOM 6142 O O . GLU B 1 19 ? -0.365 -14.25 -24.094 1 86.94 19 GLU B O 1
ATOM 6147 N N . GLY B 1 20 ? -0.593 -12.133 -23.344 1 86.25 20 GLY B N 1
ATOM 6148 C CA . GLY B 1 20 ? -1.329 -12.484 -22.141 1 86.25 20 GLY B CA 1
ATOM 6149 C C . GLY B 1 20 ? -0.592 -13.477 -21.266 1 86.25 20 GLY B C 1
ATOM 6150 O O . GLY B 1 20 ? 0.554 -13.234 -20.875 1 86.25 20 GLY B O 1
ATOM 6151 N N . TYR B 1 21 ? -1.121 -14.625 -21.062 1 88.88 21 TYR B N 1
ATOM 6152 C CA . TYR B 1 21 ? -0.602 -15.625 -20.125 1 88.88 21 TYR B CA 1
ATOM 6153 C C . TYR B 1 21 ? 0.655 -16.281 -20.688 1 88.88 21 TYR B C 1
ATOM 6155 O O . TYR B 1 21 ? 1.564 -16.641 -19.922 1 88.88 21 TYR B O 1
ATOM 6163 N N . GLU B 1 22 ? 0.703 -16.484 -21.969 1 89.56 22 GLU B N 1
ATOM 6164 C CA . GLU B 1 22 ? 1.883 -17.078 -22.609 1 89.56 22 GLU B CA 1
ATOM 6165 C C . GLU B 1 22 ? 3.123 -16.219 -22.359 1 89.56 22 GLU B C 1
ATOM 6167 O O . GLU B 1 22 ? 4.188 -16.75 -22.031 1 89.56 22 GLU B O 1
ATOM 6172 N N . PHE B 1 23 ? 2.932 -14.992 -22.547 1 92.38 23 PHE B N 1
ATOM 6173 C CA . PHE B 1 23 ? 4.047 -14.078 -22.328 1 92.38 23 PHE B CA 1
ATOM 6174 C C . PHE B 1 23 ? 4.469 -14.078 -20.859 1 92.38 23 PHE B C 1
ATOM 6176 O O . PHE B 1 23 ? 5.664 -14.094 -20.547 1 92.38 23 PHE B O 1
ATOM 6183 N N . ARG B 1 24 ? 3.525 -14.008 -19.984 1 91.38 24 ARG B N 1
ATOM 6184 C CA . ARG B 1 24 ? 3.816 -14.047 -18.562 1 91.38 24 ARG B CA 1
ATOM 6185 C C . ARG B 1 24 ? 4.605 -15.297 -18.188 1 91.38 24 ARG B C 1
ATOM 6187 O O . ARG B 1 24 ? 5.566 -15.234 -17.422 1 91.38 24 ARG B O 1
ATOM 6194 N N . THR B 1 25 ? 4.234 -16.422 -18.703 1 90.75 25 THR B N 1
ATOM 6195 C CA . THR B 1 25 ? 4.902 -17.688 -18.422 1 90.75 25 THR B CA 1
ATOM 6196 C C . THR B 1 25 ? 6.316 -17.703 -18.984 1 90.75 25 THR B C 1
ATOM 6198 O O . THR B 1 25 ? 7.25 -18.188 -18.344 1 90.75 25 THR B O 1
ATOM 6201 N N . MET B 1 26 ? 6.406 -17.188 -20.188 1 91.69 26 MET B N 1
ATOM 6202 C CA . MET B 1 26 ? 7.727 -17.094 -20.812 1 91.69 26 MET B CA 1
ATOM 6203 C C . MET B 1 26 ? 8.688 -16.281 -19.938 1 91.69 26 MET B C 1
ATOM 6205 O O . MET B 1 26 ? 9.82 -16.703 -19.703 1 91.69 26 MET B O 1
ATOM 6209 N N . ILE B 1 27 ? 8.203 -15.125 -19.453 1 92.81 27 ILE B N 1
ATOM 6210 C CA . ILE B 1 27 ? 9.031 -14.25 -18.625 1 92.81 27 ILE B CA 1
ATOM 6211 C C . ILE B 1 27 ? 9.414 -14.977 -17.328 1 92.81 27 ILE B C 1
ATOM 6213 O O . ILE B 1 27 ? 10.562 -14.891 -16.891 1 92.81 27 ILE B O 1
ATOM 6217 N N . LYS B 1 28 ? 8.539 -15.688 -16.812 1 89.94 28 LYS B N 1
ATOM 6218 C CA . LYS B 1 28 ? 8.812 -16.438 -15.594 1 89.94 28 LYS B CA 1
ATOM 6219 C C . LYS B 1 28 ? 9.875 -17.516 -15.828 1 89.94 28 LYS B C 1
ATOM 6221 O O . LYS B 1 28 ? 10.75 -17.719 -14.984 1 89.94 28 LYS B O 1
ATOM 6226 N N . MET B 1 29 ? 9.836 -18.156 -16.938 1 89 29 MET B N 1
ATOM 6227 C CA . MET B 1 29 ? 10.789 -19.219 -17.266 1 89 29 MET B CA 1
ATOM 6228 C C . MET B 1 29 ? 12.188 -18.656 -17.484 1 89 29 MET B C 1
ATOM 6230 O O . MET B 1 29 ? 13.18 -19.281 -17.125 1 89 29 MET B O 1
ATOM 6234 N N . LEU B 1 30 ? 12.18 -17.5 -18.062 1 90.75 30 LEU B N 1
ATOM 6235 C CA . LEU B 1 30 ? 13.453 -16.875 -18.375 1 90.75 30 LEU B CA 1
ATOM 6236 C C . LEU B 1 30 ? 14.195 -16.484 -17.094 1 90.75 30 LEU B C 1
ATOM 6238 O O . LEU B 1 30 ? 15.406 -16.219 -17.125 1 90.75 30 LEU B O 1
ATOM 6242 N N . ALA B 1 31 ? 13.531 -16.438 -15.984 1 88.69 31 ALA B N 1
ATOM 6243 C CA . ALA B 1 31 ? 14.148 -16.109 -14.703 1 88.69 31 ALA B CA 1
ATOM 6244 C C . ALA B 1 31 ? 14.906 -17.297 -14.133 1 88.69 31 ALA B C 1
ATOM 6246 O O . ALA B 1 31 ? 15.656 -17.156 -13.164 1 88.69 31 ALA B O 1
ATOM 6247 N N . SER B 1 32 ? 14.859 -18.453 -14.773 1 85.69 32 SER B N 1
ATOM 6248 C CA . SER B 1 32 ? 15.531 -19.656 -14.281 1 85.69 32 SER B CA 1
ATOM 6249 C C . SER B 1 32 ? 17.031 -19.562 -14.484 1 85.69 32 SER B C 1
ATOM 6251 O O . SER B 1 32 ? 17.5 -19.172 -15.555 1 85.69 32 SER B O 1
ATOM 6253 N N . PRO B 1 33 ? 17.734 -19.938 -13.477 1 81.75 33 PRO B N 1
ATOM 6254 C CA . PRO B 1 33 ? 19.203 -19.922 -13.594 1 81.75 33 PRO B CA 1
ATOM 6255 C C . PRO B 1 33 ? 19.703 -20.938 -14.625 1 81.75 33 PRO B C 1
ATOM 6257 O O . PRO B 1 33 ? 20.859 -20.859 -15.047 1 81.75 33 PRO B O 1
ATOM 6260 N N . ALA B 1 34 ? 18.859 -21.812 -15 1 80 34 ALA B N 1
ATOM 6261 C CA . ALA B 1 34 ? 19.25 -22.828 -15.969 1 80 34 ALA B CA 1
ATOM 6262 C C . ALA B 1 34 ? 19.656 -22.203 -17.297 1 80 34 ALA B C 1
ATOM 6264 O O . ALA B 1 34 ? 20.453 -22.766 -18.031 1 80 34 ALA B O 1
ATOM 6265 N N . TYR B 1 35 ? 19.172 -21.031 -17.578 1 83.31 35 TYR B N 1
ATOM 6266 C CA . TYR B 1 35 ? 19.484 -20.359 -18.844 1 83.31 35 TYR B CA 1
ATOM 6267 C C . TYR B 1 35 ? 20.844 -19.672 -18.781 1 83.31 35 TYR B C 1
ATOM 6269 O O . TYR B 1 35 ? 21.406 -19.281 -19.812 1 83.31 35 TYR B O 1
ATOM 6277 N N . ALA B 1 36 ? 21.422 -19.453 -17.547 1 76.19 36 ALA B N 1
ATOM 6278 C CA . ALA B 1 36 ? 22.734 -18.859 -17.375 1 76.19 36 ALA B CA 1
ATOM 6279 C C . ALA B 1 36 ? 23.844 -19.906 -17.484 1 76.19 36 ALA B C 1
ATOM 6281 O O . ALA B 1 36 ? 25 -19.578 -17.734 1 76.19 36 ALA B O 1
ATOM 6282 N N . LYS B 1 37 ? 23.594 -21.156 -17.109 1 64.94 37 LYS B N 1
ATOM 6283 C CA . LYS B 1 37 ? 24.609 -22.203 -17.109 1 64.94 37 LYS B CA 1
ATOM 6284 C C . LYS B 1 37 ? 25.141 -22.422 -18.516 1 64.94 37 LYS B C 1
ATOM 6286 O O . LYS B 1 37 ? 24.422 -22.234 -19.5 1 64.94 37 LYS B O 1
ATOM 6291 N N . GLN B 1 38 ? 26.625 -22.141 -18.703 1 52.28 38 GLN B N 1
ATOM 6292 C CA . GLN B 1 38 ? 27.609 -22 -19.766 1 52.28 38 GLN B CA 1
ATOM 6293 C C . GLN B 1 38 ? 27.188 -22.781 -21.016 1 52.28 38 GLN B C 1
ATOM 6295 O O . GLN B 1 38 ? 27.453 -22.344 -22.141 1 52.28 38 GLN B O 1
ATOM 6300 N N . GLN B 1 39 ? 27.297 -24.172 -20.719 1 48.91 39 GLN B N 1
ATOM 6301 C CA . GLN B 1 39 ? 27.5 -24.938 -21.938 1 48.91 39 GLN B CA 1
ATOM 6302 C C . GLN B 1 39 ? 26.469 -24.562 -23 1 48.91 39 GLN B C 1
ATOM 6304 O O . GLN B 1 39 ? 26.641 -24.891 -24.172 1 48.91 39 GLN B O 1
ATOM 6309 N N . LEU B 1 40 ? 25.5 -24.328 -22.375 1 49.25 40 LEU B N 1
ATOM 6310 C CA . LEU B 1 40 ? 24.438 -24.281 -23.391 1 49.25 40 LEU B CA 1
ATOM 6311 C C . LEU B 1 40 ? 24.781 -23.25 -24.469 1 49.25 40 LEU B C 1
ATOM 6313 O O . LEU B 1 40 ? 25.906 -22.75 -24.531 1 49.25 40 LEU B O 1
ATOM 6317 N N . LEU B 1 41 ? 23.703 -22.25 -24.984 1 52.34 41 LEU B N 1
ATOM 6318 C CA . LEU B 1 41 ? 23.312 -21.812 -26.312 1 52.34 41 LEU B CA 1
ATOM 6319 C C . LEU B 1 41 ? 23.938 -20.484 -26.672 1 52.34 41 LEU B C 1
ATOM 6321 O O . LEU B 1 41 ? 23.312 -19.422 -26.516 1 52.34 41 LEU B O 1
ATOM 6325 N N . LYS B 1 42 ? 25.297 -20.453 -26.359 1 59.56 42 LYS B N 1
ATOM 6326 C CA . LYS B 1 42 ? 25.828 -19.172 -26.844 1 59.56 42 LYS B CA 1
ATOM 6327 C C . LYS B 1 42 ? 25.141 -18.75 -28.141 1 59.56 42 LYS B C 1
ATOM 6329 O O . LYS B 1 42 ? 24.75 -17.594 -28.297 1 59.56 42 LYS B O 1
ATOM 6334 N N . ASP B 1 43 ? 25.094 -19.781 -28.984 1 73.56 43 ASP B N 1
ATOM 6335 C CA . ASP B 1 43 ? 24.484 -19.453 -30.266 1 73.56 43 ASP B CA 1
ATOM 6336 C C . ASP B 1 43 ? 23 -19.156 -30.109 1 73.56 43 ASP B C 1
ATOM 6338 O O . ASP B 1 43 ? 22.484 -18.203 -30.703 1 73.56 43 ASP B O 1
ATOM 6342 N N . GLU B 1 44 ? 22.359 -19.812 -29.188 1 83.94 44 GLU B N 1
ATOM 6343 C CA . GLU B 1 44 ? 20.938 -19.578 -29.016 1 83.94 44 GLU B CA 1
ATOM 6344 C C . GLU B 1 44 ? 20.672 -18.266 -28.281 1 83.94 44 GLU B C 1
ATOM 6346 O O . GLU B 1 44 ? 19.672 -17.594 -28.562 1 83.94 44 GLU B O 1
ATOM 6351 N N . LEU B 1 45 ? 21.641 -17.938 -27.5 1 88.12 45 LEU B N 1
ATOM 6352 C CA . LEU B 1 45 ? 21.469 -16.703 -26.734 1 88.12 45 LEU B CA 1
ATOM 6353 C C . LEU B 1 45 ? 21.594 -15.492 -27.641 1 88.12 45 LEU B C 1
ATOM 6355 O O . LEU B 1 45 ? 20.828 -14.539 -27.516 1 88.12 45 LEU B O 1
ATOM 6359 N N . SER B 1 46 ? 22.516 -15.586 -28.516 1 88.88 46 SER B N 1
ATOM 6360 C CA . SER B 1 46 ? 22.734 -14.461 -29.422 1 88.88 46 SER B CA 1
ATOM 6361 C C . SER B 1 46 ? 21.531 -14.258 -30.344 1 88.88 46 SER B C 1
ATOM 6363 O O . SER B 1 46 ? 21.141 -13.125 -30.625 1 88.88 46 SER B O 1
ATOM 6365 N N . VAL B 1 47 ? 20.969 -15.414 -30.734 1 91.62 47 VAL B N 1
ATOM 6366 C CA . VAL B 1 47 ? 19.812 -15.328 -31.609 1 91.62 47 VAL B CA 1
ATOM 6367 C C . VAL B 1 47 ? 18.609 -14.781 -30.844 1 91.62 47 VAL B C 1
ATOM 6369 O O . VAL B 1 47 ? 17.859 -13.945 -31.344 1 91.62 47 VAL B O 1
ATOM 6372 N N . PHE B 1 48 ? 18.438 -15.281 -29.75 1 93.69 48 PHE B N 1
ATOM 6373 C CA . PHE B 1 48 ? 17.344 -14.82 -28.922 1 93.69 48 PHE B CA 1
ATOM 6374 C C . PHE B 1 48 ? 17.484 -13.336 -28.625 1 93.69 48 PHE B C 1
ATOM 6376 O O . PHE B 1 48 ? 16.516 -12.586 -28.734 1 93.69 48 PHE B O 1
ATOM 6383 N N . MET B 1 49 ? 18.672 -12.906 -28.25 1 93.5 49 MET B N 1
ATOM 6384 C CA . MET B 1 49 ? 18.891 -11.5 -27.906 1 93.5 49 MET B CA 1
ATOM 6385 C C . MET B 1 49 ? 18.734 -10.609 -29.125 1 93.5 49 MET B C 1
ATOM 6387 O O . MET B 1 49 ? 18.312 -9.461 -29.016 1 93.5 49 MET B O 1
ATOM 6391 N N . ALA B 1 50 ? 19.062 -11.141 -30.266 1 94.75 50 ALA B N 1
ATOM 6392 C CA . ALA B 1 50 ? 18.844 -10.383 -31.5 1 94.75 50 ALA B CA 1
ATOM 6393 C C . ALA B 1 50 ? 17.359 -10.078 -31.703 1 94.75 50 ALA B C 1
ATOM 6395 O O . ALA B 1 50 ? 17 -8.984 -32.125 1 94.75 50 ALA B O 1
ATOM 6396 N N . LYS B 1 51 ? 16.578 -11 -31.406 1 95.56 51 LYS B N 1
ATOM 6397 C CA . LYS B 1 51 ? 15.133 -10.797 -31.531 1 95.56 51 LYS B CA 1
ATOM 6398 C C . LYS B 1 51 ? 14.625 -9.805 -30.484 1 95.56 51 LYS B C 1
ATOM 6400 O O . LYS B 1 51 ? 13.734 -9 -30.766 1 95.56 51 LYS B O 1
ATOM 6405 N N . VAL B 1 52 ? 15.141 -9.898 -29.281 1 96.44 52 VAL B N 1
ATOM 6406 C CA . VAL B 1 52 ? 14.773 -8.969 -28.219 1 96.44 52 VAL B CA 1
ATOM 6407 C C . VAL B 1 52 ? 15.141 -7.543 -28.625 1 96.44 52 VAL B C 1
ATOM 6409 O O . VAL B 1 52 ? 14.352 -6.613 -28.469 1 96.44 52 VAL B O 1
ATOM 6412 N N . LEU B 1 53 ? 16.328 -7.41 -29.188 1 96.88 53 LEU B N 1
ATOM 6413 C CA . LEU B 1 53 ? 16.781 -6.105 -29.656 1 96.88 53 LEU B CA 1
ATOM 6414 C C . LEU B 1 53 ? 15.883 -5.59 -30.781 1 96.88 53 LEU B C 1
ATOM 6416 O O . LEU B 1 53 ? 15.602 -4.391 -30.859 1 96.88 53 LEU B O 1
ATOM 6420 N N . LYS B 1 54 ? 15.406 -6.48 -31.578 1 96.38 54 LYS B N 1
ATOM 6421 C CA . LYS B 1 54 ? 14.484 -6.113 -32.656 1 96.38 54 LYS B CA 1
ATOM 6422 C C . LYS B 1 54 ? 13.156 -5.605 -32.094 1 96.38 54 LYS B C 1
ATOM 6424 O O . LYS B 1 54 ? 12.578 -4.652 -32.594 1 96.38 54 LYS B O 1
ATOM 6429 N N . LEU B 1 55 ? 12.68 -6.254 -31.062 1 97.06 55 LEU B N 1
ATOM 6430 C CA . LEU B 1 55 ? 11.453 -5.805 -30.406 1 97.06 55 LEU B CA 1
ATOM 6431 C C . LEU B 1 55 ? 11.609 -4.383 -29.875 1 97.06 55 LEU B C 1
ATOM 6433 O O . LEU B 1 55 ? 10.703 -3.559 -30.016 1 97.06 55 LEU B O 1
ATOM 6437 N N . LEU B 1 56 ? 12.766 -4.059 -29.344 1 97.44 56 LEU B N 1
ATOM 6438 C CA . LEU B 1 56 ? 13.023 -2.76 -28.734 1 97.44 56 LEU B CA 1
ATOM 6439 C C . LEU B 1 56 ? 13.172 -1.675 -29.797 1 97.44 56 LEU B C 1
ATOM 6441 O O . LEU B 1 56 ? 12.992 -0.49 -29.5 1 97.44 56 LEU B O 1
ATOM 6445 N N . ARG B 1 57 ? 13.469 -2.062 -31 1 96.25 57 ARG B N 1
ATOM 6446 C CA . ARG B 1 57 ? 13.625 -1.113 -32.094 1 96.25 57 ARG B CA 1
ATOM 6447 C C . ARG B 1 57 ? 12.312 -0.953 -32.875 1 96.25 57 ARG B C 1
ATOM 6449 O O . ARG B 1 57 ? 12.234 -0.152 -33.812 1 96.25 57 ARG B O 1
ATOM 6456 N N . SER B 1 58 ? 11.336 -1.679 -32.438 1 95.69 58 SER B N 1
ATOM 6457 C CA . SER B 1 58 ? 10.062 -1.668 -33.156 1 95.69 58 SER B CA 1
ATOM 6458 C C . SER B 1 58 ? 9.336 -0.339 -32.969 1 95.69 58 SER B C 1
ATOM 6460 O O . SER B 1 58 ? 9.57 0.374 -32 1 95.69 58 SER B O 1
ATOM 6462 N N . LYS B 1 59 ? 8.422 -0.032 -33.844 1 92.81 59 LYS B N 1
ATOM 6463 C CA . LYS B 1 59 ? 7.609 1.177 -33.719 1 92.81 59 LYS B CA 1
ATOM 6464 C C . LYS B 1 59 ? 6.301 0.9 -33 1 92.81 59 LYS B C 1
ATOM 6466 O O . LYS B 1 59 ? 5.582 1.83 -32.625 1 92.81 59 LYS B O 1
ATOM 6471 N N . ASP B 1 60 ? 6.117 -0.372 -32.875 1 93.94 60 ASP B N 1
ATOM 6472 C CA . ASP B 1 60 ? 4.91 -0.767 -32.156 1 93.94 60 ASP B CA 1
ATOM 6473 C C . ASP B 1 60 ? 5.133 -0.716 -30.641 1 93.94 60 ASP B C 1
ATOM 6475 O O . ASP B 1 60 ? 6.012 -1.396 -30.109 1 93.94 60 ASP B O 1
ATOM 6479 N N . ASP B 1 61 ? 4.324 0.067 -29.969 1 93.88 61 ASP B N 1
ATOM 6480 C CA . ASP B 1 61 ? 4.477 0.287 -28.531 1 93.88 61 ASP B CA 1
ATOM 6481 C C . ASP B 1 61 ? 4.387 -1.027 -27.75 1 93.88 61 ASP B C 1
ATOM 6483 O O . ASP B 1 61 ? 5.102 -1.229 -26.766 1 93.88 61 ASP B O 1
ATOM 6487 N N . TYR B 1 62 ? 3.527 -1.947 -28.203 1 94.25 62 TYR B N 1
ATOM 6488 C CA . TYR B 1 62 ? 3.342 -3.213 -27.5 1 94.25 62 TYR B CA 1
ATOM 6489 C C . TYR B 1 62 ? 4.582 -4.09 -27.625 1 94.25 62 TYR B C 1
ATOM 6491 O O . TYR B 1 62 ? 4.977 -4.758 -26.672 1 94.25 62 TYR B O 1
ATOM 6499 N N . GLN B 1 63 ? 5.215 -4.09 -28.75 1 96.19 63 GLN B N 1
ATOM 6500 C CA . GLN B 1 63 ? 6.426 -4.871 -28.969 1 96.19 63 GLN B CA 1
ATOM 6501 C C . GLN B 1 63 ? 7.586 -4.324 -28.141 1 96.19 63 GLN B C 1
ATOM 6503 O O . GLN B 1 63 ? 8.352 -5.09 -27.547 1 96.19 63 GLN B O 1
ATOM 6508 N N . VAL B 1 64 ? 7.68 -3.012 -28.094 1 97.31 64 VAL B N 1
ATOM 6509 C CA . VAL B 1 64 ? 8.727 -2.395 -27.281 1 97.31 64 VAL B CA 1
ATOM 6510 C C . VAL B 1 64 ? 8.5 -2.734 -25.812 1 97.31 64 VAL B C 1
ATOM 6512 O O . VAL B 1 64 ? 9.445 -3.047 -25.094 1 97.31 64 VAL B O 1
ATOM 6515 N N . TRP B 1 65 ? 7.203 -2.662 -25.422 1 97.06 65 TRP B N 1
ATOM 6516 C CA . TRP B 1 65 ? 6.836 -3.014 -24.062 1 97.06 65 TRP B CA 1
ATOM 6517 C C . TRP B 1 65 ? 7.273 -4.438 -23.719 1 97.06 65 TRP B C 1
ATOM 6519 O O . TRP B 1 65 ? 7.855 -4.68 -22.672 1 97.06 65 TRP B O 1
ATOM 6529 N N . LYS B 1 66 ? 7.113 -5.387 -24.594 1 96.5 66 LYS B N 1
ATOM 6530 C CA . LYS B 1 66 ? 7.539 -6.773 -24.422 1 96.5 66 LYS B CA 1
ATOM 6531 C C . LYS B 1 66 ? 9.055 -6.871 -24.312 1 96.5 66 LYS B C 1
ATOM 6533 O O . LYS B 1 66 ? 9.57 -7.555 -23.422 1 96.5 66 LYS B O 1
ATOM 6538 N N . GLY B 1 67 ? 9.656 -6.18 -25.188 1 97.38 67 GLY B N 1
ATOM 6539 C CA . GLY B 1 67 ? 11.109 -6.176 -25.156 1 97.38 67 GLY B CA 1
ATOM 6540 C C . GLY B 1 67 ? 11.688 -5.668 -23.859 1 97.38 67 GLY B C 1
ATOM 6541 O O . GLY B 1 67 ? 12.68 -6.203 -23.359 1 97.38 67 GLY B O 1
ATOM 6542 N N . CYS B 1 68 ? 11.086 -4.676 -23.266 1 98.12 68 CYS B N 1
ATOM 6543 C CA . CYS B 1 68 ? 11.539 -4.105 -22 1 98.12 68 CYS B CA 1
ATOM 6544 C C . CYS B 1 68 ? 11.453 -5.129 -20.875 1 98.12 68 CYS B C 1
ATOM 6546 O O . CYS B 1 68 ? 12.398 -5.301 -20.109 1 98.12 68 CYS B O 1
ATOM 6548 N N . HIS B 1 69 ? 10.344 -5.812 -20.812 1 97.69 69 HIS B N 1
ATOM 6549 C CA . HIS B 1 69 ? 10.141 -6.77 -19.734 1 97.69 69 HIS B CA 1
ATOM 6550 C C . HIS B 1 69 ? 11.094 -7.949 -19.859 1 97.69 69 HIS B C 1
ATOM 6552 O O . HIS B 1 69 ? 11.641 -8.422 -18.859 1 97.69 69 HIS B O 1
ATOM 6558 N N . ILE B 1 70 ? 11.367 -8.375 -21.031 1 97.31 70 ILE B N 1
ATOM 6559 C CA . ILE B 1 70 ? 12.289 -9.492 -21.266 1 97.31 70 ILE B CA 1
ATOM 6560 C C . ILE B 1 70 ? 13.711 -9.07 -20.891 1 97.31 70 ILE B C 1
ATOM 6562 O O . ILE B 1 70 ? 14.422 -9.805 -20.203 1 97.31 70 ILE B O 1
ATOM 6566 N N . ALA B 1 71 ? 14.055 -7.887 -21.359 1 97.56 71 ALA B N 1
ATOM 6567 C CA . ALA B 1 71 ? 15.398 -7.387 -21.062 1 97.56 71 ALA B CA 1
ATOM 6568 C C . ALA B 1 71 ? 15.617 -7.277 -19.547 1 97.56 71 ALA B C 1
ATOM 6570 O O . ALA B 1 71 ? 16.672 -7.656 -19.047 1 97.56 71 ALA B O 1
ATOM 6571 N N . THR B 1 72 ? 14.625 -6.793 -18.844 1 97.44 72 THR B N 1
ATOM 6572 C CA . THR B 1 72 ? 14.727 -6.613 -17.391 1 97.44 72 THR B CA 1
ATOM 6573 C C . THR B 1 72 ? 14.906 -7.957 -16.688 1 97.44 72 THR B C 1
ATOM 6575 O O . THR B 1 72 ? 15.82 -8.117 -15.883 1 97.44 72 THR B O 1
ATOM 6578 N N . VAL B 1 73 ? 14.141 -8.93 -17.078 1 95.75 73 VAL B N 1
ATOM 6579 C CA . VAL B 1 73 ? 14.164 -10.219 -16.391 1 95.75 73 VAL B CA 1
ATOM 6580 C C . VAL B 1 73 ? 15.43 -10.984 -16.766 1 95.75 73 VAL B C 1
ATOM 6582 O O . VAL B 1 73 ? 16.109 -11.531 -15.891 1 95.75 73 VAL B O 1
ATOM 6585 N N . PHE B 1 74 ? 15.727 -10.961 -18 1 93.69 74 PHE B N 1
ATOM 6586 C CA . PHE B 1 74 ? 16.844 -11.758 -18.484 1 93.69 74 PHE B CA 1
ATOM 6587 C C . PHE B 1 74 ? 18.172 -11.195 -17.969 1 93.69 74 PHE B C 1
ATOM 6589 O O . PHE B 1 74 ? 19.094 -11.945 -17.641 1 93.69 74 PHE B O 1
ATOM 6596 N N . CYS B 1 75 ? 18.266 -9.875 -17.859 1 94 75 CYS B N 1
ATOM 6597 C CA . CYS B 1 75 ? 19.484 -9.266 -17.328 1 94 75 CYS B CA 1
ATOM 6598 C C . CYS B 1 75 ? 19.562 -9.406 -15.812 1 94 75 CYS B C 1
ATOM 6600 O O . CYS B 1 75 ? 20.656 -9.484 -15.25 1 94 75 CYS B O 1
ATOM 6602 N N . THR B 1 76 ? 18.5 -9.43 -15.148 1 92.88 76 THR B N 1
ATOM 6603 C CA . THR B 1 76 ? 18.469 -9.516 -13.695 1 92.88 76 THR B CA 1
ATOM 6604 C C . THR B 1 76 ? 18.922 -10.898 -13.227 1 92.88 76 THR B C 1
ATOM 6606 O O . THR B 1 76 ? 19.688 -11.023 -12.266 1 92.88 76 THR B O 1
ATOM 6609 N N . TYR B 1 77 ? 18.562 -11.945 -13.984 1 88.81 77 TYR B N 1
ATOM 6610 C CA . TYR B 1 77 ? 18.766 -13.289 -13.461 1 88.81 77 TYR B CA 1
ATOM 6611 C C . TYR B 1 77 ? 19.844 -14.023 -14.242 1 88.81 77 TYR B C 1
ATOM 6613 O O . TYR B 1 77 ? 20.266 -15.117 -13.859 1 88.81 77 TYR B O 1
ATOM 6621 N N . ASN B 1 78 ? 20.328 -13.461 -15.281 1 88.69 78 ASN B N 1
ATOM 6622 C CA . ASN B 1 78 ? 21.391 -14.062 -16.094 1 88.69 78 ASN B CA 1
ATOM 6623 C C . ASN B 1 78 ? 22.594 -13.125 -16.203 1 88.69 78 ASN B C 1
ATOM 6625 O O . ASN B 1 78 ? 22.609 -12.242 -17.062 1 88.69 78 ASN B O 1
ATOM 6629 N N . PRO B 1 79 ? 23.625 -13.383 -15.422 1 88.69 79 PRO B N 1
ATOM 6630 C CA . PRO B 1 79 ? 24.797 -12.508 -15.438 1 88.69 79 PRO B CA 1
ATOM 6631 C C . PRO B 1 79 ? 25.516 -12.516 -16.781 1 88.69 79 PRO B C 1
ATOM 6633 O O . PRO B 1 79 ? 26.156 -11.523 -17.156 1 88.69 79 PRO B O 1
ATOM 6636 N N . VAL B 1 80 ? 25.406 -13.586 -17.516 1 87.38 80 VAL B N 1
ATOM 6637 C CA . VAL B 1 80 ? 26.062 -13.68 -18.812 1 87.38 80 VAL B CA 1
ATOM 6638 C C . VAL B 1 80 ? 25.438 -12.695 -19.781 1 87.38 80 VAL B C 1
ATOM 6640 O O . VAL B 1 80 ? 26.141 -12.016 -20.547 1 87.38 80 VAL B O 1
ATOM 6643 N N . VAL B 1 81 ? 24.125 -12.625 -19.75 1 91.12 81 VAL B N 1
ATOM 6644 C CA . VAL B 1 81 ? 23.422 -11.711 -20.641 1 91.12 81 VAL B CA 1
ATOM 6645 C C . VAL B 1 81 ? 23.719 -10.266 -20.234 1 91.12 81 VAL B C 1
ATOM 6647 O O . VAL B 1 81 ? 23.938 -9.406 -21.094 1 91.12 81 VAL B O 1
ATOM 6650 N N . LEU B 1 82 ? 23.781 -10.008 -18.969 1 92.81 82 LEU B N 1
ATOM 6651 C CA . LEU B 1 82 ? 24.062 -8.664 -18.484 1 92.81 82 LEU B CA 1
ATOM 6652 C C . LEU B 1 82 ? 25.438 -8.195 -18.938 1 92.81 82 LEU B C 1
ATOM 6654 O O . LEU B 1 82 ? 25.578 -7.078 -19.438 1 92.81 82 LEU B O 1
ATOM 6658 N N . CYS B 1 83 ? 26.391 -9.062 -18.844 1 90.94 83 CYS B N 1
ATOM 6659 C CA . CYS B 1 83 ? 27.766 -8.688 -19.156 1 90.94 83 CYS B CA 1
ATOM 6660 C C . CYS B 1 83 ? 27.969 -8.609 -20.672 1 90.94 83 CYS B C 1
ATOM 6662 O O . CYS B 1 83 ? 28.703 -7.758 -21.156 1 90.94 83 CYS B O 1
ATOM 6664 N N . SER B 1 84 ? 27.281 -9.461 -21.406 1 89.12 84 SER B N 1
ATOM 6665 C CA . SER B 1 84 ? 27.516 -9.539 -22.844 1 89.12 84 SER B CA 1
ATOM 6666 C C . SER B 1 84 ? 26.672 -8.5 -23.594 1 89.12 84 SER B C 1
ATOM 6668 O O . SER B 1 84 ? 27.109 -7.988 -24.625 1 89.12 84 SER B O 1
ATOM 6670 N N . PHE B 1 85 ? 25.5 -8.188 -23.125 1 93 85 PHE B N 1
ATOM 6671 C CA . PHE B 1 85 ? 24.578 -7.375 -23.906 1 93 85 PHE B CA 1
ATOM 6672 C C . PHE B 1 85 ? 24.188 -6.121 -23.141 1 93 85 PHE B C 1
ATOM 6674 O O . PHE B 1 85 ? 23.422 -5.293 -23.656 1 93 85 PHE B O 1
ATOM 6681 N N . GLY B 1 86 ? 24.609 -5.941 -21.953 1 93.25 86 GLY B N 1
ATOM 6682 C CA . GLY B 1 86 ? 24.219 -4.809 -21.125 1 93.25 86 GLY B CA 1
ATOM 6683 C C . GLY B 1 86 ? 24.469 -3.469 -21.781 1 93.25 86 GLY B C 1
ATOM 6684 O O . GLY B 1 86 ? 23.594 -2.596 -21.781 1 93.25 86 GLY B O 1
ATOM 6685 N N . GLY B 1 87 ? 25.609 -3.312 -22.375 1 92.94 87 GLY B N 1
ATOM 6686 C CA . GLY B 1 87 ? 25.938 -2.068 -23.062 1 92.94 87 GLY B CA 1
ATOM 6687 C C . GLY B 1 87 ? 25.078 -1.805 -24.281 1 92.94 87 GLY B C 1
ATOM 6688 O O . GLY B 1 87 ? 24.594 -0.686 -24.469 1 92.94 87 GLY B O 1
ATOM 6689 N N . GLU B 1 88 ? 24.891 -2.801 -25.062 1 94.69 88 GLU B N 1
ATOM 6690 C CA . GLU B 1 88 ? 24.062 -2.674 -26.25 1 94.69 88 GLU B CA 1
ATOM 6691 C C . GLU B 1 88 ? 22.625 -2.346 -25.891 1 94.69 88 GLU B C 1
ATOM 6693 O O . GLU B 1 88 ? 22 -1.498 -26.516 1 94.69 88 GLU B O 1
ATOM 6698 N N . LEU B 1 89 ? 22.125 -3.035 -24.906 1 97.31 89 LEU B N 1
ATOM 6699 C CA . LEU B 1 89 ? 20.766 -2.799 -24.438 1 97.31 89 LEU B CA 1
ATOM 6700 C C . LEU B 1 89 ? 20.594 -1.367 -23.938 1 97.31 89 LEU B C 1
ATOM 6702 O O . LEU B 1 89 ? 19.594 -0.719 -24.219 1 97.31 89 LEU B O 1
ATOM 6706 N N . MET B 1 90 ? 21.531 -0.864 -23.266 1 96.06 90 MET B N 1
ATOM 6707 C CA . MET B 1 90 ? 21.484 0.508 -22.766 1 96.06 90 MET B CA 1
ATOM 6708 C C . MET B 1 90 ? 21.375 1.501 -23.922 1 96.06 90 MET B C 1
ATOM 6710 O O . MET B 1 90 ? 20.562 2.432 -23.859 1 96.06 90 MET B O 1
ATOM 6714 N N . GLY B 1 91 ? 22.141 1.222 -24.922 1 95.81 91 GLY B N 1
ATOM 6715 C CA . GLY B 1 91 ? 22.094 2.098 -26.078 1 95.81 91 GLY B CA 1
ATOM 6716 C C . GLY B 1 91 ? 20.75 2.094 -26.781 1 95.81 91 GLY B C 1
ATOM 6717 O O . GLY B 1 91 ? 20.219 3.154 -27.109 1 95.81 91 GLY B O 1
ATOM 6718 N N . ILE B 1 92 ? 20.188 1.018 -26.922 1 97.06 92 ILE B N 1
ATOM 6719 C CA . ILE B 1 92 ? 18.922 0.884 -27.641 1 97.06 92 ILE B CA 1
ATOM 6720 C C . ILE B 1 92 ? 17.797 1.465 -26.797 1 97.06 92 ILE B C 1
ATOM 6722 O O . ILE B 1 92 ? 16.891 2.109 -27.328 1 97.06 92 ILE B O 1
ATOM 6726 N N . LEU B 1 93 ? 17.844 1.181 -25.531 1 97.62 93 LEU B N 1
ATOM 6727 C CA . LEU B 1 93 ? 16.812 1.688 -24.625 1 97.62 93 LEU B CA 1
ATOM 6728 C C . LEU B 1 93 ? 16.828 3.211 -24.578 1 97.62 93 LEU B C 1
ATOM 6730 O O . LEU B 1 93 ? 15.773 3.85 -24.578 1 97.62 93 LEU B O 1
ATOM 6734 N N . TYR B 1 94 ? 17.984 3.762 -24.562 1 95.69 94 TYR B N 1
ATOM 6735 C CA . TYR B 1 94 ? 18.109 5.215 -24.594 1 95.69 94 TYR B CA 1
ATOM 6736 C C . TYR B 1 94 ? 17.516 5.789 -25.875 1 95.69 94 TYR B C 1
ATOM 6738 O O . TYR B 1 94 ? 16.75 6.758 -25.828 1 95.69 94 TYR B O 1
ATOM 6746 N N . ARG B 1 95 ? 17.828 5.211 -26.922 1 96 95 ARG B N 1
ATOM 6747 C CA . ARG B 1 95 ? 17.328 5.703 -28.203 1 96 95 ARG B CA 1
ATOM 6748 C C . ARG B 1 95 ? 15.812 5.586 -28.281 1 96 95 ARG B C 1
ATOM 6750 O O . ARG B 1 95 ? 15.141 6.504 -28.75 1 96 95 ARG B O 1
ATOM 6757 N N . ALA B 1 96 ? 15.344 4.48 -27.844 1 96.5 96 ALA B N 1
ATOM 6758 C CA . ALA B 1 96 ? 13.898 4.27 -27.844 1 96.5 96 ALA B CA 1
ATOM 6759 C C . ALA B 1 96 ? 13.195 5.293 -26.953 1 96.5 96 ALA B C 1
ATOM 6761 O O . ALA B 1 96 ? 12.141 5.812 -27.312 1 96.5 96 ALA B O 1
ATOM 6762 N N . LEU B 1 97 ? 13.758 5.594 -25.797 1 96.19 97 LEU B N 1
ATOM 6763 C CA . LEU B 1 97 ? 13.172 6.559 -24.875 1 96.19 97 LEU B CA 1
ATOM 6764 C C . LEU B 1 97 ? 13.25 7.973 -25.453 1 96.19 97 LEU B C 1
ATOM 6766 O O . LEU B 1 97 ? 12.305 8.75 -25.328 1 96.19 97 LEU B O 1
ATOM 6770 N N . GLU B 1 98 ? 14.328 8.266 -26.062 1 94.75 98 GLU B N 1
ATOM 6771 C CA . GLU B 1 98 ? 14.5 9.578 -26.688 1 94.75 98 GLU B CA 1
ATOM 6772 C C . GLU B 1 98 ? 13.461 9.797 -27.781 1 94.75 98 GLU B C 1
ATOM 6774 O O . GLU B 1 98 ? 12.844 10.867 -27.859 1 94.75 98 GLU B O 1
ATOM 6779 N N . ASP B 1 99 ? 13.242 8.805 -28.484 1 92.88 99 ASP B N 1
ATOM 6780 C CA . ASP B 1 99 ? 12.258 8.883 -29.562 1 92.88 99 ASP B CA 1
ATOM 6781 C C . ASP B 1 99 ? 10.844 9.031 -29 1 92.88 99 ASP B C 1
ATOM 6783 O O . ASP B 1 99 ? 10.039 9.781 -29.547 1 92.88 99 ASP B O 1
ATOM 6787 N N . ALA B 1 100 ? 10.586 8.336 -28 1 92.31 100 ALA B N 1
ATOM 6788 C CA . ALA B 1 100 ? 9.25 8.336 -27.406 1 92.31 100 ALA B CA 1
ATOM 6789 C C . ALA B 1 100 ? 8.961 9.656 -26.688 1 92.31 100 ALA B C 1
ATOM 6791 O O . ALA B 1 100 ? 7.801 10.055 -26.562 1 92.31 100 ALA B O 1
ATOM 6792 N N . THR B 1 101 ? 9.992 10.359 -26.219 1 90.56 101 THR B N 1
ATOM 6793 C CA . THR B 1 101 ? 9.781 11.539 -25.375 1 90.56 101 THR B CA 1
ATOM 6794 C C . THR B 1 101 ? 9.961 12.82 -26.188 1 90.56 101 THR B C 1
ATOM 6796 O O . THR B 1 101 ? 9.633 13.906 -25.719 1 90.56 101 THR B O 1
ATOM 6799 N N . LYS B 1 102 ? 10.438 12.773 -27.344 1 86 102 LYS B N 1
ATOM 6800 C CA . LYS B 1 102 ? 10.727 13.945 -28.172 1 86 102 LYS B CA 1
ATOM 6801 C C . LYS B 1 102 ? 9.492 14.828 -28.312 1 86 102 LYS B C 1
ATOM 6803 O O . LYS B 1 102 ? 9.57 16.047 -28.156 1 86 102 LYS B O 1
ATOM 6808 N N . TYR B 1 103 ? 8.305 14.25 -28.484 1 82.12 103 TYR B N 1
ATOM 6809 C CA . TYR B 1 103 ? 7.078 15.031 -28.656 1 82.12 103 TYR B CA 1
ATOM 6810 C C . TYR B 1 103 ? 6.039 14.656 -27.609 1 82.12 103 TYR B C 1
ATOM 6812 O O . TYR B 1 103 ? 4.836 14.75 -27.859 1 82.12 103 TYR B O 1
ATOM 6820 N N . TYR B 1 104 ? 6.52 14.227 -26.578 1 84.38 104 TYR B N 1
ATOM 6821 C CA . TYR B 1 104 ? 5.652 13.703 -25.531 1 84.38 104 TYR B CA 1
ATOM 6822 C C . TYR B 1 104 ? 4.781 14.805 -24.938 1 84.38 104 TYR B C 1
ATOM 6824 O O . TYR B 1 104 ? 3.605 14.586 -24.641 1 84.38 104 TYR B O 1
ATOM 6832 N N . GLY B 1 105 ? 5.223 16.062 -24.734 1 76.81 105 GLY B N 1
ATOM 6833 C CA . GLY B 1 105 ? 4.5 17.156 -24.109 1 76.81 105 GLY B CA 1
ATOM 6834 C C . GLY B 1 105 ? 3.512 17.828 -25.047 1 76.81 105 GLY B C 1
ATOM 6835 O O . GLY B 1 105 ? 2.545 18.453 -24.594 1 76.81 105 GLY B O 1
ATOM 6836 N N . ASP B 1 106 ? 3.631 17.641 -26.344 1 75.31 106 ASP B N 1
ATOM 6837 C CA . ASP B 1 106 ? 2.865 18.375 -27.328 1 75.31 106 ASP B CA 1
ATOM 6838 C C . ASP B 1 106 ? 1.577 17.656 -27.703 1 75.31 106 ASP B C 1
ATOM 6840 O O . ASP B 1 106 ? 0.632 18.266 -28.203 1 75.31 106 ASP B O 1
ATOM 6844 N N . SER B 1 107 ? 1.543 16.391 -27.5 1 72.12 107 SER B N 1
ATOM 6845 C CA . SER B 1 107 ? 0.385 15.625 -27.938 1 72.12 107 SER B CA 1
ATOM 6846 C C . SER B 1 107 ? -0.236 14.836 -26.797 1 72.12 107 SER B C 1
ATOM 6848 O O . SER B 1 107 ? 0.425 14.57 -25.781 1 72.12 107 SER B O 1
ATOM 6850 N N . VAL B 1 108 ? -1.575 14.766 -27.016 1 71 108 VAL B N 1
ATOM 6851 C CA . VAL B 1 108 ? -2.271 13.898 -26.062 1 71 108 VAL B CA 1
ATOM 6852 C C . VAL B 1 108 ? -1.776 12.461 -26.219 1 71 108 VAL B C 1
ATOM 6854 O O . VAL B 1 108 ? -1.766 11.922 -27.328 1 71 108 VAL B O 1
ATOM 6857 N N . GLN B 1 109 ? -1.249 11.953 -25.141 1 77 109 GLN B N 1
ATOM 6858 C CA . GLN B 1 109 ? -0.668 10.617 -25.203 1 77 109 GLN B CA 1
ATOM 6859 C C . GLN B 1 109 ? -1.722 9.547 -24.938 1 77 109 GLN B C 1
ATOM 6861 O O . GLN B 1 109 ? -2.592 9.727 -24.078 1 77 109 GLN B O 1
ATOM 6866 N N . THR B 1 110 ? -1.625 8.539 -25.797 1 82.5 110 THR B N 1
ATOM 6867 C CA . THR B 1 110 ? -2.479 7.383 -25.562 1 82.5 110 THR B CA 1
ATOM 6868 C C . THR B 1 110 ? -2.045 6.625 -24.312 1 82.5 110 THR B C 1
ATOM 6870 O O . THR B 1 110 ? -0.906 6.766 -23.859 1 82.5 110 THR B O 1
ATOM 6873 N N . GLU B 1 111 ? -2.955 5.891 -23.781 1 83 111 GLU B N 1
ATOM 6874 C CA . GLU B 1 111 ? -2.645 5.098 -22.594 1 83 111 GLU B CA 1
ATOM 6875 C C . GLU B 1 111 ? -1.562 4.062 -22.891 1 83 111 GLU B C 1
ATOM 6877 O O . GLU B 1 111 ? -0.706 3.793 -22.047 1 83 111 GLU B O 1
ATOM 6882 N N . GLN B 1 112 ? -1.595 3.504 -24.016 1 87.06 112 GLN B N 1
ATOM 6883 C CA . GLN B 1 112 ? -0.598 2.516 -24.422 1 87.06 112 GLN B CA 1
ATOM 6884 C C . GLN B 1 112 ? 0.799 3.127 -24.453 1 87.06 112 GLN B C 1
ATOM 6886 O O . GLN B 1 112 ? 1.763 2.518 -23.984 1 87.06 112 GLN B O 1
ATOM 6891 N N . ARG B 1 113 ? 0.855 4.27 -24.969 1 90.12 113 ARG B N 1
ATOM 6892 C CA . ARG B 1 113 ? 2.143 4.953 -25.062 1 90.12 113 ARG B CA 1
ATOM 6893 C C . ARG B 1 113 ? 2.678 5.309 -23.672 1 90.12 113 ARG B C 1
ATOM 6895 O O . ARG B 1 113 ? 3.873 5.168 -23.406 1 90.12 113 ARG B O 1
ATOM 6902 N N . LYS B 1 114 ? 1.831 5.715 -22.844 1 90.38 114 LYS B N 1
ATOM 6903 C CA . LYS B 1 114 ? 2.238 6.062 -21.484 1 90.38 114 LYS B CA 1
ATOM 6904 C C . LYS B 1 114 ? 2.791 4.848 -20.75 1 90.38 114 LYS B C 1
ATOM 6906 O O . LYS B 1 114 ? 3.809 4.941 -20.062 1 90.38 114 LYS B O 1
ATOM 6911 N N . VAL B 1 115 ? 2.1 3.711 -20.938 1 92.69 115 VAL B N 1
ATOM 6912 C CA . VAL B 1 115 ? 2.531 2.475 -20.297 1 92.69 115 VAL B CA 1
ATOM 6913 C C . VAL B 1 115 ? 3.887 2.047 -20.859 1 92.69 115 VAL B C 1
ATOM 6915 O O . VAL B 1 115 ? 4.754 1.591 -20.109 1 92.69 115 VAL B O 1
ATOM 6918 N N . MET B 1 116 ? 4.043 2.215 -22.125 1 95.56 116 MET B N 1
ATOM 6919 C CA . MET B 1 116 ? 5.301 1.854 -22.766 1 95.56 116 MET B CA 1
ATOM 6920 C C . MET B 1 116 ? 6.438 2.75 -22.281 1 95.56 116 MET B C 1
ATOM 6922 O O . MET B 1 116 ? 7.527 2.266 -21.969 1 95.56 116 MET B O 1
ATOM 6926 N N . VAL B 1 117 ? 6.207 4.016 -22.156 1 96.38 117 VAL B N 1
ATOM 6927 C CA . VAL B 1 117 ? 7.227 4.953 -21.703 1 96.38 117 VAL B CA 1
ATOM 6928 C C . VAL B 1 117 ? 7.609 4.637 -20.25 1 96.38 117 VAL B C 1
ATOM 6930 O O . VAL B 1 117 ? 8.789 4.68 -19.891 1 96.38 117 VAL B O 1
ATOM 6933 N N . ARG B 1 118 ? 6.641 4.332 -19.453 1 96.81 118 ARG B N 1
ATOM 6934 C CA . ARG B 1 118 ? 6.91 3.932 -18.078 1 96.81 118 ARG B CA 1
ATOM 6935 C C . ARG B 1 118 ? 7.797 2.689 -18.031 1 96.81 118 ARG B C 1
ATOM 6937 O O . ARG B 1 118 ? 8.727 2.615 -17.219 1 96.81 118 ARG B O 1
ATOM 6944 N N . ALA B 1 119 ? 7.508 1.733 -18.891 1 97.81 119 ALA B N 1
ATOM 6945 C CA . ALA B 1 119 ? 8.305 0.513 -18.953 1 97.81 119 ALA B CA 1
ATOM 6946 C C . ALA B 1 119 ? 9.734 0.817 -19.391 1 97.81 119 ALA B C 1
ATOM 6948 O O . ALA B 1 119 ? 10.688 0.24 -18.859 1 97.81 119 ALA B O 1
ATOM 6949 N N . LEU B 1 120 ? 9.875 1.73 -20.344 1 98.12 120 LEU B N 1
ATOM 6950 C CA . LEU B 1 120 ? 11.188 2.117 -20.844 1 98.12 120 LEU B CA 1
ATOM 6951 C C . LEU B 1 120 ? 12.016 2.762 -19.734 1 98.12 120 LEU B C 1
ATOM 6953 O O . LEU B 1 120 ? 13.18 2.408 -19.531 1 98.12 120 LEU B O 1
ATOM 6957 N N . VAL B 1 121 ? 11.398 3.629 -18.984 1 98.06 121 VAL B N 1
ATOM 6958 C CA . VAL B 1 121 ? 12.102 4.324 -17.906 1 98.06 121 VAL B CA 1
ATOM 6959 C C . VAL B 1 121 ? 12.484 3.326 -16.812 1 98.06 121 VAL B C 1
ATOM 6961 O O . VAL B 1 121 ? 13.617 3.33 -16.328 1 98.06 121 VAL B O 1
ATOM 6964 N N . LYS B 1 122 ? 11.578 2.451 -16.469 1 98 122 LYS B N 1
ATOM 6965 C CA . LYS B 1 122 ? 11.828 1.469 -15.414 1 98 122 LYS B CA 1
ATOM 6966 C C . LYS B 1 122 ? 12.922 0.487 -15.836 1 98 122 LYS B C 1
ATOM 6968 O O . LYS B 1 122 ? 13.773 0.118 -15.023 1 98 122 LYS B O 1
ATOM 6973 N N . THR B 1 123 ? 12.844 0.083 -17.062 1 98.44 123 THR B N 1
ATOM 6974 C CA . THR B 1 123 ? 13.852 -0.85 -17.562 1 98.44 123 THR B CA 1
ATOM 6975 C C . THR B 1 123 ? 15.234 -0.203 -17.578 1 98.44 123 THR B C 1
ATOM 6977 O O . THR B 1 123 ? 16.219 -0.82 -17.156 1 98.44 123 THR B O 1
ATOM 6980 N N . LEU B 1 124 ? 15.297 0.996 -18.062 1 97.88 124 LEU B N 1
ATOM 6981 C CA . LEU B 1 124 ? 16.562 1.729 -18.078 1 97.88 124 LEU B CA 1
ATOM 6982 C C . LEU B 1 124 ? 17.109 1.881 -16.656 1 97.88 124 LEU B C 1
ATOM 6984 O O . LEU B 1 124 ? 18.297 1.662 -16.422 1 97.88 124 LEU B O 1
ATOM 6988 N N . ASP B 1 125 ? 16.297 2.219 -15.734 1 97.56 125 ASP B N 1
ATOM 6989 C CA . ASP B 1 125 ? 16.672 2.371 -14.336 1 97.56 125 ASP B CA 1
ATOM 6990 C C . ASP B 1 125 ? 17.188 1.056 -13.758 1 97.56 125 ASP B C 1
ATOM 6992 O O . ASP B 1 125 ? 18.25 1.021 -13.133 1 97.56 125 ASP B O 1
ATOM 6996 N N . THR B 1 126 ? 16.484 -0.007 -14.031 1 97.31 126 THR B N 1
ATOM 6997 C CA . THR B 1 126 ? 16.859 -1.315 -13.508 1 97.31 126 THR B CA 1
ATOM 6998 C C . THR B 1 126 ? 18.188 -1.765 -14.086 1 97.31 126 THR B C 1
ATOM 7000 O O . THR B 1 126 ? 19.047 -2.299 -13.367 1 97.31 126 THR B O 1
ATOM 7003 N N . LEU B 1 127 ? 18.375 -1.528 -15.359 1 97.62 127 LEU B N 1
ATOM 7004 C CA . LEU B 1 127 ? 19.625 -1.926 -16 1 97.62 127 LEU B CA 1
ATOM 7005 C C . LEU B 1 127 ? 20.797 -1.147 -15.422 1 97.62 127 LEU B C 1
ATOM 7007 O O . LEU B 1 127 ? 21.875 -1.715 -15.188 1 97.62 127 LEU B O 1
ATOM 7011 N N . MET B 1 128 ? 20.609 0.116 -15.195 1 97.06 128 MET B N 1
ATOM 7012 C CA . MET B 1 128 ? 21.672 0.914 -14.586 1 97.06 128 MET B CA 1
ATOM 7013 C C . MET B 1 128 ? 22 0.4 -13.195 1 97.06 128 MET B C 1
ATOM 7015 O O . MET B 1 128 ? 23.172 0.323 -12.82 1 97.06 128 MET B O 1
ATOM 7019 N N . ASP B 1 129 ? 21.047 0.003 -12.461 1 95.56 129 ASP B N 1
ATOM 7020 C CA . ASP B 1 129 ? 21.266 -0.523 -11.117 1 95.56 129 ASP B CA 1
ATOM 7021 C C . ASP B 1 129 ? 22 -1.857 -11.164 1 95.56 129 ASP B C 1
ATOM 7023 O O . ASP B 1 129 ? 22.875 -2.121 -10.328 1 95.56 129 ASP B O 1
ATOM 7027 N N . LEU B 1 130 ? 21.688 -2.654 -12.164 1 94.94 130 LEU B N 1
ATOM 7028 C CA . LEU B 1 130 ? 22.312 -3.965 -12.289 1 94.94 130 LEU B CA 1
ATOM 7029 C C . LEU B 1 130 ? 23.781 -3.832 -12.688 1 94.94 130 LEU B C 1
ATOM 7031 O O . LEU B 1 130 ? 24.625 -4.633 -12.266 1 94.94 130 LEU B O 1
ATOM 7035 N N . ILE B 1 131 ? 24.078 -2.857 -13.453 1 95 131 ILE B N 1
ATOM 7036 C CA . ILE B 1 131 ? 25.438 -2.674 -13.977 1 95 131 ILE B CA 1
ATOM 7037 C C . ILE B 1 131 ? 26.297 -1.994 -12.922 1 95 131 ILE B C 1
ATOM 7039 O O . ILE B 1 131 ? 27.5 -2.291 -12.805 1 95 131 ILE B O 1
ATOM 7043 N N . ARG B 1 132 ? 25.703 -1.212 -12.117 1 93.25 132 ARG B N 1
ATOM 7044 C CA . ARG B 1 132 ? 26.438 -0.449 -11.117 1 93.25 132 ARG B CA 1
ATOM 7045 C C . ARG B 1 132 ? 27.125 -1.376 -10.117 1 93.25 132 ARG B C 1
ATOM 7047 O O . ARG B 1 132 ? 26.531 -2.369 -9.68 1 93.25 132 ARG B O 1
ATOM 7054 N N . GLY B 1 133 ? 28.359 -1 -9.711 1 89 133 GLY B N 1
ATOM 7055 C CA . GLY B 1 133 ? 29.125 -1.775 -8.742 1 89 133 GLY B CA 1
ATOM 7056 C C . GLY B 1 133 ? 30.062 -2.773 -9.398 1 89 133 GLY B C 1
ATOM 7057 O O . GLY B 1 133 ? 30.953 -3.316 -8.734 1 89 133 GLY B O 1
ATOM 7058 N N . LYS B 1 134 ? 29.812 -3.076 -10.633 1 92.81 134 LYS B N 1
ATOM 7059 C CA . LYS B 1 134 ? 30.703 -3.922 -11.422 1 92.81 134 LYS B CA 1
ATOM 7060 C C . LYS B 1 134 ? 31.672 -3.08 -12.242 1 92.81 134 LYS B C 1
ATOM 7062 O O . LYS 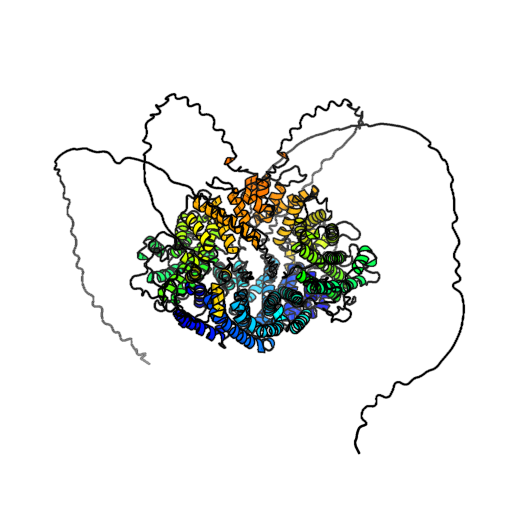B 1 134 ? 31.312 -2.551 -13.297 1 92.81 134 LYS B O 1
ATOM 7067 N N . PRO B 1 135 ? 32.875 -2.973 -11.836 1 91.5 135 PRO B N 1
ATOM 7068 C CA . PRO B 1 135 ? 33.812 -1.964 -12.328 1 91.5 135 PRO B CA 1
ATOM 7069 C C . PRO B 1 135 ? 33.969 -1.999 -13.844 1 91.5 135 PRO B C 1
ATOM 7071 O O . PRO B 1 135 ? 33.875 -0.963 -14.5 1 91.5 135 PRO B O 1
ATOM 7074 N N . SER B 1 136 ? 34.25 -3.168 -14.477 1 91.38 136 SER B N 1
ATOM 7075 C CA . SER B 1 136 ? 34.469 -3.252 -15.914 1 91.38 136 SER B CA 1
ATOM 7076 C C . SER B 1 136 ? 33.188 -2.932 -16.688 1 91.38 136 SER B C 1
ATOM 7078 O O . SER B 1 136 ? 33.219 -2.18 -17.672 1 91.38 136 SER B O 1
ATOM 7080 N N . LEU B 1 137 ? 32.125 -3.457 -16.25 1 93.19 137 LEU B N 1
ATOM 7081 C CA . LEU B 1 137 ? 30.844 -3.234 -16.906 1 93.19 137 LEU B CA 1
ATOM 7082 C C . LEU B 1 137 ? 30.406 -1.778 -16.781 1 93.19 137 LEU B C 1
ATOM 7084 O O . LEU B 1 137 ? 29.859 -1.2 -17.719 1 93.19 137 LEU B O 1
ATOM 7088 N N . THR B 1 138 ? 30.656 -1.164 -15.641 1 93.56 138 THR B N 1
ATOM 7089 C CA . THR B 1 138 ? 30.312 0.234 -15.406 1 93.56 138 THR B CA 1
ATOM 7090 C C . THR B 1 138 ? 31.109 1.149 -16.328 1 93.56 138 THR B C 1
ATOM 7092 O O . THR B 1 138 ? 30.562 2.08 -16.922 1 93.56 138 THR B O 1
ATOM 7095 N N . ARG B 1 139 ? 32.312 0.869 -16.469 1 92.25 139 ARG B N 1
ATOM 7096 C CA . ARG B 1 139 ? 33.188 1.698 -17.281 1 92.25 139 ARG B CA 1
ATOM 7097 C C . ARG B 1 139 ? 32.844 1.576 -18.766 1 92.25 139 ARG B C 1
ATOM 7099 O O . ARG B 1 139 ? 32.844 2.572 -19.484 1 92.25 139 ARG B O 1
ATOM 7106 N N . GLU B 1 140 ? 32.438 0.382 -19.141 1 91.75 140 GLU B N 1
ATOM 7107 C CA . GLU B 1 140 ? 32.25 0.117 -20.562 1 91.75 140 GLU B CA 1
ATOM 7108 C C . GLU B 1 140 ? 30.828 0.394 -21 1 91.75 140 GLU B C 1
ATOM 7110 O O . GLU B 1 140 ? 30.594 0.833 -22.125 1 91.75 140 GLU B O 1
ATOM 7115 N N . ALA B 1 141 ? 29.953 0.104 -20.125 1 92.56 141 ALA B N 1
ATOM 7116 C CA . ALA B 1 141 ? 28.562 0.101 -20.562 1 92.56 141 ALA B CA 1
ATOM 7117 C C . ALA B 1 141 ? 27.797 1.283 -19.969 1 92.56 141 ALA B C 1
ATOM 7119 O O . ALA B 1 141 ? 26.969 1.902 -20.641 1 92.56 141 ALA B O 1
ATOM 7120 N N . LEU B 1 142 ? 28 1.698 -18.781 1 94.5 142 LEU B N 1
ATOM 7121 C CA . LEU B 1 142 ? 27.156 2.672 -18.094 1 94.5 142 LEU B CA 1
ATOM 7122 C C . LEU B 1 142 ? 27.703 4.082 -18.25 1 94.5 142 LEU B C 1
ATOM 7124 O O . LEU B 1 142 ? 27.016 4.977 -18.734 1 94.5 142 LEU B O 1
ATOM 7128 N N . THR B 1 143 ? 28.953 4.312 -17.984 1 92.5 143 THR B N 1
ATOM 7129 C CA . THR B 1 143 ? 29.562 5.641 -17.906 1 92.5 143 THR B CA 1
ATOM 7130 C C . THR B 1 143 ? 29.469 6.355 -19.25 1 92.5 143 THR B C 1
ATOM 7132 O O . THR B 1 143 ? 29.109 7.531 -19.312 1 92.5 143 THR B O 1
ATOM 7135 N N . PRO B 1 144 ? 29.641 5.699 -20.328 1 92.62 144 PRO B N 1
ATOM 7136 C CA . PRO B 1 144 ? 29.594 6.398 -21.625 1 92.62 144 PRO B CA 1
ATOM 7137 C C . PRO B 1 144 ? 28.188 6.852 -21.984 1 92.62 144 PRO B C 1
ATOM 7139 O O . PRO B 1 144 ? 28.016 7.812 -22.734 1 92.62 144 PRO B O 1
ATOM 7142 N N . HIS B 1 145 ? 27.219 6.172 -21.5 1 95.5 145 HIS B N 1
ATOM 7143 C CA . HIS B 1 145 ? 25.844 6.469 -21.891 1 95.5 145 HIS B CA 1
ATOM 7144 C C . HIS B 1 145 ? 25.234 7.508 -20.953 1 95.5 145 HIS B C 1
ATOM 7146 O O . HIS B 1 145 ? 24.188 8.086 -21.281 1 95.5 145 HIS B O 1
ATOM 7152 N N . LEU B 1 146 ? 25.797 7.801 -19.812 1 95.88 146 LEU B N 1
ATOM 7153 C CA . LEU B 1 146 ? 25.219 8.688 -18.797 1 95.88 146 LEU B CA 1
ATOM 7154 C C . LEU B 1 146 ? 25.156 10.125 -19.312 1 95.88 146 LEU B C 1
ATOM 7156 O O . LEU B 1 146 ? 24.219 10.852 -19 1 95.88 146 LEU B O 1
ATOM 7160 N N . SER B 1 147 ? 26.109 10.484 -20.125 1 93.56 147 SER B N 1
ATOM 7161 C CA . SER B 1 147 ? 26.156 11.852 -20.641 1 93.56 147 SER B CA 1
ATOM 7162 C C . SER B 1 147 ? 24.969 12.141 -21.547 1 93.56 147 SER B C 1
ATOM 7164 O O . SER B 1 147 ? 24.547 13.297 -21.672 1 93.56 147 SER B O 1
ATOM 7166 N N . ALA B 1 148 ? 24.453 11.117 -22.141 1 94.44 148 ALA B N 1
ATOM 7167 C CA . ALA B 1 148 ? 23.281 11.281 -23.016 1 94.44 148 ALA B CA 1
ATOM 7168 C C . ALA B 1 148 ? 21.984 11.055 -22.25 1 94.44 148 ALA B C 1
ATOM 7170 O O . ALA B 1 148 ? 21 11.75 -22.469 1 94.44 148 ALA B O 1
ATOM 7171 N N . ILE B 1 149 ? 21.984 10.18 -21.328 1 96.62 149 ILE B N 1
ATOM 7172 C CA . ILE B 1 149 ? 20.781 9.758 -20.609 1 96.62 149 ILE B CA 1
ATOM 7173 C C . ILE B 1 149 ? 20.344 10.859 -19.641 1 96.62 149 ILE B C 1
ATOM 7175 O O . ILE B 1 149 ? 19.156 11.148 -19.531 1 96.62 149 ILE B O 1
ATOM 7179 N N . ILE B 1 150 ? 21.234 11.539 -18.969 1 97.12 150 ILE B N 1
ATOM 7180 C CA . ILE B 1 150 ? 20.922 12.508 -17.922 1 97.12 150 ILE B CA 1
ATOM 7181 C C . ILE B 1 150 ? 20.172 13.695 -18.516 1 97.12 150 ILE B C 1
ATOM 7183 O O . ILE B 1 150 ? 19.078 14.031 -18.062 1 97.12 150 ILE B O 1
ATOM 7187 N N . PRO B 1 151 ? 20.688 14.305 -19.609 1 96.06 151 PRO B N 1
ATOM 7188 C CA . PRO B 1 151 ? 19.938 15.438 -20.156 1 96.06 151 PRO B CA 1
ATOM 7189 C C . PRO B 1 151 ? 18.578 15.039 -20.719 1 96.06 151 PRO B C 1
ATOM 7191 O O . PRO B 1 151 ? 17.625 15.812 -20.656 1 96.06 151 PRO B O 1
ATOM 7194 N N . MET B 1 152 ? 18.5 13.922 -21.25 1 95.88 152 MET B N 1
ATOM 7195 C CA . MET B 1 152 ? 17.219 13.43 -21.766 1 95.88 152 MET B CA 1
ATOM 7196 C C . MET B 1 152 ? 16.203 13.289 -20.641 1 95.88 152 MET B C 1
ATOM 7198 O O . MET B 1 152 ? 15.055 13.711 -20.781 1 95.88 152 MET B O 1
ATOM 7202 N N . LEU B 1 153 ? 16.641 12.727 -19.516 1 97.31 153 LEU B N 1
ATOM 7203 C CA . LEU B 1 153 ? 15.758 12.547 -18.359 1 97.31 153 LEU B CA 1
ATOM 7204 C C . LEU B 1 153 ? 15.328 13.898 -17.797 1 97.31 153 LEU B C 1
ATOM 7206 O O . LEU B 1 153 ? 14.172 14.062 -17.391 1 97.31 153 LEU B O 1
ATOM 7210 N N . ILE B 1 154 ? 16.203 14.883 -17.766 1 97.31 154 ILE B N 1
ATOM 7211 C CA . ILE B 1 154 ? 15.891 16.219 -17.266 1 97.31 154 ILE B CA 1
ATOM 7212 C C . ILE B 1 154 ? 14.836 16.859 -18.156 1 97.31 154 ILE B C 1
ATOM 7214 O O . ILE B 1 154 ? 13.859 17.438 -17.656 1 97.31 154 ILE B O 1
ATOM 7218 N N . SER B 1 155 ? 15.016 16.719 -19.438 1 95.06 155 SER B N 1
ATOM 7219 C CA . SER B 1 155 ? 14.039 17.281 -20.359 1 95.06 155 SER B CA 1
ATOM 7220 C C . SER B 1 155 ? 12.688 16.609 -20.234 1 95.06 155 SER B C 1
ATOM 7222 O O . SER B 1 155 ? 11.648 17.266 -20.25 1 95.06 155 SER B O 1
ATOM 7224 N N . PHE B 1 156 ? 12.758 15.336 -20.109 1 95.38 156 PHE B N 1
ATOM 7225 C CA . PHE B 1 156 ? 11.531 14.562 -19.938 1 95.38 156 PHE B CA 1
ATOM 7226 C C . PHE B 1 156 ? 10.867 14.875 -18.609 1 95.38 156 PHE B C 1
ATOM 7228 O O . PHE B 1 156 ? 9.641 14.773 -18.484 1 95.38 156 PHE B O 1
ATOM 7235 N N . GLY B 1 157 ? 11.648 15.297 -17.547 1 94.88 157 GLY B N 1
ATOM 7236 C CA . GLY B 1 157 ? 11.148 15.625 -16.219 1 94.88 157 GLY B CA 1
ATOM 7237 C C . GLY B 1 157 ? 10.188 16.797 -16.219 1 94.88 157 GLY B C 1
ATOM 7238 O O . GLY B 1 157 ? 9.391 16.938 -15.289 1 94.88 157 GLY B O 1
ATOM 7239 N N . ARG B 1 158 ? 10.164 17.578 -17.266 1 92.44 158 ARG B N 1
ATOM 7240 C CA . ARG B 1 158 ? 9.242 18.703 -17.375 1 92.44 158 ARG B CA 1
ATOM 7241 C C . ARG B 1 158 ? 7.816 18.203 -17.609 1 92.44 158 ARG B C 1
ATOM 7243 O O . ARG B 1 158 ? 6.855 18.812 -17.141 1 92.44 158 ARG B O 1
ATOM 7250 N N . CYS B 1 159 ? 7.793 17.078 -18.312 1 91.56 159 CYS B N 1
ATOM 7251 C CA . CYS B 1 159 ? 6.488 16.547 -18.672 1 91.56 159 CYS B CA 1
ATOM 7252 C C . CYS B 1 159 ? 6.012 15.539 -17.625 1 91.56 159 CYS B C 1
ATOM 7254 O O . CYS B 1 159 ? 4.848 15.562 -17.219 1 91.56 159 CYS B O 1
ATOM 7256 N N . GLU B 1 160 ? 6.941 14.664 -17.203 1 93.94 160 GLU B N 1
ATOM 7257 C CA . GLU B 1 160 ? 6.594 13.625 -16.234 1 93.94 160 GLU B CA 1
ATOM 7258 C C . GLU B 1 160 ? 7.609 13.562 -15.102 1 93.94 160 GLU B C 1
ATOM 7260 O O . GLU B 1 160 ? 8.422 12.641 -15.031 1 93.94 160 GLU B O 1
ATOM 7265 N N . PRO B 1 161 ? 7.445 14.461 -14.156 1 95.88 161 PRO B N 1
ATOM 7266 C CA . PRO B 1 161 ? 8.414 14.492 -13.055 1 95.88 161 PRO B CA 1
ATOM 7267 C C . PRO B 1 161 ? 8.336 13.25 -12.164 1 95.88 161 PRO B C 1
ATOM 7269 O O . PRO B 1 161 ? 9.359 12.812 -11.633 1 95.88 161 PRO B O 1
ATOM 7272 N N . ASN B 1 162 ? 7.234 12.656 -12.008 1 94.94 162 ASN B N 1
ATOM 7273 C CA . ASN B 1 162 ? 7.051 11.484 -11.148 1 94.94 162 ASN B CA 1
ATOM 7274 C C . ASN B 1 162 ? 7.828 10.281 -11.672 1 94.94 162 ASN B C 1
ATOM 7276 O O . ASN B 1 162 ? 8.227 9.414 -10.891 1 94.94 162 ASN B O 1
ATOM 7280 N N . LEU B 1 163 ? 8.078 10.227 -12.953 1 95.44 163 LEU B N 1
ATOM 7281 C CA . LEU B 1 163 ? 8.766 9.102 -13.57 1 95.44 163 LEU B CA 1
ATOM 7282 C C . LEU B 1 163 ? 10.266 9.367 -13.68 1 95.44 163 LEU B C 1
ATOM 7284 O O . LEU B 1 163 ? 11.078 8.477 -13.438 1 95.44 163 LEU B O 1
ATOM 7288 N N . SER B 1 164 ? 10.633 10.57 -14 1 97.06 164 SER B N 1
ATOM 7289 C CA . SER B 1 164 ? 12.023 10.891 -14.328 1 97.06 164 SER B CA 1
ATOM 7290 C C . SER B 1 164 ? 12.82 11.219 -13.078 1 97.06 164 SER B C 1
ATOM 7292 O O . SER B 1 164 ? 13.977 10.805 -12.945 1 97.06 164 SER B O 1
ATOM 7294 N N . LEU B 1 165 ? 12.273 11.859 -12.102 1 98 165 LEU B N 1
ATOM 7295 C CA . LEU B 1 165 ? 13.016 12.43 -10.977 1 98 165 LEU B CA 1
ATOM 7296 C C . LEU B 1 165 ? 13.547 11.32 -10.07 1 98 165 LEU B C 1
ATOM 7298 O O . LEU B 1 165 ? 14.664 11.422 -9.555 1 98 165 LEU B O 1
ATOM 7302 N N . PRO B 1 166 ? 12.781 10.273 -9.828 1 98 166 PRO B N 1
ATOM 7303 C CA . PRO B 1 166 ? 13.359 9.211 -9.016 1 98 166 PRO B CA 1
ATOM 7304 C C . PRO B 1 166 ? 14.648 8.641 -9.609 1 98 166 PRO B C 1
ATOM 7306 O O . PRO B 1 166 ? 15.57 8.297 -8.875 1 98 166 PRO B O 1
ATOM 7309 N N . VAL B 1 167 ? 14.703 8.547 -10.898 1 98.06 167 VAL B N 1
ATOM 7310 C CA . VAL B 1 167 ? 15.898 8.047 -11.57 1 98.06 167 VAL B CA 1
ATOM 7311 C C . VAL B 1 167 ? 17.016 9.07 -11.461 1 98.06 167 VAL B C 1
ATOM 7313 O O . VAL B 1 167 ? 18.172 8.711 -11.18 1 98.06 167 VAL B O 1
ATOM 7316 N N . ILE B 1 168 ? 16.703 10.305 -11.672 1 98.12 168 ILE B N 1
ATOM 7317 C CA . ILE B 1 168 ? 17.672 11.383 -11.57 1 98.12 168 ILE B CA 1
ATOM 7318 C C . ILE B 1 168 ? 18.234 11.438 -10.148 1 98.12 168 ILE B C 1
ATOM 7320 O O . ILE B 1 168 ? 19.438 11.625 -9.961 1 98.12 168 ILE B O 1
ATOM 7324 N N . LYS B 1 169 ? 17.375 11.32 -9.164 1 97.31 169 LYS B N 1
ATOM 7325 C CA . LYS B 1 169 ? 17.781 11.297 -7.766 1 97.31 169 LYS B CA 1
ATOM 7326 C C . LYS B 1 169 ? 18.828 10.219 -7.52 1 97.31 169 LYS B C 1
ATOM 7328 O O . LYS B 1 169 ? 19.844 10.477 -6.867 1 97.31 169 LYS B O 1
ATOM 7333 N N . LYS B 1 170 ? 18.609 9.109 -8.094 1 96.19 170 LYS B N 1
ATOM 7334 C CA . LYS B 1 170 ? 19.547 8 -7.961 1 96.19 170 LYS B CA 1
ATOM 7335 C C . LYS B 1 170 ? 20.875 8.32 -8.633 1 96.19 170 LYS B C 1
ATOM 7337 O O . LYS B 1 170 ? 21.953 8.055 -8.078 1 96.19 170 LYS B O 1
ATOM 7342 N N . LEU B 1 171 ? 20.766 8.883 -9.789 1 96.56 171 LEU B N 1
ATOM 7343 C CA . LEU B 1 171 ? 21.969 9.234 -10.539 1 96.56 171 LEU B CA 1
ATOM 7344 C C . LEU B 1 171 ? 22.781 10.297 -9.805 1 96.56 171 LEU B C 1
ATOM 7346 O O . LEU B 1 171 ? 24.016 10.266 -9.82 1 96.56 171 LEU B O 1
ATOM 7350 N N . LEU B 1 172 ? 22.141 11.188 -9.148 1 96.06 172 LEU B N 1
ATOM 7351 C CA . LEU B 1 172 ? 22.812 12.227 -8.375 1 96.06 172 LEU B CA 1
ATOM 7352 C C . LEU B 1 172 ? 23.578 11.625 -7.195 1 96.06 172 LEU B C 1
ATOM 7354 O O . LEU B 1 172 ? 24.688 12.047 -6.891 1 96.06 172 LEU B O 1
ATOM 7358 N N . SER B 1 173 ? 23 10.695 -6.582 1 94.06 173 SER B N 1
ATOM 7359 C CA . SER B 1 173 ? 23.594 10.086 -5.391 1 94.06 173 SER B CA 1
ATOM 7360 C C . SER B 1 173 ? 24.734 9.156 -5.754 1 94.06 173 SER B C 1
ATOM 7362 O O . SER B 1 173 ? 25.75 9.117 -5.059 1 94.06 173 SER B O 1
ATOM 7364 N N . LYS B 1 174 ? 24.641 8.508 -6.922 1 93.12 174 LYS B N 1
ATOM 7365 C CA . LYS B 1 174 ? 25.609 7.461 -7.246 1 93.12 174 LYS B CA 1
ATOM 7366 C C . LYS B 1 174 ? 26.656 7.961 -8.242 1 93.12 174 LYS B C 1
ATOM 7368 O O . LYS B 1 174 ? 27.75 7.422 -8.305 1 93.12 174 LYS B O 1
ATOM 7373 N N . HIS B 1 175 ? 26.281 8.898 -9.031 1 92.88 175 HIS B N 1
ATOM 7374 C CA . HIS B 1 175 ? 27.172 9.438 -10.055 1 92.88 175 HIS B CA 1
ATOM 7375 C C . HIS B 1 175 ? 27.234 10.953 -9.984 1 92.88 175 HIS B C 1
ATOM 7377 O O . HIS B 1 175 ? 27.047 11.633 -11 1 92.88 175 HIS B O 1
ATOM 7383 N N . SER B 1 176 ? 27.672 11.438 -8.867 1 91.56 176 SER B N 1
ATOM 7384 C CA . SER B 1 176 ? 27.656 12.875 -8.617 1 91.56 176 SER B CA 1
ATOM 7385 C C . SER B 1 176 ? 28.641 13.602 -9.531 1 91.56 176 SER B C 1
ATOM 7387 O O . SER B 1 176 ? 28.344 14.695 -10.016 1 91.56 176 SER B O 1
ATOM 7389 N N . THR B 1 177 ? 29.734 12.984 -9.844 1 89.88 177 THR B N 1
ATOM 7390 C CA . THR B 1 177 ? 30.766 13.617 -10.648 1 89.88 177 THR B CA 1
ATOM 7391 C C . THR B 1 177 ? 30.328 13.727 -12.109 1 89.88 177 THR B C 1
ATOM 7393 O O . THR B 1 177 ? 30.516 14.766 -12.742 1 89.88 177 THR B O 1
ATOM 7396 N N . THR B 1 178 ? 29.719 12.711 -12.578 1 91.44 178 THR B N 1
ATOM 7397 C CA . THR B 1 178 ? 29.266 12.695 -13.969 1 91.44 178 THR B CA 1
ATOM 7398 C C . THR B 1 178 ? 28.094 13.656 -14.172 1 91.44 178 THR B C 1
ATOM 7400 O O . THR B 1 178 ? 27.875 14.133 -15.281 1 91.44 178 THR B O 1
ATOM 7403 N N . PHE B 1 179 ? 27.438 14.016 -13.117 1 95 179 PHE B N 1
ATOM 7404 C CA . PHE B 1 179 ? 26.219 14.828 -13.18 1 95 179 PHE B CA 1
ATOM 7405 C C . PHE B 1 179 ? 26.562 16.312 -13.188 1 95 179 PHE B C 1
ATOM 7407 O O . PHE B 1 179 ? 25.719 17.141 -13.516 1 95 179 PHE B O 1
ATOM 7414 N N . ARG B 1 180 ? 27.703 16.734 -12.922 1 93.25 180 ARG B N 1
ATOM 7415 C CA . ARG B 1 180 ? 28.141 18.094 -12.664 1 93.25 180 ARG B CA 1
ATOM 7416 C C . ARG B 1 180 ? 27.812 19.016 -13.844 1 93.25 180 ARG B C 1
ATOM 7418 O O . ARG B 1 180 ? 27.25 20.094 -13.664 1 93.25 180 ARG B O 1
ATOM 7425 N N . PRO B 1 181 ? 28.062 18.562 -15.062 1 93.88 181 PRO B N 1
ATOM 7426 C CA . PRO B 1 181 ? 27.797 19.453 -16.203 1 93.88 181 PRO B CA 1
ATOM 7427 C C . PRO B 1 181 ? 26.297 19.719 -16.391 1 93.88 181 PRO B C 1
ATOM 7429 O O . PRO B 1 181 ? 25.922 20.688 -17.062 1 93.88 181 PRO B O 1
ATOM 7432 N N . HIS B 1 182 ? 25.484 18.953 -15.828 1 95.75 182 HIS B N 1
ATOM 7433 C CA . HIS B 1 182 ? 24.062 19.031 -16.078 1 95.75 182 HIS B CA 1
ATOM 7434 C C . HIS B 1 182 ? 23.328 19.672 -14.906 1 95.75 182 HIS B C 1
ATOM 7436 O O . HIS B 1 182 ? 22.094 19.75 -14.914 1 95.75 182 HIS B O 1
ATOM 7442 N N . VAL B 1 183 ? 23.984 20.219 -13.922 1 94.94 183 VAL B N 1
ATOM 7443 C CA . VAL B 1 183 ? 23.422 20.75 -12.688 1 94.94 183 VAL B CA 1
ATOM 7444 C C . VAL B 1 183 ? 22.578 21.984 -13 1 94.94 183 VAL B C 1
ATOM 7446 O O . VAL B 1 183 ? 21.5 22.172 -12.43 1 94.94 183 VAL B O 1
ATOM 7449 N N . GLY B 1 184 ? 23.031 22.766 -13.898 1 94.25 184 GLY B N 1
ATOM 7450 C CA . GLY B 1 184 ? 22.297 23.984 -14.258 1 94.25 184 GLY B CA 1
ATOM 7451 C C . GLY B 1 184 ? 20.922 23.703 -14.828 1 94.25 184 GLY B C 1
ATOM 7452 O O . GLY B 1 184 ? 19.938 24.344 -14.438 1 94.25 184 GLY B O 1
ATOM 7453 N N . LYS B 1 185 ? 20.906 22.781 -15.695 1 96 185 LYS B N 1
ATOM 7454 C CA . LYS B 1 185 ? 19.641 22.406 -16.312 1 96 185 LYS B CA 1
ATOM 7455 C C . LYS B 1 185 ? 18.672 21.812 -15.281 1 96 185 LYS B C 1
ATOM 7457 O O . LYS B 1 185 ? 17.469 22.078 -15.328 1 96 185 LYS B O 1
ATOM 7462 N N . LEU B 1 186 ? 19.219 21.016 -14.398 1 97 186 LEU B N 1
ATOM 7463 C CA . LEU B 1 186 ? 18.375 20.422 -13.367 1 97 186 LEU B CA 1
ATOM 7464 C C . LEU B 1 186 ? 17.844 21.484 -12.406 1 97 186 LEU B C 1
ATOM 7466 O O . LEU B 1 186 ? 16.688 21.438 -11.992 1 97 186 LEU B O 1
ATOM 7470 N N . LYS B 1 187 ? 18.688 22.438 -12.07 1 95.06 187 LYS B N 1
ATOM 7471 C CA . LYS B 1 187 ? 18.266 23.516 -11.195 1 95.06 187 LYS B CA 1
ATOM 7472 C C . LYS B 1 187 ? 17.109 24.297 -11.805 1 95.06 187 LYS B C 1
ATOM 7474 O O . LYS B 1 187 ? 16.156 24.672 -11.102 1 95.06 187 LYS B O 1
ATOM 7479 N N . GLN B 1 188 ? 17.172 24.484 -13.047 1 95.44 188 GLN B N 1
ATOM 7480 C CA . GLN B 1 188 ? 16.094 25.188 -13.742 1 95.44 188 GLN B CA 1
ATOM 7481 C C . GLN B 1 188 ? 14.789 24.391 -13.672 1 95.44 188 GLN B C 1
ATOM 7483 O O . GLN B 1 188 ? 13.727 24.953 -13.414 1 95.44 188 GLN B O 1
ATOM 7488 N N . LEU B 1 189 ? 14.922 23.125 -13.922 1 96.56 189 LEU B N 1
ATOM 7489 C CA . LEU B 1 189 ? 13.75 22.266 -13.836 1 96.56 189 LEU B CA 1
ATOM 7490 C C . LEU B 1 189 ? 13.148 22.297 -12.43 1 96.56 189 LEU B C 1
ATOM 7492 O O . LEU B 1 189 ? 11.93 22.438 -12.273 1 96.56 189 LEU B O 1
ATOM 7496 N N . LEU B 1 190 ? 13.969 22.219 -11.43 1 96.56 190 LEU B N 1
ATOM 7497 C CA . LEU B 1 190 ? 13.5 22.188 -10.055 1 96.56 190 LEU B CA 1
ATOM 7498 C C . LEU B 1 190 ? 12.844 23.516 -9.68 1 96.56 190 LEU B C 1
ATOM 7500 O O . LEU B 1 190 ? 11.844 23.547 -8.961 1 96.56 190 LEU B O 1
ATOM 7504 N N . THR B 1 191 ? 13.367 24.594 -10.172 1 94 191 THR B N 1
ATOM 7505 C CA . THR B 1 191 ? 12.781 25.906 -9.922 1 94 191 THR B CA 1
ATOM 7506 C C . THR B 1 191 ? 11.391 26 -10.547 1 94 191 THR B C 1
ATOM 7508 O O . THR B 1 191 ? 10.477 26.578 -9.945 1 94 191 THR B O 1
ATOM 7511 N N . GLU B 1 192 ? 11.266 25.453 -11.656 1 94.12 192 GLU B N 1
ATOM 7512 C CA . GLU B 1 192 ? 9.961 25.422 -12.312 1 94.12 192 GLU B CA 1
ATOM 7513 C C . GLU B 1 192 ? 8.961 24.594 -11.523 1 94.12 192 GLU B C 1
ATOM 7515 O O . GLU B 1 192 ? 7.805 24.984 -11.359 1 94.12 192 GLU B O 1
ATOM 7520 N N . LEU B 1 193 ? 9.406 23.516 -11.031 1 95.12 193 LEU B N 1
ATOM 7521 C CA . LEU B 1 193 ? 8.531 22.641 -10.266 1 95.12 193 LEU B CA 1
ATOM 7522 C C . LEU B 1 193 ? 8.164 23.281 -8.922 1 95.12 193 LEU B C 1
ATOM 7524 O O . LEU B 1 193 ? 7.055 23.078 -8.422 1 95.12 193 LEU B O 1
ATOM 7528 N N . TYR B 1 194 ? 9.055 24.047 -8.328 1 93.56 194 TYR B N 1
ATOM 7529 C CA . TYR B 1 194 ? 8.773 24.766 -7.094 1 93.56 194 TYR B CA 1
ATOM 7530 C C . TYR B 1 194 ? 7.688 25.812 -7.316 1 93.56 194 TYR B C 1
ATOM 7532 O O . TYR B 1 194 ? 6.926 26.141 -6.398 1 93.56 194 TYR B O 1
ATOM 7540 N N . GLY B 1 195 ? 7.574 26.266 -8.508 1 88 195 GLY B N 1
ATOM 7541 C CA . GLY B 1 195 ? 6.551 27.25 -8.844 1 88 195 GLY B CA 1
ATOM 7542 C C . GLY B 1 195 ? 5.145 26.688 -8.758 1 88 195 GLY B C 1
ATOM 7543 O O . GLY B 1 195 ? 4.207 27.406 -8.383 1 88 195 GLY B O 1
ATOM 7544 N N . HIS B 1 196 ? 4.996 25.484 -9.062 1 89 196 HIS B N 1
ATOM 7545 C CA . HIS B 1 196 ? 3.695 24.828 -8.992 1 89 196 HIS B CA 1
ATOM 7546 C C . HIS B 1 196 ? 3.707 23.688 -7.98 1 89 196 HIS B C 1
ATOM 7548 O O . HIS B 1 196 ? 3.107 22.625 -8.219 1 89 196 HIS B O 1
ATOM 7554 N N . TYR B 1 197 ? 4.324 23.938 -6.895 1 92.75 197 TYR B N 1
ATOM 7555 C CA . TYR B 1 197 ? 4.621 22.922 -5.895 1 92.75 197 TYR B CA 1
ATOM 7556 C C . TYR B 1 197 ? 3.336 22.344 -5.309 1 92.75 197 TYR B C 1
ATOM 7558 O O . TYR B 1 197 ? 3.211 21.125 -5.141 1 92.75 197 TYR B O 1
ATOM 7566 N N . GLN B 1 198 ? 2.357 23.141 -5.078 1 89.69 198 GLN B N 1
ATOM 7567 C CA . GLN B 1 198 ? 1.15 22.734 -4.371 1 89.69 198 GLN B CA 1
ATOM 7568 C C . GLN B 1 198 ? 0.227 21.922 -5.273 1 89.69 198 GLN B C 1
ATOM 7570 O O . GLN B 1 198 ? -0.681 21.234 -4.793 1 89.69 198 GLN B O 1
ATOM 7575 N N . SER B 1 199 ? 0.483 22.062 -6.539 1 87.69 199 SER B N 1
ATOM 7576 C CA . SER B 1 199 ? -0.337 21.312 -7.492 1 87.69 199 SER B CA 1
ATOM 7577 C C . SER B 1 199 ? 0.199 19.906 -7.699 1 87.69 199 SER B C 1
ATOM 7579 O O . SER B 1 199 ? -0.491 19.047 -8.258 1 87.69 199 SER B O 1
ATOM 7581 N N . LEU B 1 200 ? 1.372 19.641 -7.188 1 92.81 200 LEU B N 1
ATOM 7582 C CA . LEU B 1 200 ? 1.992 18.328 -7.344 1 92.81 200 LEU B CA 1
ATOM 7583 C C . LEU B 1 200 ? 1.477 17.344 -6.293 1 92.81 200 LEU B C 1
ATOM 7585 O O . LEU B 1 200 ? 1.091 17.75 -5.195 1 92.81 200 LEU B O 1
ATOM 7589 N N . ASP B 1 201 ? 1.445 16.094 -6.711 1 91.19 201 ASP B N 1
ATOM 7590 C CA . ASP B 1 201 ? 1.086 15.062 -5.734 1 91.19 201 ASP B CA 1
ATOM 7591 C C . ASP B 1 201 ? 2.16 14.93 -4.656 1 91.19 201 ASP B C 1
ATOM 7593 O O . ASP B 1 201 ? 3.318 15.289 -4.879 1 91.19 201 ASP B O 1
ATOM 7597 N N . PRO B 1 202 ? 1.843 14.461 -3.477 1 93.75 202 PRO B N 1
ATOM 7598 C CA . PRO B 1 202 ? 2.779 14.398 -2.352 1 93.75 202 PRO B CA 1
ATOM 7599 C C . PRO B 1 202 ? 4.023 13.578 -2.668 1 93.75 202 PRO B C 1
ATOM 7601 O O . PRO B 1 202 ? 5.125 13.922 -2.232 1 93.75 202 PRO B O 1
ATOM 7604 N N . VAL B 1 203 ? 3.945 12.539 -3.406 1 95.94 203 VAL B N 1
ATOM 7605 C CA . VAL B 1 203 ? 5.086 11.688 -3.738 1 95.94 203 VAL B CA 1
ATOM 7606 C C . VAL B 1 203 ? 6.059 12.453 -4.633 1 95.94 203 VAL B C 1
ATOM 7608 O O . VAL B 1 203 ? 7.273 12.414 -4.418 1 95.94 203 VAL B O 1
ATOM 7611 N N . THR B 1 204 ? 5.445 13.156 -5.578 1 96.81 204 THR B N 1
ATOM 7612 C CA . THR B 1 204 ? 6.273 13.945 -6.484 1 96.81 204 THR B CA 1
ATOM 7613 C C . THR B 1 204 ? 6.941 15.102 -5.742 1 96.81 204 THR B C 1
ATOM 7615 O O . THR B 1 204 ? 8.102 15.422 -5.996 1 96.81 204 THR B O 1
ATOM 7618 N N . ARG B 1 205 ? 6.23 15.742 -4.816 1 97.12 205 ARG B N 1
ATOM 7619 C CA . ARG B 1 205 ? 6.805 16.812 -4.016 1 97.12 205 ARG B CA 1
ATOM 7620 C C . ARG B 1 205 ? 8.023 16.328 -3.24 1 97.12 205 ARG B C 1
ATOM 7622 O O . ARG B 1 205 ? 9.055 17 -3.213 1 97.12 205 ARG B O 1
ATOM 7629 N N . LYS B 1 206 ? 7.891 15.133 -2.701 1 97.44 206 LYS B N 1
ATOM 7630 C CA . LYS B 1 206 ? 8.984 14.562 -1.924 1 97.44 206 LYS B CA 1
ATOM 7631 C C . LYS B 1 206 ? 10.219 14.336 -2.797 1 97.44 206 LYS B C 1
ATOM 7633 O O . LYS B 1 206 ? 11.336 14.688 -2.41 1 97.44 206 LYS B O 1
ATOM 7638 N N . VAL B 1 207 ? 9.977 13.797 -3.951 1 97.81 207 VAL B N 1
ATOM 7639 C CA . VAL B 1 207 ? 11.102 13.477 -4.824 1 97.81 207 VAL B CA 1
ATOM 7640 C C . VAL B 1 207 ? 11.734 14.766 -5.348 1 97.81 207 VAL B C 1
ATOM 7642 O O . VAL B 1 207 ? 12.945 14.836 -5.535 1 97.81 207 VAL B O 1
ATOM 7645 N N . VAL B 1 208 ? 10.914 15.766 -5.578 1 98 208 VAL B N 1
ATOM 7646 C CA . VAL B 1 208 ? 11.43 17.062 -6.008 1 98 208 VAL B CA 1
ATOM 7647 C C . VAL B 1 208 ? 12.367 17.625 -4.941 1 98 208 VAL B C 1
ATOM 7649 O O . VAL B 1 208 ? 13.484 18.047 -5.246 1 98 208 VAL B O 1
ATOM 7652 N N . CYS B 1 209 ? 11.93 17.562 -3.752 1 98.12 209 CYS B N 1
ATOM 7653 C CA . CYS B 1 209 ? 12.734 18.078 -2.648 1 98.12 209 CYS B CA 1
ATOM 7654 C C . CYS B 1 209 ? 13.984 17.219 -2.436 1 98.12 209 CYS B C 1
ATOM 7656 O O . CYS B 1 209 ? 15.062 17.75 -2.18 1 98.12 209 CYS B O 1
ATOM 7658 N N . ASP B 1 210 ? 13.859 15.93 -2.533 1 98.06 210 ASP B N 1
ATOM 7659 C CA . ASP B 1 210 ? 15.008 15.039 -2.398 1 98.06 210 ASP B CA 1
ATOM 7660 C C . ASP B 1 210 ? 16.062 15.336 -3.467 1 98.06 210 ASP B C 1
ATOM 7662 O O . ASP B 1 210 ? 17.25 15.383 -3.17 1 98.06 210 ASP B O 1
ATOM 7666 N N . THR B 1 211 ? 15.555 15.445 -4.66 1 98.06 211 THR B N 1
ATOM 7667 C CA . THR B 1 211 ? 16.453 15.719 -5.777 1 98.06 211 THR B CA 1
ATOM 7668 C C . THR B 1 211 ? 17.156 17.062 -5.598 1 98.06 211 THR B C 1
ATOM 7670 O O . THR B 1 211 ? 18.359 17.172 -5.859 1 98.06 211 THR B O 1
ATOM 7673 N N . ALA B 1 212 ? 16.453 18.031 -5.141 1 96.81 212 ALA B N 1
ATOM 7674 C CA . ALA B 1 212 ? 17.031 19.359 -4.895 1 96.81 212 ALA B CA 1
ATOM 7675 C C . ALA B 1 212 ? 18.109 19.281 -3.816 1 96.81 212 ALA B C 1
ATOM 7677 O O . ALA B 1 212 ? 19.156 19.938 -3.924 1 96.81 212 ALA B O 1
ATOM 7678 N N . ALA B 1 213 ? 17.875 18.531 -2.809 1 97 213 ALA B N 1
ATOM 7679 C CA . ALA B 1 213 ? 18.875 18.359 -1.755 1 97 213 ALA B CA 1
ATOM 7680 C C . ALA B 1 213 ? 20.125 17.672 -2.293 1 97 213 ALA B C 1
ATOM 7682 O O . ALA B 1 213 ? 21.25 18.125 -2.039 1 97 213 ALA B O 1
ATOM 7683 N N . TYR B 1 214 ? 19.984 16.672 -3.109 1 96.69 214 TYR B N 1
ATOM 7684 C CA . TYR B 1 214 ? 21.094 15.898 -3.621 1 96.69 214 TYR B CA 1
ATOM 7685 C C . TYR B 1 214 ? 21.922 16.703 -4.621 1 96.69 214 TYR B C 1
ATOM 7687 O O . TYR B 1 214 ? 23.047 16.344 -4.941 1 96.69 214 TYR B O 1
ATOM 7695 N N . LEU B 1 215 ? 21.359 17.734 -5.129 1 94.5 215 LEU B N 1
ATOM 7696 C CA . LEU B 1 215 ? 22.125 18.625 -6.004 1 94.5 215 LEU B CA 1
ATOM 7697 C C . LEU B 1 215 ? 23.375 19.125 -5.297 1 94.5 215 LEU B C 1
ATOM 7699 O O . LEU B 1 215 ? 24.391 19.391 -5.941 1 94.5 215 LEU B O 1
ATOM 7703 N N . HIS B 1 216 ? 23.344 19.203 -4.059 1 93.06 216 HIS B N 1
ATOM 7704 C CA . HIS B 1 216 ? 24.438 19.766 -3.271 1 93.06 216 HIS B CA 1
ATOM 7705 C C . HIS B 1 216 ? 25.562 18.75 -3.105 1 93.06 216 HIS B C 1
ATOM 7707 O O . HIS B 1 216 ? 26.641 19.094 -2.613 1 93.06 216 HIS B O 1
ATOM 7713 N N . LEU B 1 217 ? 25.328 17.531 -3.555 1 92.12 217 LEU B N 1
ATOM 7714 C CA . LEU B 1 217 ? 26.391 16.516 -3.529 1 92.12 217 LEU B CA 1
ATOM 7715 C C . LEU B 1 217 ? 27.375 16.734 -4.676 1 92.12 217 LEU B C 1
ATOM 7717 O O . LEU B 1 217 ? 28.484 16.219 -4.641 1 92.12 217 LEU B O 1
ATOM 7721 N N . THR B 1 218 ? 26.984 17.375 -5.707 1 90.06 218 THR B N 1
ATOM 7722 C CA . THR B 1 218 ? 27.766 17.5 -6.926 1 90.06 218 THR B CA 1
ATOM 7723 C C . THR B 1 218 ? 28.828 18.578 -6.773 1 90.06 218 THR B C 1
ATOM 7725 O O . THR B 1 218 ? 29.781 18.656 -7.562 1 90.06 218 THR B O 1
ATOM 7728 N N . GLN B 1 219 ? 28.828 19.375 -5.77 1 82.56 219 GLN B N 1
ATOM 7729 C CA . GLN B 1 219 ? 29.75 20.484 -5.629 1 82.56 219 GLN B CA 1
ATOM 7730 C C . GLN B 1 219 ? 31.016 20.062 -4.867 1 82.56 219 GLN B C 1
ATOM 7732 O O . GLN B 1 219 ? 30.938 19.266 -3.932 1 82.56 219 GLN B O 1
ATOM 7737 N N . LYS B 1 220 ? 32.188 20.281 -5.48 1 72.19 220 LYS B N 1
ATOM 7738 C CA . LYS B 1 220 ? 33.469 19.969 -4.844 1 72.19 220 LYS B CA 1
ATOM 7739 C C . LYS B 1 220 ? 33.781 21 -3.758 1 72.19 220 LYS B C 1
ATOM 7741 O O . LYS B 1 220 ? 33.5 22.188 -3.898 1 72.19 220 LYS B O 1
ATOM 7746 N N . PRO B 1 221 ? 34.25 20.422 -2.625 1 68.31 221 PRO B N 1
ATOM 7747 C CA . PRO B 1 221 ? 34.656 21.391 -1.595 1 68.31 221 PRO B CA 1
ATOM 7748 C C . PRO B 1 221 ? 35.781 22.328 -2.07 1 68.31 221 PRO B C 1
ATOM 7750 O O . PRO B 1 221 ? 36.594 21.938 -2.889 1 68.31 221 PRO B O 1
ATOM 7753 N N . GLY B 1 222 ? 35.562 23.594 -2.213 1 56.5 222 GLY B N 1
ATOM 7754 C CA . GLY B 1 222 ? 36.531 24.578 -2.645 1 56.5 222 GLY B CA 1
ATOM 7755 C C . GLY B 1 222 ? 37.875 24.438 -1.935 1 56.5 222 GLY B C 1
ATOM 7756 O O . GLY B 1 222 ? 37.906 24.031 -0.772 1 56.5 222 GLY B O 1
ATOM 7757 N N . ASN B 1 223 ? 38.906 23.984 -2.748 1 49.81 223 ASN B N 1
ATOM 7758 C CA . ASN B 1 223 ? 40.281 24.094 -2.25 1 49.81 223 ASN B CA 1
ATOM 7759 C C . ASN B 1 223 ? 40.562 25.5 -1.758 1 49.81 223 ASN B C 1
ATOM 7761 O O . ASN B 1 223 ? 40.906 26.391 -2.555 1 49.81 223 ASN B O 1
ATOM 7765 N N . ASN B 1 224 ? 39.875 26.125 -0.956 1 42.78 224 ASN B N 1
ATOM 7766 C CA . ASN B 1 224 ? 40.5 27.375 -0.536 1 42.78 224 ASN B CA 1
ATOM 7767 C C . ASN B 1 224 ? 41.906 27.141 0.06 1 42.78 224 ASN B C 1
ATOM 7769 O O . ASN B 1 224 ? 42.031 26.828 1.248 1 42.78 224 ASN B O 1
ATOM 7773 N N . ALA B 1 225 ? 42.844 26.562 -0.708 1 40.62 225 ALA B N 1
ATOM 7774 C CA . ALA B 1 225 ? 44.25 26.516 -0.348 1 40.62 225 ALA B CA 1
ATOM 7775 C C . ALA B 1 225 ? 44.781 27.922 -0.06 1 40.62 225 ALA B C 1
ATOM 7777 O O . ALA B 1 225 ? 45.344 28.578 -0.942 1 40.62 225 ALA B O 1
ATOM 7778 N N . ASN B 1 226 ? 44.219 28.844 0.56 1 37.44 226 ASN B N 1
ATOM 7779 C CA . ASN B 1 226 ? 45.219 29.812 1.024 1 37.44 226 ASN B CA 1
ATOM 7780 C C . ASN B 1 226 ? 46.344 29.141 1.769 1 37.44 226 ASN B C 1
ATOM 7782 O O . ASN B 1 226 ? 46.125 28.25 2.586 1 37.44 226 ASN B O 1
ATOM 7786 N N . GLU B 1 227 ? 47.656 29.219 1.314 1 43.56 227 GLU B N 1
ATOM 7787 C CA . GLU B 1 227 ? 48.969 28.734 1.764 1 43.56 227 GLU B CA 1
ATOM 7788 C C . GLU B 1 227 ? 49.031 28.672 3.287 1 43.56 227 GLU B C 1
ATOM 7790 O O . GLU B 1 227 ? 49.625 27.75 3.848 1 43.56 227 GLU B O 1
ATOM 7795 N N . HIS B 1 228 ? 48.906 29.859 3.975 1 44.31 228 HIS B N 1
ATOM 7796 C CA . HIS B 1 228 ? 49.156 29.969 5.406 1 44.31 228 HIS B CA 1
ATOM 7797 C C . HIS B 1 228 ? 48.062 29.234 6.207 1 44.31 228 HIS B C 1
ATOM 7799 O O . HIS B 1 228 ? 48.219 29.062 7.418 1 44.31 228 HIS B O 1
ATOM 7805 N N . GLN B 1 229 ? 46.812 29.094 5.785 1 40.94 229 GLN B N 1
ATOM 7806 C CA . GLN B 1 229 ? 45.812 28.359 6.547 1 40.94 229 GLN B CA 1
ATOM 7807 C C . GLN B 1 229 ? 45.594 26.969 5.957 1 40.94 229 GLN B C 1
ATOM 7809 O O . GLN B 1 229 ? 44.438 26.562 5.758 1 40.94 229 GLN B O 1
ATOM 7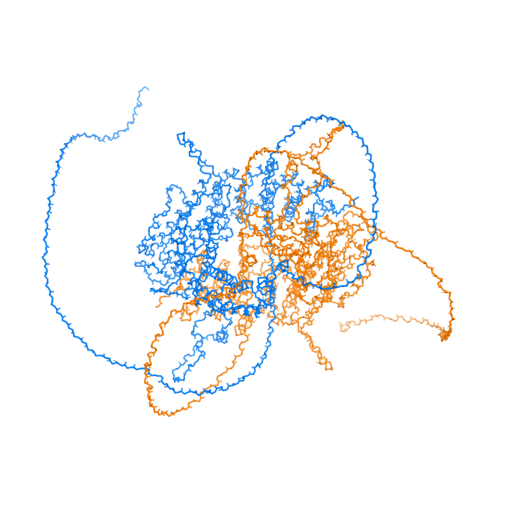814 N N . ALA B 1 230 ? 46.469 26.406 5.25 1 44.69 230 ALA B N 1
ATOM 7815 C CA . ALA B 1 230 ? 46.594 25.062 4.68 1 44.69 230 ALA B CA 1
ATOM 7816 C C . ALA B 1 230 ? 45.938 24.016 5.566 1 44.69 230 ALA B C 1
ATOM 7818 O O . ALA B 1 230 ? 45.531 22.969 5.082 1 44.69 230 ALA B O 1
ATOM 7819 N N . HIS B 1 231 ? 46.062 24.141 6.828 1 45.5 231 HIS B N 1
ATOM 7820 C CA . HIS B 1 231 ? 45.594 23.156 7.809 1 45.5 231 HIS B CA 1
ATOM 7821 C C . HIS B 1 231 ? 44.062 23.094 7.852 1 45.5 231 HIS B C 1
ATOM 7823 O O . HIS B 1 231 ? 43.5 22.219 8.531 1 45.5 231 HIS B O 1
ATOM 7829 N N . HIS B 1 232 ? 43.281 24.062 7.418 1 50.12 232 HIS B N 1
ATOM 7830 C CA . HIS B 1 232 ? 41.844 23.906 7.66 1 50.12 232 HIS B CA 1
ATOM 7831 C C . HIS B 1 232 ? 41.188 23.156 6.52 1 50.12 232 HIS B C 1
ATOM 7833 O O . HIS B 1 232 ? 40.844 23.734 5.484 1 50.12 232 HIS B O 1
ATOM 7839 N N . LYS B 1 233 ? 41.312 21.953 6.344 1 57.53 233 LYS B N 1
ATOM 7840 C CA . LYS B 1 233 ? 40.688 20.984 5.465 1 57.53 233 LYS B CA 1
ATOM 7841 C C . LYS B 1 233 ? 39.188 21.188 5.41 1 57.53 233 LYS B C 1
ATOM 7843 O O . LYS B 1 233 ? 38.531 21.344 6.449 1 57.53 233 LYS B O 1
ATOM 7848 N N . SER B 1 234 ? 38.625 21.75 4.215 1 74 234 SER B N 1
ATOM 7849 C CA . SER B 1 234 ? 37.188 21.922 3.98 1 74 234 SER B CA 1
ATOM 7850 C C . SER B 1 234 ? 36.438 20.625 4.238 1 74 234 SER B C 1
ATOM 7852 O O . SER B 1 234 ? 36.906 19.547 3.889 1 74 234 SER B O 1
ATOM 7854 N N . PHE B 1 235 ? 35.344 20.781 5.07 1 83.44 235 PHE B N 1
ATOM 7855 C CA . PHE B 1 235 ? 34.531 19.609 5.391 1 83.44 235 PHE B CA 1
ATOM 7856 C C . PHE B 1 235 ? 33.812 19.109 4.148 1 83.44 235 PHE B C 1
ATOM 7858 O O . PHE B 1 235 ? 33.375 19.891 3.318 1 83.44 235 PHE B O 1
ATOM 7865 N N . PRO B 1 236 ? 33.875 17.922 3.902 1 85.06 236 PRO B N 1
ATOM 7866 C CA . PRO B 1 236 ? 33.188 17.344 2.732 1 85.06 236 PRO B CA 1
ATOM 7867 C C . PRO B 1 236 ? 31.719 17.703 2.65 1 85.06 236 PRO B C 1
ATOM 7869 O O . PRO B 1 236 ? 31.141 17.703 1.562 1 85.06 236 PRO B O 1
ATOM 7872 N N . ASP B 1 237 ? 31.141 18.109 3.789 1 91.06 237 ASP B N 1
ATOM 7873 C CA . ASP B 1 237 ? 29.703 18.375 3.807 1 91.06 237 ASP B CA 1
ATOM 7874 C C . ASP B 1 237 ? 29.438 19.875 3.707 1 91.06 237 ASP B C 1
ATOM 7876 O O . ASP B 1 237 ? 28.312 20.328 3.973 1 91.06 237 ASP B O 1
ATOM 7880 N N . GLU B 1 238 ? 30.328 20.672 3.346 1 90.75 238 GLU B N 1
ATOM 7881 C CA . GLU B 1 238 ? 30.203 22.125 3.357 1 90.75 238 GLU B CA 1
ATOM 7882 C C . GLU B 1 238 ? 29.031 22.594 2.479 1 90.75 238 GLU B C 1
ATOM 7884 O O . GLU B 1 238 ? 28.219 23.422 2.893 1 90.75 238 GLU B O 1
ATOM 7889 N N . HIS B 1 239 ? 28.953 22.062 1.326 1 91.25 239 HIS B N 1
ATOM 7890 C CA . HIS B 1 239 ? 27.891 22.469 0.4 1 91.25 239 HIS B CA 1
ATOM 7891 C C . HIS B 1 239 ? 26.531 21.953 0.854 1 91.25 239 HIS B C 1
ATOM 7893 O O . HIS B 1 239 ? 25.516 22.609 0.648 1 91.25 239 HIS B O 1
ATOM 7899 N N . TRP B 1 240 ? 26.562 20.75 1.406 1 93.88 240 TRP B N 1
ATOM 7900 C CA . TRP B 1 240 ? 25.344 20.203 1.977 1 93.88 240 TRP B CA 1
ATOM 7901 C C . TRP B 1 240 ? 24.812 21.094 3.102 1 93.88 240 TRP B C 1
ATOM 7903 O O . TRP B 1 240 ? 23.641 21.453 3.125 1 93.88 240 TRP B O 1
ATOM 7913 N N . ARG B 1 241 ? 25.672 21.484 3.936 1 93.19 241 ARG B N 1
ATOM 7914 C CA . ARG B 1 241 ? 25.344 22.344 5.066 1 93.19 241 ARG B CA 1
ATOM 7915 C C . ARG B 1 241 ? 24.875 23.719 4.59 1 93.19 241 ARG B C 1
ATOM 7917 O O . ARG B 1 241 ? 23.922 24.297 5.129 1 93.19 241 ARG B O 1
ATOM 7924 N N . ALA B 1 242 ? 25.516 24.188 3.592 1 91.69 242 ALA B N 1
ATOM 7925 C CA . ALA B 1 242 ? 25.125 25.484 3.033 1 91.69 242 ALA B CA 1
ATOM 7926 C C . ALA B 1 242 ? 23.703 25.422 2.461 1 91.69 242 ALA B C 1
ATOM 7928 O O . ALA B 1 242 ? 22.938 26.391 2.6 1 91.69 242 ALA B O 1
ATOM 7929 N N . GLY B 1 243 ? 23.438 24.312 1.79 1 93.06 243 GLY B N 1
ATOM 7930 C CA . GLY B 1 243 ? 22.094 24.141 1.275 1 93.06 243 GLY B CA 1
ATOM 7931 C C . GLY B 1 243 ? 21.047 24.094 2.365 1 93.06 243 GLY B C 1
ATOM 7932 O O . GLY B 1 243 ? 19.984 24.719 2.244 1 93.06 243 GLY B O 1
ATOM 7933 N N . LEU B 1 244 ? 21.328 23.391 3.416 1 95.44 244 LEU B N 1
ATOM 7934 C CA . LEU B 1 244 ? 20.406 23.297 4.551 1 95.44 244 LEU B CA 1
ATOM 7935 C C . LEU B 1 244 ? 20.203 24.656 5.195 1 95.44 244 LEU B C 1
ATOM 7937 O O . LEU B 1 244 ? 19.062 25.047 5.473 1 95.44 244 LEU B O 1
ATOM 7941 N N . PHE B 1 245 ? 21.25 25.422 5.348 1 94.19 245 PHE B N 1
ATOM 7942 C CA . PHE B 1 245 ? 21.172 26.734 5.977 1 94.19 245 PHE B CA 1
ATOM 7943 C C . PHE B 1 245 ? 20.422 27.719 5.078 1 94.19 245 PHE B C 1
ATOM 7945 O O . PHE B 1 245 ? 19.703 28.594 5.57 1 94.19 245 PHE B O 1
ATOM 7952 N N . SER B 1 246 ? 20.547 27.5 3.789 1 92.81 246 SER B N 1
ATOM 7953 C CA . SER B 1 246 ? 19.812 28.344 2.859 1 92.81 246 SER B CA 1
ATOM 7954 C C . SER B 1 246 ? 18.297 28.156 3.023 1 92.81 246 SER B C 1
ATOM 7956 O O . SER B 1 246 ? 17.547 29.125 2.988 1 92.81 246 SER B O 1
ATOM 7958 N N . VAL B 1 247 ? 17.859 26.953 3.232 1 95 247 VAL B N 1
ATOM 7959 C CA . VAL B 1 247 ? 16.453 26.672 3.434 1 95 247 VAL B CA 1
ATOM 7960 C C . VAL B 1 247 ? 16.016 27.188 4.801 1 95 247 VAL B C 1
ATOM 7962 O O . VAL B 1 247 ? 14.953 27.812 4.926 1 95 247 VAL B O 1
ATOM 7965 N N . LEU B 1 248 ? 16.828 27 5.824 1 95.44 248 LEU B N 1
ATOM 7966 C CA . LEU B 1 248 ? 16.5 27.422 7.188 1 95.44 248 LEU B CA 1
ATOM 7967 C C . LEU B 1 248 ? 16.359 28.938 7.273 1 95.44 248 LEU B C 1
ATOM 7969 O O . LEU B 1 248 ? 15.516 29.438 8.016 1 95.44 248 LEU B O 1
ATOM 7973 N N . SER B 1 249 ? 17.141 29.609 6.496 1 93.31 249 SER B N 1
ATOM 7974 C CA . SER B 1 249 ? 17.125 31.062 6.531 1 93.31 249 SER B CA 1
ATOM 7975 C C . SER B 1 249 ? 15.82 31.609 5.973 1 93.31 249 SER B C 1
ATOM 7977 O O . SER B 1 249 ? 15.469 32.781 6.234 1 93.31 249 SER B O 1
ATOM 7979 N N . GLN B 1 250 ? 15.109 30.812 5.262 1 93.75 250 GLN B N 1
ATOM 7980 C CA . GLN B 1 250 ? 13.859 31.266 4.645 1 93.75 250 GLN B CA 1
ATOM 7981 C C . GLN B 1 250 ? 12.711 31.234 5.645 1 93.75 250 GLN B C 1
ATOM 7983 O O . GLN B 1 250 ? 11.664 31.844 5.414 1 93.75 250 GLN B O 1
ATOM 7988 N N . PHE B 1 251 ? 12.812 30.547 6.77 1 95.5 251 PHE B N 1
ATOM 7989 C CA . PHE B 1 251 ? 11.742 30.469 7.758 1 95.5 251 PHE B CA 1
ATOM 7990 C C . PHE B 1 251 ? 11.516 31.828 8.43 1 95.5 251 PHE B C 1
ATOM 7992 O O . PHE B 1 251 ? 10.375 32.188 8.695 1 95.5 251 PHE B O 1
ATOM 7999 N N . GLY B 1 252 ? 12.586 32.562 8.664 1 92.75 252 GLY B N 1
ATOM 8000 C CA . GLY B 1 252 ? 12.516 33.812 9.367 1 92.75 252 GLY B CA 1
ATOM 8001 C C . GLY B 1 252 ? 11.547 34.812 8.727 1 92.75 252 GLY B C 1
ATOM 8002 O O . GLY B 1 252 ? 10.57 35.219 9.352 1 92.75 252 GLY B O 1
ATOM 8003 N N . PRO B 1 253 ? 11.758 35.125 7.449 1 91.94 253 PRO B N 1
ATOM 8004 C CA . PRO B 1 253 ? 10.875 36.062 6.758 1 91.94 253 PRO B CA 1
ATOM 8005 C C . PRO B 1 253 ? 9.422 35.594 6.734 1 91.94 253 PRO B C 1
ATOM 8007 O O . PRO B 1 253 ? 8.508 36.438 6.797 1 91.94 253 PRO B O 1
ATOM 8010 N N . VAL B 1 254 ? 9.172 34.344 6.625 1 93.56 254 VAL B N 1
ATOM 8011 C CA . VAL B 1 254 ? 7.805 33.844 6.555 1 93.56 254 VAL B CA 1
ATOM 8012 C C . VAL B 1 254 ? 7.133 33.969 7.922 1 93.56 254 VAL B C 1
ATOM 8014 O O . VAL B 1 254 ? 5.977 34.375 8.016 1 93.56 254 VAL B O 1
ATOM 8017 N N . VAL B 1 255 ? 7.859 33.656 9.008 1 94.25 255 VAL B N 1
ATOM 8018 C CA . VAL B 1 255 ? 7.316 33.75 10.359 1 94.25 255 VAL B CA 1
ATOM 8019 C C . VAL B 1 255 ? 7.043 35.188 10.719 1 94.25 255 VAL B C 1
ATOM 8021 O O . VAL B 1 255 ? 6.086 35.5 11.438 1 94.25 255 VAL B O 1
ATOM 8024 N N . ARG B 1 256 ? 7.84 36.094 10.234 1 92.12 256 ARG B N 1
ATOM 8025 C CA . ARG B 1 256 ? 7.664 37.531 10.508 1 92.12 256 ARG B CA 1
ATOM 8026 C C . ARG B 1 256 ? 6.348 38.031 9.93 1 92.12 256 ARG B C 1
ATOM 8028 O O . ARG B 1 256 ? 5.789 39.031 10.422 1 92.12 256 ARG B O 1
ATOM 8035 N N . LEU B 1 257 ? 5.859 37.375 8.914 1 92.69 257 LEU B N 1
ATOM 8036 C CA . LEU B 1 257 ? 4.547 37.719 8.391 1 92.69 257 LEU B CA 1
ATOM 8037 C C . LEU B 1 257 ? 3.461 37.5 9.438 1 92.69 257 LEU B C 1
ATOM 8039 O O . LEU B 1 257 ? 2.5 38.281 9.508 1 92.69 257 LEU B O 1
ATOM 8043 N N . TRP B 1 258 ? 3.572 36.5 10.312 1 92.75 258 TRP B N 1
ATOM 8044 C CA . TRP B 1 258 ? 2.643 36.281 11.414 1 92.75 258 TRP B CA 1
ATOM 8045 C C . TRP B 1 258 ? 2.736 37.406 12.445 1 92.75 258 TRP B C 1
ATOM 8047 O O . TRP B 1 258 ? 1.78 37.656 13.18 1 92.75 258 TRP B O 1
ATOM 8057 N N . GLY B 1 259 ? 3.914 38 12.477 1 88.56 259 GLY B N 1
ATOM 8058 C CA . GLY B 1 259 ? 4.117 39.125 13.398 1 88.56 259 GLY B CA 1
ATOM 8059 C C . GLY B 1 259 ? 3.232 40.312 13.102 1 88.56 259 GLY B C 1
ATOM 8060 O O . GLY B 1 259 ? 3.023 41.156 13.961 1 88.56 259 GLY B O 1
ATOM 8061 N N . GLU B 1 260 ? 2.684 40.344 11.906 1 88.38 260 GLU B N 1
ATOM 8062 C CA . GLU B 1 260 ? 1.75 41.406 11.547 1 88.38 260 GLU B CA 1
ATOM 8063 C C . GLU B 1 260 ? 0.347 41.094 12.07 1 88.38 260 GLU B C 1
ATOM 8065 O O . GLU B 1 260 ? -0.497 42 12.133 1 88.38 260 GLU B O 1
ATOM 8070 N N . ILE B 1 261 ? 0.172 39.938 12.453 1 91.31 261 ILE B N 1
ATOM 8071 C CA . ILE B 1 261 ? -1.146 39.5 12.898 1 91.31 261 ILE B CA 1
ATOM 8072 C C . ILE B 1 261 ? -1.129 39.25 14.406 1 91.31 261 ILE B C 1
ATOM 8074 O O . ILE B 1 261 ? -2.053 39.656 15.117 1 91.31 261 ILE B O 1
ATOM 8078 N N . LEU B 1 262 ? -0.076 38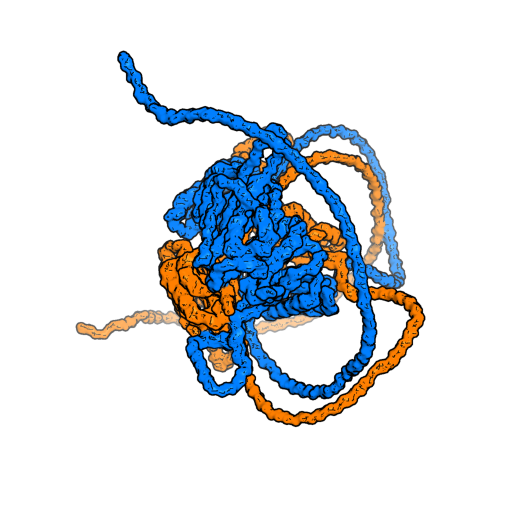.625 14.867 1 92.81 262 LEU B N 1
ATOM 8079 C CA . LEU B 1 262 ? 0.083 38.312 16.281 1 92.81 262 LEU B CA 1
ATOM 8080 C C . LEU B 1 262 ? 1.033 39.281 16.953 1 92.81 262 LEU B C 1
ATOM 8082 O O . LEU B 1 262 ? 1.955 39.812 16.328 1 92.81 262 LEU B O 1
ATOM 8086 N N . ASP B 1 263 ? 0.781 39.5 18.156 1 92.94 263 ASP B N 1
ATOM 8087 C CA . ASP B 1 263 ? 1.691 40.344 18.922 1 92.94 263 ASP B CA 1
ATOM 8088 C C . ASP B 1 263 ? 2.865 39.562 19.469 1 92.94 263 ASP B C 1
ATOM 8090 O O . ASP B 1 263 ? 2.891 39.219 20.656 1 92.94 263 ASP B O 1
ATOM 8094 N N . ILE B 1 264 ? 3.857 39.344 18.703 1 90.94 264 ILE B N 1
ATOM 8095 C CA . ILE B 1 264 ? 5.023 38.531 19.031 1 90.94 264 ILE B CA 1
ATOM 8096 C C . ILE B 1 264 ? 5.848 39.219 20.109 1 90.94 264 ILE B C 1
ATOM 8098 O O . ILE B 1 264 ? 6.516 38.562 20.922 1 90.94 264 ILE B O 1
ATOM 8102 N N . GLY B 1 265 ? 5.73 40.594 20.25 1 86.88 265 GLY B N 1
ATOM 8103 C CA . GLY B 1 265 ? 6.469 41.344 21.234 1 86.88 265 GLY B CA 1
ATOM 8104 C C . GLY B 1 265 ? 6.047 41.062 22.656 1 86.88 265 GLY B C 1
ATOM 8105 O O . GLY B 1 265 ? 6.801 41.312 23.594 1 86.88 265 GLY B O 1
ATOM 8106 N N . SER B 1 266 ? 4.922 40.531 22.812 1 88.44 266 SER B N 1
ATOM 8107 C CA . SER B 1 266 ? 4.414 40.219 24.141 1 88.44 266 SER B CA 1
ATOM 8108 C C . SER B 1 266 ? 5.16 39.031 24.75 1 88.44 266 SER B C 1
ATOM 8110 O O . SER B 1 266 ? 5.148 38.844 25.969 1 88.44 266 SER B O 1
ATOM 8112 N N . ASP B 1 267 ? 5.758 38.219 23.922 1 91.31 267 ASP B N 1
ATOM 8113 C CA . ASP B 1 267 ? 6.594 37.125 24.344 1 91.31 267 ASP B CA 1
ATOM 8114 C C . ASP B 1 267 ? 8.07 37.406 24.062 1 91.31 267 ASP B C 1
ATOM 8116 O O . ASP B 1 267 ? 8.547 37.188 22.953 1 91.31 267 ASP B O 1
ATOM 8120 N N . GLU B 1 268 ? 8.82 37.688 25.047 1 90.62 268 GLU B N 1
ATOM 8121 C CA . GLU B 1 268 ? 10.219 38.094 24.906 1 90.62 268 GLU B CA 1
ATOM 8122 C C . GLU B 1 268 ? 11.086 36.938 24.422 1 90.62 268 GLU B C 1
ATOM 8124 O O . GLU B 1 268 ? 12.008 37.125 23.625 1 90.62 268 GLU B O 1
ATOM 8129 N N . ASN B 1 269 ? 10.766 35.812 24.922 1 90.69 269 ASN B N 1
ATOM 8130 C CA . ASN B 1 269 ? 11.547 34.656 24.516 1 90.69 269 ASN B CA 1
ATOM 8131 C C . ASN B 1 269 ? 11.383 34.344 23.031 1 90.69 269 ASN B C 1
ATOM 8133 O O . ASN B 1 269 ? 12.359 34.094 22.344 1 90.69 269 ASN B O 1
ATOM 8137 N N . LEU B 1 270 ? 10.148 34.406 22.578 1 92.81 270 LEU B N 1
ATOM 8138 C CA . LEU B 1 270 ? 9.883 34.156 21.172 1 92.81 270 LEU B CA 1
ATOM 8139 C C . LEU B 1 270 ? 10.547 35.219 20.297 1 92.81 270 LEU B C 1
ATOM 8141 O O . LEU B 1 270 ? 11.117 34.906 19.25 1 92.81 270 LEU B O 1
ATOM 8145 N N . ALA B 1 271 ? 10.508 36.406 20.719 1 92.56 271 ALA B N 1
ATOM 8146 C CA . ALA B 1 271 ? 11.125 37.5 19.969 1 92.56 271 ALA B CA 1
ATOM 8147 C C . ALA B 1 271 ? 12.633 37.312 19.859 1 92.56 271 ALA B C 1
ATOM 8149 O O . ALA B 1 271 ? 13.219 37.531 18.797 1 92.56 271 ALA B O 1
ATOM 8150 N N . ARG B 1 272 ? 13.195 36.875 20.906 1 92.81 272 ARG B N 1
ATOM 8151 C CA . ARG B 1 272 ? 14.633 36.625 20.906 1 92.81 272 ARG B CA 1
ATOM 8152 C C . ARG B 1 272 ? 14.992 35.469 19.984 1 92.81 272 ARG B C 1
ATOM 8154 O O . ARG B 1 272 ? 15.969 35.562 19.234 1 92.81 272 ARG B O 1
ATOM 8161 N N . LEU B 1 273 ? 14.203 34.469 20.062 1 93.31 273 LEU B N 1
ATOM 8162 C CA . LEU B 1 273 ? 14.445 33.312 19.203 1 93.31 273 LEU B CA 1
ATOM 8163 C C . LEU B 1 273 ? 14.352 33.688 17.734 1 93.31 273 LEU B C 1
ATOM 8165 O O . LEU B 1 273 ? 15.156 33.25 16.922 1 93.31 273 LEU B O 1
ATOM 8169 N N . LEU B 1 274 ? 13.406 34.5 17.375 1 93.06 274 LEU B N 1
ATOM 8170 C CA . LEU B 1 274 ? 13.195 34.938 16 1 93.06 274 LEU B CA 1
ATOM 8171 C C . LEU B 1 274 ? 14.375 35.75 15.5 1 93.06 274 LEU B C 1
ATOM 8173 O O . LEU B 1 274 ? 14.758 35.656 14.328 1 93.06 274 LEU B O 1
ATOM 8177 N N . GLU B 1 275 ? 14.984 36.469 16.406 1 90.81 275 GLU B N 1
ATOM 8178 C CA . GLU B 1 275 ? 16.125 37.312 16.031 1 90.81 275 GLU B CA 1
ATOM 8179 C C . GLU B 1 275 ? 17.375 36.5 15.812 1 90.81 275 GLU B C 1
ATOM 8181 O O . GLU B 1 275 ? 18.266 36.875 15.062 1 90.81 275 GLU B O 1
ATOM 8186 N N . THR B 1 276 ? 17.406 35.312 16.359 1 90.81 276 THR B N 1
ATOM 8187 C CA . THR B 1 276 ? 18.609 34.5 16.297 1 90.81 276 THR B CA 1
ATOM 8188 C C . THR B 1 276 ? 18.547 33.531 15.117 1 90.81 276 THR B C 1
ATOM 8190 O O . THR B 1 276 ? 19.484 32.812 14.867 1 90.81 276 THR B O 1
ATOM 8193 N N . LEU B 1 277 ? 17.469 33.594 14.383 1 91 277 LEU B N 1
ATOM 8194 C CA . LEU B 1 277 ? 17.375 32.719 13.219 1 91 277 LEU B CA 1
ATOM 8195 C C . LEU B 1 277 ? 18.391 33.125 12.148 1 91 277 LEU B C 1
ATOM 8197 O O . LEU B 1 277 ? 18.703 34.312 12.016 1 91 277 LEU B O 1
ATOM 8201 N N . PRO B 1 278 ? 18.906 32.094 11.484 1 85.56 278 PRO B N 1
ATOM 8202 C CA . PRO B 1 278 ? 19.875 32.406 10.438 1 85.56 278 PRO B CA 1
ATOM 8203 C C . PRO B 1 278 ? 19.312 33.375 9.383 1 85.56 278 PRO B C 1
ATOM 8205 O O . PRO B 1 278 ? 18.141 33.281 9.031 1 85.56 278 PRO B O 1
ATOM 8208 N N . ARG B 1 279 ? 20.078 34.406 9.094 1 77.5 279 ARG B N 1
ATOM 8209 C CA . ARG B 1 279 ? 19.703 35.344 8.055 1 77.5 279 ARG B CA 1
ATOM 8210 C C . ARG B 1 279 ? 20.391 35.031 6.734 1 77.5 279 ARG B C 1
ATOM 8212 O O . ARG B 1 279 ? 21.516 34.5 6.73 1 77.5 279 ARG B O 1
ATOM 8219 N N . ASP B 1 280 ? 19.562 34.844 5.738 1 62.56 280 ASP B N 1
ATOM 8220 C CA . ASP B 1 280 ? 20.141 34.594 4.43 1 62.56 280 ASP B CA 1
ATOM 8221 C C . ASP B 1 280 ? 21.188 35.656 4.086 1 62.56 280 ASP B C 1
ATOM 8223 O O . ASP B 1 280 ? 20.859 36.812 3.9 1 62.56 280 ASP B O 1
ATOM 8227 N N . THR B 1 281 ? 22.438 35.656 4.762 1 53.41 281 THR B N 1
ATOM 8228 C CA . THR B 1 281 ? 23.484 36.625 4.457 1 53.41 281 THR B CA 1
ATOM 8229 C C . THR B 1 281 ? 23.719 36.719 2.951 1 53.41 281 THR B C 1
ATOM 8231 O O . THR B 1 281 ? 24.531 37.531 2.486 1 53.41 281 THR B O 1
ATOM 8234 N N . ALA B 1 282 ? 23.516 35.719 2.164 1 49.81 282 ALA B N 1
ATOM 8235 C CA . ALA B 1 282 ? 23.891 35.812 0.757 1 49.81 282 ALA B CA 1
ATOM 8236 C C . ALA B 1 282 ? 23.016 36.844 0.046 1 49.81 282 ALA B C 1
ATOM 8238 O O . ALA B 1 282 ? 21.812 36.625 -0.177 1 49.81 282 ALA B O 1
ATOM 8239 N N . ASN B 1 283 ? 23.094 38.094 0.322 1 45.69 283 ASN B N 1
ATOM 8240 C CA . ASN B 1 283 ? 22.531 39.219 -0.405 1 45.69 283 ASN B CA 1
ATOM 8241 C C . ASN B 1 283 ? 22.109 38.844 -1.82 1 45.69 283 ASN B C 1
ATOM 8243 O O . ASN B 1 283 ? 21.172 39.406 -2.379 1 45.69 283 ASN B O 1
ATOM 8247 N N . ASP B 1 284 ? 23.078 38.5 -2.797 1 43.78 284 ASP B N 1
ATOM 8248 C CA . ASP B 1 284 ? 23.078 38.594 -4.254 1 43.78 284 ASP B CA 1
ATOM 8249 C C . ASP B 1 284 ? 22.281 37.438 -4.859 1 43.78 284 ASP B C 1
ATOM 8251 O O . ASP B 1 284 ? 22.125 37.344 -6.078 1 43.78 284 ASP B O 1
ATOM 8255 N N . THR B 1 285 ? 22.172 36.219 -4.316 1 47.53 285 THR B N 1
ATOM 8256 C CA . THR B 1 285 ? 21.75 35.062 -5.117 1 47.53 285 THR B CA 1
ATOM 8257 C C . THR B 1 285 ? 20.219 34.969 -5.129 1 47.53 285 THR B C 1
ATOM 8259 O O . THR B 1 285 ? 19.562 35.375 -4.18 1 47.53 285 THR B O 1
ATOM 8262 N N . SER B 1 286 ? 19.672 34.594 -6.309 1 55.44 286 SER B N 1
ATOM 8263 C CA . SER B 1 286 ? 18.297 34.344 -6.723 1 55.44 286 SER B CA 1
ATOM 8264 C C . SER B 1 286 ? 17.547 33.531 -5.676 1 55.44 286 SER B C 1
ATOM 8266 O O . SER B 1 286 ? 18.016 32.469 -5.266 1 55.44 286 SER B O 1
ATOM 8268 N N . PRO B 1 287 ? 16.656 34.312 -5.008 1 63.97 287 PRO B N 1
ATOM 8269 C CA . PRO B 1 287 ? 15.906 33.594 -3.971 1 63.97 287 PRO B CA 1
ATOM 8270 C C . PRO B 1 287 ? 15.406 32.219 -4.438 1 63.97 287 PRO B C 1
ATOM 8272 O O . PRO B 1 287 ? 15.07 32.062 -5.613 1 63.97 287 PRO B O 1
ATOM 8275 N N . LEU B 1 288 ? 15.68 31.234 -3.619 1 73.75 288 LEU B N 1
ATOM 8276 C CA . LEU B 1 288 ? 15.289 29.859 -3.885 1 73.75 288 LEU B CA 1
ATOM 8277 C C . LEU B 1 288 ? 13.805 29.781 -4.234 1 73.75 288 LEU B C 1
ATOM 8279 O O . LEU B 1 288 ? 13.422 29.078 -5.172 1 73.75 288 LEU B O 1
ATOM 8283 N N . LEU B 1 289 ? 12.984 30.672 -3.451 1 86.44 289 LEU B N 1
ATOM 8284 C CA . LEU B 1 289 ? 11.531 30.656 -3.631 1 86.44 289 LEU B CA 1
ATOM 8285 C C . LEU B 1 289 ? 11.008 32.062 -3.863 1 86.44 289 LEU B C 1
ATOM 8287 O O . LEU B 1 289 ? 11.586 33.031 -3.375 1 86.44 289 LEU B O 1
ATOM 8291 N N . PRO B 1 290 ? 10.023 32.188 -4.625 1 83.69 290 PRO B N 1
ATOM 8292 C CA . PRO B 1 290 ? 9.461 33.5 -4.859 1 83.69 290 PRO B CA 1
ATOM 8293 C C . PRO B 1 290 ? 8.891 34.125 -3.59 1 83.69 290 PRO B C 1
ATOM 8295 O O . PRO B 1 290 ? 8.523 33.438 -2.652 1 83.69 290 PRO B O 1
ATOM 8298 N N . ALA B 1 291 ? 8.867 35.438 -3.568 1 85.19 291 ALA B N 1
ATOM 8299 C CA . ALA B 1 291 ? 8.352 36.156 -2.412 1 85.19 291 ALA B CA 1
ATOM 8300 C C . ALA B 1 291 ? 6.859 35.906 -2.217 1 85.19 291 ALA B C 1
ATOM 8302 O O . ALA B 1 291 ? 6.117 35.75 -3.189 1 85.19 291 ALA B O 1
ATOM 8303 N N . LEU B 1 292 ? 6.496 35.812 -0.985 1 88.38 292 LEU B N 1
ATOM 8304 C CA . LEU B 1 292 ? 5.105 35.562 -0.631 1 88.38 292 LEU B CA 1
ATOM 8305 C C . LEU B 1 292 ? 4.375 36.844 -0.337 1 88.38 292 LEU B C 1
ATOM 8307 O O . LEU B 1 292 ? 4.895 37.719 0.381 1 88.38 292 LEU B O 1
ATOM 8311 N N . THR B 1 293 ? 3.234 37.094 -0.97 1 85.44 293 THR B N 1
ATOM 8312 C CA . THR B 1 293 ? 2.416 38.281 -0.712 1 85.44 293 THR B CA 1
ATOM 8313 C C . THR B 1 293 ? 1.131 37.906 0.017 1 85.44 293 THR B C 1
ATOM 8315 O O . THR B 1 293 ? 0.381 37.031 -0.448 1 85.44 293 THR B O 1
ATOM 8318 N N . VAL B 1 294 ? 0.947 38.469 1.227 1 89.5 294 VAL B N 1
ATOM 8319 C CA . VAL B 1 294 ? -0.239 38.188 2.031 1 89.5 294 VAL B CA 1
ATOM 8320 C C . VAL B 1 294 ? -1.038 39.469 2.23 1 89.5 294 VAL B C 1
ATOM 8322 O O . VAL B 1 294 ? -0.466 40.531 2.508 1 89.5 294 VAL B O 1
ATOM 8325 N N . ASP B 1 295 ? -2.318 39.438 1.923 1 87.62 295 ASP B N 1
ATOM 8326 C CA . ASP B 1 295 ? -3.238 40.562 2.117 1 87.62 295 ASP B CA 1
ATOM 8327 C C . ASP B 1 295 ? -4.238 40.25 3.23 1 87.62 295 ASP B C 1
ATOM 8329 O O . ASP B 1 295 ? -5.082 39.375 3.094 1 87.62 295 ASP B O 1
ATOM 8333 N N . ILE B 1 296 ? -4.246 41.062 4.258 1 85.06 296 ILE B N 1
ATOM 8334 C CA . ILE B 1 296 ? -5.086 40.844 5.434 1 85.06 296 ILE B CA 1
ATOM 8335 C C . ILE B 1 296 ? -6.551 41.062 5.066 1 85.06 296 ILE B C 1
ATOM 8337 O O . ILE B 1 296 ? -7.449 40.531 5.703 1 85.06 296 ILE B O 1
ATOM 8341 N N . ASN B 1 297 ? -6.742 41.875 3.998 1 84.44 297 ASN B N 1
ATOM 8342 C CA . ASN B 1 297 ? -8.102 42.156 3.557 1 84.44 297 ASN B CA 1
ATOM 8343 C C . ASN B 1 297 ? -8.68 41 2.756 1 84.44 297 ASN B C 1
ATOM 8345 O O . ASN B 1 297 ? -9.891 40.906 2.533 1 84.44 297 ASN B O 1
ATOM 8349 N N . LYS B 1 298 ? -7.797 40.188 2.367 1 87.5 298 LYS B N 1
ATOM 8350 C CA . LYS B 1 298 ? -8.18 38.938 1.756 1 87.5 298 LYS B CA 1
ATOM 8351 C C . LYS B 1 298 ? -7.715 37.75 2.6 1 87.5 298 LYS B C 1
ATOM 8353 O O . LYS B 1 298 ? -6.715 37.094 2.277 1 87.5 298 LYS B O 1
ATOM 8358 N N . PRO B 1 299 ? -8.523 37.375 3.557 1 86.31 299 PRO B N 1
ATOM 8359 C CA . PRO B 1 299 ? -8.094 36.469 4.609 1 86.31 299 PRO B CA 1
ATOM 8360 C C . PRO B 1 299 ? -7.629 35.125 4.055 1 86.31 299 PRO B C 1
ATOM 8362 O O . PRO B 1 299 ? -6.82 34.438 4.688 1 86.31 299 PRO B O 1
ATOM 8365 N N . VAL B 1 300 ? -7.973 34.719 2.854 1 85.06 300 VAL B N 1
ATOM 8366 C CA . VAL B 1 300 ? -7.629 33.438 2.283 1 85.06 300 VAL B CA 1
ATOM 8367 C C . VAL B 1 300 ? -6.145 33.406 1.918 1 85.06 300 VAL B C 1
ATOM 8369 O O . VAL B 1 300 ? -5.539 32.344 1.831 1 85.06 300 VAL B O 1
ATOM 8372 N N . THR B 1 301 ? -5.547 34.594 1.768 1 88.75 301 THR B N 1
ATOM 8373 C CA . THR B 1 301 ? -4.137 34.688 1.401 1 88.75 301 THR B CA 1
ATOM 8374 C C . THR B 1 301 ? -3.246 34.281 2.574 1 88.75 301 THR B C 1
ATOM 8376 O O . THR B 1 301 ? -2.059 34 2.393 1 88.75 301 THR B O 1
ATOM 8379 N N . LEU B 1 302 ? -3.869 34.219 3.803 1 91.12 302 LEU B N 1
ATOM 8380 C CA . LEU B 1 302 ? -3.113 33.781 4.973 1 91.12 302 LEU B CA 1
ATOM 8381 C C . LEU B 1 302 ? -2.717 32.312 4.848 1 91.12 302 LEU B C 1
ATOM 8383 O O . LEU B 1 302 ? -1.729 31.891 5.445 1 91.12 302 LEU B O 1
ATOM 8387 N N . TRP B 1 303 ? -3.453 31.641 4.035 1 92.44 303 TRP B N 1
ATOM 8388 C CA . TRP B 1 303 ? -3.182 30.219 3.861 1 92.44 303 TRP B CA 1
ATOM 8389 C C . TRP B 1 303 ? -1.902 30 3.061 1 92.44 303 TRP B C 1
ATOM 8391 O O . TRP B 1 303 ? -1.303 28.922 3.115 1 92.44 303 TRP B O 1
ATOM 8401 N N . HIS B 1 304 ? -1.455 31.016 2.361 1 92.56 304 HIS B N 1
ATOM 8402 C CA . HIS B 1 304 ? -0.218 30.922 1.595 1 92.56 304 HIS B CA 1
ATOM 8403 C C . HIS B 1 304 ? 0.995 30.828 2.514 1 92.56 304 HIS B C 1
ATOM 8405 O O . HIS B 1 304 ? 2.035 30.297 2.125 1 92.56 304 HIS B O 1
ATOM 8411 N N . ILE B 1 305 ? 0.815 31.359 3.727 1 94.62 305 ILE B N 1
ATOM 8412 C CA . ILE B 1 305 ? 1.895 31.266 4.703 1 94.62 305 ILE B CA 1
ATOM 8413 C C . ILE B 1 305 ? 2.09 29.797 5.109 1 94.62 305 ILE B C 1
ATOM 8415 O O . ILE B 1 305 ? 3.217 29.297 5.125 1 94.62 305 ILE B O 1
ATOM 8419 N N . SER B 1 306 ? 0.951 29.188 5.355 1 93.81 306 SER B N 1
ATOM 8420 C CA . SER B 1 306 ? 1.007 27.781 5.738 1 93.81 306 SER B CA 1
ATOM 8421 C C . SER B 1 306 ? 1.548 26.922 4.605 1 93.81 306 SER B C 1
ATOM 8423 O O . SER B 1 306 ? 2.305 25.969 4.84 1 93.81 306 SER B O 1
ATOM 8425 N N . ALA B 1 307 ? 1.196 27.234 3.387 1 94.75 307 ALA B N 1
ATOM 8426 C CA . ALA B 1 307 ? 1.671 26.484 2.221 1 94.75 307 ALA B CA 1
ATOM 8427 C C . ALA B 1 307 ? 3.186 26.609 2.078 1 94.75 307 ALA B C 1
ATOM 8429 O O . ALA B 1 307 ? 3.867 25.625 1.794 1 94.75 307 ALA B O 1
ATOM 8430 N N . ARG B 1 308 ? 3.639 27.828 2.281 1 95.44 308 ARG B N 1
ATOM 8431 C CA . ARG B 1 308 ? 5.074 28.062 2.174 1 95.44 308 ARG B CA 1
ATOM 8432 C C . ARG B 1 308 ? 5.836 27.328 3.271 1 95.44 308 ARG B C 1
ATOM 8434 O O . ARG B 1 308 ? 6.895 26.766 3.021 1 95.44 308 ARG B O 1
ATOM 8441 N N . LEU B 1 309 ? 5.328 27.359 4.438 1 96.94 309 LEU B N 1
ATOM 8442 C CA . LEU B 1 309 ? 5.98 26.688 5.547 1 96.94 309 LEU B CA 1
ATOM 8443 C C . LEU B 1 309 ? 5.996 25.172 5.32 1 96.94 309 LEU B C 1
ATOM 8445 O O . LEU B 1 309 ? 6.965 24.5 5.676 1 96.94 309 LEU B O 1
ATOM 8449 N N . GLU B 1 310 ? 4.945 24.656 4.766 1 96.69 310 GLU B N 1
ATOM 8450 C CA . GLU B 1 310 ? 4.91 23.234 4.426 1 96.69 310 GLU B CA 1
ATOM 8451 C C . GLU B 1 310 ? 5.996 22.891 3.41 1 96.69 310 GLU B C 1
ATOM 8453 O O . GLU B 1 310 ? 6.684 21.875 3.555 1 96.69 310 GLU B O 1
ATOM 8458 N N . GLN B 1 311 ? 6.094 23.703 2.422 1 96.75 311 GLN B N 1
ATOM 8459 C CA . GLN B 1 311 ? 7.117 23.5 1.403 1 96.75 311 GLN B CA 1
ATOM 8460 C C . GLN B 1 311 ? 8.516 23.547 2.014 1 96.75 311 GLN B C 1
ATOM 8462 O O . GLN B 1 311 ? 9.359 22.688 1.717 1 96.75 311 GLN B O 1
ATOM 8467 N N . LEU B 1 312 ? 8.734 24.5 2.865 1 97.25 312 LEU B N 1
ATOM 8468 C CA . LEU B 1 312 ? 10.031 24.641 3.516 1 97.25 312 LEU B CA 1
ATOM 8469 C C . LEU B 1 312 ? 10.328 23.422 4.395 1 97.25 312 LEU B C 1
ATOM 8471 O O . LEU B 1 312 ? 11.453 22.922 4.414 1 97.25 312 LEU B O 1
ATOM 8475 N N . THR B 1 313 ? 9.344 22.984 5.113 1 98.06 313 THR B N 1
ATOM 8476 C CA . THR B 1 313 ? 9.516 21.812 5.961 1 98.06 313 THR B CA 1
ATOM 8477 C C . THR B 1 313 ? 9.859 20.594 5.121 1 98.06 313 THR B C 1
ATOM 8479 O O . THR B 1 313 ? 10.734 19.797 5.496 1 98.06 313 THR B O 1
ATOM 8482 N N . ASP B 1 314 ? 9.195 20.453 3.959 1 97.94 314 ASP B N 1
ATOM 8483 C CA . ASP B 1 314 ? 9.516 19.359 3.055 1 97.94 314 ASP B CA 1
ATOM 8484 C C . ASP B 1 314 ? 10.977 19.406 2.619 1 97.94 314 ASP B C 1
ATOM 8486 O O . ASP B 1 314 ? 11.648 18.359 2.562 1 97.94 314 ASP B O 1
ATOM 8490 N N . MET B 1 315 ? 11.406 20.578 2.363 1 97.69 315 MET B N 1
ATOM 8491 C CA . MET B 1 315 ? 12.781 20.75 1.908 1 97.69 315 MET B CA 1
ATOM 8492 C C . MET B 1 315 ? 13.773 20.406 3.014 1 97.69 315 MET B C 1
ATOM 8494 O O . MET B 1 315 ? 14.75 19.688 2.773 1 97.69 315 MET B O 1
ATOM 8498 N N . VAL B 1 316 ? 13.516 20.828 4.215 1 98 316 VAL B N 1
ATOM 8499 C CA . VAL B 1 316 ? 14.406 20.562 5.344 1 98 316 VAL B CA 1
ATOM 8500 C C . VAL B 1 316 ? 14.43 19.078 5.648 1 98 316 VAL B C 1
ATOM 8502 O O . VAL B 1 316 ? 15.492 18.5 5.922 1 98 316 VAL B O 1
ATOM 8505 N N . GLU B 1 317 ? 13.281 18.5 5.605 1 97.75 317 GLU B N 1
ATOM 8506 C CA . GLU B 1 317 ? 13.188 17.062 5.879 1 97.75 317 GLU B CA 1
ATOM 8507 C C . GLU B 1 317 ? 14.086 16.266 4.938 1 97.75 317 GLU B C 1
ATOM 8509 O O . GLU B 1 317 ? 14.688 15.273 5.344 1 97.75 317 GLU B O 1
ATOM 8514 N N . SER B 1 318 ? 14.156 16.656 3.711 1 97.88 318 SER B N 1
ATOM 8515 C CA . SER B 1 318 ? 14.977 15.938 2.734 1 97.88 318 SER B CA 1
ATOM 8516 C C . SER B 1 318 ? 16.453 15.969 3.123 1 97.88 318 SER B C 1
ATOM 8518 O O . SER B 1 318 ? 17.156 14.969 2.998 1 97.88 318 SER B O 1
ATOM 8520 N N . PHE B 1 319 ? 16.953 17.094 3.656 1 97.25 319 PHE B N 1
ATOM 8521 C CA . PHE B 1 319 ? 18.344 17.234 4.059 1 97.25 319 PHE B CA 1
ATOM 8522 C C . PHE B 1 319 ? 18.656 16.344 5.258 1 97.25 319 PHE B C 1
ATOM 8524 O O . PHE B 1 319 ? 19.781 15.859 5.414 1 97.25 319 PHE B O 1
ATOM 8531 N N . ILE B 1 320 ? 17.641 16.078 6.031 1 96.44 320 ILE B N 1
ATOM 8532 C CA . ILE B 1 320 ? 17.844 15.312 7.262 1 96.44 320 ILE B CA 1
ATOM 8533 C C . ILE B 1 320 ? 17.719 13.82 6.977 1 96.44 320 ILE B C 1
ATOM 8535 O O . ILE B 1 320 ? 18.516 13.016 7.477 1 96.44 320 ILE B O 1
ATOM 8539 N N . ARG B 1 321 ? 16.828 13.469 6.172 1 95.25 321 ARG B N 1
ATOM 8540 C CA . ARG B 1 321 ? 16.453 12.07 5.977 1 95.25 321 ARG B CA 1
ATOM 8541 C C . ARG B 1 321 ? 17.391 11.391 4.977 1 95.25 321 ARG B C 1
ATOM 8543 O O . ARG B 1 321 ? 17.688 10.195 5.109 1 95.25 321 ARG B O 1
ATOM 8550 N N . LEU B 1 322 ? 17.875 12.07 4.016 1 96.12 322 LEU B N 1
ATOM 8551 C CA . LEU B 1 322 ? 18.594 11.453 2.9 1 96.12 322 LEU B CA 1
ATOM 8552 C C . LEU B 1 322 ? 19.984 11.016 3.32 1 96.12 322 LEU B C 1
ATOM 8554 O O . LEU B 1 322 ? 20.703 11.758 4.008 1 96.12 322 LEU B O 1
ATOM 8558 N N . PRO B 1 323 ? 20.375 9.828 2.906 1 92.62 323 PRO B N 1
ATOM 8559 C CA . PRO B 1 323 ? 21.734 9.367 3.184 1 92.62 323 PRO B CA 1
ATOM 8560 C C . PRO B 1 323 ? 22.781 10.016 2.275 1 92.62 323 PRO B C 1
ATOM 8562 O O . PRO B 1 323 ? 22.484 10.305 1.109 1 92.62 323 PRO B O 1
ATOM 8565 N N . THR B 1 324 ? 23.891 10.312 2.881 1 91.31 324 THR B N 1
ATOM 8566 C CA . THR B 1 324 ? 25.016 10.859 2.129 1 91.31 324 THR B CA 1
ATOM 8567 C C . THR B 1 324 ? 26.234 9.961 2.246 1 91.31 324 THR B C 1
ATOM 8569 O O . THR B 1 324 ? 26.266 9.055 3.088 1 91.31 324 THR B O 1
ATOM 8572 N N . LEU B 1 325 ? 27.188 10.172 1.339 1 86.19 325 LEU B N 1
ATOM 8573 C CA . LEU B 1 325 ? 28.406 9.383 1.334 1 86.19 325 LEU B CA 1
ATOM 8574 C C . LEU B 1 325 ? 29.359 9.859 2.426 1 86.19 325 LEU B C 1
ATOM 8576 O O . LEU B 1 325 ? 30.328 9.172 2.752 1 86.19 325 LEU B O 1
ATOM 8580 N N . PHE B 1 326 ? 29.125 11 2.973 1 87.81 326 PHE B N 1
ATOM 8581 C CA . PHE B 1 326 ? 29.938 11.594 4.031 1 87.81 326 PHE B CA 1
ATOM 8582 C C . PHE B 1 326 ? 29.078 11.93 5.246 1 87.81 326 PHE B C 1
ATOM 8584 O O . PHE B 1 326 ? 27.859 12.078 5.133 1 87.81 326 PHE B O 1
ATOM 8591 N N . PRO B 1 327 ? 29.672 11.898 6.367 1 89.81 327 PRO B N 1
ATOM 8592 C CA . PRO B 1 327 ? 28.922 12.336 7.543 1 89.81 327 PRO B CA 1
ATOM 8593 C C . PRO B 1 327 ? 28.5 13.797 7.461 1 89.81 327 PRO B C 1
ATOM 8595 O O . PRO B 1 327 ? 29.25 14.641 6.969 1 89.81 327 PRO B O 1
ATOM 8598 N N . THR B 1 328 ? 27.391 14 7.805 1 91.75 328 THR B N 1
ATOM 8599 C CA . THR B 1 328 ? 26.844 15.344 7.711 1 91.75 328 THR B CA 1
ATOM 8600 C C . THR B 1 328 ? 26.734 15.977 9.094 1 91.75 328 THR B C 1
ATOM 8602 O O . THR B 1 328 ? 26.328 15.32 10.055 1 91.75 328 THR B O 1
ATOM 8605 N N . ARG B 1 329 ? 27.219 17.359 9.281 1 90.25 329 ARG B N 1
ATOM 8606 C CA . ARG B 1 329 ? 27.047 18.156 10.492 1 90.25 329 ARG B CA 1
ATOM 8607 C C . ARG B 1 329 ? 25.703 18.859 10.5 1 90.25 329 ARG B C 1
ATOM 8609 O O . ARG B 1 329 ? 25.531 19.922 9.883 1 90.25 329 ARG B O 1
ATOM 8616 N N . ILE B 1 330 ? 24.688 18.266 11.117 1 93.94 330 ILE B N 1
ATOM 8617 C CA . ILE B 1 330 ? 23.328 18.797 11.156 1 93.94 330 ILE B CA 1
ATOM 8618 C C . ILE B 1 330 ? 23.219 19.828 12.281 1 93.94 330 ILE B C 1
ATOM 8620 O O . ILE B 1 330 ? 23.578 19.562 13.422 1 93.94 330 ILE B O 1
ATOM 8624 N N . PRO B 1 331 ? 22.828 21 11.969 1 94.31 331 PRO B N 1
ATOM 8625 C CA . PRO B 1 331 ? 22.641 22.016 13 1 94.31 331 PRO B CA 1
ATOM 8626 C C . PRO B 1 331 ? 21.391 21.766 13.859 1 94.31 331 PRO B C 1
ATOM 8628 O O . PRO B 1 331 ? 20.375 22.453 13.68 1 94.31 331 PRO B O 1
ATOM 8631 N N . LEU B 1 332 ? 21.422 21.047 14.82 1 95.12 332 LEU B N 1
ATOM 8632 C CA . LEU B 1 332 ? 20.297 20.625 15.648 1 95.12 332 LEU B CA 1
ATOM 8633 C C . LEU B 1 332 ? 19.719 21.812 16.406 1 95.12 332 LEU B C 1
ATOM 8635 O O . LEU B 1 332 ? 18.484 21.938 16.516 1 95.12 332 LEU B O 1
ATOM 8639 N N . GLY B 1 333 ? 20.594 22.609 16.938 1 93.81 333 GLY B N 1
ATOM 8640 C CA . GLY B 1 333 ? 20.125 23.766 17.672 1 93.81 333 GLY B CA 1
ATOM 8641 C C . GLY B 1 333 ? 19.234 24.672 16.859 1 93.81 333 GLY B C 1
ATOM 8642 O O . GLY B 1 333 ? 18.188 25.109 17.328 1 93.81 333 GLY B O 1
ATOM 8643 N N . GLU B 1 334 ? 19.609 24.938 15.625 1 95 334 GLU B N 1
ATOM 8644 C CA . GLU B 1 334 ? 18.828 25.781 14.742 1 95 334 GLU B CA 1
ATOM 8645 C C . GLU B 1 334 ? 17.5 25.125 14.359 1 95 334 GLU B C 1
ATOM 8647 O O . GLU B 1 334 ? 16.469 25.781 14.273 1 95 334 GLU B O 1
ATOM 8652 N N . LEU B 1 335 ? 17.562 23.844 14.117 1 96.94 335 LEU B N 1
ATOM 8653 C CA . LEU B 1 335 ? 16.359 23.109 13.734 1 96.94 335 LEU B CA 1
ATOM 8654 C C . LEU B 1 335 ? 15.352 23.062 14.875 1 96.94 335 LEU B C 1
ATOM 8656 O O . LEU B 1 335 ? 14.148 23.25 14.648 1 96.94 335 LEU B O 1
ATOM 8660 N N . VAL B 1 336 ? 15.797 22.844 16.047 1 96.25 336 VAL B N 1
ATOM 8661 C CA . VAL B 1 336 ? 14.922 22.844 17.219 1 96.25 336 VAL B CA 1
ATOM 8662 C C . VAL B 1 336 ? 14.344 24.234 17.438 1 96.25 336 VAL B C 1
ATOM 8664 O O . VAL B 1 336 ? 13.172 24.375 17.781 1 96.25 336 VAL B O 1
ATOM 8667 N N . LYS B 1 337 ? 15.203 25.219 17.25 1 96.31 337 LYS B N 1
ATOM 8668 C CA . LYS B 1 337 ? 14.766 26.609 17.406 1 96.31 337 LYS B CA 1
ATOM 8669 C C . LYS B 1 337 ? 13.617 26.922 16.453 1 96.31 337 LYS B C 1
ATOM 8671 O O . LYS B 1 337 ? 12.617 27.516 16.844 1 96.31 337 LYS B O 1
ATOM 8676 N N . VAL B 1 338 ? 13.742 26.516 15.203 1 97.44 338 VAL B N 1
ATOM 8677 C CA . VAL B 1 338 ? 12.695 26.75 14.219 1 97.44 338 VAL B CA 1
ATOM 8678 C C . VAL B 1 338 ? 11.406 26.062 14.664 1 97.44 338 VAL B C 1
ATOM 8680 O O . VAL B 1 338 ? 10.32 26.641 14.578 1 97.44 338 VAL B O 1
ATOM 8683 N N . SER B 1 339 ? 11.523 24.844 15.109 1 97.75 339 SER B N 1
ATOM 8684 C CA . SER B 1 339 ? 10.359 24.094 15.57 1 97.75 339 SER B CA 1
ATOM 8685 C C . SER B 1 339 ? 9.711 24.766 16.766 1 97.75 339 SER B C 1
ATOM 8687 O O . SER B 1 339 ? 8.484 24.875 16.844 1 97.75 339 SER B O 1
ATOM 8689 N N . GLU B 1 340 ? 10.531 25.219 17.703 1 96.81 340 GLU B N 1
ATOM 8690 C CA . GLU B 1 340 ? 10.031 25.938 18.875 1 96.81 340 GLU B CA 1
ATOM 8691 C C . GLU B 1 340 ? 9.281 27.203 18.484 1 96.81 340 GLU B C 1
ATOM 8693 O O . GLU B 1 340 ? 8.211 27.484 19.016 1 96.81 340 GLU B O 1
ATOM 8698 N N . ILE B 1 341 ? 9.836 27.938 17.594 1 97.06 341 ILE B N 1
ATOM 8699 C CA . ILE B 1 341 ? 9.219 29.172 17.125 1 97.06 341 ILE B CA 1
ATOM 8700 C C . ILE B 1 341 ? 7.859 28.859 16.5 1 97.06 341 ILE B C 1
ATOM 8702 O O . ILE B 1 341 ? 6.863 29.516 16.828 1 97.06 341 ILE B O 1
ATOM 8706 N N . LEU B 1 342 ? 7.773 27.859 15.609 1 97.94 342 LEU B N 1
ATOM 8707 C CA . LEU B 1 342 ? 6.527 27.5 14.938 1 97.94 342 LEU B CA 1
ATOM 8708 C C . LEU B 1 342 ? 5.477 27.062 15.945 1 97.94 342 LEU B C 1
ATOM 8710 O O . LEU B 1 342 ? 4.301 27.406 15.828 1 97.94 342 LEU B O 1
ATOM 8714 N N . LEU B 1 343 ? 5.879 26.328 16.938 1 97.31 343 LEU B N 1
ATOM 8715 C CA . LEU B 1 343 ? 4.953 25.812 17.953 1 97.31 343 LEU B CA 1
ATOM 8716 C C . LEU B 1 343 ? 4.5 26.922 18.891 1 97.31 343 LEU B C 1
ATOM 8718 O O . LEU B 1 343 ? 3.428 26.828 19.484 1 97.31 343 LEU B O 1
ATOM 8722 N N . SER B 1 344 ? 5.273 27.953 19.031 1 95.56 344 SER B N 1
ATOM 8723 C CA . SER B 1 344 ? 4.957 29.047 19.922 1 95.56 344 SER B CA 1
ATOM 8724 C C . SER B 1 344 ? 3.938 30 19.297 1 95.56 344 SER B C 1
ATOM 8726 O O . SER B 1 344 ? 3.387 30.859 19.984 1 95.56 344 SER B O 1
ATOM 8728 N N . LEU B 1 345 ? 3.674 29.828 18 1 95 345 LEU B N 1
ATOM 8729 C CA . LEU B 1 345 ? 2.707 30.672 17.312 1 95 345 LEU B CA 1
ATOM 8730 C C . LEU B 1 345 ? 1.281 30.219 17.578 1 95 345 LEU B C 1
ATOM 8732 O O . LEU B 1 345 ? 0.696 29.484 16.781 1 95 345 LEU B O 1
ATOM 8736 N N . THR B 1 346 ? 0.721 30.547 18.641 1 92.31 346 THR B N 1
ATOM 8737 C CA . THR B 1 346 ? -0.625 30.172 19.062 1 92.31 346 THR B CA 1
ATOM 8738 C C . THR B 1 346 ? -1.348 31.359 19.703 1 92.31 346 THR B C 1
ATOM 8740 O O . THR B 1 346 ? -0.712 32.25 20.281 1 92.31 346 THR B O 1
ATOM 8743 N N . THR B 1 347 ? -2.609 31.344 19.609 1 88.5 347 THR B N 1
ATOM 8744 C CA . THR B 1 347 ? -3.412 32.406 20.188 1 88.5 347 THR B CA 1
ATOM 8745 C C . THR B 1 347 ? -3.652 32.188 21.672 1 88.5 347 THR B C 1
ATOM 8747 O O . THR B 1 347 ? -4.234 33.031 22.359 1 88.5 347 THR B O 1
ATOM 8750 N N . ASN B 1 348 ? -3.207 31.016 22.141 1 86.62 348 ASN B N 1
ATOM 8751 C CA . ASN B 1 348 ? -3.324 30.75 23.578 1 86.62 348 ASN B CA 1
ATOM 8752 C C . ASN B 1 348 ? -2.551 31.766 24.406 1 86.62 348 ASN B C 1
ATOM 8754 O O . ASN B 1 348 ? -3.008 32.188 25.469 1 86.62 348 ASN B O 1
ATOM 8758 N N . TYR B 1 349 ? -1.403 32.125 23.859 1 85.69 349 TYR B N 1
ATOM 8759 C CA . TYR B 1 349 ? -0.509 32.938 24.672 1 85.69 349 TYR B CA 1
ATOM 8760 C C . TYR B 1 349 ? -0.16 34.219 23.938 1 85.69 349 TYR B C 1
ATOM 8762 O O . TYR B 1 349 ? 0.336 35.188 24.562 1 85.69 349 TYR B O 1
ATOM 8770 N N . LEU B 1 350 ? -0.397 34.219 22.625 1 90.38 350 LEU B N 1
ATOM 8771 C CA . LEU B 1 350 ? -0.113 35.438 21.844 1 90.38 350 LEU B CA 1
ATOM 8772 C C . LEU B 1 350 ? -1.404 36.125 21.406 1 90.38 350 LEU B C 1
ATOM 8774 O O . LEU B 1 350 ? -2.152 35.562 20.594 1 90.38 350 LEU B O 1
ATOM 8778 N N . PRO B 1 351 ? -1.656 37.25 21.922 1 88.81 351 PRO B N 1
ATOM 8779 C CA . PRO B 1 351 ? -2.865 37.938 21.5 1 88.81 351 PRO B CA 1
ATOM 8780 C C . PRO B 1 351 ? -2.758 38.5 20.078 1 88.81 351 PRO B C 1
ATOM 8782 O O . PRO B 1 351 ? -1.649 38.688 19.562 1 88.81 351 PRO B O 1
ATOM 8785 N N . LEU B 1 352 ? -3.883 38.719 19.438 1 89.38 352 LEU B N 1
ATOM 8786 C CA . LEU B 1 352 ? -3.92 39.344 18.125 1 89.38 352 LEU B CA 1
ATOM 8787 C C . LEU B 1 352 ? -3.551 40.812 18.234 1 89.38 352 LEU B C 1
ATOM 8789 O O . LEU B 1 352 ? -3.873 41.469 19.234 1 89.38 352 LEU B O 1
ATOM 8793 N N . LYS B 1 353 ? -2.832 41.281 17.328 1 88.06 353 LYS B N 1
ATOM 8794 C CA . LYS B 1 353 ? -2.432 42.688 17.359 1 88.06 353 LYS B CA 1
ATOM 8795 C C . LYS B 1 353 ? -3.648 43.594 17.438 1 88.06 353 LYS B C 1
ATOM 8797 O O . LYS B 1 353 ? -4.688 43.312 16.844 1 88.06 353 LYS B O 1
ATOM 8802 N N . ARG B 1 354 ? -3.344 44.688 18.078 1 83.25 354 ARG B N 1
ATOM 8803 C CA . ARG B 1 354 ? -4.402 45.688 18.25 1 83.25 354 ARG B CA 1
ATOM 8804 C C . ARG B 1 354 ? -4.738 46.344 16.922 1 83.25 354 ARG B C 1
ATOM 8806 O O . ARG B 1 354 ? -3.85 46.625 16.109 1 83.25 354 ARG B O 1
ATOM 8813 N N . GLY B 1 355 ? -5.992 46.375 16.422 1 78.38 355 GLY B N 1
ATOM 8814 C CA . GLY B 1 355 ? -6.395 47.031 15.203 1 78.38 355 GLY B CA 1
ATOM 8815 C C . GLY B 1 355 ? -6.875 46.094 14.133 1 78.38 355 GLY B C 1
ATOM 8816 O O . GLY B 1 355 ? -7.391 46.5 13.094 1 78.38 355 GLY B O 1
ATOM 8817 N N . LEU B 1 356 ? -6.512 44.906 14.406 1 81.12 356 LEU B N 1
ATOM 8818 C CA . LEU B 1 356 ? -6.969 43.906 13.422 1 81.12 356 LEU B CA 1
ATOM 8819 C C . LEU B 1 356 ? -8.492 43.844 13.406 1 81.12 356 LEU B C 1
ATOM 8821 O O . LEU B 1 356 ? -9.133 43.812 14.461 1 81.12 356 LEU B O 1
ATOM 8825 N N . ARG B 1 357 ? -9.031 44.062 12.258 1 75.75 357 ARG B N 1
ATOM 8826 C CA . ARG B 1 357 ? -10.477 43.906 12.125 1 75.75 357 ARG B CA 1
ATOM 8827 C C . ARG B 1 357 ? -10.906 42.5 12.586 1 75.75 357 ARG B C 1
ATOM 8829 O O . ARG B 1 357 ? -10.289 41.5 12.219 1 75.75 357 ARG B O 1
ATOM 8836 N N . ARG B 1 358 ? -11.672 42.469 13.523 1 75.31 358 ARG B N 1
ATOM 8837 C CA . ARG B 1 358 ? -12.109 41.188 14.078 1 75.31 358 ARG B CA 1
ATOM 8838 C C . ARG B 1 358 ? -13.305 40.656 13.312 1 75.31 358 ARG B C 1
ATOM 8840 O O . ARG B 1 358 ? -14.336 40.312 13.906 1 75.31 358 ARG B O 1
ATOM 8847 N N . ASP B 1 359 ? -13.094 40.625 11.938 1 82.81 359 ASP B N 1
ATOM 8848 C CA . ASP B 1 359 ? -14.117 40 11.102 1 82.81 359 ASP B CA 1
ATOM 8849 C C . ASP B 1 359 ? -14.055 38.5 11.195 1 82.81 359 ASP B C 1
ATOM 8851 O O . ASP B 1 359 ? -13.016 37.906 11.523 1 82.81 359 ASP B O 1
ATOM 8855 N N . ALA B 1 360 ? -15.203 37.875 10.992 1 83 360 ALA B N 1
ATOM 8856 C CA . ALA B 1 360 ? -15.344 36.438 11.133 1 83 360 ALA B CA 1
ATOM 8857 C C . ALA B 1 360 ? -14.469 35.719 10.117 1 83 360 ALA B C 1
ATOM 8859 O O . ALA B 1 360 ? -13.891 34.656 10.422 1 83 360 ALA B O 1
ATOM 8860 N N . ALA B 1 361 ? -14.336 36.25 8.945 1 86 361 ALA B N 1
ATOM 8861 C CA . ALA B 1 361 ? -13.539 35.625 7.891 1 86 361 ALA B CA 1
ATOM 8862 C C . ALA B 1 361 ? -12.055 35.625 8.258 1 86 361 ALA B C 1
ATOM 8864 O O . ALA B 1 361 ? -11.367 34.625 8.078 1 86 361 ALA B O 1
ATOM 8865 N N . LEU B 1 362 ? -11.641 36.75 8.75 1 89.5 362 LEU B N 1
ATOM 8866 C CA . LEU B 1 362 ? -10.234 36.875 9.117 1 89.5 362 LEU B CA 1
ATOM 8867 C C . LEU B 1 362 ? -9.914 36 10.336 1 89.5 362 LEU B C 1
ATOM 8869 O O . LEU B 1 362 ? -8.93 35.25 10.336 1 89.5 362 LEU B O 1
ATOM 8873 N N . THR B 1 363 ? -10.734 36.094 11.352 1 87.56 363 THR B N 1
ATOM 8874 C CA . THR B 1 363 ? -10.5 35.312 12.57 1 87.56 363 THR B CA 1
ATOM 8875 C C . THR B 1 363 ? -10.562 33.812 12.281 1 87.56 363 THR B C 1
ATOM 8877 O O . THR B 1 363 ? -9.758 33.062 12.812 1 87.56 363 THR B O 1
ATOM 8880 N N . GLY B 1 364 ? -11.492 33.469 11.477 1 86.12 364 GLY B N 1
ATOM 8881 C CA . GLY B 1 364 ? -11.586 32.062 11.078 1 86.12 364 GLY B CA 1
ATOM 8882 C C . GLY B 1 364 ? -10.367 31.578 10.312 1 86.12 364 GLY B C 1
ATOM 8883 O O . GLY B 1 364 ? -9.914 30.453 10.508 1 86.12 364 GLY B O 1
ATOM 8884 N N . SER B 1 365 ? -9.883 32.438 9.445 1 89.81 365 SER B N 1
ATOM 8885 C CA . SER B 1 365 ? -8.711 32.094 8.648 1 89.81 365 SER B CA 1
ATOM 8886 C C . SER B 1 365 ? -7.469 31.953 9.523 1 89.81 365 SER B C 1
ATOM 8888 O O . SER B 1 365 ? -6.637 31.078 9.305 1 89.81 365 SER B O 1
ATOM 8890 N N . ILE B 1 366 ? -7.398 32.812 10.516 1 91 366 ILE B N 1
ATOM 8891 C CA . ILE B 1 366 ? -6.277 32.75 11.445 1 91 366 ILE B CA 1
ATOM 8892 C C . ILE B 1 366 ? -6.344 31.484 12.266 1 91 366 ILE B C 1
ATOM 8894 O O . ILE B 1 366 ? -5.336 30.781 12.43 1 91 366 ILE B O 1
ATOM 8898 N N . ARG B 1 367 ? -7.484 31.125 12.656 1 86 367 ARG B N 1
ATOM 8899 C CA . ARG B 1 367 ? -7.68 29.953 13.5 1 86 367 ARG B CA 1
ATOM 8900 C C . ARG B 1 367 ? -7.402 28.672 12.734 1 86 367 ARG B C 1
ATOM 8902 O O . ARG B 1 367 ? -7.062 27.641 13.328 1 86 367 ARG B O 1
ATOM 8909 N N . SER B 1 368 ? -7.527 28.781 11.469 1 88.25 368 SER B N 1
ATOM 8910 C CA . SER B 1 368 ? -7.258 27.609 10.648 1 88.25 368 SER B CA 1
ATOM 8911 C C . SER B 1 368 ? -5.785 27.531 10.242 1 88.25 368 SER B C 1
ATOM 8913 O O . SER B 1 368 ? -5.215 26.453 10.141 1 88.25 368 SER B O 1
ATOM 8915 N N . ALA B 1 369 ? -5.172 28.625 10.07 1 92.62 369 ALA B N 1
ATOM 8916 C CA . ALA B 1 369 ? -3.814 28.688 9.539 1 92.62 369 ALA B CA 1
ATOM 8917 C C . ALA B 1 369 ? -2.783 28.438 10.633 1 92.62 369 ALA B C 1
ATOM 8919 O O . ALA B 1 369 ? -1.734 27.844 10.383 1 92.62 369 ALA B O 1
ATOM 8920 N N . LEU B 1 370 ? -3.059 28.859 11.836 1 93.81 370 LEU B N 1
ATOM 8921 C CA . LEU B 1 370 ? -2.076 28.797 12.914 1 93.81 370 LEU B CA 1
ATOM 8922 C C . LEU B 1 370 ? -1.806 27.344 13.312 1 93.81 370 LEU B C 1
ATOM 8924 O O . LEU B 1 370 ? -0.648 26.922 13.398 1 93.81 370 LEU B O 1
ATOM 8928 N N . PRO B 1 371 ? -2.814 26.547 13.453 1 94.06 371 PRO B N 1
ATOM 8929 C CA . PRO B 1 371 ? -2.527 25.156 13.766 1 94.06 371 PRO B CA 1
ATOM 8930 C C . PRO B 1 371 ? -1.74 24.453 12.664 1 94.06 371 PRO B C 1
ATOM 8932 O O . PRO B 1 371 ? -0.92 23.578 12.953 1 94.06 371 PRO B O 1
ATOM 8935 N N . GLU B 1 372 ? -1.995 24.828 11.438 1 94.69 372 GLU B N 1
ATOM 8936 C CA . GLU B 1 372 ? -1.244 24.25 10.336 1 94.69 372 GLU B CA 1
ATOM 8937 C C . GLU B 1 372 ? 0.232 24.625 10.406 1 94.69 372 GLU B C 1
ATOM 8939 O O . GLU B 1 372 ? 1.102 23.828 10.047 1 94.69 372 GLU B O 1
ATOM 8944 N N . THR B 1 373 ? 0.451 25.828 10.844 1 96.56 373 THR B N 1
ATOM 8945 C CA . THR B 1 373 ? 1.819 26.297 11.055 1 96.56 373 THR B CA 1
ATOM 8946 C C . THR B 1 373 ? 2.492 25.516 12.18 1 96.56 373 THR B C 1
ATOM 8948 O O . THR B 1 373 ? 3.635 25.078 12.039 1 96.56 373 THR B O 1
ATOM 8951 N N . GLN B 1 374 ? 1.792 25.312 13.227 1 97.56 374 GLN B N 1
ATOM 8952 C CA . GLN B 1 374 ? 2.322 24.562 14.359 1 97.56 374 GLN B CA 1
ATOM 8953 C C . GLN B 1 374 ? 2.604 23.109 13.969 1 97.56 374 GLN B C 1
ATOM 8955 O O . GLN B 1 374 ? 3.584 22.516 14.422 1 97.56 374 GLN B O 1
ATOM 8960 N N . LEU B 1 375 ? 1.765 22.609 13.141 1 97.31 375 LEU B N 1
ATOM 8961 C CA . LEU B 1 375 ? 1.918 21.234 12.703 1 97.31 375 LEU B CA 1
ATOM 8962 C C . LEU B 1 375 ? 3.236 21.031 11.961 1 97.31 375 LEU B C 1
ATOM 8964 O O . LEU B 1 375 ? 3.828 19.953 12 1 97.31 375 LEU B O 1
ATOM 8968 N N . GLN B 1 376 ? 3.697 22.078 11.312 1 98.06 376 GLN B N 1
ATOM 8969 C CA . GLN B 1 376 ? 5 22 10.656 1 98.06 376 GLN B CA 1
ATOM 8970 C C . GLN B 1 376 ? 6.117 21.844 11.68 1 98.06 376 GLN B C 1
ATOM 8972 O O . GLN B 1 376 ? 7.105 21.141 11.43 1 98.06 376 GLN B O 1
ATOM 8977 N N . GLY B 1 377 ? 5.941 22.516 12.828 1 98.06 377 GLY B N 1
ATOM 8978 C CA . GLY B 1 377 ? 6.902 22.312 13.906 1 98.06 377 GLY B CA 1
ATOM 8979 C C . GLY B 1 377 ? 6.914 20.891 14.438 1 98.06 377 GLY B C 1
ATOM 8980 O O . GLY B 1 377 ? 7.984 20.328 14.688 1 98.06 377 GLY B O 1
ATOM 8981 N N . ILE B 1 378 ? 5.766 20.344 14.523 1 97.94 378 ILE B N 1
ATOM 8982 C CA . ILE B 1 378 ? 5.625 18.969 14.992 1 97.94 378 ILE B CA 1
ATOM 8983 C C . ILE B 1 378 ? 6.266 18.016 13.992 1 97.94 378 ILE B C 1
ATOM 8985 O O . ILE B 1 378 ? 6.98 17.094 14.375 1 97.94 378 ILE B O 1
ATOM 8989 N N . ARG B 1 379 ? 6.023 18.266 12.789 1 97.56 379 ARG B N 1
ATOM 8990 C CA . ARG B 1 379 ? 6.57 17.422 11.727 1 97.56 379 ARG B CA 1
ATOM 8991 C C . ARG B 1 379 ? 8.094 17.469 11.727 1 97.56 379 ARG B C 1
ATOM 8993 O O . ARG B 1 379 ? 8.75 16.438 11.562 1 97.56 379 ARG B O 1
ATOM 9000 N N . LEU B 1 380 ? 8.602 18.625 11.898 1 97.81 380 LEU B N 1
ATOM 9001 C CA . LEU B 1 380 ? 10.055 18.781 11.922 1 97.81 380 LEU B CA 1
ATOM 9002 C C . LEU B 1 380 ? 10.664 18.031 13.102 1 97.81 380 LEU B C 1
ATOM 9004 O O . LEU B 1 380 ? 11.656 17.312 12.938 1 97.81 380 LEU B O 1
ATOM 9008 N N . LEU B 1 381 ? 10.039 18.172 14.227 1 97.38 381 LEU B N 1
ATOM 9009 C CA . LEU B 1 381 ? 10.531 17.484 15.422 1 97.38 381 LEU B CA 1
ATOM 9010 C C . LEU B 1 381 ? 10.445 15.977 15.25 1 97.38 381 LEU B C 1
ATOM 9012 O O . LEU B 1 381 ? 11.328 15.242 15.703 1 97.38 381 LEU B O 1
ATOM 9016 N N . ARG B 1 382 ? 9.367 15.562 14.641 1 96.44 382 ARG B N 1
ATOM 9017 C CA . ARG B 1 382 ? 9.219 14.133 14.391 1 96.44 382 ARG B CA 1
ATOM 9018 C C . ARG B 1 382 ? 10.32 13.617 13.477 1 96.44 382 ARG B C 1
ATOM 9020 O O . ARG B 1 382 ? 10.906 12.562 13.727 1 96.44 382 ARG B O 1
ATOM 9027 N N . CYS B 1 383 ? 10.578 14.367 12.461 1 96.62 383 CYS B N 1
ATOM 9028 C CA . CYS B 1 383 ? 11.648 14.008 11.539 1 96.62 383 CYS B CA 1
ATOM 9029 C C . CYS B 1 383 ? 12.984 13.914 12.266 1 96.62 383 CYS B C 1
ATOM 9031 O O . CYS B 1 383 ? 13.742 12.961 12.062 1 96.62 383 CYS B O 1
ATOM 9033 N N . LEU B 1 384 ? 13.25 14.867 13.172 1 96.19 384 LEU B N 1
ATOM 9034 C CA . LEU B 1 384 ? 14.492 14.891 13.938 1 96.19 384 LEU B CA 1
ATOM 9035 C C . LEU B 1 384 ? 14.562 13.695 14.883 1 96.19 384 LEU B C 1
ATOM 9037 O O . LEU B 1 384 ? 15.594 13.039 14.984 1 96.19 384 LEU B O 1
ATOM 9041 N N . SER B 1 385 ? 13.469 13.438 15.492 1 94.06 385 SER B N 1
ATOM 9042 C CA . SER B 1 385 ? 13.43 12.336 16.453 1 94.06 385 SER B CA 1
ATOM 9043 C C . SER B 1 385 ? 13.656 10.992 15.758 1 94.06 385 SER B C 1
ATOM 9045 O O . SER B 1 385 ? 14.383 10.141 16.266 1 94.06 385 SER B O 1
ATOM 9047 N N . ASP B 1 386 ? 13.109 10.836 14.609 1 91.06 386 ASP B N 1
ATOM 9048 C CA . ASP B 1 386 ? 13.172 9.57 13.883 1 91.06 386 ASP B CA 1
ATOM 9049 C C . ASP B 1 386 ? 14.57 9.328 13.312 1 91.06 386 ASP B C 1
ATOM 9051 O O . ASP B 1 386 ? 15.031 8.188 13.25 1 91.06 386 ASP B O 1
ATOM 9055 N N . HIS B 1 387 ? 15.266 10.391 12.977 1 91.56 387 HIS B N 1
ATOM 9056 C CA . HIS B 1 387 ? 16.5 10.195 12.219 1 91.56 387 HIS B CA 1
ATOM 9057 C C . HIS B 1 387 ? 17.719 10.5 13.078 1 91.56 387 HIS B C 1
ATOM 9059 O O . HIS B 1 387 ? 18.797 9.945 12.844 1 91.56 387 HIS B O 1
ATOM 9065 N N . ILE B 1 388 ? 17.625 11.375 14.023 1 88.94 388 ILE B N 1
ATOM 9066 C CA . ILE B 1 388 ? 18.766 11.758 14.852 1 88.94 388 ILE B CA 1
ATOM 9067 C C . ILE B 1 388 ? 18.672 11.062 16.203 1 88.94 388 ILE B C 1
ATOM 9069 O O . ILE B 1 388 ? 19.688 10.734 16.812 1 88.94 388 ILE B O 1
ATOM 9073 N N . GLY B 1 389 ? 17.5 10.805 16.688 1 82.69 389 GLY B N 1
ATOM 9074 C CA . GLY B 1 389 ? 17.25 9.945 17.844 1 82.69 389 GLY B CA 1
ATOM 9075 C C . GLY B 1 389 ? 17.781 10.516 19.141 1 82.69 389 GLY B C 1
ATOM 9076 O O . GLY B 1 389 ? 17.391 11.617 19.547 1 82.69 389 GLY B O 1
ATOM 9077 N N . LYS B 1 390 ? 18.828 9.891 19.734 1 82.25 390 LYS B N 1
ATOM 9078 C CA . LYS B 1 390 ? 19.344 10.133 21.078 1 82.25 390 LYS B CA 1
ATOM 9079 C C . LYS B 1 390 ? 20.094 11.461 21.156 1 82.25 390 LYS B C 1
ATOM 9081 O O . LYS B 1 390 ? 20.25 12.039 22.234 1 82.25 390 LYS B O 1
ATOM 9086 N N . ASN B 1 391 ? 20.469 12.008 20.109 1 86.5 391 ASN B N 1
ATOM 9087 C CA . ASN B 1 391 ? 21.203 13.266 20.094 1 86.5 391 ASN B CA 1
ATOM 9088 C C . ASN B 1 391 ? 20.297 14.445 20.438 1 86.5 391 ASN B C 1
ATOM 9090 O O . ASN B 1 391 ? 20.797 15.539 20.719 1 86.5 391 ASN B O 1
ATOM 9094 N N . LEU B 1 392 ? 19.031 14.172 20.547 1 90.44 392 LEU B N 1
ATOM 9095 C CA . LEU B 1 392 ? 18.062 15.234 20.844 1 90.44 392 LEU B CA 1
ATOM 9096 C C . LEU B 1 392 ? 17.859 15.375 22.344 1 90.44 392 LEU B C 1
ATOM 9098 O O . LEU B 1 392 ? 17.141 16.281 22.797 1 90.44 392 LEU B O 1
ATOM 9102 N N . ILE B 1 393 ? 18.562 14.633 23.141 1 86 393 ILE B N 1
ATOM 9103 C CA . ILE B 1 393 ? 18.328 14.562 24.578 1 86 393 ILE B CA 1
ATOM 9104 C C . ILE B 1 393 ? 18.625 15.914 25.219 1 86 393 ILE B C 1
ATOM 9106 O O . ILE B 1 393 ? 17.906 16.344 26.125 1 86 393 ILE B O 1
ATOM 9110 N N . THR B 1 394 ? 19.609 16.562 24.703 1 88.62 394 THR B N 1
ATOM 9111 C CA . THR B 1 394 ? 20 17.844 25.266 1 88.62 394 THR B CA 1
ATOM 9112 C C . THR B 1 394 ? 18.906 18.891 25.062 1 88.62 394 THR B C 1
ATOM 9114 O O . THR B 1 394 ? 18.797 19.828 25.844 1 88.62 394 THR B O 1
ATOM 9117 N N . TYR B 1 395 ? 18.062 18.75 24.109 1 92.25 395 TYR B N 1
ATOM 9118 C CA . TYR B 1 395 ? 17.031 19.734 23.781 1 92.25 395 TYR B CA 1
ATOM 9119 C C . TYR B 1 395 ? 15.656 19.281 24.234 1 92.25 395 TYR B C 1
ATOM 9121 O O . TYR B 1 395 ? 14.656 19.938 23.953 1 92.25 395 TYR B O 1
ATOM 9129 N N . MET B 1 396 ? 15.555 18.281 25 1 89.06 396 MET B N 1
ATOM 9130 C CA . MET B 1 396 ? 14.289 17.625 25.312 1 89.06 396 MET B CA 1
ATOM 9131 C C . MET B 1 396 ? 13.391 18.531 26.141 1 89.06 396 MET B C 1
ATOM 9133 O O . MET B 1 396 ? 12.195 18.641 25.859 1 89.06 396 MET B O 1
ATOM 9137 N N . PRO B 1 397 ? 13.969 19.203 27.125 1 87.19 397 PRO B N 1
ATOM 9138 C CA . PRO B 1 397 ? 13.078 20.078 27.891 1 87.19 397 PRO B CA 1
ATOM 9139 C C . PRO B 1 397 ? 12.422 21.156 27.031 1 87.19 397 PRO B C 1
ATOM 9141 O O . PRO B 1 397 ? 11.227 21.422 27.172 1 87.19 397 PRO B O 1
ATOM 9144 N N . ALA B 1 398 ? 13.195 21.719 26.172 1 90.81 398 ALA B N 1
ATOM 9145 C CA . ALA B 1 398 ? 12.664 22.734 25.266 1 90.81 398 ALA B CA 1
ATOM 9146 C C . ALA B 1 398 ? 11.633 22.141 24.312 1 90.81 398 ALA B C 1
ATOM 9148 O O . ALA B 1 398 ? 10.594 22.75 24.047 1 90.81 398 ALA B O 1
ATOM 9149 N N . ILE B 1 399 ? 11.922 20.953 23.875 1 93.75 399 ILE B N 1
ATOM 9150 C CA . ILE B 1 399 ? 11.039 20.266 22.922 1 93.75 399 ILE B CA 1
ATOM 9151 C C . ILE B 1 399 ? 9.711 19.938 23.594 1 93.75 399 ILE B C 1
ATOM 9153 O O . ILE B 1 399 ? 8.641 20.25 23.062 1 93.75 399 ILE B O 1
ATOM 9157 N N . LEU B 1 400 ? 9.773 19.453 24.781 1 91.25 400 LEU B N 1
ATOM 9158 C CA . LEU B 1 400 ? 8.562 19.062 25.5 1 91.25 400 LEU B CA 1
ATOM 9159 C C . LEU B 1 400 ? 7.719 20.281 25.859 1 91.25 400 LEU B C 1
ATOM 9161 O O . LEU B 1 400 ? 6.492 20.25 25.719 1 91.25 400 LEU B O 1
ATOM 9165 N N . SER B 1 401 ? 8.367 21.297 26.266 1 92.06 401 SER B N 1
ATOM 9166 C CA . SER B 1 401 ? 7.648 22.531 26.609 1 92.06 401 SER B CA 1
ATOM 9167 C C . SER B 1 401 ? 6.977 23.125 25.375 1 92.06 401 SER B C 1
ATOM 9169 O O . SER B 1 401 ? 5.852 23.625 25.453 1 92.06 401 SER B O 1
ATOM 9171 N N . SER B 1 402 ? 7.668 23.094 24.281 1 94.31 402 SER B N 1
ATOM 9172 C CA . SER B 1 402 ? 7.117 23.625 23.031 1 94.31 402 SER B CA 1
ATOM 9173 C C . SER B 1 402 ? 5.945 22.781 22.547 1 94.31 402 SER B C 1
ATOM 9175 O O . SER B 1 402 ? 4.973 23.312 22 1 94.31 402 SER B O 1
ATOM 9177 N N . MET B 1 403 ? 6.004 21.5 22.703 1 95.44 403 MET B N 1
ATOM 9178 C CA . MET B 1 403 ? 4.934 20.594 22.297 1 95.44 403 MET B CA 1
ATOM 9179 C C . MET B 1 403 ? 3.637 20.906 23.031 1 95.44 403 MET B C 1
ATOM 9181 O O . MET B 1 403 ? 2.553 20.828 22.453 1 95.44 403 MET B O 1
ATOM 9185 N N . GLU B 1 404 ? 3.715 21.266 24.25 1 93.75 404 GLU B N 1
ATOM 9186 C CA . GLU B 1 404 ? 2.547 21.562 25.078 1 93.75 404 GLU B CA 1
ATOM 9187 C C . GLU B 1 404 ? 1.776 22.75 24.531 1 93.75 404 GLU B C 1
ATOM 9189 O O . GLU B 1 404 ? 0.572 22.891 24.75 1 93.75 404 GLU B O 1
ATOM 9194 N N . LEU B 1 405 ? 2.463 23.578 23.797 1 94.12 405 LEU B N 1
ATOM 9195 C CA . LEU B 1 405 ? 1.853 24.797 23.266 1 94.12 405 LEU B CA 1
ATOM 9196 C C . LEU B 1 405 ? 0.851 24.469 22.172 1 94.12 405 LEU B C 1
ATOM 9198 O O . LEU B 1 405 ? 0.028 25.312 21.797 1 94.12 405 LEU B O 1
ATOM 9202 N N . PHE B 1 406 ? 0.854 23.281 21.578 1 96.31 406 PHE B N 1
ATOM 9203 C CA . PHE B 1 406 ? -0.088 22.891 20.531 1 96.31 406 PHE B CA 1
ATOM 9204 C C . PHE B 1 406 ? -1.446 22.547 21.141 1 96.31 406 PHE B C 1
ATOM 9206 O O . PHE B 1 406 ? -2.457 22.531 20.438 1 96.31 406 PHE B O 1
ATOM 9213 N N . ILE B 1 407 ? -1.474 22.25 22.422 1 95.19 407 ILE B N 1
ATOM 9214 C CA . ILE B 1 407 ? -2.713 21.875 23.094 1 95.19 407 ILE B CA 1
ATOM 9215 C C . ILE B 1 407 ? -3.615 23.094 23.234 1 95.19 407 ILE B C 1
ATOM 9217 O O . ILE B 1 407 ? -3.211 24.109 23.812 1 95.19 407 ILE B O 1
ATOM 9221 N N . PRO B 1 408 ? -4.809 23 22.641 1 93.12 408 PRO B N 1
ATOM 9222 C CA . PRO B 1 408 ? -5.723 24.141 22.75 1 93.12 408 PRO B CA 1
ATOM 9223 C C . PRO B 1 408 ? -6.246 24.328 24.172 1 93.12 408 PRO B C 1
ATOM 9225 O O . PRO B 1 408 ? -6.66 23.359 24.828 1 93.12 408 PRO B O 1
ATOM 9228 N N . LEU B 1 409 ? -6.199 25.547 24.625 1 91.69 409 LEU B N 1
ATOM 9229 C CA . LEU B 1 409 ? -6.691 25.906 25.938 1 91.69 409 LEU B CA 1
ATOM 9230 C C . LEU B 1 409 ? -7.891 26.844 25.844 1 91.69 409 LEU B C 1
ATOM 9232 O O . LEU B 1 409 ? -8.078 27.516 24.828 1 91.69 409 LEU B O 1
ATOM 9236 N N . LYS B 1 410 ? -8.742 26.75 26.828 1 88.12 410 LYS B N 1
ATOM 9237 C CA . LYS B 1 410 ? -9.844 27.703 26.906 1 88.12 410 LYS B CA 1
ATOM 9238 C C . LYS B 1 410 ? -9.32 29.125 27.156 1 88.12 410 LYS B C 1
ATOM 9240 O O . LYS B 1 410 ? -8.266 29.297 27.766 1 88.12 410 LYS B O 1
ATOM 9245 N N . ASP B 1 411 ? -10.102 30.094 26.594 1 78.62 411 ASP B N 1
ATOM 9246 C CA . ASP B 1 411 ? -9.664 31.484 26.672 1 78.62 411 ASP B CA 1
ATOM 9247 C C . ASP B 1 411 ? -9.375 31.891 28.109 1 78.62 411 ASP B C 1
ATOM 9249 O O . ASP B 1 411 ? -10.25 31.797 28.984 1 78.62 411 ASP B O 1
ATOM 9253 N N . LYS B 1 412 ? -8.195 32.25 28.391 1 74.38 412 LYS B N 1
ATOM 9254 C CA . LYS B 1 412 ? -7.738 32.812 29.672 1 74.38 412 LYS B CA 1
ATOM 9255 C C . LYS B 1 412 ? -7.758 31.781 30.766 1 74.38 412 LYS B C 1
ATOM 9257 O O . LYS B 1 412 ? -7.816 32.125 31.953 1 74.38 412 LYS B O 1
ATOM 9262 N N . LYS B 1 413 ? -7.934 30.469 30.344 1 79.19 413 LYS B N 1
ATOM 9263 C CA . LYS B 1 413 ? -7.902 29.406 31.344 1 79.19 413 LYS B CA 1
ATOM 9264 C C . LYS B 1 413 ? -6.855 28.344 31 1 79.19 413 LYS B C 1
ATOM 9266 O O . LYS B 1 413 ? -6.344 28.328 29.875 1 79.19 413 LYS B O 1
ATOM 9271 N N . THR B 1 414 ? -6.48 27.594 32.031 1 82.75 414 THR B N 1
ATOM 9272 C CA . THR B 1 414 ? -5.484 26.547 31.844 1 82.75 414 THR B CA 1
ATOM 9273 C C . THR B 1 414 ? -6.156 25.219 31.516 1 82.75 414 THR B C 1
ATOM 9275 O O . THR B 1 414 ? -5.477 24.219 31.266 1 82.75 414 THR B O 1
ATOM 9278 N N . SER B 1 415 ? -7.449 25.359 31.359 1 89.94 415 SER B N 1
ATOM 9279 C CA . SER B 1 415 ? -8.164 24.109 31.078 1 89.94 415 SER B CA 1
ATOM 9280 C C . SER B 1 415 ? -8.203 23.828 29.578 1 89.94 415 SER B C 1
ATOM 9282 O O . SER B 1 415 ? -8.172 24.75 28.766 1 89.94 415 SER B O 1
ATOM 9284 N N . ILE B 1 416 ? -8.219 22.594 29.25 1 92.88 416 ILE B N 1
ATOM 9285 C CA . ILE B 1 416 ? -8.188 22.125 27.859 1 92.88 416 ILE B CA 1
ATOM 9286 C C . ILE B 1 416 ? -9.516 22.422 27.188 1 92.88 416 ILE B C 1
ATOM 9288 O O . ILE B 1 416 ? -10.578 22.234 27.781 1 92.88 416 ILE B O 1
ATOM 9292 N N . ASP B 1 417 ? -9.508 23 26.047 1 92.25 417 ASP B N 1
ATOM 9293 C CA . ASP B 1 417 ? -10.688 23.172 25.219 1 92.25 417 ASP B CA 1
ATOM 9294 C C . ASP B 1 417 ? -10.953 21.938 24.359 1 92.25 417 ASP B C 1
ATOM 9296 O O . ASP B 1 417 ? -10.43 21.828 23.25 1 92.25 417 ASP B O 1
ATOM 9300 N N . TYR B 1 418 ? -11.82 21.109 24.75 1 88.75 418 TYR B N 1
ATOM 9301 C CA . TYR B 1 418 ? -12.055 19.828 24.125 1 88.75 418 TYR B CA 1
ATOM 9302 C C . TYR B 1 418 ? -12.789 19.984 22.797 1 88.75 418 TYR B C 1
ATOM 9304 O O . TYR B 1 418 ? -12.641 19.156 21.891 1 88.75 418 TYR B O 1
ATOM 9312 N N . GLN B 1 419 ? -13.531 21.031 22.609 1 82.62 419 GLN B N 1
ATOM 9313 C CA . GLN B 1 419 ? -14.211 21.25 21.344 1 82.62 419 GLN B CA 1
ATOM 9314 C C . GLN B 1 419 ? -13.219 21.547 20.219 1 82.62 419 GLN B C 1
ATOM 9316 O O . GLN B 1 419 ? -13.336 21.016 19.125 1 82.62 419 GLN B O 1
ATOM 9321 N N . LYS B 1 420 ? -12.234 22.344 20.625 1 87.5 420 LYS B N 1
ATOM 9322 C CA . LYS B 1 420 ? -11.188 22.656 19.656 1 87.5 420 LYS B CA 1
ATOM 9323 C C . LYS B 1 420 ? -10.328 21.422 19.359 1 87.5 420 LYS B C 1
ATOM 9325 O O . LYS B 1 420 ? -9.766 21.297 18.281 1 87.5 420 LYS B O 1
ATOM 9330 N N . CYS B 1 421 ? -10.328 20.547 20.328 1 91.12 421 CYS B N 1
ATOM 9331 C CA . CYS B 1 421 ? -9.539 19.328 20.141 1 91.12 421 CYS B CA 1
ATOM 9332 C C . CYS B 1 421 ? -10.141 18.438 19.062 1 91.12 421 CYS B C 1
ATOM 9334 O O . CYS B 1 421 ? -9.414 17.75 18.344 1 91.12 421 CYS B O 1
ATOM 9336 N N . VAL B 1 422 ? -11.391 18.531 18.891 1 85.5 422 VAL B N 1
ATOM 9337 C CA . VAL B 1 422 ? -12.055 17.719 17.875 1 85.5 422 VAL B CA 1
ATOM 9338 C C . VAL B 1 422 ? -11.727 18.25 16.484 1 85.5 422 VAL B C 1
ATOM 9340 O O . VAL B 1 422 ? -11.477 17.484 15.562 1 85.5 422 VAL B O 1
ATOM 9343 N N . ASP B 1 423 ? -11.586 19.531 16.438 1 84.81 423 ASP B N 1
ATOM 9344 C CA . ASP B 1 423 ? -11.258 20.172 15.156 1 84.81 423 ASP B CA 1
ATOM 9345 C C . ASP B 1 423 ? -9.805 19.891 14.773 1 84.81 423 ASP B C 1
ATOM 9347 O O . ASP B 1 423 ? -9.477 19.828 13.586 1 84.81 423 ASP B O 1
ATOM 9351 N N . LEU B 1 424 ? -9.016 19.703 15.836 1 92.19 424 LEU B N 1
ATOM 9352 C CA . LEU B 1 424 ? -7.586 19.5 15.617 1 92.19 424 LEU B CA 1
ATOM 9353 C C . LEU B 1 424 ? -7.199 18.047 15.828 1 92.19 424 LEU B C 1
ATOM 9355 O O . LEU B 1 424 ? -6.07 17.734 16.219 1 92.19 424 LEU B O 1
ATOM 9359 N N . GLN B 1 425 ? -8.086 17.188 15.633 1 91.12 425 GLN B N 1
ATOM 9360 C CA . GLN B 1 425 ? -7.883 15.773 15.945 1 91.12 425 GLN B CA 1
ATOM 9361 C C . GLN B 1 425 ? -6.645 15.227 15.242 1 91.12 425 GLN B C 1
ATOM 9363 O O . GLN B 1 425 ? -5.805 14.578 15.859 1 91.12 425 GLN B O 1
ATOM 9368 N N . ASN B 1 426 ? -6.492 15.492 14 1 91.62 426 ASN B N 1
ATOM 9369 C CA . ASN B 1 426 ? -5.352 14.992 13.242 1 91.62 426 ASN B CA 1
ATOM 9370 C C . ASN B 1 426 ? -4.035 15.531 13.781 1 91.62 426 ASN B C 1
ATOM 9372 O O . ASN B 1 426 ? -3.049 14.805 13.883 1 91.62 426 ASN B O 1
ATOM 9376 N N . GLY B 1 427 ? -4.027 16.828 14.086 1 95.06 427 GLY B N 1
ATOM 9377 C CA . GLY B 1 427 ? -2.826 17.422 14.648 1 95.06 427 GLY B CA 1
ATOM 9378 C C . GLY B 1 427 ? -2.449 16.844 16 1 95.06 427 GLY B C 1
ATOM 9379 O O . GLY B 1 427 ? -1.271 16.609 16.281 1 95.06 427 GLY B O 1
ATOM 9380 N N . LEU B 1 428 ? -3.443 16.562 16.781 1 96.81 428 LEU B N 1
ATOM 9381 C CA . LEU B 1 428 ? -3.199 16.016 18.109 1 96.81 428 LEU B CA 1
ATOM 9382 C C . LEU B 1 428 ? -2.719 14.578 18.047 1 96.81 428 LEU B C 1
ATOM 9384 O O . LEU B 1 428 ? -1.907 14.148 18.859 1 96.81 428 LEU B O 1
ATOM 9388 N N . LEU B 1 429 ? -3.205 13.891 17.078 1 96.56 429 LEU B N 1
ATOM 9389 C CA . LEU B 1 429 ? -2.715 12.531 16.859 1 96.56 429 LEU B CA 1
ATOM 9390 C C . LEU B 1 429 ? -1.26 12.539 16.406 1 96.56 429 LEU B C 1
ATOM 9392 O O . LEU B 1 429 ? -0.472 11.68 16.812 1 96.56 429 LEU B O 1
ATOM 9396 N N . GLN B 1 430 ? -0.929 13.5 15.633 1 97.31 430 GLN B N 1
ATOM 9397 C CA . GLN B 1 430 ? 0.462 13.641 15.211 1 97.31 430 GLN B CA 1
ATOM 9398 C C . GLN B 1 430 ? 1.355 14.016 16.391 1 97.31 430 GLN B C 1
ATOM 9400 O O . GLN B 1 430 ? 2.492 13.547 16.484 1 97.31 430 GLN B O 1
ATOM 9405 N N . LEU B 1 431 ? 0.811 14.875 17.203 1 97.75 431 LEU B N 1
ATOM 9406 C CA . LEU B 1 431 ? 1.534 15.227 18.422 1 97.75 431 LEU B CA 1
ATOM 9407 C C . LEU B 1 431 ? 1.771 14 19.297 1 97.75 431 LEU B C 1
ATOM 9409 O O . LEU B 1 431 ? 2.867 13.812 19.828 1 97.75 431 LEU B O 1
ATOM 9413 N N . THR B 1 432 ? 0.763 13.188 19.406 1 96.88 432 THR B N 1
ATOM 9414 C CA . THR B 1 432 ? 0.876 11.953 20.188 1 96.88 432 THR B CA 1
ATOM 9415 C C . THR B 1 432 ? 1.9 11.016 19.562 1 96.88 432 THR B C 1
ATOM 9417 O O . THR B 1 432 ? 2.684 10.383 20.266 1 96.88 432 THR B O 1
ATOM 9420 N N . ALA B 1 433 ? 1.854 10.938 18.266 1 96.44 433 ALA B N 1
ATOM 9421 C CA . ALA B 1 433 ? 2.832 10.109 17.562 1 96.44 433 ALA B CA 1
ATOM 9422 C C . ALA B 1 433 ? 4.25 10.617 17.797 1 96.44 433 ALA B C 1
ATOM 9424 O O . ALA B 1 433 ? 5.188 9.82 17.922 1 96.44 433 ALA B O 1
ATOM 9425 N N . LEU B 1 434 ? 4.398 11.938 17.797 1 96.31 434 LEU B N 1
ATOM 9426 C CA . LEU B 1 434 ? 5.695 12.531 18.109 1 96.31 434 LEU B CA 1
ATOM 9427 C C . LEU B 1 434 ? 6.145 12.148 19.516 1 96.31 434 LEU B C 1
ATOM 9429 O O . LEU B 1 434 ? 7.301 11.781 19.719 1 96.31 434 LEU B O 1
ATOM 9433 N N . MET B 1 435 ? 5.27 12.195 20.422 1 93.38 435 MET B N 1
ATOM 9434 C CA . MET B 1 435 ? 5.578 11.812 21.797 1 93.38 435 MET B CA 1
ATOM 9435 C C . MET B 1 435 ? 6.031 10.352 21.859 1 93.38 435 MET B C 1
ATOM 9437 O O . MET B 1 435 ? 6.941 10.016 22.609 1 93.38 435 MET B O 1
ATOM 9441 N N . ASN B 1 436 ? 5.379 9.531 21.078 1 91.88 436 ASN B N 1
ATOM 9442 C CA . ASN B 1 436 ? 5.766 8.125 21 1 91.88 436 ASN B CA 1
ATOM 9443 C C . ASN B 1 436 ? 7.203 7.965 20.516 1 91.88 436 ASN B C 1
ATOM 9445 O O . ASN B 1 436 ? 7.949 7.137 21.031 1 91.88 436 ASN B O 1
ATOM 9449 N N . SER B 1 437 ? 7.547 8.734 19.562 1 91.06 437 SER B N 1
ATOM 9450 C CA . SER B 1 437 ? 8.883 8.664 18.984 1 91.06 437 SER B CA 1
ATOM 9451 C C . SER B 1 437 ? 9.938 9.148 19.969 1 91.06 437 SER B C 1
ATOM 9453 O O . SER B 1 437 ? 10.984 8.516 20.141 1 91.06 437 SER B O 1
ATOM 9455 N N . ILE B 1 438 ? 9.641 10.203 20.672 1 88.94 438 ILE B N 1
ATOM 9456 C CA . ILE B 1 438 ? 10.578 10.82 21.609 1 88.94 438 ILE B CA 1
ATOM 9457 C C . ILE B 1 438 ? 10.75 9.922 22.828 1 88.94 438 ILE B C 1
ATOM 9459 O O . ILE B 1 438 ? 11.844 9.812 23.375 1 88.94 438 ILE B O 1
ATOM 9463 N N . ALA B 1 439 ? 9.711 9.289 23.203 1 83.81 439 ALA B N 1
ATOM 9464 C CA . ALA B 1 439 ? 9.719 8.469 24.406 1 83.81 439 ALA B CA 1
ATOM 9465 C C . ALA B 1 439 ? 10.688 7.297 24.266 1 83.81 439 ALA B C 1
ATOM 9467 O O . ALA B 1 439 ? 11.242 6.816 25.25 1 83.81 439 ALA B O 1
ATOM 9468 N N . GLN B 1 440 ? 10.883 6.848 23.094 1 77.5 440 GLN B N 1
ATOM 9469 C CA . GLN B 1 440 ? 11.797 5.742 22.844 1 77.5 440 GLN B CA 1
ATOM 9470 C C . GLN B 1 440 ? 13.234 6.125 23.203 1 77.5 440 GLN B C 1
ATOM 9472 O O . GLN B 1 440 ? 14.055 5.254 23.484 1 77.5 440 GLN B O 1
ATOM 9477 N N . HIS B 1 441 ? 13.367 7.395 23.203 1 77.38 441 HIS B N 1
ATOM 9478 C CA . HIS B 1 441 ? 14.727 7.871 23.453 1 77.38 441 HIS B CA 1
ATOM 9479 C C . HIS B 1 441 ? 14.875 8.414 24.859 1 77.38 441 HIS B C 1
ATOM 9481 O O . HIS B 1 441 ? 15.984 8.742 25.297 1 77.38 441 HIS B O 1
ATOM 9487 N N . LEU B 1 442 ? 13.609 8.508 25.438 1 75.56 442 LEU B N 1
ATOM 9488 C CA . LEU B 1 442 ? 13.617 9.07 26.781 1 75.56 442 LEU B CA 1
ATOM 9489 C C . LEU B 1 442 ? 13.859 7.988 27.828 1 75.56 442 LEU B C 1
ATOM 9491 O O . LEU B 1 442 ? 13.43 6.848 27.656 1 75.56 442 LEU B O 1
ATOM 9495 N N . GLY B 1 443 ? 14.859 7.926 28.531 1 62.47 443 GLY B N 1
ATOM 9496 C CA . GLY B 1 443 ? 15.078 6.996 29.625 1 62.47 443 GLY B CA 1
ATOM 9497 C C . GLY B 1 443 ? 13.938 6.988 30.641 1 62.47 443 GLY B C 1
ATOM 9498 O O . GLY B 1 443 ? 12.906 7.621 30.422 1 62.47 443 GLY B O 1
ATOM 9499 N N . HIS B 1 444 ? 13.703 6.016 31.594 1 61.41 444 HIS B N 1
ATOM 9500 C CA . HIS B 1 444 ? 12.648 5.676 32.531 1 61.41 444 HIS B CA 1
ATOM 9501 C C . HIS B 1 444 ? 12.273 6.879 33.406 1 61.41 444 HIS B C 1
ATOM 9503 O O . HIS B 1 444 ? 11.148 6.973 33.875 1 61.41 444 HIS B O 1
ATOM 9509 N N . LYS B 1 445 ? 13.094 7.777 33.781 1 56.34 445 LYS B N 1
ATOM 9510 C CA . LYS B 1 445 ? 12.758 8.531 35 1 56.34 445 LYS B CA 1
ATOM 9511 C C . LYS B 1 445 ? 12.516 10 34.656 1 56.34 445 LYS B C 1
ATOM 9513 O O . LYS B 1 445 ? 13.078 10.891 35.312 1 56.34 445 LYS B O 1
ATOM 9518 N N . VAL B 1 446 ? 11.75 10.172 33.625 1 56.41 446 VAL B N 1
ATOM 9519 C CA . VAL B 1 446 ? 11.523 11.609 33.5 1 56.41 446 VAL B CA 1
ATOM 9520 C C . VAL B 1 446 ? 10.352 12.023 34.375 1 56.41 446 VAL B C 1
ATOM 9522 O O . VAL B 1 446 ? 9.328 11.336 34.438 1 56.41 446 VAL B O 1
ATOM 9525 N N . GLU B 1 447 ? 10.539 12.664 35.469 1 55.5 447 GLU B N 1
ATOM 9526 C CA . GLU B 1 447 ? 9.508 13.188 36.344 1 55.5 447 GLU B CA 1
ATOM 9527 C C . GLU B 1 447 ? 8.25 13.57 35.562 1 55.5 447 GLU B C 1
ATOM 9529 O O . GLU B 1 447 ? 8.289 13.703 34.344 1 55.5 447 GLU B O 1
ATOM 9534 N N . GLU B 1 448 ? 7.102 13.727 36.438 1 56.19 448 GLU B N 1
ATOM 9535 C CA . GLU B 1 448 ? 5.715 13.969 36.031 1 56.19 448 GLU B CA 1
ATOM 9536 C C . GLU B 1 448 ? 5.625 15.07 34.969 1 56.19 448 GLU B C 1
ATOM 9538 O O . GLU B 1 448 ? 5.988 16.219 35.25 1 56.19 448 GLU B O 1
ATOM 9543 N N . MET B 1 449 ? 5.398 14.648 33.656 1 74.25 449 MET B N 1
ATOM 9544 C CA . MET B 1 449 ? 5.336 15.672 32.594 1 74.25 449 MET B CA 1
ATOM 9545 C C . MET B 1 449 ? 3.898 16.109 32.375 1 74.25 449 MET B C 1
ATOM 9547 O O . MET B 1 449 ? 3.006 15.281 32.188 1 74.25 449 MET B O 1
ATOM 9551 N N . SER B 1 450 ? 3.508 17.375 32.781 1 84 450 SER B N 1
ATOM 9552 C CA . SER B 1 450 ? 2.215 18 32.531 1 84 450 SER B CA 1
ATOM 9553 C C . SER B 1 450 ? 1.708 17.656 31.125 1 84 450 SER B C 1
ATOM 9555 O O . SER B 1 450 ? 0.524 17.375 30.953 1 84 450 SER B O 1
ATOM 9557 N N . LEU B 1 451 ? 2.6 17.547 30.25 1 90.12 451 LEU B N 1
ATOM 9558 C CA . LEU B 1 451 ? 2.229 17.25 28.875 1 90.12 451 LEU B CA 1
ATOM 9559 C C . LEU B 1 451 ? 1.705 15.828 28.75 1 90.12 451 LEU B C 1
ATOM 9561 O O . LEU B 1 451 ? 0.7 15.586 28.078 1 90.12 451 LEU B O 1
ATOM 9565 N N . ALA B 1 452 ? 2.332 14.883 29.391 1 88.5 452 ALA B N 1
ATOM 9566 C CA . ALA B 1 452 ? 1.948 13.477 29.312 1 88.5 452 ALA B CA 1
ATOM 9567 C C . ALA B 1 452 ? 0.548 13.25 29.875 1 88.5 452 ALA B C 1
ATOM 9569 O O . ALA B 1 452 ? -0.253 12.516 29.281 1 88.5 452 ALA B O 1
ATOM 9570 N N . ILE B 1 453 ? 0.249 13.953 30.938 1 90.5 453 ILE B N 1
ATOM 9571 C CA . ILE B 1 453 ? -1.043 13.797 31.594 1 90.5 453 ILE B CA 1
ATOM 9572 C C . ILE B 1 453 ? -2.141 14.414 30.719 1 90.5 453 ILE B C 1
ATOM 9574 O O . ILE B 1 453 ? -3.193 13.805 30.531 1 90.5 453 ILE B O 1
ATOM 9578 N N . LYS B 1 454 ? -1.892 15.578 30.234 1 92.62 454 LYS B N 1
ATOM 9579 C CA . LYS B 1 454 ? -2.865 16.25 29.375 1 92.62 454 LYS B CA 1
ATOM 9580 C C . LYS B 1 454 ? -3.152 15.43 28.125 1 92.62 454 LYS B C 1
ATOM 9582 O O . LYS B 1 454 ? -4.297 15.352 27.672 1 92.62 454 LYS B O 1
ATOM 9587 N N . LEU B 1 455 ? -2.139 14.805 27.594 1 94.25 455 LEU B N 1
ATOM 9588 C CA . LEU B 1 455 ? -2.295 14.031 26.359 1 94.25 455 LEU B CA 1
ATOM 9589 C C . LEU B 1 455 ? -3.143 12.789 26.609 1 94.25 455 LEU B C 1
ATOM 9591 O O . LEU B 1 455 ? -3.857 12.328 25.719 1 94.25 455 LEU B O 1
ATOM 9595 N N . VAL B 1 456 ? -3.057 12.203 27.812 1 94.25 456 VAL B N 1
ATOM 9596 C CA . VAL B 1 456 ? -3.885 11.047 28.141 1 94.25 456 VAL B CA 1
ATOM 9597 C C . VAL B 1 456 ? -5.359 11.438 28.078 1 94.25 456 VAL B C 1
ATOM 9599 O O . VAL B 1 456 ? -6.168 10.734 27.453 1 94.25 456 VAL B O 1
ATOM 9602 N N . ASP B 1 457 ? -5.66 12.578 28.625 1 93.94 457 ASP B N 1
ATOM 9603 C CA . ASP B 1 457 ? -7.043 13.047 28.656 1 93.94 457 ASP B CA 1
ATOM 9604 C C . ASP B 1 457 ? -7.531 13.414 27.25 1 93.94 457 ASP B C 1
ATOM 9606 O O . ASP B 1 457 ? -8.664 13.102 26.891 1 93.94 457 ASP B O 1
ATOM 9610 N N . ILE B 1 458 ? -6.703 14.031 26.531 1 95.31 458 ILE B N 1
ATOM 9611 C CA . ILE B 1 458 ? -7.059 14.453 25.172 1 95.31 458 ILE B CA 1
ATOM 9612 C C . ILE B 1 458 ? -7.297 13.227 24.297 1 95.31 458 ILE B C 1
ATOM 9614 O O . ILE B 1 458 ? -8.266 13.18 23.547 1 95.31 458 ILE B O 1
ATOM 9618 N N . CYS B 1 459 ? -6.414 12.234 24.359 1 95.38 459 CYS B N 1
ATOM 9619 C CA . CYS B 1 459 ? -6.539 11.031 23.547 1 95.38 459 CYS B CA 1
ATOM 9620 C C . CYS B 1 459 ? -7.828 10.281 23.875 1 95.38 459 CYS B C 1
ATOM 9622 O O . CYS B 1 459 ? -8.516 9.797 22.969 1 95.38 459 CYS B O 1
ATOM 9624 N N . ALA B 1 460 ? -8.148 10.25 25.156 1 92.25 460 ALA B N 1
ATOM 9625 C CA . ALA B 1 460 ? -9.391 9.594 25.562 1 92.25 460 ALA B CA 1
ATOM 9626 C C . ALA B 1 460 ? -10.602 10.305 24.969 1 92.25 460 ALA B C 1
ATOM 9628 O O . ALA B 1 460 ? -11.578 9.656 24.578 1 92.25 460 ALA B O 1
ATOM 9629 N N . TYR B 1 461 ? -10.492 11.57 24.859 1 91.31 461 TYR B N 1
ATOM 9630 C CA . TYR B 1 461 ? -11.617 12.375 24.391 1 91.31 461 TYR B CA 1
ATOM 9631 C C . TYR B 1 461 ? -11.742 12.273 22.875 1 91.31 461 TYR B C 1
ATOM 9633 O O . TYR B 1 461 ? -12.852 12.156 22.344 1 91.31 461 TYR B O 1
ATOM 9641 N N . ILE B 1 462 ? -10.758 12.281 22.109 1 89.75 462 ILE B N 1
ATOM 9642 C CA . ILE B 1 462 ? -10.75 12.344 20.641 1 89.75 462 ILE B CA 1
ATOM 9643 C C . ILE B 1 462 ? -11.18 11 20.062 1 89.75 462 ILE B C 1
ATOM 9645 O O . ILE B 1 462 ? -11.82 10.945 19.016 1 89.75 462 ILE B O 1
ATOM 9649 N N . ILE B 1 463 ? -10.891 9.906 20.734 1 88.44 463 ILE B N 1
ATOM 9650 C CA . ILE B 1 463 ? -11.164 8.578 20.188 1 88.44 463 ILE B CA 1
ATOM 9651 C C . ILE B 1 463 ? -12.609 8.188 20.484 1 88.44 463 ILE B C 1
ATOM 9653 O O . ILE B 1 463 ? -13.164 7.301 19.828 1 88.44 463 ILE B O 1
ATOM 9657 N N . GLU B 1 464 ? -13.25 8.961 21.266 1 82.12 464 GLU B N 1
ATOM 9658 C CA . GLU B 1 464 ? -14.656 8.664 21.547 1 82.12 464 GLU B CA 1
ATOM 9659 C C . GLU B 1 464 ? -15.539 9.031 20.359 1 82.12 464 GLU B C 1
ATOM 9661 O O . GLU B 1 464 ? -15.297 10.031 19.688 1 82.12 464 GLU B O 1
ATOM 9666 N N . HIS B 1 465 ? -16.422 8.164 20.062 1 69.69 465 HIS B N 1
ATOM 9667 C CA . HIS B 1 465 ? -17.359 8.391 18.969 1 69.69 465 HIS B CA 1
ATOM 9668 C C . HIS B 1 465 ? -18.297 9.562 19.281 1 69.69 465 HIS B C 1
ATOM 9670 O O . HIS B 1 465 ? -18.938 9.586 20.328 1 69.69 465 HIS B O 1
ATOM 9676 N N . LYS B 1 466 ? -18.016 10.633 18.562 1 67.31 466 LYS B N 1
ATOM 9677 C CA . LYS B 1 466 ? -18.828 11.812 18.844 1 67.31 466 LYS B CA 1
ATOM 9678 C C . LYS B 1 466 ? -19.859 12.047 17.75 1 67.31 466 LYS B C 1
ATOM 9680 O O . LYS B 1 466 ? -19.609 11.719 16.578 1 67.31 466 LYS B O 1
ATOM 9685 N N . GLN B 1 467 ? -21.141 12.312 18.234 1 63.38 467 GLN B N 1
ATOM 9686 C CA . GLN B 1 467 ? -22.203 12.703 17.297 1 63.38 467 GLN B CA 1
ATOM 9687 C C . GLN B 1 467 ? -22.047 14.156 16.875 1 63.38 467 GLN B C 1
ATOM 9689 O O . GLN B 1 467 ? -21.797 15.031 17.703 1 63.38 467 GLN B O 1
ATOM 9694 N N . ASN B 1 468 ? -21.703 14.406 15.641 1 60.22 468 ASN B N 1
ATOM 9695 C CA . ASN B 1 468 ? -21.547 15.758 15.109 1 60.22 468 ASN B CA 1
ATOM 9696 C C . ASN B 1 468 ? -22.844 16.547 15.203 1 60.22 468 ASN B C 1
ATOM 9698 O O . ASN B 1 468 ? -22.953 17.656 14.664 1 60.22 468 ASN B O 1
ATOM 9702 N N . LEU B 1 469 ? -23.938 15.953 15.789 1 60.69 469 LEU B N 1
ATOM 9703 C CA . LEU B 1 469 ? -25.203 16.688 15.828 1 60.69 469 LEU B CA 1
ATOM 9704 C C . LEU B 1 469 ? -25.281 17.562 17.078 1 60.69 469 LEU B C 1
ATOM 9706 O O . LEU B 1 469 ? -24.766 17.203 18.125 1 60.69 469 LEU B O 1
ATOM 9710 N N . ASP B 1 470 ? -25.469 18.828 16.922 1 54.75 470 ASP B N 1
ATOM 9711 C CA . ASP B 1 470 ? -25.703 19.734 18.031 1 54.75 470 ASP B CA 1
ATOM 9712 C C . ASP B 1 470 ? -26.703 19.141 19.031 1 54.75 470 ASP B C 1
ATOM 9714 O O . ASP B 1 470 ? -27.594 18.375 18.641 1 54.75 470 ASP B O 1
ATOM 9718 N N . SER B 1 471 ? -26.328 19.156 20.328 1 49.41 471 SER B N 1
ATOM 9719 C CA . SER B 1 471 ? -27.203 18.812 21.453 1 49.41 471 SER B CA 1
ATOM 9720 C C . SER B 1 471 ? -28.641 19.219 21.172 1 49.41 471 SER B C 1
ATOM 9722 O O . SER B 1 471 ? -29.562 18.688 21.797 1 49.41 471 SER B O 1
ATOM 9724 N N . ALA B 1 472 ? -28.875 20.172 20.406 1 47.22 472 ALA B N 1
ATOM 9725 C CA . ALA B 1 472 ? -30.234 20.656 20.25 1 47.22 472 ALA B CA 1
ATOM 9726 C C . ALA B 1 472 ? -31.125 19.594 19.609 1 47.22 472 ALA B C 1
ATOM 9728 O O . ALA B 1 472 ? -32.344 19.547 19.875 1 47.22 472 ALA B O 1
ATOM 9729 N N . PHE B 1 473 ? -30.5 18.812 18.766 1 51.94 473 PHE B N 1
ATOM 9730 C CA . PHE B 1 473 ? -31.344 17.766 18.203 1 51.94 473 PHE B CA 1
ATOM 9731 C C . PHE B 1 473 ? -31.547 16.625 19.188 1 51.94 473 PHE B C 1
ATOM 9733 O O . PHE B 1 473 ? -32.531 15.906 19.109 1 51.94 473 PHE B O 1
ATOM 9740 N N . SER B 1 474 ? -30.625 16.469 20.156 1 46.19 474 SER B N 1
ATOM 9741 C CA . SER B 1 474 ? -30.781 15.406 21.141 1 46.19 474 SER B CA 1
ATOM 9742 C C . SER B 1 474 ? -31.859 15.75 22.156 1 46.19 474 SER B C 1
ATOM 9744 O O . SER B 1 474 ? -32.469 14.867 22.781 1 46.19 474 SER B O 1
ATOM 9746 N N . SER B 1 475 ? -32 17.031 22.688 1 40.56 475 SER B N 1
ATOM 9747 C CA . SER B 1 475 ? -32.844 17.297 23.844 1 40.56 475 SER B CA 1
ATOM 9748 C C . SER B 1 475 ? -34.312 17.078 23.5 1 40.56 475 SER B C 1
ATOM 9750 O O . SER B 1 475 ? -35.188 17.156 24.359 1 40.56 475 SER B O 1
ATOM 9752 N N . THR B 1 476 ? -34.719 17.203 22.297 1 38.34 476 THR B N 1
ATOM 9753 C CA . THR B 1 476 ? -36.188 17.141 22.172 1 38.34 476 THR B CA 1
ATOM 9754 C C . THR B 1 476 ? -36.719 15.781 22.609 1 38.34 476 THR B C 1
ATOM 9756 O O . THR B 1 476 ? -37.906 15.531 22.578 1 38.34 476 THR B O 1
ATOM 9759 N N . SER B 1 477 ? -35.875 14.812 22.859 1 36.81 477 SER B N 1
ATOM 9760 C CA . SER B 1 477 ? -36.625 13.656 23.328 1 36.81 477 SER B CA 1
ATOM 9761 C C . SER B 1 477 ? -37.094 13.844 24.766 1 36.81 477 SER B C 1
ATOM 9763 O O . SER B 1 477 ? -37.812 12.992 25.297 1 36.81 477 SER B O 1
ATOM 9765 N N . GLY B 1 478 ? -36.344 14.586 25.734 1 33.72 478 GLY B N 1
ATOM 9766 C CA . GLY B 1 478 ? -36.938 14.492 27.047 1 33.72 478 GLY B CA 1
ATOM 9767 C C . GLY B 1 478 ? -38.25 15.234 27.156 1 33.72 478 GLY B C 1
ATOM 9768 O O . GLY B 1 478 ? -38.875 15.547 26.141 1 33.72 478 GLY B O 1
ATOM 9769 N N . THR B 1 479 ? -38.375 16.188 28.328 1 32.5 479 THR B N 1
ATOM 9770 C CA . THR B 1 479 ? -39.438 16.688 29.172 1 32.5 479 THR B CA 1
ATOM 9771 C C . THR B 1 479 ? -40.125 17.891 28.531 1 32.5 479 THR B C 1
ATOM 9773 O O . THR B 1 479 ? -39.812 19.031 28.828 1 32.5 479 THR B O 1
ATOM 9776 N N . ALA B 1 480 ? -40.219 18.266 27.312 1 31.73 480 ALA B N 1
ATOM 9777 C CA . ALA B 1 480 ? -41.188 19.359 27.141 1 31.73 480 ALA B CA 1
ATOM 9778 C C . ALA B 1 480 ? -42.469 19.078 27.891 1 31.73 480 ALA B C 1
ATOM 9780 O O . ALA B 1 480 ? -43.188 18.109 27.594 1 31.73 480 ALA B O 1
ATOM 9781 N N . LYS B 1 481 ? -42.594 19.578 29.156 1 33.12 481 LYS B N 1
ATOM 9782 C CA . LYS B 1 481 ? -43.844 19.984 29.812 1 33.12 481 LYS B CA 1
ATOM 9783 C C . LYS B 1 481 ? -44.781 20.688 28.844 1 33.12 481 LYS B C 1
ATOM 9785 O O . LYS B 1 481 ? -44.312 21.344 27.891 1 33.12 481 LYS B O 1
ATOM 9790 N N . ALA B 1 482 ? -46.125 20.531 29.094 1 31.17 482 ALA B N 1
ATOM 9791 C CA . ALA B 1 482 ? -47.438 20.969 28.625 1 31.17 482 ALA B CA 1
ATOM 9792 C C . ALA B 1 482 ? -47.531 22.5 28.594 1 31.17 482 ALA B C 1
ATOM 9794 O O . ALA B 1 482 ? -48.25 23.109 29.391 1 31.17 482 ALA B O 1
ATOM 9795 N N . ALA B 1 483 ? -46.625 23.344 28.875 1 29.95 483 ALA B N 1
ATOM 9796 C CA . ALA B 1 483 ? -47.219 24.656 28.891 1 29.95 483 ALA B CA 1
ATOM 9797 C C . ALA B 1 483 ? -48.031 24.906 27.609 1 29.95 483 ALA B C 1
ATOM 9799 O O . ALA B 1 483 ? -47.75 24.297 26.562 1 29.95 483 ALA B O 1
ATOM 9800 N N . GLY B 1 484 ? -49.125 25.797 27.734 1 28.47 484 GLY B N 1
ATOM 9801 C CA . GLY B 1 484 ? -50.344 26.125 26.969 1 28.47 484 GLY B CA 1
ATOM 9802 C C . GLY B 1 484 ? -50.062 26.328 25.484 1 28.47 484 GLY B C 1
ATOM 9803 O O . GLY B 1 484 ? -49.344 25.531 24.875 1 28.47 484 GLY B O 1
ATOM 9804 N N . GLY B 1 485 ? -50.469 27.641 24.938 1 28.86 485 GLY B N 1
ATOM 9805 C CA . GLY B 1 485 ? -51.156 28.141 23.766 1 28.86 485 GLY B CA 1
ATOM 9806 C C . GLY B 1 485 ? -50.281 28.234 22.547 1 28.86 485 GLY B C 1
ATOM 9807 O O . GLY B 1 485 ? -50.719 28.625 21.469 1 28.86 485 GLY B O 1
ATOM 9808 N N . ALA B 1 486 ? -49.031 28.812 22.672 1 31.12 486 ALA B N 1
ATOM 9809 C CA . ALA B 1 486 ? -48.562 29.453 21.453 1 31.12 486 ALA B CA 1
ATOM 9810 C C . ALA B 1 486 ? -48.312 28.422 20.359 1 31.12 486 ALA B C 1
ATOM 9812 O O . ALA B 1 486 ? -47.938 27.281 20.641 1 31.12 486 ALA B O 1
ATOM 9813 N N . LYS B 1 487 ? -48.719 28.781 19.125 1 32.44 487 LYS B N 1
ATOM 9814 C CA . LYS B 1 487 ? -48.781 28.141 17.812 1 32.44 487 LYS B CA 1
ATOM 9815 C C . LYS B 1 487 ? -47.438 27.5 17.453 1 32.44 487 LYS B C 1
ATOM 9817 O O . LYS B 1 487 ? -46.406 28.188 17.453 1 32.44 487 LYS B O 1
ATOM 9822 N N . LYS B 1 488 ? -47.281 26.344 17.797 1 33.19 488 LYS B N 1
ATOM 9823 C CA . LYS B 1 488 ? -46.219 25.5 17.297 1 33.19 488 LYS B CA 1
ATOM 9824 C C . LYS B 1 488 ? -45.969 25.75 15.805 1 33.19 488 LYS B C 1
ATOM 9826 O O . LYS B 1 488 ? -46.812 25.406 14.969 1 33.19 488 LYS B O 1
ATOM 9831 N N . LYS B 1 489 ? -45.438 26.938 15.484 1 30.62 489 LYS B N 1
ATOM 9832 C CA . LYS B 1 489 ? -45.062 27.047 14.086 1 30.62 489 LYS B CA 1
ATOM 9833 C C . LYS B 1 489 ? -44.469 25.734 13.578 1 30.62 489 LYS B C 1
ATOM 9835 O O . LYS B 1 489 ? -43.594 25.141 14.203 1 30.62 489 LYS B O 1
ATOM 9840 N N . GLU B 1 490 ? -45.25 24.906 12.891 1 32.72 490 GLU B N 1
ATOM 9841 C CA . GLU B 1 490 ? -45.031 23.75 12.023 1 32.72 490 GLU B CA 1
ATOM 9842 C C . GLU B 1 490 ? -43.75 23.938 11.195 1 32.72 490 GLU B C 1
ATOM 9844 O O . GLU B 1 490 ? -43.688 24.781 10.297 1 32.72 490 GLU B O 1
ATOM 9849 N N . TYR B 1 491 ? -42.625 24.203 11.805 1 32.56 491 TYR B N 1
ATOM 9850 C CA . TYR B 1 491 ? -41.5 24.047 10.883 1 32.56 491 TYR B CA 1
ATOM 9851 C C . TYR B 1 491 ? -41.781 22.969 9.852 1 32.56 491 TYR B C 1
ATOM 9853 O O . TYR B 1 491 ? -41.75 21.781 10.164 1 32.56 491 TYR B O 1
ATOM 9861 N N . LYS B 1 492 ? -42.844 23.016 9.031 1 34.62 492 LYS B N 1
ATOM 9862 C CA . LYS B 1 492 ? -43.094 22.297 7.781 1 34.62 492 LYS B CA 1
ATOM 9863 C C . LYS B 1 492 ? -41.781 22.047 7.023 1 34.62 492 LYS B C 1
ATOM 9865 O O . LYS B 1 492 ? -41.781 21.922 5.797 1 34.62 492 LYS B O 1
ATOM 9870 N N . ALA B 1 493 ? -40.656 22.625 7.344 1 38.59 493 ALA B N 1
ATOM 9871 C CA . ALA B 1 493 ? -39.5 22.344 6.512 1 38.59 493 ALA B CA 1
ATOM 9872 C C . ALA B 1 493 ? -39.531 20.922 5.984 1 38.59 493 ALA B C 1
ATOM 9874 O O . ALA B 1 493 ? -40.188 20.047 6.562 1 38.59 493 ALA B O 1
ATOM 9875 N N . LYS B 1 494 ? -38.844 20.641 4.723 1 42.34 494 LYS B N 1
ATOM 9876 C CA . LYS B 1 494 ? -38.594 19.469 3.898 1 42.34 494 LYS B CA 1
ATOM 9877 C C . LYS B 1 494 ? -38.25 18.25 4.762 1 42.34 494 LYS B C 1
ATOM 9879 O O . LYS B 1 494 ? -37.094 18.078 5.184 1 42.34 494 LYS B O 1
ATOM 9884 N N . THR B 1 495 ? -38.875 17.719 5.672 1 47.81 495 THR B N 1
ATOM 9885 C CA . THR B 1 495 ? -39.094 16.812 6.789 1 47.81 495 THR B CA 1
ATOM 9886 C C . THR B 1 495 ? -38.5 15.445 6.504 1 47.81 495 THR B C 1
ATOM 9888 O O . THR B 1 495 ? -38.062 14.742 7.43 1 47.81 495 THR B O 1
ATOM 9891 N N . GLY B 1 496 ? -39.031 14.734 5.449 1 52.59 496 GLY B N 1
ATOM 9892 C CA . GLY B 1 496 ? -38.969 13.281 5.547 1 52.59 496 GLY B CA 1
ATOM 9893 C C . GLY B 1 496 ? -37.562 12.766 5.773 1 52.59 496 GLY B C 1
ATOM 9894 O O . GLY B 1 496 ? -37.344 11.953 6.672 1 52.59 496 GLY B O 1
ATOM 9895 N N . SER B 1 497 ? -36.625 13.32 5.059 1 61.59 497 SER B N 1
ATOM 9896 C CA . SER B 1 497 ? -35.281 12.773 5.102 1 61.59 497 SER B CA 1
ATOM 9897 C C . SER B 1 497 ? -34.562 13.164 6.387 1 61.59 497 SER B C 1
ATOM 9899 O O . SER B 1 497 ? -33.688 12.445 6.855 1 61.59 497 SER B O 1
ATOM 9901 N N . MET B 1 498 ? -35.094 14.219 7.113 1 77.25 498 MET B N 1
ATOM 9902 C CA . MET B 1 498 ? -34.469 14.648 8.367 1 77.25 498 MET B CA 1
ATOM 9903 C C . MET B 1 498 ? -34.969 13.781 9.531 1 77.25 498 MET B C 1
ATOM 9905 O O . MET B 1 498 ? -34.406 13.844 10.625 1 77.25 498 MET B O 1
ATOM 9909 N N . SER B 1 499 ? -35.969 13.008 9.141 1 80.19 499 SER B N 1
ATOM 9910 C CA . SER B 1 499 ? -36.562 12.156 10.172 1 80.19 499 SER B CA 1
ATOM 9911 C C . SER B 1 499 ? -35.531 11.156 10.711 1 80.19 499 SER B C 1
ATOM 9913 O O . SER B 1 499 ? -35.594 10.797 11.891 1 80.19 499 SER B O 1
ATOM 9915 N N . ASP B 1 500 ? -34.625 10.82 9.859 1 87.12 500 ASP B N 1
ATOM 9916 C CA . ASP B 1 500 ? -33.625 9.844 10.258 1 87.12 500 ASP B CA 1
ATOM 9917 C C . ASP B 1 500 ? -32.688 10.422 11.32 1 87.12 500 ASP B C 1
ATOM 9919 O O . ASP B 1 500 ? -32.156 9.68 12.148 1 87.12 500 ASP B O 1
ATOM 9923 N N . LEU B 1 501 ? -32.531 11.727 11.32 1 84.56 501 LEU B N 1
ATOM 9924 C CA . LEU B 1 501 ? -31.656 12.367 12.281 1 84.56 501 LEU B CA 1
ATOM 9925 C C . LEU B 1 501 ? -32.188 12.227 13.695 1 84.56 501 LEU B C 1
ATOM 9927 O O . LEU B 1 501 ? -31.422 12.156 14.656 1 84.56 501 LEU B O 1
ATOM 9931 N N . PHE B 1 502 ? -33.531 12.125 13.641 1 81.25 502 PHE B N 1
ATOM 9932 C CA . PHE B 1 502 ? -34.188 12.055 14.945 1 81.25 502 PHE B CA 1
ATOM 9933 C C . PHE B 1 502 ? -34.438 10.602 15.344 1 81.25 502 PHE B C 1
ATOM 9935 O O . PHE B 1 502 ? -34.25 10.242 16.516 1 81.25 502 PHE B O 1
ATOM 9942 N N . SER B 1 503 ? -34.781 9.781 14.391 1 83.88 503 SER B N 1
ATOM 9943 C CA . SER B 1 503 ? -35.156 8.406 14.68 1 83.88 503 SER B CA 1
ATOM 9944 C C . SER B 1 503 ? -33.938 7.508 14.82 1 83.88 503 SER B C 1
ATOM 9946 O O . SER B 1 503 ? -33.938 6.582 15.641 1 83.88 503 SER B O 1
ATOM 9948 N N . HIS B 1 504 ? -32.875 7.793 14.062 1 86.75 504 HIS B N 1
ATOM 9949 C CA . HIS B 1 504 ? -31.703 6.934 14.047 1 86.75 504 HIS B CA 1
ATOM 9950 C C . HIS B 1 504 ? -30.422 7.758 14.125 1 86.75 504 HIS B C 1
ATOM 9952 O O . HIS B 1 504 ? -29.562 7.672 13.242 1 86.75 504 HIS B O 1
ATOM 9958 N N . PRO B 1 505 ? -30.141 8.406 15.227 1 82.81 505 PRO B N 1
ATOM 9959 C CA . PRO B 1 505 ? -28.953 9.273 15.305 1 82.81 505 PRO B CA 1
ATOM 9960 C C . PRO B 1 505 ? -27.641 8.492 15.281 1 82.81 505 PRO B C 1
ATOM 9962 O O . PRO B 1 505 ? -26.625 9.008 14.836 1 82.81 505 PRO B O 1
ATOM 9965 N N . HIS B 1 506 ? -27.641 7.281 15.641 1 83.38 506 HIS B N 1
ATOM 9966 C CA . HIS B 1 506 ? -26.438 6.473 15.742 1 83.38 506 HIS B CA 1
ATOM 9967 C C . HIS B 1 506 ? -25.891 6.113 14.359 1 83.38 506 HIS B C 1
ATOM 9969 O O . HIS B 1 506 ? -24.719 5.75 14.219 1 83.38 506 HIS B O 1
ATOM 9975 N N . LYS B 1 507 ? -26.797 6.297 13.383 1 86.69 507 LYS B N 1
ATOM 9976 C CA . LYS B 1 507 ? -26.391 5.926 12.031 1 86.69 507 LYS B CA 1
ATOM 9977 C C . LYS B 1 507 ? -25.594 7.051 11.367 1 86.69 507 LYS B C 1
ATOM 9979 O O . LYS B 1 507 ? -25.016 6.855 10.297 1 86.69 507 LYS B O 1
ATOM 9984 N N . PHE B 1 508 ? -25.516 8.18 12.07 1 86.38 508 PHE B N 1
ATOM 9985 C CA . PHE B 1 508 ? -24.812 9.32 11.5 1 86.38 508 PHE B CA 1
ATOM 9986 C C . PHE B 1 508 ? -23.453 9.492 12.164 1 86.38 508 PHE B C 1
ATOM 9988 O O . PHE B 1 508 ? -22.734 10.461 11.883 1 86.38 508 PHE B O 1
ATOM 9995 N N . LEU B 1 509 ? -23.094 8.492 12.938 1 82.69 509 LEU B N 1
ATOM 9996 C CA . LEU B 1 509 ? -21.797 8.547 13.609 1 82.69 509 LEU B CA 1
ATOM 9997 C C . LEU B 1 509 ? -20.672 8.148 12.664 1 82.69 509 LEU B C 1
ATOM 9999 O O . LEU B 1 509 ? -20.844 7.238 11.852 1 82.69 509 LEU B O 1
ATOM 10003 N N . HIS B 1 510 ? -19.578 8.93 12.766 1 79.75 510 HIS B N 1
ATOM 10004 C CA . HIS B 1 510 ? -18.406 8.633 11.953 1 79.75 510 HIS B CA 1
ATOM 10005 C C . HIS B 1 510 ? -17.453 7.684 12.688 1 79.75 510 HIS B C 1
ATOM 10007 O O . HIS B 1 510 ? -16.969 8 13.773 1 79.75 510 HIS B O 1
ATOM 10013 N N . PRO B 1 511 ? -17.25 6.535 12.133 1 81.75 511 PRO B N 1
ATOM 10014 C CA . PRO B 1 511 ? -16.375 5.582 12.828 1 81.75 511 PRO B CA 1
ATOM 10015 C C . PRO B 1 511 ? -14.914 6.035 12.852 1 81.75 511 PRO B C 1
ATOM 10017 O O . PRO B 1 511 ? -14.438 6.648 11.898 1 81.75 511 PRO B O 1
ATOM 10020 N N . VAL B 1 512 ? -14.227 5.785 14.023 1 87.44 512 VAL B N 1
ATOM 10021 C CA . VAL B 1 512 ? -12.812 6.09 14.18 1 87.44 512 VAL B CA 1
ATOM 10022 C C . VAL B 1 512 ? -11.977 4.984 13.539 1 87.44 512 VAL B C 1
ATOM 10024 O O . VAL B 1 512 ? -12.188 3.799 13.805 1 87.44 512 VAL B O 1
ATOM 10027 N N . PRO B 1 513 ? -11.078 5.387 12.758 1 89.88 513 PRO B N 1
ATOM 10028 C CA . PRO B 1 513 ? -10.227 4.371 12.133 1 89.88 513 PRO B CA 1
ATOM 10029 C C . PRO B 1 513 ? -9.336 3.645 13.141 1 89.88 513 PRO B C 1
ATOM 10031 O O . PRO B 1 513 ? -8.93 4.234 14.148 1 89.88 513 PRO B O 1
ATOM 10034 N N . LEU B 1 514 ? -8.984 2.387 12.922 1 91.56 514 LEU B N 1
ATOM 10035 C CA . LEU B 1 514 ? -8.188 1.539 13.805 1 91.56 514 LEU B CA 1
ATOM 10036 C C . LEU B 1 514 ? -6.781 2.107 13.977 1 91.56 514 LEU B C 1
ATOM 10038 O O . LEU B 1 514 ? -6.168 1.938 15.031 1 91.56 514 LEU B O 1
ATOM 10042 N N . GLU B 1 515 ? -6.344 2.869 12.977 1 93.19 515 GLU B N 1
ATOM 10043 C CA . GLU B 1 515 ? -5.008 3.453 13.039 1 93.19 515 GLU B CA 1
ATOM 10044 C C . GLU B 1 515 ? -4.898 4.465 14.18 1 93.19 515 GLU B C 1
ATOM 10046 O O . GLU B 1 515 ? -3.834 4.613 14.781 1 93.19 515 GLU B O 1
ATOM 10051 N N . ASN B 1 516 ? -5.984 5.176 14.398 1 94.56 516 ASN B N 1
ATOM 10052 C CA . ASN B 1 516 ? -5.977 6.148 15.484 1 94.56 516 ASN B CA 1
ATOM 10053 C C . ASN B 1 516 ? -5.859 5.473 16.844 1 94.56 516 ASN B C 1
ATOM 10055 O O . ASN B 1 516 ? -5.16 5.969 17.734 1 94.56 516 ASN B O 1
ATOM 10059 N N . TYR B 1 517 ? -6.445 4.234 16.953 1 95.62 517 TYR B N 1
ATOM 10060 C CA . TYR B 1 517 ? -6.324 3.48 18.188 1 95.62 517 TYR B CA 1
ATOM 10061 C C . TYR B 1 517 ? -4.895 2.998 18.391 1 95.62 517 TYR B C 1
ATOM 10063 O O . TYR B 1 517 ? -4.398 2.963 19.531 1 95.62 517 TYR B O 1
ATOM 10071 N N . THR B 1 518 ? -4.301 2.672 17.328 1 96.31 518 THR B N 1
ATOM 10072 C CA . THR B 1 518 ? -2.932 2.178 17.406 1 96.31 518 THR B CA 1
ATOM 10073 C C . THR B 1 518 ? -2.002 3.26 17.953 1 96.31 518 THR B C 1
ATOM 10075 O O . THR B 1 518 ? -1.163 2.988 18.812 1 96.31 518 THR B O 1
ATOM 10078 N N . VAL B 1 519 ? -2.146 4.477 17.484 1 96.81 519 VAL B N 1
ATOM 10079 C CA . VAL B 1 519 ? -1.315 5.582 17.938 1 96.81 519 VAL B CA 1
ATOM 10080 C C . VAL B 1 519 ? -1.56 5.832 19.422 1 96.81 519 VAL B C 1
ATOM 10082 O O . VAL B 1 519 ? -0.612 5.977 20.203 1 96.81 519 VAL B O 1
ATOM 10085 N N . VAL B 1 520 ? -2.756 5.832 19.812 1 97.25 520 VAL B N 1
ATOM 10086 C CA . VAL B 1 520 ? -3.135 6.113 21.203 1 97.25 520 VAL B CA 1
ATOM 10087 C C . VAL B 1 520 ? -2.678 4.973 22.094 1 97.25 520 VAL B C 1
ATOM 10089 O O . VAL B 1 520 ? -2.123 5.207 23.172 1 97.25 520 VAL B O 1
ATOM 10092 N N . ASN B 1 521 ? -2.844 3.756 21.641 1 96.75 521 ASN B N 1
ATOM 10093 C CA . ASN B 1 521 ? -2.436 2.602 22.438 1 96.75 521 ASN B CA 1
ATOM 10094 C C . ASN B 1 521 ? -0.922 2.555 22.625 1 96.75 521 ASN B C 1
ATOM 10096 O O . ASN B 1 521 ? -0.435 2.201 23.688 1 96.75 521 ASN B O 1
ATOM 10100 N N . THR B 1 522 ? -0.238 2.838 21.609 1 95.62 522 THR B N 1
ATOM 10101 C CA . THR B 1 522 ? 1.215 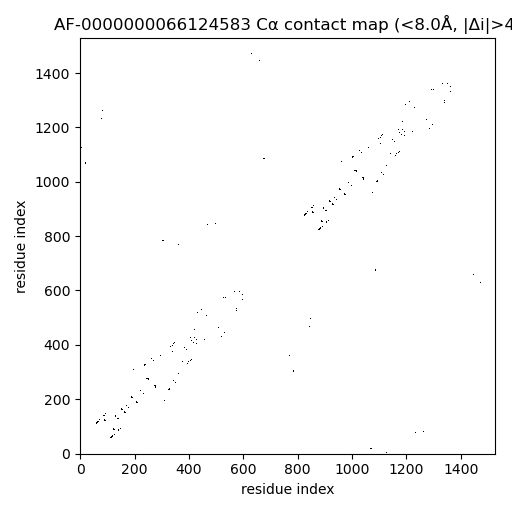2.896 21.734 1 95.62 522 THR B CA 1
ATOM 10102 C C . THR B 1 522 ? 1.63 3.957 22.75 1 95.62 522 THR B C 1
ATOM 10104 O O . THR B 1 522 ? 2.549 3.738 23.547 1 95.62 522 THR B O 1
ATOM 10107 N N . TYR B 1 523 ? 0.98 5.07 22.719 1 94.44 523 TYR B N 1
ATOM 10108 C CA . TYR B 1 523 ? 1.267 6.125 23.672 1 94.44 523 TYR B CA 1
ATOM 10109 C C . TYR B 1 523 ? 0.948 5.668 25.094 1 94.44 523 TYR B C 1
ATOM 10111 O O . TYR B 1 523 ? 1.738 5.887 26.016 1 94.44 523 TYR B O 1
ATOM 10119 N N . TYR B 1 524 ? -0.221 5.074 25.266 1 95.25 524 TYR B N 1
ATOM 10120 C CA . TYR B 1 524 ? -0.608 4.582 26.578 1 95.25 524 TYR B CA 1
ATOM 10121 C C . TYR B 1 524 ? 0.392 3.555 27.094 1 95.25 524 TYR B C 1
ATOM 10123 O O . TYR B 1 524 ? 0.74 3.553 28.281 1 95.25 524 TYR B O 1
ATOM 10131 N N . ASN B 1 525 ? 0.845 2.676 26.219 1 91.56 525 ASN B N 1
ATOM 10132 C CA . ASN B 1 525 ? 1.86 1.696 26.594 1 91.56 525 ASN B CA 1
ATOM 10133 C C . ASN B 1 525 ? 3.135 2.371 27.094 1 91.56 525 ASN B C 1
ATOM 10135 O O . ASN B 1 525 ? 3.689 1.978 28.125 1 91.56 525 ASN B O 1
ATOM 10139 N N . MET B 1 526 ? 3.475 3.332 26.406 1 88.25 526 MET B N 1
ATOM 10140 C CA . MET B 1 526 ? 4.691 4.059 26.75 1 88.25 526 MET B CA 1
ATOM 10141 C C . MET B 1 526 ? 4.504 4.824 28.062 1 88.25 526 MET B C 1
ATOM 10143 O O . MET B 1 526 ? 5.387 4.816 28.922 1 88.25 526 MET B O 1
ATOM 10147 N N . ALA B 1 527 ? 3.406 5.488 28.203 1 88.75 527 ALA B N 1
ATOM 10148 C CA . ALA B 1 527 ? 3.127 6.289 29.391 1 88.75 527 ALA B CA 1
ATOM 10149 C C . ALA B 1 527 ? 3.084 5.414 30.641 1 88.75 527 ALA B C 1
ATOM 10151 O O . ALA B 1 527 ? 3.598 5.801 31.688 1 88.75 527 ALA B O 1
ATOM 10152 N N . LEU B 1 528 ? 2.605 4.23 30.484 1 87.31 528 LEU B N 1
ATOM 10153 C CA . LEU B 1 528 ? 2.473 3.324 31.625 1 87.31 528 LEU B CA 1
ATOM 10154 C C . LEU B 1 528 ? 3.822 2.715 32 1 87.31 528 LEU B C 1
ATOM 10156 O O . LEU B 1 528 ? 4.094 2.461 33.156 1 87.31 528 LEU B O 1
ATOM 10160 N N . THR B 1 529 ? 4.629 2.479 30.984 1 81.19 529 THR B N 1
ATOM 10161 C CA . THR B 1 529 ? 5.898 1.801 31.219 1 81.19 529 THR B CA 1
ATOM 10162 C C . THR B 1 529 ? 6.949 2.779 31.734 1 81.19 529 THR B C 1
ATOM 10164 O O . THR B 1 529 ? 7.75 2.432 32.625 1 81.19 529 THR B O 1
ATOM 10167 N N . HIS B 1 530 ? 6.902 3.986 31.281 1 78.88 530 HIS B N 1
ATOM 10168 C CA . HIS B 1 530 ? 8.039 4.867 31.531 1 78.88 530 HIS B CA 1
ATOM 10169 C C . HIS B 1 530 ? 7.688 5.934 32.562 1 78.88 530 HIS B C 1
ATOM 10171 O O . HIS B 1 530 ? 8.578 6.504 33.188 1 78.88 530 HIS B O 1
ATOM 10177 N N . TRP B 1 531 ? 6.379 6.129 32.719 1 79.19 531 TRP B N 1
ATOM 10178 C CA . TRP B 1 531 ? 6.02 7.25 33.594 1 79.19 531 TRP B CA 1
ATOM 10179 C C . TRP B 1 531 ? 5.07 6.805 34.688 1 79.19 531 TRP B C 1
ATOM 10181 O O . TRP B 1 531 ? 4.332 5.828 34.531 1 79.19 531 TRP B O 1
ATOM 10191 N N . LYS B 1 532 ? 5.203 7.52 35.781 1 77.38 532 LYS B N 1
ATOM 10192 C CA . LYS B 1 532 ? 4.25 7.309 36.844 1 77.38 532 LYS B CA 1
ATOM 10193 C C . LYS B 1 532 ? 3.023 8.203 36.688 1 77.38 532 LYS B C 1
ATOM 10195 O O . LYS B 1 532 ? 3.086 9.406 36.969 1 77.38 532 LYS B O 1
ATOM 10200 N N . LEU B 1 533 ? 1.988 7.68 36.312 1 85.06 533 LEU B N 1
ATOM 10201 C CA . LEU B 1 533 ? 0.758 8.422 36.062 1 85.06 533 LEU B CA 1
ATOM 10202 C C . LEU B 1 533 ? -0.1 8.508 37.312 1 85.06 533 LEU B C 1
ATOM 10204 O O . LEU B 1 533 ? -0.063 7.613 38.156 1 85.06 533 LEU B O 1
ATOM 10208 N N . PRO B 1 534 ? -0.766 9.641 37.469 1 86.62 534 PRO B N 1
ATOM 10209 C CA . PRO B 1 534 ? -1.753 9.703 38.562 1 86.62 534 PRO B CA 1
ATOM 10210 C C . PRO B 1 534 ? -2.82 8.617 38.438 1 86.62 534 PRO B C 1
ATOM 10212 O O . PRO B 1 534 ? -3.062 8.102 37.344 1 86.62 534 PRO B O 1
ATOM 10215 N N . SER B 1 535 ? -3.477 8.258 39.5 1 86.62 535 SER B N 1
ATOM 10216 C CA . SER B 1 535 ? -4.426 7.156 39.562 1 86.62 535 SER B CA 1
ATOM 10217 C C . SER B 1 535 ? -5.633 7.395 38.688 1 86.62 535 SER B C 1
ATOM 10219 O O . SER B 1 535 ? -6.168 6.457 38.094 1 86.62 535 SER B O 1
ATOM 10221 N N . THR B 1 536 ? -5.98 8.617 38.531 1 89.5 536 THR B N 1
ATOM 10222 C CA . THR B 1 536 ? -7.145 8.938 37.719 1 89.5 536 THR B CA 1
ATOM 10223 C C . THR B 1 536 ? -6.887 8.586 36.25 1 89.5 536 THR B C 1
ATOM 10225 O O . THR B 1 536 ? -7.73 7.973 35.594 1 89.5 536 THR B O 1
ATOM 10228 N N . GLN B 1 537 ? -5.734 8.953 35.844 1 90.88 537 GLN B N 1
ATOM 10229 C CA . GLN B 1 537 ? -5.387 8.703 34.438 1 90.88 537 GLN B CA 1
ATOM 10230 C C . GLN B 1 537 ? -5.121 7.223 34.188 1 90.88 537 GLN B C 1
ATOM 10232 O O . GLN B 1 537 ? -5.453 6.699 33.125 1 90.88 537 GLN B O 1
ATOM 10237 N N . GLN B 1 538 ? -4.586 6.586 35.094 1 90.38 538 GLN B N 1
ATOM 10238 C CA . GLN B 1 538 ? -4.371 5.148 34.969 1 90.38 538 GLN B CA 1
ATOM 10239 C C . GLN B 1 538 ? -5.695 4.395 34.875 1 90.38 538 GLN B C 1
ATOM 10241 O O . GLN B 1 538 ? -5.836 3.477 34.062 1 90.38 538 GLN B O 1
ATOM 10246 N N . ALA B 1 539 ? -6.613 4.801 35.656 1 89.81 539 ALA B N 1
ATOM 10247 C CA . ALA B 1 539 ? -7.934 4.18 35.625 1 89.81 539 ALA B CA 1
ATOM 10248 C C . ALA B 1 539 ? -8.633 4.43 34.312 1 89.81 539 ALA B C 1
ATOM 10250 O O . ALA B 1 539 ? -9.32 3.549 33.781 1 89.81 539 ALA B O 1
ATOM 10251 N N . LYS B 1 540 ? -8.422 5.621 33.844 1 91.25 540 LYS B N 1
ATOM 10252 C CA . LYS B 1 540 ? -9.023 5.969 32.562 1 91.25 540 LYS B CA 1
ATOM 10253 C C . LYS B 1 540 ? -8.477 5.082 31.453 1 91.25 540 LYS B C 1
ATOM 10255 O O . LYS B 1 540 ? -9.242 4.602 30.609 1 91.25 540 LYS B O 1
ATOM 10260 N N . ILE B 1 541 ? -7.188 4.801 31.438 1 94.06 541 ILE B N 1
ATOM 10261 C CA . ILE B 1 541 ? -6.539 3.975 30.422 1 94.06 541 ILE B CA 1
ATOM 10262 C C . ILE B 1 541 ? -7.023 2.531 30.547 1 94.06 541 ILE B C 1
ATOM 10264 O O . ILE B 1 541 ? -7.301 1.872 29.547 1 94.06 541 ILE B O 1
ATOM 10268 N N . THR B 1 542 ? -7.172 2.088 31.797 1 92.56 542 THR B N 1
ATOM 10269 C CA . THR B 1 542 ? -7.609 0.717 32.031 1 92.56 542 THR B CA 1
ATOM 10270 C C . THR B 1 542 ? -9.047 0.518 31.562 1 92.56 542 THR B C 1
ATOM 10272 O O . THR B 1 542 ? -9.359 -0.465 30.891 1 92.56 542 THR B O 1
ATOM 10275 N N . LYS B 1 543 ? -9.852 1.501 31.875 1 91.12 543 LYS B N 1
ATOM 10276 C CA . LYS B 1 543 ? -11.242 1.422 31.453 1 91.12 543 LYS B CA 1
ATOM 10277 C C . LYS B 1 543 ? -11.352 1.464 29.922 1 91.12 543 LYS B C 1
ATOM 10279 O O . LYS B 1 543 ? -12.133 0.717 29.344 1 91.12 543 LYS B O 1
ATOM 10284 N N . TYR B 1 544 ? -10.609 2.41 29.328 1 93.44 544 TYR B N 1
ATOM 10285 C CA . TYR B 1 544 ? -10.547 2.531 27.875 1 93.44 544 TYR B CA 1
ATOM 10286 C C . TYR B 1 544 ? -10.156 1.204 27.234 1 93.44 544 TYR B C 1
ATOM 10288 O O . TYR B 1 544 ? -10.812 0.746 26.297 1 93.44 544 TYR B O 1
ATOM 10296 N N . CYS B 1 545 ? -9.125 0.513 27.766 1 94 545 CYS B N 1
ATOM 10297 C CA . CYS B 1 545 ? -8.578 -0.701 27.172 1 94 545 CYS B CA 1
ATOM 10298 C C . CYS B 1 545 ? -9.562 -1.855 27.266 1 94 545 CYS B C 1
ATOM 10300 O O . CYS B 1 545 ? -9.781 -2.58 26.297 1 94 545 CYS B O 1
ATOM 10302 N N . ILE B 1 546 ? -10.227 -2.01 28.391 1 92.69 546 ILE B N 1
ATOM 10303 C CA . ILE B 1 546 ? -11.172 -3.098 28.625 1 92.69 546 ILE B CA 1
ATOM 10304 C C . ILE B 1 546 ? -12.414 -2.891 27.75 1 92.69 546 ILE B C 1
ATOM 10306 O O . ILE B 1 546 ? -12.875 -3.82 27.078 1 92.69 546 ILE B O 1
ATOM 10310 N N . TYR B 1 547 ? -12.867 -1.652 27.781 1 91.75 547 TYR B N 1
ATOM 10311 C CA . TYR B 1 547 ? -14.078 -1.342 27.031 1 91.75 547 TYR B CA 1
ATOM 10312 C C . TYR B 1 547 ? -13.891 -1.633 25.547 1 91.75 547 TYR B C 1
ATOM 10314 O O . TYR B 1 547 ? -14.703 -2.336 24.938 1 91.75 547 TYR B O 1
ATOM 10322 N N . TYR B 1 548 ? -12.883 -1.171 24.938 1 92.69 548 TYR B N 1
ATOM 10323 C CA . TYR B 1 548 ? -12.703 -1.306 23.5 1 92.69 548 TYR B CA 1
ATOM 10324 C C . TYR B 1 548 ? -12.273 -2.721 23.141 1 92.69 548 TYR B C 1
ATOM 10326 O O . TYR B 1 548 ? -12.602 -3.213 22.047 1 92.69 548 TYR B O 1
ATOM 10334 N N . SER B 1 549 ? -11.5 -3.385 24.031 1 93 549 SER B N 1
ATOM 10335 C CA . SER B 1 549 ? -11.172 -4.781 23.781 1 93 549 SER B CA 1
ATOM 10336 C C . SER B 1 549 ? -12.422 -5.645 23.688 1 93 549 SER B C 1
ATOM 10338 O O . SER B 1 549 ? -12.539 -6.488 22.797 1 93 549 SER B O 1
ATOM 10340 N N . LEU B 1 550 ? -13.414 -5.371 24.5 1 91.75 550 LEU B N 1
ATOM 10341 C CA . LEU B 1 550 ? -14.68 -6.102 24.5 1 91.75 550 LEU B CA 1
ATOM 10342 C C . LEU B 1 550 ? -15.508 -5.734 23.281 1 91.75 550 LEU B C 1
ATOM 10344 O O . LEU B 1 550 ? -16.109 -6.609 22.641 1 91.75 550 LEU B O 1
ATOM 10348 N N . SER B 1 551 ? -15.523 -4.422 23.016 1 90.19 551 SER B N 1
ATOM 10349 C CA . SER B 1 551 ? -16.297 -3.947 21.875 1 90.19 551 SER B CA 1
ATOM 10350 C C . SER B 1 551 ? -15.758 -4.531 20.562 1 90.19 551 SER B C 1
ATOM 10352 O O . SER B 1 551 ? -16.531 -4.98 19.719 1 90.19 551 SER B O 1
ATOM 10354 N N . PHE B 1 552 ? -14.461 -4.613 20.406 1 91.19 552 PHE B N 1
ATOM 10355 C CA . PHE B 1 552 ? -13.867 -5.141 19.188 1 91.19 552 PHE B CA 1
ATOM 10356 C C . PHE B 1 552 ? -14.031 -6.652 19.109 1 91.19 552 PHE B C 1
ATOM 10358 O O . PHE B 1 552 ? -14.242 -7.203 18.031 1 91.19 552 PHE B O 1
ATOM 10365 N N . LYS B 1 553 ? -13.914 -7.262 20.266 1 90.06 553 LYS B N 1
ATOM 10366 C CA . LYS B 1 553 ? -14.148 -8.703 20.281 1 90.06 553 LYS B CA 1
ATOM 10367 C C . LYS B 1 553 ? -15.562 -9.039 19.797 1 90.06 553 LYS B C 1
ATOM 10369 O O . LYS B 1 553 ? -15.75 -9.992 19.047 1 90.06 553 LYS B O 1
ATOM 10374 N N . GLU B 1 554 ? -16.531 -8.234 20.094 1 86.12 554 GLU B N 1
ATOM 10375 C CA . GLU B 1 554 ? -17.938 -8.461 19.719 1 86.12 554 GLU B CA 1
ATOM 10376 C C . GLU B 1 554 ? -18.172 -8.086 18.266 1 86.12 554 GLU B C 1
ATOM 10378 O O . GLU B 1 554 ? -18.844 -8.828 17.531 1 86.12 554 GLU B O 1
ATOM 10383 N N . LYS B 1 555 ? -17.641 -6.98 17.906 1 84.56 555 LYS B N 1
ATOM 10384 C CA . LYS B 1 555 ? -17.938 -6.453 16.578 1 84.56 555 LYS B CA 1
ATOM 10385 C C . LYS B 1 555 ? -17.109 -7.152 15.5 1 84.56 555 LYS B C 1
ATOM 10387 O O . LYS B 1 555 ? -17.609 -7.457 14.414 1 84.56 555 LYS B O 1
ATOM 10392 N N . LEU B 1 556 ? -15.844 -7.469 15.805 1 83.81 556 LEU B N 1
ATOM 10393 C CA . LEU B 1 556 ? -14.938 -7.996 14.789 1 83.81 556 LEU B CA 1
ATOM 10394 C C . LEU B 1 556 ? -14.68 -9.484 15.016 1 83.81 556 LEU B C 1
ATOM 10396 O O . LEU B 1 556 ? -14.227 -10.18 14.109 1 83.81 556 LEU B O 1
ATOM 10400 N N . GLY B 1 557 ? -14.906 -9.969 16.109 1 80.69 557 GLY B N 1
ATOM 10401 C CA . GLY B 1 557 ? -14.617 -11.352 16.438 1 80.69 557 GLY B CA 1
ATOM 10402 C C . GLY B 1 557 ? -13.203 -11.57 16.938 1 80.69 557 GLY B C 1
ATOM 10403 O O . GLY B 1 557 ? -12.82 -12.695 17.25 1 80.69 557 GLY B O 1
ATOM 10404 N N . TYR B 1 558 ? -12.375 -10.5 16.844 1 85.31 558 TYR B N 1
ATOM 10405 C CA . TYR B 1 558 ? -11.016 -10.578 17.375 1 85.31 558 TYR B CA 1
ATOM 10406 C C . TYR B 1 558 ? -10.609 -9.258 18.016 1 85.31 558 TYR B C 1
ATOM 10408 O O . TYR B 1 558 ? -11.258 -8.227 17.812 1 85.31 558 TYR B O 1
ATOM 10416 N N . ILE B 1 559 ? -9.562 -9.414 18.859 1 90.94 559 ILE B N 1
ATOM 10417 C CA . ILE B 1 559 ? -9.023 -8.219 19.5 1 90.94 559 ILE B CA 1
ATOM 10418 C C . ILE B 1 559 ? -7.766 -7.762 18.766 1 90.94 559 ILE B C 1
ATOM 10420 O O . ILE B 1 559 ? -6.82 -8.531 18.594 1 90.94 559 ILE B O 1
ATOM 10424 N N . PRO B 1 560 ? -7.734 -6.512 18.344 1 92.25 560 PRO B N 1
ATOM 10425 C CA . PRO B 1 560 ? -6.551 -6.008 17.656 1 92.25 560 PRO B CA 1
ATOM 10426 C C . PRO B 1 560 ? -5.273 -6.141 18.484 1 92.25 560 PRO B C 1
ATOM 10428 O O . PRO B 1 560 ? -5.32 -6.055 19.703 1 92.25 560 PRO B O 1
ATOM 10431 N N . GLN B 1 561 ? -4.156 -6.258 17.875 1 89.69 561 GLN B N 1
ATOM 10432 C CA . GLN B 1 561 ? -2.877 -6.559 18.516 1 89.69 561 GLN B CA 1
ATOM 10433 C C . GLN B 1 561 ? -2.463 -5.449 19.469 1 89.69 561 GLN B C 1
ATOM 10435 O O . GLN B 1 561 ? -1.902 -5.723 20.531 1 89.69 561 GLN B O 1
ATOM 10440 N N . THR B 1 562 ? -2.715 -4.266 19.156 1 92.12 562 THR B N 1
ATOM 10441 C CA . THR B 1 562 ? -2.275 -3.154 19.984 1 92.12 562 THR B CA 1
ATOM 10442 C C . THR B 1 562 ? -3.025 -3.148 21.312 1 92.12 562 THR B C 1
ATOM 10444 O O . THR B 1 562 ? -2.502 -2.678 22.328 1 92.12 562 THR B O 1
ATOM 10447 N N . PHE B 1 563 ? -4.238 -3.619 21.312 1 93.56 563 PHE B N 1
ATOM 10448 C CA . PHE B 1 563 ? -4.988 -3.729 22.562 1 93.56 563 PHE B CA 1
ATOM 10449 C C . PHE B 1 563 ? -4.461 -4.883 23.406 1 93.56 563 PHE B C 1
ATOM 10451 O O . PHE B 1 563 ? -4.434 -4.793 24.641 1 93.56 563 PHE B O 1
ATOM 10458 N N . ILE B 1 564 ? -3.965 -5.914 22.766 1 90.75 564 ILE B N 1
ATOM 10459 C CA . ILE B 1 564 ? -3.361 -7.039 23.469 1 90.75 564 ILE B CA 1
ATOM 10460 C C . ILE B 1 564 ? -2.084 -6.578 24.172 1 90.75 564 ILE B C 1
ATOM 10462 O O . ILE B 1 564 ? -1.868 -6.883 25.344 1 90.75 564 ILE B O 1
ATOM 10466 N N . GLU B 1 565 ? -1.312 -5.848 23.469 1 89.75 565 GLU B N 1
ATOM 10467 C CA . GLU B 1 565 ? -0.078 -5.316 24.031 1 89.75 565 GLU B CA 1
ATOM 10468 C C . GLU B 1 565 ? -0.371 -4.383 25.203 1 89.75 565 GLU B C 1
ATOM 10470 O O . GLU B 1 565 ? 0.343 -4.398 26.203 1 89.75 565 GLU B O 1
ATOM 10475 N N . LEU B 1 566 ? -1.376 -3.576 25 1 93.06 566 LEU B N 1
ATOM 10476 C CA . LEU B 1 566 ? -1.75 -2.652 26.062 1 93.06 566 LEU B CA 1
ATOM 10477 C C . LEU B 1 566 ? -2.252 -3.408 27.281 1 93.06 566 LEU B C 1
ATOM 10479 O O . LEU B 1 566 ? -1.921 -3.053 28.422 1 93.06 566 LEU B O 1
ATOM 10483 N N . LEU B 1 567 ? -3.029 -4.445 27.094 1 90.5 567 LEU B N 1
ATOM 10484 C CA . LEU B 1 567 ? -3.508 -5.277 28.188 1 90.5 567 LEU B CA 1
ATOM 10485 C C . LEU B 1 567 ? -2.342 -5.918 28.938 1 90.5 567 LEU B C 1
ATOM 10487 O O . LEU B 1 567 ? -2.328 -5.945 30.172 1 90.5 567 LEU B O 1
ATOM 10491 N N . ASN B 1 568 ? -1.37 -6.395 28.219 1 86.38 568 ASN B N 1
ATOM 10492 C CA . ASN B 1 568 ? -0.172 -6.965 28.828 1 86.38 568 ASN B CA 1
ATOM 10493 C C . ASN B 1 568 ? 0.568 -5.934 29.672 1 86.38 568 ASN B C 1
ATOM 10495 O O . ASN B 1 568 ? 1.015 -6.242 30.781 1 86.38 568 ASN B O 1
ATOM 10499 N N . THR B 1 569 ? 0.662 -4.738 29.156 1 87.56 569 THR B N 1
ATOM 10500 C CA . THR B 1 569 ? 1.384 -3.68 29.859 1 87.56 569 THR B CA 1
ATOM 10501 C C . THR B 1 569 ? 0.661 -3.291 31.141 1 87.56 569 THR B C 1
ATOM 10503 O O . THR B 1 569 ? 1.297 -3.053 32.156 1 87.56 569 THR B O 1
ATOM 10506 N N . ILE B 1 570 ? -0.66 -3.225 31.094 1 88.88 570 ILE B N 1
ATOM 10507 C CA . ILE B 1 570 ? -1.441 -2.852 32.25 1 88.88 570 ILE B CA 1
ATOM 10508 C C . ILE B 1 570 ? -1.271 -3.908 33.344 1 88.88 570 ILE B C 1
ATOM 10510 O O . ILE B 1 570 ? -1.22 -3.58 34.531 1 88.88 570 ILE B O 1
ATOM 10514 N N . VAL B 1 571 ? -1.105 -5.121 32.906 1 84.75 571 VAL B N 1
ATOM 10515 C CA . VAL B 1 571 ? -0.951 -6.219 33.844 1 84.75 571 VAL B CA 1
ATOM 10516 C C . VAL B 1 571 ? 0.456 -6.195 34.438 1 84.75 571 VAL B C 1
ATOM 10518 O O . VAL B 1 571 ? 0.635 -6.41 35.656 1 84.75 571 VAL B O 1
ATOM 10521 N N . LEU B 1 572 ? 1.415 -5.891 33.625 1 81.94 572 LEU B N 1
ATOM 10522 C CA . LEU B 1 572 ? 2.805 -5.906 34.062 1 81.94 572 LEU B CA 1
ATOM 10523 C C . LEU B 1 572 ? 3.131 -4.664 34.875 1 81.94 572 LEU B C 1
ATOM 10525 O O . LEU B 1 572 ? 3.986 -4.707 35.781 1 81.94 572 LEU B O 1
ATOM 10529 N N . PHE B 1 573 ? 2.455 -3.516 34.5 1 80.94 573 PHE B N 1
ATOM 10530 C CA . PHE B 1 573 ? 2.723 -2.26 35.188 1 80.94 573 PHE B CA 1
ATOM 10531 C C . PHE B 1 573 ? 1.444 -1.688 35.781 1 80.94 573 PHE B C 1
ATOM 10533 O O . PHE B 1 573 ? 0.905 -0.698 35.281 1 80.94 573 PHE B O 1
ATOM 10540 N N . PRO B 1 574 ? 0.906 -2.258 36.844 1 76.88 574 PRO B N 1
ATOM 10541 C CA . PRO B 1 574 ? -0.354 -1.792 37.438 1 76.88 574 PRO B CA 1
ATOM 10542 C C . PRO B 1 574 ? -0.218 -0.44 38.125 1 76.88 574 PRO B C 1
ATOM 10544 O O . PRO B 1 574 ? -1.225 0.197 38.469 1 76.88 574 PRO B O 1
ATOM 10547 N N . GLY B 1 575 ? 0.863 0.209 38.062 1 67.44 575 GLY B N 1
ATOM 10548 C CA . GLY B 1 575 ? 1.054 1.502 38.688 1 67.44 575 GLY B CA 1
ATOM 10549 C C . GLY B 1 575 ? 0.753 1.483 40.188 1 67.44 575 GLY B C 1
ATOM 10550 O O . GLY B 1 575 ? 1.208 0.592 40.906 1 67.44 575 GLY B O 1
ATOM 10551 N N . LYS B 1 576 ? 0.002 2.549 40.625 1 65 576 LYS B N 1
ATOM 10552 C CA . LYS B 1 576 ? -0.351 2.68 42.031 1 65 576 LYS B CA 1
ATOM 10553 C C . LYS B 1 576 ? -1.649 1.941 42.344 1 65 576 LYS B C 1
ATOM 10555 O O . LYS B 1 576 ? -2.098 1.924 43.5 1 65 576 LYS B O 1
ATOM 10560 N N . ASP B 1 577 ? -2.178 1.287 41.25 1 61.31 577 ASP B N 1
ATOM 10561 C CA . ASP B 1 577 ? -3.469 0.636 41.438 1 61.31 577 ASP B CA 1
ATOM 10562 C C . ASP B 1 577 ? -3.318 -0.669 42.219 1 61.31 577 ASP B C 1
ATOM 10564 O O . ASP B 1 577 ? -2.35 -1.406 42.031 1 61.31 577 ASP B O 1
ATOM 10568 N N . ARG B 1 578 ? -4.098 -0.83 43.156 1 57.59 578 ARG B N 1
ATOM 10569 C CA . ARG B 1 578 ? -4.098 -1.995 44.031 1 57.59 578 ARG B CA 1
ATOM 10570 C C . ARG B 1 578 ? -4.684 -3.213 43.312 1 57.59 578 ARG B C 1
ATOM 10572 O O . ARG B 1 578 ? -4.488 -4.348 43.781 1 57.59 578 ARG B O 1
ATOM 10579 N N . PHE B 1 579 ? -5.473 -2.998 42.25 1 60.06 579 PHE B N 1
ATOM 10580 C CA . PHE B 1 579 ? -6.195 -4.125 41.688 1 60.06 579 PHE B CA 1
ATOM 10581 C C . PHE B 1 579 ? -5.578 -4.543 40.344 1 60.06 579 PHE B C 1
ATOM 10583 O O . PHE B 1 579 ? -5.262 -3.695 39.5 1 60.06 579 PHE B O 1
ATOM 10590 N N . SER B 1 580 ? -5.184 -5.812 40.281 1 72.62 580 SER B N 1
ATOM 10591 C CA . SER B 1 580 ? -4.66 -6.41 39.062 1 72.62 580 SER B CA 1
ATOM 10592 C C . SER B 1 580 ? -5.789 -6.809 38.125 1 72.62 580 SER B C 1
ATOM 10594 O O . SER B 1 580 ? -6.82 -7.324 38.562 1 72.62 580 SER B O 1
ATOM 10596 N N . ILE B 1 581 ? -5.707 -6.348 36.906 1 77.5 581 ILE B N 1
ATOM 10597 C CA . ILE B 1 581 ? -6.711 -6.699 35.906 1 77.5 581 ILE B CA 1
ATOM 10598 C C . ILE B 1 581 ? -6.355 -8.039 35.25 1 77.5 581 ILE B C 1
ATOM 10600 O O . ILE B 1 581 ? -6.879 -8.391 34.188 1 77.5 581 ILE B O 1
ATOM 10604 N N . LEU B 1 582 ? -5.57 -8.828 35.906 1 78.62 582 LEU B N 1
ATOM 10605 C CA . LEU B 1 582 ? -5.059 -10.078 35.344 1 78.62 582 LEU B CA 1
ATOM 10606 C C . LEU B 1 582 ? -6.199 -11.031 35.031 1 78.62 582 LEU B C 1
ATOM 10608 O O . LEU B 1 582 ? -6.246 -11.586 33.906 1 78.62 582 LEU B O 1
ATOM 10612 N N . PRO B 1 583 ? -7.215 -11.172 35.812 1 76.62 583 PRO B N 1
ATOM 10613 C CA . PRO B 1 583 ? -8.281 -12.109 35.469 1 76.62 583 PRO B CA 1
ATOM 10614 C C . PRO B 1 583 ? -9.062 -11.68 34.25 1 76.62 583 PRO B C 1
ATOM 10616 O O . PRO B 1 583 ? -9.469 -12.531 33.438 1 76.62 583 PRO B O 1
ATOM 10619 N N . ILE B 1 584 ? -9.242 -10.43 34.094 1 82.81 584 ILE B N 1
ATOM 10620 C CA . ILE B 1 584 ? -9.969 -9.906 32.969 1 82.81 584 ILE B CA 1
ATOM 10621 C C . ILE B 1 584 ? -9.141 -10.102 31.688 1 82.81 584 ILE B C 1
ATOM 10623 O O . ILE B 1 584 ? -9.672 -10.516 30.656 1 82.81 584 ILE B O 1
ATOM 10627 N N . ALA B 1 585 ? -7.895 -9.883 31.906 1 83.44 585 ALA B N 1
ATOM 10628 C CA . ALA B 1 585 ? -6.996 -10.016 30.75 1 83.44 585 ALA B CA 1
ATOM 10629 C C . ALA B 1 585 ? -6.902 -11.461 30.297 1 83.44 585 ALA B C 1
ATOM 10631 O O . ALA B 1 585 ? -6.855 -11.742 29.094 1 83.44 585 ALA B O 1
ATOM 10632 N N . VAL B 1 586 ? -6.938 -12.352 31.25 1 79.75 586 VAL B N 1
ATOM 10633 C CA . VAL B 1 586 ? -6.844 -13.773 30.938 1 79.75 586 VAL B CA 1
ATOM 10634 C C . VAL B 1 586 ? -8.094 -14.211 30.172 1 79.75 586 VAL B C 1
ATOM 10636 O O . VAL B 1 586 ? -8 -14.945 29.188 1 79.75 586 VAL B O 1
ATOM 10639 N N . HIS B 1 587 ? -9.172 -13.703 30.547 1 80.75 587 HIS B N 1
ATOM 10640 C CA . HIS B 1 587 ? -10.43 -14.055 29.906 1 80.75 587 HIS B CA 1
ATOM 10641 C C . HIS B 1 587 ? -10.484 -13.5 28.484 1 80.75 587 HIS B C 1
ATOM 10643 O O . HIS B 1 587 ? -10.961 -14.172 27.562 1 80.75 587 HIS B O 1
ATOM 10649 N N . LEU B 1 588 ? -9.93 -12.414 28.328 1 84.44 588 LEU B N 1
ATOM 10650 C CA . LEU B 1 588 ? -9.984 -11.75 27.031 1 84.44 588 LEU B CA 1
ATOM 10651 C C . LEU B 1 588 ? -8.961 -12.344 26.078 1 84.44 588 LEU B C 1
ATOM 10653 O O . LEU B 1 588 ? -9.195 -12.398 24.859 1 84.44 588 LEU B O 1
ATOM 10657 N N . LEU B 1 589 ? -7.859 -12.852 26.641 1 78.81 589 LEU B N 1
ATOM 10658 C CA . LEU B 1 589 ? -6.75 -13.266 25.781 1 78.81 589 LEU B CA 1
ATOM 10659 C C . LEU B 1 589 ? -6.664 -14.781 25.688 1 78.81 589 LEU B C 1
ATOM 10661 O O . LEU B 1 589 ? -5.777 -15.32 25.031 1 78.81 589 LEU B O 1
ATOM 10665 N N . LYS B 1 590 ? -7.559 -15.406 26.281 1 71.88 590 LYS B N 1
ATOM 10666 C CA . LYS B 1 590 ? -7.535 -16.875 26.312 1 71.88 590 LYS B CA 1
ATOM 10667 C C . LYS B 1 590 ? -7.438 -17.453 24.906 1 71.88 590 LYS B C 1
ATOM 10669 O O . LYS B 1 590 ? -6.672 -18.375 24.672 1 71.88 590 LYS B O 1
ATOM 10674 N N . GLU B 1 591 ? -8.078 -16.797 24.031 1 67.19 591 GLU B N 1
ATOM 10675 C CA . GLU B 1 591 ? -8.164 -17.359 22.688 1 67.19 591 GLU B CA 1
ATOM 10676 C C . GLU B 1 591 ? -7.039 -16.844 21.797 1 67.19 591 GLU B C 1
ATOM 10678 O O . GLU B 1 591 ? -6.855 -17.328 20.672 1 67.19 591 GLU B O 1
ATOM 10683 N N . THR B 1 592 ? -6.156 -15.969 22.344 1 69.38 592 THR B N 1
ATOM 10684 C CA . THR B 1 592 ? -5.203 -15.328 21.438 1 69.38 592 THR B CA 1
ATOM 10685 C C . THR B 1 592 ? -3.836 -16 21.547 1 69.38 592 THR B C 1
ATOM 10687 O O . THR B 1 592 ? -2.994 -15.836 20.656 1 69.38 592 THR B O 1
ATOM 10690 N N . GLY B 1 593 ? -3.525 -16.922 22.406 1 66 593 GLY B N 1
ATOM 10691 C CA . GLY B 1 593 ? -2.242 -17.594 22.547 1 66 593 GLY B CA 1
ATOM 10692 C C . GLY B 1 593 ? -1.084 -16.625 22.734 1 66 593 GLY B C 1
ATOM 10693 O O . GLY B 1 593 ? 0.012 -16.859 22.219 1 66 593 GLY B O 1
ATOM 10694 N N . ASP B 1 594 ? -1.21 -15.547 23.422 1 74.19 594 ASP B N 1
ATOM 10695 C CA . ASP B 1 594 ? -0.168 -14.547 23.625 1 74.19 594 ASP B CA 1
ATOM 10696 C C . ASP B 1 594 ? 0.951 -15.094 24.516 1 74.19 594 ASP B C 1
ATOM 10698 O O . ASP B 1 594 ? 0.692 -15.625 25.594 1 74.19 594 ASP B O 1
ATOM 10702 N N . PRO B 1 595 ? 2.18 -15.078 24.016 1 71 595 PRO B N 1
ATOM 10703 C CA . PRO B 1 595 ? 3.289 -15.703 24.734 1 71 595 PRO B CA 1
ATOM 10704 C C . PRO B 1 595 ? 3.568 -15.039 26.078 1 71 595 PRO B C 1
ATOM 10706 O O . PRO B 1 595 ? 3.969 -15.711 27.031 1 71 595 PRO B O 1
ATOM 10709 N N . VAL B 1 596 ? 3.416 -13.75 26.172 1 68.94 596 VAL B N 1
ATOM 10710 C CA . VAL B 1 596 ? 3.682 -13.047 27.422 1 68.94 596 VAL B CA 1
ATOM 10711 C C . VAL B 1 596 ? 2.738 -13.547 28.516 1 68.94 596 VAL B C 1
ATOM 10713 O O . VAL B 1 596 ? 3.168 -13.844 29.641 1 68.94 596 VAL B O 1
ATOM 10716 N N . PHE B 1 597 ? 1.608 -13.719 28.109 1 68.56 597 PHE B N 1
ATOM 10717 C CA . PHE B 1 597 ? 0.597 -14.164 29.062 1 68.56 597 PHE B CA 1
ATOM 10718 C C . PHE B 1 597 ? 0.813 -15.625 29.438 1 68.56 597 PHE B C 1
ATOM 10720 O O . PHE B 1 597 ? 0.609 -16.016 30.594 1 68.56 597 PHE B O 1
ATOM 10727 N N . ASP B 1 598 ? 1.292 -16.312 28.484 1 70.06 598 ASP B N 1
ATOM 10728 C CA . ASP B 1 598 ? 1.556 -17.734 28.75 1 70.06 598 ASP B CA 1
ATOM 10729 C C . ASP B 1 598 ? 2.699 -17.891 29.734 1 70.06 598 ASP B C 1
ATOM 10731 O O . ASP B 1 598 ? 2.645 -18.766 30.609 1 70.06 598 ASP B O 1
ATOM 10735 N N . VAL B 1 599 ? 3.607 -17.016 29.609 1 70.19 599 VAL B N 1
ATOM 10736 C CA . VAL B 1 599 ? 4.762 -17.094 30.516 1 70.19 599 VAL B CA 1
ATOM 10737 C C . VAL B 1 599 ? 4.371 -16.578 31.891 1 70.19 599 VAL B C 1
ATOM 10739 O O . VAL B 1 599 ? 4.867 -17.078 32.906 1 70.19 599 VAL B O 1
ATOM 10742 N N . LEU B 1 600 ? 3.471 -15.641 31.875 1 69.25 600 LEU B N 1
ATOM 10743 C CA . LEU B 1 600 ? 3.047 -15.047 33.156 1 69.25 600 LEU B CA 1
ATOM 10744 C C . LEU B 1 600 ? 2.16 -16.016 33.938 1 69.25 600 LEU B C 1
ATOM 10746 O O . LEU B 1 600 ? 2.275 -16.109 35.156 1 69.25 600 LEU B O 1
ATOM 10750 N N . CYS B 1 601 ? 1.322 -16.641 33.188 1 62.91 601 CYS B N 1
ATOM 10751 C CA . CYS B 1 601 ? 0.361 -17.516 33.844 1 62.91 601 CYS B CA 1
ATOM 10752 C C . CYS B 1 601 ? 0.978 -18.875 34.156 1 62.91 601 CYS B C 1
ATOM 10754 O O . CYS B 1 601 ? 0.625 -19.516 35.125 1 62.91 601 CYS B O 1
ATOM 10756 N N . ASN B 1 602 ? 1.778 -19.391 33.156 1 60.03 602 ASN B N 1
ATOM 10757 C CA . ASN B 1 602 ? 2.475 -20.672 33.344 1 60.03 602 ASN B CA 1
ATOM 10758 C C . ASN B 1 602 ? 3.986 -20.5 33.219 1 60.03 602 ASN B C 1
ATOM 10760 O O . ASN B 1 602 ? 4.562 -20.734 32.156 1 60.03 602 ASN B O 1
ATOM 10764 N N . PRO B 1 603 ? 4.492 -19.922 34.281 1 51.12 603 PRO B N 1
ATOM 10765 C CA . PRO B 1 603 ? 5.934 -19.688 34.156 1 51.12 603 PRO B CA 1
ATOM 10766 C C . PRO B 1 603 ? 6.703 -20.938 33.75 1 51.12 603 PRO B C 1
ATOM 10768 O O . PRO B 1 603 ? 6.586 -21.969 34.406 1 51.12 603 PRO B O 1
ATOM 10771 N N . LYS B 1 604 ? 6.672 -21.469 32.656 1 48.44 604 LYS B N 1
ATOM 10772 C CA . LYS B 1 604 ? 7.473 -22.609 32.188 1 48.44 604 LYS B CA 1
ATOM 10773 C C . LYS B 1 604 ? 8.961 -22.359 32.438 1 48.44 604 LYS B C 1
ATOM 10775 O O . LYS B 1 604 ? 9.547 -21.453 31.859 1 48.44 604 LYS B O 1
ATOM 10780 N N . LEU B 1 605 ? 9.398 -22.516 33.688 1 43.91 605 LEU B N 1
ATOM 10781 C CA . LEU B 1 605 ? 10.844 -22.547 33.875 1 43.91 605 LEU B CA 1
ATOM 10782 C C . LEU B 1 605 ? 11.516 -23.484 32.875 1 43.91 605 LEU B C 1
ATOM 10784 O O . LEU B 1 605 ? 10.922 -24.484 32.469 1 43.91 605 LEU B O 1
ATOM 10788 N N . PRO B 1 606 ? 12.422 -23.062 32.125 1 41.72 606 PRO B N 1
ATOM 10789 C CA . PRO B 1 606 ? 13.102 -24.125 31.359 1 41.72 606 PRO B CA 1
ATOM 10790 C C . PRO B 1 606 ? 13.227 -25.422 32.156 1 41.72 606 PRO B C 1
ATOM 10792 O O . PRO B 1 606 ? 13.398 -25.391 33.375 1 41.72 606 PRO B O 1
ATOM 10795 N N . LEU B 1 607 ? 12.5 -26.438 31.828 1 37.16 607 LEU B N 1
ATOM 10796 C CA . LEU B 1 607 ? 12.414 -27.719 32.5 1 37.16 607 LEU B CA 1
ATOM 10797 C C . LEU B 1 607 ? 13.688 -28 33.312 1 37.16 607 LEU B C 1
ATOM 10799 O O . LEU B 1 607 ? 13.633 -28.594 34.375 1 37.16 607 LEU B O 1
ATOM 10803 N N . GLU B 1 608 ? 14.898 -27.812 32.688 1 34.94 608 GLU B N 1
ATOM 10804 C CA . GLU B 1 608 ? 16.031 -28.375 33.406 1 34.94 608 GLU B CA 1
ATOM 10805 C C . GLU B 1 608 ? 16.234 -27.656 34.75 1 34.94 608 GLU B C 1
ATOM 10807 O O . GLU B 1 608 ? 17.125 -28.016 35.5 1 34.94 608 GLU B O 1
ATOM 10812 N N . MET B 1 609 ? 15.672 -26.5 34.969 1 33.78 609 MET B N 1
ATOM 10813 C CA . MET B 1 609 ? 16.031 -25.953 36.25 1 33.78 609 MET B CA 1
ATOM 10814 C C . MET B 1 609 ? 15.188 -26.594 37.375 1 33.78 609 MET B C 1
ATOM 10816 O O . MET B 1 609 ? 15.305 -26.219 38.531 1 33.78 609 MET B O 1
ATOM 10820 N N . ILE B 1 610 ? 14.062 -27.234 37.031 1 32.47 610 ILE B N 1
ATOM 10821 C CA . ILE B 1 610 ? 13.445 -27.969 38.125 1 32.47 610 ILE B CA 1
ATOM 10822 C C . ILE B 1 610 ? 14.328 -29.141 38.531 1 32.47 610 ILE B C 1
ATOM 10824 O O . ILE B 1 610 ? 14.547 -30.062 37.719 1 32.47 610 ILE B O 1
ATOM 10828 N N . GLN B 1 611 ? 15.219 -29 39.438 1 29.8 611 GLN B N 1
ATOM 10829 C CA . GLN B 1 611 ? 15.906 -30.062 40.156 1 29.8 611 GLN B CA 1
ATOM 10830 C C . GLN B 1 611 ? 14.938 -31.172 40.562 1 29.8 611 GLN B C 1
ATOM 10832 O O . GLN B 1 611 ? 14.039 -30.953 41.375 1 29.8 611 GLN B O 1
ATOM 10837 N N . ILE B 1 612 ? 14.555 -32.094 39.688 1 28.05 612 ILE B N 1
ATOM 10838 C CA . ILE B 1 612 ? 13.906 -33.312 40.188 1 28.05 612 ILE B CA 1
ATOM 10839 C C . ILE B 1 612 ? 14.711 -33.875 41.375 1 28.05 612 ILE B C 1
ATOM 10841 O O . ILE B 1 612 ? 15.867 -34.281 41.188 1 28.05 612 ILE B O 1
ATOM 10845 N N . ARG B 1 613 ? 14.461 -33.531 42.562 1 25.67 613 ARG B N 1
ATOM 10846 C CA . ARG B 1 613 ? 14.938 -34.312 43.688 1 25.67 613 ARG B CA 1
ATOM 10847 C C . ARG B 1 613 ? 14.594 -35.781 43.531 1 25.67 613 ARG B C 1
ATOM 10849 O O . ARG B 1 613 ? 13.414 -36.156 43.562 1 25.67 613 ARG B O 1
ATOM 10856 N N . ARG B 1 614 ? 15.391 -36.562 42.719 1 25.55 614 ARG B N 1
ATOM 10857 C CA . ARG B 1 614 ? 15.32 -38 42.781 1 25.55 614 ARG B CA 1
ATOM 10858 C C . ARG B 1 614 ? 15.242 -38.5 44.219 1 25.55 614 ARG B C 1
ATOM 10860 O O . ARG B 1 614 ? 16.125 -38.219 45.031 1 25.55 614 ARG B O 1
ATOM 10867 N N . GLN B 1 615 ? 14.156 -38.719 44.719 1 23.66 615 GLN B N 1
ATOM 10868 C CA . GLN B 1 615 ? 14.07 -39.469 45.969 1 23.66 615 GLN B CA 1
ATOM 10869 C C . GLN B 1 615 ? 14.938 -40.719 45.906 1 23.66 615 GLN B C 1
ATOM 10871 O O . GLN B 1 615 ? 15 -41.406 44.875 1 23.66 615 GLN B O 1
ATOM 10876 N N . PRO B 1 616 ? 15.938 -40.938 46.812 1 23.72 616 PRO B N 1
ATOM 10877 C CA . PRO B 1 616 ? 16.781 -42.094 46.969 1 23.72 616 PRO B CA 1
ATOM 10878 C C . PRO B 1 616 ? 15.984 -43.406 47.031 1 23.72 616 PRO B C 1
ATOM 10880 O O . PRO B 1 616 ? 15.086 -43.531 47.875 1 23.72 616 PRO B O 1
ATOM 10883 N N . THR B 1 617 ? 15.508 -43.938 45.875 1 22.19 617 THR B N 1
ATOM 10884 C CA . THR B 1 617 ? 15.016 -45.312 46.062 1 22.19 617 THR B CA 1
ATOM 10885 C C . THR B 1 617 ? 16.047 -46.156 46.781 1 22.19 617 THR B C 1
ATOM 10887 O O . THR B 1 617 ? 17.219 -46.219 46.375 1 22.19 617 THR B O 1
ATOM 10890 N N . SER B 1 618 ? 15.953 -46.469 48.062 1 21.72 618 SER B N 1
ATOM 10891 C CA . SER B 1 618 ? 16.641 -47.406 48.969 1 21.72 618 SER B CA 1
ATOM 10892 C C . SER B 1 618 ? 16.703 -48.812 48.375 1 21.72 618 SER B C 1
ATOM 10894 O O . SER B 1 618 ? 16.844 -49.781 49.125 1 21.72 618 SER B O 1
ATOM 10896 N N . SER B 1 619 ? 16.594 -49.125 47.062 1 20.8 619 SER B N 1
ATOM 10897 C CA . SER B 1 619 ? 16.703 -50.562 46.844 1 20.8 619 SER B CA 1
ATOM 10898 C C . SER B 1 619 ? 18.047 -51.094 47.344 1 20.8 619 SER B C 1
ATOM 10900 O O . SER B 1 619 ? 19.094 -50.688 46.844 1 20.8 619 SER B O 1
ATOM 10902 N N . GLU B 1 620 ? 18.281 -51.656 48.562 1 19.67 620 GLU B N 1
ATOM 10903 C CA . GLU B 1 620 ? 19.219 -52.531 49.281 1 19.67 620 GLU B CA 1
ATOM 10904 C C . GLU B 1 620 ? 19.484 -53.812 48.5 1 19.67 620 GLU B C 1
ATOM 10906 O O . GLU B 1 620 ? 20.156 -54.719 48.969 1 19.67 620 GLU B O 1
ATOM 10911 N N . ASP B 1 621 ? 18.844 -54.281 47.438 1 20.22 621 ASP B N 1
ATOM 10912 C CA . ASP B 1 621 ? 19.281 -55.656 47.344 1 20.22 621 ASP B CA 1
ATOM 10913 C C . ASP B 1 621 ? 20.781 -55.75 47.125 1 20.22 621 ASP B C 1
ATOM 10915 O O . ASP B 1 621 ? 21.391 -54.875 46.531 1 20.22 621 ASP B O 1
ATOM 10919 N N . ASP B 1 622 ? 21.594 -56.75 47.75 1 19.03 622 ASP B N 1
ATOM 10920 C CA . ASP B 1 622 ? 22.812 -57.438 48.188 1 19.03 622 ASP B CA 1
ATOM 10921 C C . ASP B 1 622 ? 23.594 -57.938 46.969 1 19.03 622 ASP B C 1
ATOM 10923 O O . ASP B 1 622 ? 24.766 -58.312 47.125 1 19.03 622 ASP B O 1
ATOM 10927 N N . THR B 1 623 ? 23.062 -58.406 45.906 1 17.8 623 THR B N 1
ATOM 10928 C CA . THR B 1 623 ? 23.953 -59.406 45.312 1 17.8 623 THR B CA 1
ATOM 10929 C C . THR B 1 623 ? 25.141 -58.75 44.656 1 17.8 623 THR B C 1
ATOM 10931 O O . THR B 1 623 ? 24.984 -57.969 43.719 1 17.8 623 THR B O 1
ATOM 10934 N N . ALA B 1 624 ? 26.219 -58.438 45.344 1 18.28 624 ALA B N 1
ATOM 10935 C CA . ALA B 1 624 ? 27.562 -58.062 44.938 1 18.28 624 ALA B CA 1
ATOM 10936 C C . ALA B 1 624 ? 28.078 -59.031 43.875 1 18.28 624 ALA B C 1
ATOM 10938 O O . ALA B 1 624 ? 28.344 -60.219 44.156 1 18.28 624 ALA B O 1
ATOM 10939 N N . THR B 1 625 ? 27.562 -59 42.656 1 16.61 625 THR B N 1
ATOM 10940 C CA . THR B 1 625 ? 28.109 -59.812 41.562 1 16.61 625 THR B CA 1
ATOM 10941 C C . THR B 1 625 ? 29.609 -59.594 41.438 1 16.61 625 THR B C 1
ATOM 10943 O O . THR B 1 625 ? 30.125 -58.531 41.688 1 16.61 625 THR B O 1
ATOM 10946 N N . SER B 1 626 ? 30.375 -60.719 41.156 1 17.95 626 SER B N 1
ATOM 10947 C CA . SER B 1 626 ? 31.734 -61.219 40.906 1 17.95 626 SER B CA 1
ATOM 10948 C C . SER B 1 626 ? 32.375 -60.531 39.719 1 17.95 626 SER B C 1
ATOM 10950 O O . SER B 1 626 ? 31.844 -60.531 38.625 1 17.95 626 SER B O 1
ATOM 10952 N N . GLU B 1 627 ? 32.844 -59.375 39.938 1 17.66 627 GLU B N 1
ATOM 10953 C CA . GLU B 1 627 ? 33.594 -58.625 38.938 1 17.66 627 GLU B CA 1
ATOM 10954 C C . GLU B 1 627 ? 34.719 -59.469 38.344 1 17.66 627 GLU B C 1
ATOM 10956 O O . GLU B 1 627 ? 35.656 -59.844 39.062 1 17.66 627 GLU B O 1
ATOM 10961 N N . ALA B 1 628 ? 34.312 -60.406 37.469 1 17.25 628 ALA B N 1
ATOM 10962 C CA . ALA B 1 628 ? 35.281 -61.188 36.688 1 17.25 628 ALA B CA 1
ATOM 10963 C C . ALA B 1 628 ? 36.281 -60.281 36 1 17.25 628 ALA B C 1
ATOM 10965 O O . ALA B 1 628 ? 35.906 -59.281 35.406 1 17.25 628 ALA B O 1
ATOM 10966 N N . GLU B 1 629 ? 37.625 -60.281 36.344 1 16.89 629 GLU B N 1
ATOM 10967 C CA . GLU B 1 629 ? 38.938 -59.719 36.094 1 16.89 629 GLU B CA 1
ATOM 10968 C C . GLU B 1 629 ? 39.344 -59.938 34.625 1 16.89 629 GLU B C 1
ATOM 10970 O O . GLU B 1 629 ? 40.438 -59.562 34.219 1 16.89 629 GLU B O 1
ATOM 10975 N N . GLU B 1 630 ? 38.5 -60.406 33.688 1 15.81 630 GLU B N 1
ATOM 10976 C CA . GLU B 1 630 ? 39.312 -61.188 32.75 1 15.81 630 GLU B CA 1
ATOM 10977 C C . GLU B 1 630 ? 40.25 -60.281 31.922 1 15.81 630 GLU B C 1
ATOM 10979 O O . GLU B 1 630 ? 41.406 -60.594 31.734 1 15.81 630 GLU B O 1
ATOM 10984 N N . TYR B 1 631 ? 39.656 -59.344 31.094 1 15.41 631 TYR B N 1
ATOM 10985 C CA . TYR B 1 631 ? 40.125 -59.562 29.734 1 15.41 631 TYR B CA 1
ATOM 10986 C C . TYR B 1 631 ? 41.594 -59.188 29.594 1 15.41 631 TYR B C 1
ATOM 10988 O O . TYR B 1 631 ? 42.125 -58.469 30.438 1 15.41 631 TYR B O 1
ATOM 10996 N N . ALA B 1 632 ? 41.938 -58.75 28.25 1 16.09 632 ALA B N 1
ATOM 10997 C CA . ALA B 1 632 ? 42.844 -59.188 27.188 1 16.09 632 ALA B CA 1
ATOM 10998 C C . ALA B 1 632 ? 44.125 -58.344 27.203 1 16.09 632 ALA B C 1
ATOM 11000 O O . ALA B 1 632 ? 44.156 -57.25 27.734 1 16.09 632 ALA B O 1
ATOM 11001 N N . ALA B 1 633 ? 45.125 -58.812 26.484 1 16.08 633 ALA B N 1
ATOM 11002 C CA . ALA B 1 633 ? 46.531 -58.875 26.141 1 16.08 633 ALA B CA 1
ATOM 11003 C C . ALA B 1 633 ? 47 -57.656 25.391 1 16.08 633 ALA B C 1
ATOM 11005 O O . ALA B 1 633 ? 46.281 -57.156 24.484 1 16.08 633 ALA B O 1
ATOM 11006 N N . PRO B 1 634 ? 47.719 -56.719 26.047 1 16.27 634 PRO B N 1
ATOM 11007 C CA . PRO B 1 634 ? 48.438 -55.594 25.484 1 16.27 634 PRO B CA 1
ATOM 11008 C C . PRO B 1 634 ? 49.312 -55.969 24.266 1 16.27 634 PRO B C 1
ATOM 11010 O O . PRO B 1 634 ? 50.25 -56.75 24.391 1 16.27 634 PRO B O 1
ATOM 11013 N N . ALA B 1 635 ? 48.719 -56.094 23.094 1 15.2 635 ALA B N 1
ATOM 11014 C CA . ALA B 1 635 ? 49.5 -56.562 21.953 1 15.2 635 ALA B CA 1
ATOM 11015 C C . ALA B 1 635 ? 50.656 -55.594 21.672 1 15.2 635 ALA B C 1
ATOM 11017 O O . ALA B 1 635 ? 50.531 -54.375 21.891 1 15.2 635 ALA B O 1
ATOM 11018 N N . ASP B 1 636 ? 51.875 -56 21.203 1 15.46 636 ASP B N 1
ATOM 11019 C CA . ASP B 1 636 ? 53.281 -55.719 20.984 1 15.46 636 ASP B CA 1
ATOM 11020 C C . ASP B 1 636 ? 53.5 -54.875 19.719 1 15.46 636 ASP B C 1
ATOM 11022 O O . ASP B 1 636 ? 54.625 -54.5 19.422 1 15.46 636 ASP B O 1
ATOM 11026 N N . GLN B 1 637 ? 52.531 -54.344 18.891 1 15.51 637 GLN B N 1
ATOM 11027 C CA . GLN B 1 637 ? 53.094 -54.469 17.547 1 15.51 637 GLN B CA 1
ATOM 11028 C C . GLN B 1 637 ? 54.25 -53.469 17.344 1 15.51 637 GLN B C 1
ATOM 11030 O O . GLN B 1 637 ? 54.219 -52.375 17.891 1 15.51 637 GLN B O 1
ATOM 11035 N N . ASP B 1 638 ? 55.312 -53.688 16.469 1 15.25 638 ASP B N 1
ATOM 11036 C CA . ASP B 1 638 ? 56.719 -53.469 16.125 1 15.25 638 ASP B CA 1
ATOM 11037 C C . ASP B 1 638 ? 56.875 -52.25 15.219 1 15.25 638 ASP B C 1
ATOM 11039 O O . ASP B 1 638 ? 57.812 -51.469 15.383 1 15.25 638 ASP B O 1
ATOM 11043 N N . ASP B 1 639 ? 56.156 -51.906 14.078 1 15.2 639 ASP B N 1
ATOM 11044 C CA . ASP B 1 639 ? 56.969 -51.844 12.867 1 15.2 639 ASP B CA 1
ATOM 11045 C C . ASP B 1 639 ? 57.719 -50.531 12.75 1 15.2 639 ASP B C 1
ATOM 11047 O O . ASP B 1 639 ? 57.281 -49.531 13.344 1 15.2 639 ASP B O 1
ATOM 11051 N N . GLU B 1 640 ? 58.531 -50.219 11.586 1 15.87 640 GLU B N 1
ATOM 11052 C CA . GLU B 1 640 ? 59.844 -49.781 11.086 1 15.87 640 GLU B CA 1
ATOM 11053 C C . GLU B 1 640 ? 59.75 -48.312 10.625 1 15.87 640 GLU B C 1
ATOM 11055 O O . GLU B 1 640 ? 58.75 -47.625 10.852 1 15.87 640 GLU B O 1
ATOM 11060 N N . HIS B 1 641 ? 60.094 -47.844 9.266 1 15.81 641 HIS B N 1
ATOM 11061 C CA . HIS B 1 641 ? 61.281 -47.219 8.688 1 15.81 641 HIS B CA 1
ATOM 11062 C C . HIS B 1 641 ? 60.969 -45.781 8.227 1 15.81 641 HIS B C 1
ATOM 11064 O O . HIS B 1 641 ? 61.688 -44.844 8.562 1 15.81 641 HIS B O 1
ATOM 11070 N N . LEU B 1 642 ? 60.219 -45.375 7.062 1 15.72 642 LEU B N 1
ATOM 11071 C CA . LEU B 1 642 ? 60.906 -44.906 5.867 1 15.72 642 LEU B CA 1
ATOM 11072 C C . LEU B 1 642 ? 61.031 -43.375 5.875 1 15.72 642 LEU B C 1
ATOM 11074 O O . LEU B 1 642 ? 60.219 -42.688 6.531 1 15.72 642 LEU B O 1
ATOM 11078 N N . SER B 1 643 ? 61.688 -42.562 4.859 1 16.08 643 SER B N 1
ATOM 11079 C CA . SER B 1 643 ? 62.688 -41.531 4.57 1 16.08 643 SER B CA 1
ATOM 11080 C C . SER B 1 643 ? 62.031 -40.219 4.172 1 16.08 643 SER B C 1
ATOM 11082 O O . SER B 1 643 ? 62.344 -39.156 4.734 1 16.08 643 SER B O 1
ATOM 11084 N N . ASP B 1 644 ? 61.469 -39.844 2.91 1 15.32 644 ASP B N 1
ATOM 11085 C CA . ASP B 1 644 ? 62.156 -39 1.941 1 15.32 644 ASP B CA 1
ATOM 11086 C C . ASP B 1 644 ? 61.688 -37.562 2.043 1 15.32 644 ASP B C 1
ATOM 11088 O O . ASP B 1 644 ? 60.719 -37.25 2.73 1 15.32 644 ASP B O 1
ATOM 11092 N N . ASP B 1 645 ? 61.125 -36.781 0.912 1 15.56 645 ASP B N 1
ATOM 11093 C CA . ASP B 1 645 ? 61.656 -35.781 0.015 1 15.56 645 ASP B CA 1
ATOM 11094 C C . ASP B 1 645 ? 61.031 -34.406 0.279 1 15.56 645 ASP B C 1
ATOM 11096 O O . ASP B 1 645 ? 59.969 -34.312 0.938 1 15.56 645 ASP B O 1
ATOM 11100 N N . GLU B 1 646 ? 60.812 -33.375 -0.777 1 16.64 646 GLU B N 1
ATOM 11101 C CA . GLU B 1 646 ? 61.406 -32.094 -1.184 1 16.64 646 GLU B CA 1
ATOM 11102 C C . GLU B 1 646 ? 60.375 -30.953 -1.056 1 16.64 646 GLU B C 1
ATOM 11104 O O . GLU B 1 646 ? 60.688 -29.891 -0.507 1 16.64 646 GLU B O 1
ATOM 11109 N N . HIS B 1 647 ? 59.156 -30.797 -1.769 1 16.89 647 HIS B N 1
ATOM 11110 C CA . HIS B 1 647 ? 59.031 -29.734 -2.766 1 16.89 647 HIS B CA 1
ATOM 11111 C C . HIS B 1 647 ? 58.406 -28.484 -2.168 1 16.89 647 HIS B C 1
ATOM 11113 O O . HIS B 1 647 ? 57.688 -28.562 -1.172 1 16.89 647 HIS B O 1
ATOM 11119 N N . THR B 1 648 ? 58.5 -27.109 -2.803 1 17.55 648 THR B N 1
ATOM 11120 C CA . THR B 1 648 ? 58.781 -25.672 -2.705 1 17.55 648 THR B CA 1
ATOM 11121 C C . THR B 1 648 ? 57.469 -24.875 -2.783 1 17.55 648 THR B C 1
ATOM 11123 O O . THR B 1 648 ? 57.469 -23.656 -2.611 1 17.55 648 THR B O 1
ATOM 11126 N N . THR B 1 649 ? 56.219 -25.406 -2.732 1 15.54 649 THR B N 1
ATOM 11127 C CA . THR B 1 649 ? 55.344 -24.656 -3.611 1 15.54 649 THR B CA 1
ATOM 11128 C C . THR B 1 649 ? 55.094 -23.25 -3.066 1 15.54 649 THR B C 1
ATOM 11130 O O . THR B 1 649 ? 55.25 -23 -1.873 1 15.54 649 THR B O 1
ATOM 11133 N N . VAL B 1 650 ? 54.156 -22.391 -3.893 1 17.58 650 VAL B N 1
ATOM 11134 C CA . VAL B 1 650 ? 54 -21.125 -4.594 1 17.58 650 VAL B CA 1
ATOM 11135 C C . VAL B 1 650 ? 53.156 -20.156 -3.754 1 17.58 650 VAL B C 1
ATOM 11137 O O . VAL B 1 650 ? 52.375 -20.578 -2.904 1 17.58 650 VAL B O 1
ATOM 11140 N N . ASP B 1 651 ? 53.062 -18.719 -4.098 1 17.42 651 ASP B N 1
ATOM 11141 C CA . ASP B 1 651 ? 53.094 -17.312 -3.709 1 17.42 651 ASP B CA 1
ATOM 11142 C C . ASP B 1 651 ? 51.656 -16.734 -3.666 1 17.42 651 ASP B C 1
ATOM 11144 O O . ASP B 1 651 ? 51.5 -15.562 -3.324 1 17.42 651 ASP B O 1
ATOM 11148 N N . ASP B 1 652 ? 50.531 -17.438 -3.834 1 17.25 652 ASP B N 1
ATOM 11149 C CA . ASP B 1 652 ? 49.5 -16.688 -4.555 1 17.25 652 ASP B CA 1
ATOM 11150 C C . ASP B 1 652 ? 48.938 -15.562 -3.691 1 17.25 652 ASP B C 1
ATOM 11152 O O . ASP B 1 652 ? 48.875 -15.68 -2.467 1 17.25 652 ASP B O 1
ATOM 11156 N N . GLY B 1 653 ? 48.375 -14.414 -4.359 1 17.39 653 GLY B N 1
ATOM 11157 C CA . GLY B 1 653 ? 48.062 -13 -4.434 1 17.39 653 GLY B CA 1
ATOM 11158 C C . GLY B 1 653 ? 46.75 -12.633 -3.779 1 17.39 653 GLY B C 1
ATOM 11159 O O . GLY B 1 653 ? 45.812 -13.43 -3.764 1 17.39 653 GLY B O 1
ATOM 11160 N N . VAL B 1 654 ? 46.562 -11.602 -2.834 1 18.44 654 VAL B N 1
ATOM 11161 C CA . VAL B 1 654 ? 45.781 -11.062 -1.733 1 18.44 654 VAL B CA 1
ATOM 11162 C C . VAL B 1 654 ? 44.594 -10.266 -2.287 1 18.44 654 VAL B C 1
ATOM 11164 O O . VAL B 1 654 ? 43.844 -9.672 -1.526 1 18.44 654 VAL B O 1
ATOM 11167 N N . ALA B 1 655 ? 44 -10.438 -3.592 1 16.86 655 ALA B N 1
ATOM 11168 C CA . ALA B 1 655 ? 43.312 -9.242 -4.07 1 16.86 655 ALA B CA 1
ATOM 11169 C C . ALA B 1 655 ? 42.031 -9.016 -3.303 1 16.86 655 ALA B C 1
ATOM 11171 O O . ALA B 1 655 ? 41.281 -9.969 -3.01 1 16.86 655 ALA B O 1
ATOM 11172 N N . THR B 1 656 ? 41.719 -7.73 -2.682 1 18.08 656 THR B N 1
ATOM 11173 C CA . THR B 1 656 ? 40.906 -7.008 -1.719 1 18.08 656 THR B CA 1
ATOM 11174 C C . THR B 1 656 ? 39.531 -6.672 -2.318 1 18.08 656 THR B C 1
ATOM 11176 O O . THR B 1 656 ? 38.75 -5.945 -1.712 1 18.08 656 THR B O 1
ATOM 11179 N N . ASN B 1 657 ? 38.656 -7.586 -2.893 1 16.58 657 ASN B N 1
ATOM 11180 C CA . ASN B 1 657 ? 37.531 -7.164 -3.725 1 16.58 657 ASN B CA 1
ATOM 11181 C C . ASN B 1 657 ? 36.438 -6.5 -2.895 1 16.58 657 ASN B C 1
ATOM 11183 O O . ASN B 1 657 ? 35.906 -7.102 -1.959 1 16.58 657 ASN B O 1
ATOM 11187 N N . ALA B 1 658 ? 36.219 -5.129 -2.945 1 18.19 658 ALA B N 1
ATOM 11188 C CA . ALA B 1 658 ? 35.469 -4.035 -2.324 1 18.19 658 ALA B CA 1
ATOM 11189 C C . ALA B 1 658 ? 34 -4.078 -2.729 1 18.19 658 ALA B C 1
ATOM 11191 O O . ALA B 1 658 ? 33.219 -3.215 -2.326 1 18.19 658 ALA B O 1
ATOM 11192 N N . VAL B 1 659 ? 33.219 -5.082 -3.311 1 16.98 659 VAL B N 1
ATOM 11193 C CA . VAL B 1 659 ? 32.094 -4.719 -4.129 1 16.98 659 VAL B CA 1
ATOM 11194 C C . VAL B 1 659 ? 30.891 -4.387 -3.227 1 16.98 659 VAL B C 1
ATOM 11196 O O . VAL B 1 659 ? 30.391 -5.25 -2.498 1 16.98 659 VAL B O 1
ATOM 11199 N N . MET B 1 660 ? 30.547 -3.121 -2.746 1 18.48 660 MET B N 1
ATOM 11200 C CA . MET B 1 660 ? 29.594 -2.439 -1.884 1 18.48 660 MET B CA 1
ATOM 11201 C C . MET B 1 660 ? 28.203 -2.396 -2.533 1 18.48 660 MET B C 1
ATOM 11203 O O . MET B 1 660 ? 27.297 -1.752 -2.016 1 18.48 660 MET B O 1
ATOM 11207 N N . GLY B 1 661 ? 27.812 -3.025 -3.713 1 16.81 661 GLY B N 1
ATOM 11208 C CA . GLY B 1 661 ? 26.766 -2.387 -4.496 1 16.81 661 GLY B CA 1
ATOM 11209 C C . GLY B 1 661 ? 25.406 -2.436 -3.822 1 16.81 661 GLY B C 1
ATOM 11210 O O . GLY B 1 661 ? 25.172 -3.256 -2.932 1 16.81 661 GLY B O 1
ATOM 11211 N N . LEU B 1 662 ? 24.453 -1.331 -4.027 1 18.06 662 LEU B N 1
ATOM 11212 C CA . LEU B 1 662 ? 23.266 -0.534 -3.721 1 18.06 662 LEU B CA 1
ATOM 11213 C C . LEU B 1 662 ? 22 -1.241 -4.188 1 18.06 662 LEU B C 1
ATOM 11215 O O . LEU B 1 662 ? 21.469 -0.933 -5.258 1 18.06 662 LEU B O 1
ATOM 11219 N N . ASN B 1 663 ? 21.75 -2.559 -4.168 1 17.16 663 ASN B N 1
ATOM 11220 C CA . ASN B 1 663 ? 20.625 -3.096 -4.918 1 17.16 663 ASN B CA 1
ATOM 11221 C C . ASN B 1 663 ? 19.297 -2.77 -4.238 1 17.16 663 ASN B C 1
ATOM 11223 O O . ASN B 1 663 ? 18.922 -3.4 -3.244 1 17.16 663 ASN B O 1
ATOM 11227 N N . ASN B 1 664 ? 18.844 -1.471 -4.047 1 19.5 664 ASN B N 1
ATOM 11228 C CA . ASN B 1 664 ? 17.609 -0.985 -3.453 1 19.5 664 ASN B CA 1
ATOM 11229 C C . ASN B 1 664 ? 16.391 -1.375 -4.297 1 19.5 664 ASN B C 1
ATOM 11231 O O . ASN B 1 664 ? 15.977 -0.622 -5.176 1 19.5 664 ASN B O 1
ATOM 11235 N N . LEU B 1 665 ? 16.281 -2.541 -4.926 1 17.02 665 LEU B N 1
ATOM 11236 C CA . LEU B 1 665 ? 15.25 -2.771 -5.926 1 17.02 665 LEU B CA 1
ATOM 11237 C C . LEU B 1 665 ? 13.859 -2.598 -5.316 1 17.02 665 LEU B C 1
ATOM 11239 O O . LEU B 1 665 ? 13.656 -2.9 -4.141 1 17.02 665 LEU B O 1
ATOM 11243 N N . VAL B 1 666 ? 12.805 -2.006 -6.137 1 18.66 666 VAL B N 1
ATOM 11244 C CA . VAL B 1 666 ? 11.492 -1.425 -6.383 1 18.66 666 VAL B CA 1
ATOM 11245 C C . VAL B 1 666 ? 10.414 -2.486 -6.191 1 18.66 666 VAL B C 1
ATOM 11247 O O . VAL B 1 666 ? 10.258 -3.387 -7.02 1 18.66 666 VAL B O 1
ATOM 11250 N N . SER B 1 667 ? 10.312 -3.219 -5.121 1 18.69 667 SER B N 1
ATOM 11251 C CA . SER B 1 667 ? 9.242 -4.207 -5.098 1 18.69 667 SER B CA 1
ATOM 11252 C C . SER B 1 667 ? 7.875 -3.535 -5.199 1 18.69 667 SER B C 1
ATOM 11254 O O . SER B 1 667 ? 7.578 -2.6 -4.453 1 18.69 667 SER B O 1
ATOM 11256 N N . SER B 1 668 ? 7.125 -3.588 -6.418 1 18.23 668 SER B N 1
ATOM 11257 C CA . SER B 1 668 ? 5.801 -3.207 -6.895 1 18.23 668 SER B CA 1
ATOM 11258 C C . SER B 1 668 ? 4.703 -3.869 -6.066 1 18.23 668 SER B C 1
ATOM 11260 O O . SER B 1 668 ? 4.426 -5.059 -6.23 1 18.23 668 SER B O 1
ATOM 11262 N N . GLU B 1 669 ? 4.625 -3.852 -4.762 1 18.7 669 GLU B N 1
ATOM 11263 C CA . GLU B 1 669 ? 3.521 -4.461 -4.027 1 18.7 669 GLU B CA 1
ATOM 11264 C C . GLU B 1 669 ? 2.178 -3.898 -4.48 1 18.7 669 GLU B C 1
ATOM 11266 O O . GLU B 1 669 ? 1.943 -2.691 -4.398 1 18.7 669 GLU B O 1
ATOM 11271 N N . THR B 1 670 ? 1.398 -4.613 -5.438 1 17.39 670 THR B N 1
ATOM 11272 C CA . THR B 1 670 ? 0.066 -4.492 -6.02 1 17.39 670 THR B CA 1
ATOM 11273 C C . THR B 1 670 ? -0.987 -4.316 -4.93 1 17.39 670 THR B C 1
ATOM 11275 O O . THR B 1 670 ? -0.735 -4.625 -3.76 1 17.39 670 THR B O 1
ATOM 11278 N N . LEU B 1 671 ? -2.408 -4.211 -5.363 1 18.02 671 LEU B N 1
ATOM 11279 C CA . LEU B 1 671 ? -3.75 -3.684 -5.145 1 18.02 671 LEU B CA 1
ATOM 11280 C C . LEU B 1 671 ? -4.516 -4.539 -4.141 1 18.02 671 LEU B C 1
ATOM 11282 O O . LEU B 1 671 ? -4.891 -5.672 -4.445 1 18.02 671 LEU B O 1
ATOM 11286 N N . ARG B 1 672 ? -4.07 -4.758 -2.971 1 17.8 672 ARG B N 1
ATOM 11287 C CA . ARG B 1 672 ? -4.914 -5.539 -2.07 1 17.8 672 ARG B CA 1
ATOM 11288 C C . ARG B 1 672 ? -6.324 -4.957 -2.002 1 17.8 672 ARG B C 1
ATOM 11290 O O . ARG B 1 672 ? -6.504 -3.799 -1.622 1 17.8 672 ARG B O 1
ATOM 11297 N N . SER B 1 673 ? -7.371 -5.57 -2.777 1 18 673 SER B N 1
ATOM 11298 C CA . SER B 1 673 ? -8.82 -5.414 -2.865 1 18 673 SER B CA 1
ATOM 11299 C C . SER B 1 673 ? -9.484 -5.609 -1.505 1 18 673 SER B C 1
ATOM 11301 O O . SER B 1 673 ? -9.266 -6.629 -0.846 1 18 673 SER B O 1
ATOM 11303 N N . GLU B 1 674 ? -9.719 -4.586 -0.77 1 20.45 674 GLU B N 1
ATOM 11304 C CA . GLU B 1 674 ? -10.359 -4.387 0.527 1 20.45 674 GLU B CA 1
ATOM 11305 C C . GLU B 1 674 ? -11.766 -4.973 0.545 1 20.45 674 GLU B C 1
ATOM 11307 O O . GLU B 1 674 ? -12.531 -4.742 1.485 1 20.45 674 GLU B O 1
ATOM 11312 N N . GLN B 1 675 ? -12.352 -5.836 -0.397 1 18.56 675 GLN B N 1
ATOM 11313 C CA . GLN B 1 675 ? -13.805 -5.828 -0.476 1 18.56 675 GLN B CA 1
ATOM 11314 C C . GLN B 1 675 ? -14.43 -6.5 0.745 1 18.56 675 GLN B C 1
ATOM 11316 O O . GLN B 1 675 ? -15.508 -6.113 1.189 1 18.56 675 GLN B O 1
ATOM 11321 N N . ASP B 1 676 ? -13.977 -7.621 1.261 1 17.11 676 ASP B N 1
ATOM 11322 C CA . ASP B 1 676 ? -15.031 -8.625 1.422 1 17.11 676 ASP B CA 1
ATOM 11323 C C . ASP B 1 676 ? -15.93 -8.281 2.605 1 17.11 676 ASP B C 1
ATOM 11325 O O . ASP B 1 676 ? -17.109 -8.648 2.619 1 17.11 676 ASP B O 1
ATOM 11329 N N . SER B 1 677 ? -15.469 -7.832 3.764 1 17.77 677 SER B N 1
ATOM 11330 C CA . SER B 1 677 ? -16.047 -8.57 4.879 1 17.77 677 SER B CA 1
ATOM 11331 C C . SER B 1 677 ? -17.422 -8.023 5.25 1 17.77 677 SER B C 1
ATOM 11333 O O . SER B 1 677 ? -17.578 -7.352 6.273 1 17.77 677 SER B O 1
ATOM 11335 N N . ALA B 1 678 ? -18.25 -7.5 4.324 1 19.11 678 ALA B N 1
ATOM 11336 C CA . ALA B 1 678 ? -19.438 -6.816 4.836 1 19.11 678 ALA B CA 1
ATOM 11337 C C . ALA B 1 678 ? -20.359 -7.797 5.539 1 19.11 678 ALA B C 1
ATOM 11339 O O . ALA B 1 678 ? -21.469 -7.426 5.953 1 19.11 678 ALA B O 1
ATOM 11340 N N . LEU B 1 679 ? -20.266 -9.195 5.527 1 17.06 679 LEU B N 1
ATOM 11341 C CA . LEU B 1 679 ? -21.531 -9.938 5.523 1 17.06 679 LEU B CA 1
ATOM 11342 C C . LEU B 1 679 ? -22.219 -9.828 6.875 1 17.06 679 LEU B C 1
ATOM 11344 O O . LEU B 1 679 ? -23.453 -9.945 6.953 1 17.06 679 LEU B O 1
ATOM 11348 N N . GLU B 1 680 ? -21.688 -9.945 8.062 1 17.41 680 GLU B N 1
ATOM 11349 C CA . GLU B 1 680 ? -22.469 -10.805 8.945 1 17.41 680 GLU B CA 1
ATOM 11350 C C . GLU B 1 680 ? -23.75 -10.109 9.398 1 17.41 680 GLU B C 1
ATOM 11352 O O . GLU B 1 680 ? -23.703 -8.977 9.875 1 17.41 680 GLU B O 1
ATOM 11357 N N . THR B 1 681 ? -24.938 -10.531 8.828 1 17.84 681 THR B N 1
ATOM 11358 C CA . THR B 1 681 ? -26.344 -10.25 9.023 1 17.84 681 THR B CA 1
ATOM 11359 C C . THR B 1 681 ? -26.75 -10.477 10.477 1 17.84 681 THR B C 1
ATOM 11361 O O . THR B 1 681 ? -26.625 -11.586 11 1 17.84 681 THR B O 1
ATOM 11364 N N . GLN B 1 682 ? -26.641 -9.43 11.289 1 17.69 682 GLN B N 1
ATOM 11365 C CA . GLN B 1 682 ? -27 -9.445 12.703 1 17.69 682 GLN B CA 1
ATOM 11366 C C . GLN B 1 682 ? -28.469 -9.797 12.891 1 17.69 682 GLN B C 1
ATOM 11368 O O . GLN B 1 682 ? -29.344 -9.164 12.305 1 17.69 682 GLN B O 1
ATOM 11373 N N . HIS B 1 683 ? -28.844 -11.039 13.109 1 17.19 683 HIS B N 1
ATOM 11374 C CA . HIS B 1 683 ? -30.188 -11.508 13.43 1 17.19 683 HIS B CA 1
ATOM 11375 C C . HIS B 1 683 ? -30.719 -10.859 14.711 1 17.19 683 HIS B C 1
ATOM 11377 O O . HIS B 1 683 ? -29.953 -10.672 15.664 1 17.19 683 HIS B O 1
ATOM 11383 N N . PRO B 1 684 ? -31.875 -10.273 14.68 1 18.09 684 PRO B N 1
ATOM 11384 C CA . PRO B 1 684 ? -32.594 -9.523 15.711 1 18.09 684 PRO B CA 1
ATOM 11385 C C . PRO B 1 684 ? -33.125 -10.422 16.828 1 18.09 684 PRO B C 1
ATOM 11387 O O . PRO B 1 684 ? -33.844 -9.953 17.703 1 18.09 684 PRO B O 1
ATOM 11390 N N . GLU B 1 685 ? -32.438 -11.312 17.469 1 16.23 685 GLU B N 1
ATOM 11391 C CA . GLU B 1 685 ? -33.312 -12.102 18.344 1 16.23 685 GLU B CA 1
ATOM 11392 C C . GLU B 1 685 ? -34 -11.211 19.375 1 16.23 685 GLU B C 1
ATOM 11394 O O . GLU B 1 685 ? -33.375 -10.305 19.938 1 16.23 685 GLU B O 1
ATOM 11399 N N . GLN B 1 686 ? -35.344 -11.32 19.594 1 16.53 686 GLN B N 1
ATOM 11400 C CA . GLN B 1 686 ? -36.5 -10.734 20.281 1 16.53 686 GLN B CA 1
ATOM 11401 C C . GLN B 1 686 ? -36.438 -10.977 21.781 1 16.53 686 GLN B C 1
ATOM 11403 O O . GLN B 1 686 ? -37 -10.203 22.562 1 16.53 686 GLN B O 1
ATOM 11408 N N . ALA B 1 687 ? -35.938 -11.945 22.422 1 16.2 687 ALA B N 1
ATOM 11409 C CA . ALA B 1 687 ? -36.812 -12.453 23.484 1 16.2 687 ALA B CA 1
ATOM 11410 C C . ALA B 1 687 ? -36.969 -11.422 24.594 1 16.2 687 ALA B C 1
ATOM 11412 O O . ALA B 1 687 ? -36.062 -10.641 24.859 1 16.2 687 ALA B O 1
ATOM 11413 N N . ARG B 1 688 ? -38.188 -11.406 25.344 1 16.27 688 ARG B N 1
ATOM 11414 C CA . ARG B 1 688 ? -39.125 -10.766 26.25 1 16.27 688 ARG B CA 1
ATOM 11415 C C . ARG B 1 688 ? -38.656 -10.859 27.703 1 16.27 688 ARG B C 1
ATOM 11417 O O . ARG B 1 688 ? -39.125 -10.102 28.562 1 16.27 688 ARG B O 1
ATOM 11424 N N . THR B 1 689 ? -37.844 -11.75 28.219 1 15.6 689 THR B N 1
ATOM 11425 C CA . THR B 1 689 ? -38.375 -12.25 29.484 1 15.6 689 THR B CA 1
ATOM 11426 C C . THR B 1 689 ? -38.312 -11.164 30.562 1 15.6 689 THR B C 1
ATOM 11428 O O . THR B 1 689 ? -37.312 -10.438 30.656 1 15.6 689 THR B O 1
ATOM 11431 N N . SER B 1 690 ? -39.469 -10.961 31.328 1 16.14 690 SER B N 1
ATOM 11432 C CA . SER B 1 690 ? -40.062 -10.117 32.375 1 16.14 690 SER B CA 1
ATOM 11433 C C . SER B 1 690 ? -39.406 -10.398 33.719 1 16.14 690 SER B C 1
ATOM 11435 O O . SER B 1 690 ? -39.812 -9.812 34.75 1 16.14 690 SER B O 1
ATOM 11437 N N . ASN B 1 691 ? -38.5 -11.164 34.062 1 14.94 691 ASN B N 1
ATOM 11438 C CA . ASN B 1 691 ? -38.719 -11.703 35.406 1 14.94 691 ASN B CA 1
ATOM 11439 C C . ASN B 1 691 ? -38.75 -10.594 36.438 1 14.94 691 ASN B C 1
ATOM 11441 O O . ASN B 1 691 ? -38.281 -9.477 36.188 1 14.94 691 ASN B O 1
ATOM 11445 N N . LEU B 1 692 ? -38.125 -11.039 37.719 1 15.04 692 LEU B N 1
ATOM 11446 C CA . LEU B 1 692 ? -38.5 -11.227 39.125 1 15.04 692 LEU B CA 1
ATOM 11447 C C . LEU B 1 692 ? -38.312 -9.938 39.906 1 15.04 692 LEU B C 1
ATOM 11449 O O . LEU B 1 692 ? -37.625 -9.023 39.469 1 15.04 692 LEU B O 1
ATOM 11453 N N . VAL B 1 693 ? -37.812 -10.148 41.25 1 15.55 693 VAL B N 1
ATOM 11454 C CA . VAL B 1 693 ? -38.281 -10.039 42.625 1 15.55 693 VAL B CA 1
ATOM 11455 C C . VAL B 1 693 ? -37.812 -8.727 43.25 1 15.55 693 VAL B C 1
ATOM 11457 O O . VAL B 1 693 ? -36.875 -8.094 42.719 1 15.55 693 VAL B O 1
ATOM 11460 N N . PRO B 1 694 ? -37.656 -8.797 44.719 1 15.38 694 PRO B N 1
ATOM 11461 C CA . PRO B 1 694 ? -38.188 -8.172 45.938 1 15.38 694 PRO B CA 1
ATOM 11462 C C . PRO B 1 694 ? -37.25 -7.141 46.531 1 15.38 694 PRO B C 1
ATOM 11464 O O . PRO B 1 694 ? -37.656 -6.055 46.906 1 15.38 694 PRO B O 1
ATOM 11467 N N . ASP B 1 695 ? -35.969 -7.535 47.031 1 14.57 695 ASP B N 1
ATOM 11468 C CA . ASP B 1 695 ? -35.75 -7.562 48.469 1 14.57 695 ASP B CA 1
ATOM 11469 C C . ASP B 1 695 ? -35.469 -6.164 49.031 1 14.57 695 ASP B C 1
ATOM 11471 O O . ASP B 1 695 ? -35.062 -5.273 48.281 1 14.57 695 ASP B O 1
ATOM 11475 N N . GLU B 1 696 ? -35.062 -6.156 50.5 1 14.84 696 GLU B N 1
ATOM 11476 C CA . GLU B 1 696 ? -35.312 -5.605 51.844 1 14.84 696 GLU B CA 1
ATOM 11477 C C . GLU B 1 696 ? -34.312 -4.5 52.156 1 14.84 696 GLU B C 1
ATOM 11479 O O . GLU B 1 696 ? -34.688 -3.426 52.625 1 14.84 696 GLU B O 1
ATOM 11484 N N . ALA B 1 697 ? -33 -4.844 52.625 1 14.46 697 ALA B N 1
ATOM 11485 C CA . ALA B 1 697 ? -32.594 -4.668 54.031 1 14.46 697 ALA B CA 1
ATOM 11486 C C . ALA B 1 697 ? -32.219 -3.223 54.312 1 14.46 697 ALA B C 1
ATOM 11488 O O . ALA B 1 697 ? -31.969 -2.445 53.375 1 14.46 697 ALA B O 1
ATOM 11489 N N . SER B 1 698 ? -31.203 -3.154 55.469 1 14.52 698 SER B N 1
ATOM 11490 C CA . SER B 1 698 ? -31.062 -2.709 56.844 1 14.52 698 SER B CA 1
ATOM 11491 C C . SER B 1 698 ? -30.406 -1.335 56.938 1 14.52 698 SER B C 1
ATOM 11493 O O . SER B 1 698 ? -31.016 -0.379 57.406 1 14.52 698 SER B O 1
ATOM 11495 N N . GLU B 1 699 ? -29.156 -1.301 57.75 1 14.46 699 GLU B N 1
ATOM 11496 C CA . GLU B 1 699 ? -28.859 -0.842 59.094 1 14.46 699 GLU B CA 1
ATOM 11497 C C . GLU B 1 699 ? -28.266 0.562 59.094 1 14.46 699 GLU B C 1
ATOM 11499 O O . GLU B 1 699 ? -27.844 1.051 58.031 1 14.46 699 GLU B O 1
ATOM 11504 N N . GLY B 1 700 ? -27.453 0.843 60.25 1 14.64 700 GLY B N 1
ATOM 11505 C CA . GLY B 1 700 ? -27.281 1.687 61.438 1 14.64 700 GLY B CA 1
ATOM 11506 C C . GLY B 1 700 ? -26.203 2.742 61.25 1 14.64 700 GLY B C 1
ATOM 11507 O O . GLY B 1 700 ? -26.391 3.891 61.688 1 14.64 700 GLY B O 1
ATOM 11508 N N . ARG B 1 701 ? -24.938 2.445 60.969 1 14.5 701 ARG B N 1
ATOM 11509 C CA . ARG B 1 701 ? -23.953 2.768 62 1 14.5 701 ARG B CA 1
ATOM 11510 C C . ARG B 1 701 ? -23.734 4.273 62.125 1 14.5 701 ARG B C 1
ATOM 11512 O O . ARG B 1 701 ? -23.953 5.004 61.125 1 14.5 701 ARG B O 1
ATOM 11519 N N . GLU B 1 702 ? -23.078 4.59 63.406 1 14.55 702 GLU B N 1
ATOM 11520 C CA . GLU B 1 702 ? -22.844 5.465 64.562 1 14.55 702 GLU B CA 1
ATOM 11521 C C . GLU B 1 702 ? -21.906 6.613 64.188 1 14.55 702 GLU B C 1
ATOM 11523 O O . GLU B 1 702 ? -21.359 6.641 63.062 1 14.55 702 GLU B O 1
ATOM 11528 N N . ASP B 1 703 ? -20.828 6.816 65.188 1 14.3 703 ASP B N 1
ATOM 11529 C CA . ASP B 1 703 ? -20.484 7.793 66.25 1 14.3 703 ASP B CA 1
ATOM 11530 C C . ASP B 1 703 ? -19.281 8.633 65.812 1 14.3 703 ASP B C 1
ATOM 11532 O O . ASP B 1 703 ? -19.094 9.742 66.312 1 14.3 703 ASP B O 1
ATOM 11536 N N . ALA B 1 704 ? -18.234 8.125 65.188 1 14.62 704 ALA B N 1
ATOM 11537 C CA . ALA B 1 704 ? -16.984 8.336 65.938 1 14.62 704 ALA B CA 1
ATOM 11538 C C . ALA B 1 704 ? -16.625 9.82 65.938 1 14.62 704 ALA B C 1
ATOM 11540 O O . ALA B 1 704 ? -16.766 10.531 64.938 1 14.62 704 ALA B O 1
ATOM 11541 N N . ARG B 1 705 ? -15.977 10.18 67.188 1 14.84 705 ARG B N 1
ATOM 11542 C CA . ARG B 1 705 ? -15.609 11.133 68.25 1 14.84 705 ARG B CA 1
ATOM 11543 C C . ARG B 1 705 ? -14.469 12.039 67.812 1 14.84 705 ARG B C 1
ATOM 11545 O O . ARG B 1 705 ? -14.555 13.258 67.938 1 14.84 705 ARG B O 1
ATOM 11552 N N . ILE B 1 706 ? -13.125 11.531 67.812 1 14.21 706 ILE B N 1
ATOM 11553 C CA . ILE B 1 706 ? -12.273 11.891 68.938 1 14.21 706 ILE B CA 1
ATOM 11554 C C . ILE B 1 706 ? -11.68 13.281 68.75 1 14.21 706 ILE B C 1
ATOM 11556 O O . ILE B 1 706 ? -11.766 14.148 69.625 1 14.21 706 ILE B O 1
ATOM 11560 N N . PHE B 1 707 ? -10.25 13.328 68.562 1 14.66 707 PHE B N 1
ATOM 11561 C CA . PHE B 1 707 ? -9.289 13.805 69.562 1 14.66 707 PHE B CA 1
ATOM 11562 C C . PHE B 1 707 ? -9.023 15.297 69.375 1 14.66 707 PHE B C 1
ATOM 11564 O O . PHE B 1 707 ? -9.195 15.828 68.312 1 14.66 707 PHE B O 1
ATOM 11571 N N . LYS B 1 708 ? -8.117 15.828 70.438 1 14.95 708 LYS B N 1
ATOM 11572 C CA . LYS B 1 708 ? -7.918 16.875 71.375 1 14.95 708 LYS B CA 1
ATOM 11573 C C . LYS B 1 708 ? -6.906 17.906 70.938 1 14.95 708 LYS B C 1
ATOM 11575 O O . LYS B 1 708 ? -6.977 19.094 71.25 1 14.95 708 LYS B O 1
ATOM 11580 N N . LYS B 1 709 ? -5.805 17.609 70.312 1 14.83 709 LYS B N 1
ATOM 11581 C CA . LYS B 1 709 ? -4.645 18.125 71 1 14.83 709 LYS B CA 1
ATOM 11582 C C . LYS B 1 709 ? -4.695 19.641 71.125 1 14.83 709 LYS B C 1
ATOM 11584 O O . LYS B 1 709 ? -5.211 20.312 70.25 1 14.83 709 LYS B O 1
ATOM 11589 N N . ARG B 1 710 ? -3.703 20.203 72.125 1 14.57 710 ARG B N 1
ATOM 11590 C CA . ARG B 1 710 ? -3.445 21.109 73.188 1 14.57 710 ARG B CA 1
ATOM 11591 C C . ARG B 1 710 ? -2.945 22.453 72.688 1 14.57 710 ARG B C 1
ATOM 11593 O O . ARG B 1 710 ? -3.498 23.5 73.062 1 14.57 710 ARG B O 1
ATOM 11600 N N . SER B 1 711 ? -1.556 22.688 73.062 1 14.55 711 SER B N 1
ATOM 11601 C CA . SER B 1 711 ? -1.046 23.609 74.062 1 14.55 711 SER B CA 1
ATOM 11602 C C . SER B 1 711 ? -0.879 25.016 73.438 1 14.55 711 SER B C 1
ATOM 11604 O O . SER B 1 711 ? -0.852 25.172 72.25 1 14.55 711 SER B O 1
ATOM 11606 N N . SER B 1 712 ? 0.033 25.906 74.25 1 14.62 712 SER B N 1
ATOM 11607 C CA . SER B 1 712 ? 0.034 27.172 75 1 14.62 712 SER B CA 1
ATOM 11608 C C . SER B 1 712 ? 0.684 28.281 74.188 1 14.62 712 SER B C 1
ATOM 11610 O O . SER B 1 712 ? 0.088 29.344 74 1 14.62 712 SER B O 1
ATOM 11612 N N . SER B 1 713 ? 2.109 28.609 74.562 1 14.73 713 SER B N 1
ATOM 11613 C CA . SER B 1 713 ? 2.578 29.734 75.375 1 14.73 713 SER B CA 1
ATOM 11614 C C . SER B 1 713 ? 2.859 30.953 74.5 1 14.73 713 SER B C 1
ATOM 11616 O O . SER B 1 713 ? 2.912 30.828 73.25 1 14.73 713 SER B O 1
ATOM 11618 N N . ASP B 1 714 ? 4.074 31.844 75 1 14.63 714 ASP B N 1
ATOM 11619 C CA . ASP B 1 714 ? 4.371 33.156 75.562 1 14.63 714 ASP B CA 1
ATOM 11620 C C . ASP B 1 714 ? 4.902 34.125 74.5 1 14.63 714 ASP B C 1
ATOM 11622 O O . ASP B 1 714 ? 4.965 33.781 73.312 1 14.63 714 ASP B O 1
ATOM 11626 N N . GLU B 1 715 ? 6.254 34.656 74.875 1 14.84 715 GLU B N 1
ATOM 11627 C CA . GLU B 1 715 ? 6.672 36 75.312 1 14.84 715 GLU B CA 1
ATOM 11628 C C . GLU B 1 715 ? 7.141 36.844 74.125 1 14.84 715 GLU B C 1
ATOM 11630 O O . GLU B 1 715 ? 6.648 37.969 73.938 1 14.84 715 GLU B O 1
ATOM 11635 N N . GLN B 1 716 ? 8.586 37.125 74.062 1 14.95 716 GLN B N 1
ATOM 11636 C CA . GLN B 1 716 ? 9.422 38.281 74.438 1 14.95 716 GLN B CA 1
ATOM 11637 C C . GLN B 1 716 ? 9.789 39.125 73.25 1 14.95 716 GLN B C 1
ATOM 11639 O O . GLN B 1 716 ? 9.719 38.625 72.062 1 14.95 716 GLN B O 1
ATOM 11644 N N . ASP B 1 717 ? 10.695 40.219 73.5 1 15.05 717 ASP B N 1
ATOM 11645 C CA . ASP B 1 717 ? 10.922 41.625 73.25 1 15.05 717 ASP B CA 1
ATOM 11646 C C . ASP B 1 717 ? 11.812 41.844 72.062 1 15.05 717 ASP B C 1
ATOM 11648 O O . ASP B 1 717 ? 11.898 42.969 71.5 1 15.05 717 ASP B O 1
ATOM 11652 N N . PRO B 1 718 ? 12.492 41 71.438 1 15.44 718 PRO B N 1
ATOM 11653 C CA . PRO B 1 718 ? 13.883 41.438 71.438 1 15.44 718 PRO B CA 1
ATOM 11654 C C . PRO B 1 718 ? 14.047 42.75 70.688 1 15.44 718 PRO B C 1
ATOM 11656 O O . PRO B 1 718 ? 13.258 43.062 69.812 1 15.44 718 PRO B O 1
ATOM 11659 N N . PRO B 1 719 ? 15.227 43.5 71 1 15.77 719 PRO B N 1
ATOM 11660 C CA . PRO B 1 719 ? 15.812 44.844 71.062 1 15.77 719 PRO B CA 1
ATOM 11661 C C . PRO B 1 719 ? 16.125 45.375 69.688 1 15.77 719 PRO B C 1
ATOM 11663 O O . PRO B 1 719 ? 16.234 44.594 68.688 1 15.77 719 PRO B O 1
ATOM 11666 N N . SER B 1 720 ? 16.266 46.719 69.625 1 15.4 720 SER B N 1
ATOM 11667 C CA . SER B 1 720 ? 16.281 47.938 68.812 1 15.4 720 SER B CA 1
ATOM 11668 C C . SER B 1 720 ? 17.547 48.062 67.938 1 15.4 720 SER B C 1
ATOM 11670 O O . SER B 1 720 ? 17.609 48.844 67 1 15.4 720 SER B O 1
ATOM 11672 N N . LYS B 1 721 ? 18.734 47.594 68.438 1 14.84 721 LYS B N 1
ATOM 11673 C CA . LYS B 1 721 ? 19.781 48.594 68.438 1 14.84 721 LYS B CA 1
ATOM 11674 C C . LYS B 1 721 ? 20.156 49.062 67.062 1 14.84 721 LYS B C 1
ATOM 11676 O O . LYS B 1 721 ? 20.156 50.25 66.75 1 14.84 721 LYS B O 1
ATOM 11681 N N . ARG B 1 722 ? 21.562 48.906 66.812 1 14.56 722 ARG B N 1
ATOM 11682 C CA . ARG B 1 722 ? 22.578 49.969 66.75 1 14.56 722 ARG B CA 1
ATOM 11683 C C . ARG B 1 722 ? 22.781 50.438 65.312 1 14.56 722 ARG B C 1
ATOM 11685 O O . ARG B 1 722 ? 22.734 51.656 65.062 1 14.56 722 ARG B O 1
ATOM 11692 N N . THR B 1 723 ? 23.938 50.125 64.75 1 14.33 723 THR B N 1
ATOM 11693 C CA . THR B 1 723 ? 25.109 50.938 64.562 1 14.33 723 THR B CA 1
ATOM 11694 C C . THR B 1 723 ? 25.125 51.531 63.156 1 14.33 723 THR B C 1
ATOM 11696 O O . THR B 1 723 ? 24.5 50.969 62.25 1 14.33 723 THR B O 1
ATOM 11699 N N . ARG B 1 724 ? 26.375 52.219 62.812 1 14.62 724 ARG B N 1
ATOM 11700 C CA . ARG B 1 724 ? 26.891 53.469 62.312 1 14.62 724 ARG B CA 1
ATOM 11701 C C . ARG B 1 724 ? 27.078 53.438 60.812 1 14.62 724 ARG B C 1
ATOM 11703 O O . ARG B 1 724 ? 26.656 54.375 60.125 1 14.62 724 ARG B O 1
ATOM 11710 N N . ALA B 1 725 ? 28.062 52.656 60.25 1 14.3 725 ALA B N 1
ATOM 11711 C CA . ALA B 1 725 ? 29.234 53.438 59.812 1 14.3 725 ALA B CA 1
ATOM 11712 C C . ALA B 1 725 ? 29 54.094 58.469 1 14.3 725 ALA B C 1
ATOM 11714 O O . ALA B 1 725 ? 28.062 53.781 57.75 1 14.3 725 ALA B O 1
ATOM 11715 N N . VAL B 1 726 ? 30.141 54.125 57.656 1 14.4 726 VAL B N 1
ATOM 11716 C CA . VAL B 1 726 ? 31.094 55.094 57.188 1 14.4 726 VAL B CA 1
ATOM 11717 C C . VAL B 1 726 ? 30.734 55.531 55.781 1 14.4 726 VAL B C 1
ATOM 11719 O O . VAL B 1 726 ? 29.938 54.875 55.094 1 14.4 726 VAL B O 1
ATOM 11722 N N . ALA B 1 727 ? 31.891 55.531 54.875 1 14.67 727 ALA B N 1
ATOM 11723 C CA . ALA B 1 727 ? 32.562 56.688 54.312 1 14.67 727 ALA B CA 1
ATOM 11724 C C . ALA B 1 727 ? 32 57.062 52.938 1 14.67 727 ALA B C 1
ATOM 11726 O O . ALA B 1 727 ? 31.453 58.125 52.75 1 14.67 727 ALA B O 1
ATOM 11727 N N . ALA B 1 728 ? 32.906 56.875 51.938 1 14.95 728 ALA B N 1
ATOM 11728 C CA . ALA B 1 728 ? 33.719 57.875 51.219 1 14.95 728 ALA B CA 1
ATOM 11729 C C . ALA B 1 728 ? 33.125 58.188 49.875 1 14.95 728 ALA B C 1
ATOM 11731 O O . ALA B 1 728 ? 32.531 57.312 49.219 1 14.95 728 ALA B O 1
ATOM 11732 N N . GLN B 1 729 ? 33.188 59.406 49.562 1 15.23 729 GLN B N 1
ATOM 11733 C CA . GLN B 1 729 ? 32.656 60.375 48.594 1 15.23 729 GLN B CA 1
ATOM 11734 C C . GLN B 1 729 ? 33.25 60.156 47.219 1 15.23 729 GLN B C 1
ATOM 11736 O O . GLN B 1 729 ? 33 60.969 46.281 1 15.23 729 GLN B O 1
ATOM 11741 N N . THR B 1 730 ? 33.781 58.969 46.906 1 14.96 730 THR B N 1
ATOM 11742 C CA . THR B 1 730 ? 34.844 59.312 45.969 1 14.96 730 THR B CA 1
ATOM 11743 C C . THR B 1 730 ? 34.312 60.281 44.906 1 14.96 730 THR B C 1
ATOM 11745 O O . THR B 1 730 ? 33.125 60.25 44.594 1 14.96 730 THR B O 1
ATOM 11748 N N . PRO B 1 731 ? 35.375 60.562 44 1 15.05 731 PRO B N 1
ATOM 11749 C CA . PRO B 1 731 ? 35.969 61.719 43.312 1 15.05 731 PRO B CA 1
ATOM 11750 C C . PRO B 1 731 ? 35.188 62.094 42.031 1 15.05 731 PRO B C 1
ATOM 11752 O O . PRO B 1 731 ? 34.5 61.25 41.469 1 15.05 731 PRO B O 1
ATOM 11755 N N . VAL B 1 732 ? 35.281 63.281 41.688 1 15.82 732 VAL B N 1
ATOM 11756 C CA . VAL B 1 732 ? 34.75 64.375 40.938 1 15.82 732 VAL B CA 1
ATOM 11757 C C . VAL B 1 732 ? 35.062 64.25 39.438 1 15.82 732 VAL B C 1
ATOM 11759 O O . VAL B 1 732 ? 34.469 64.875 38.594 1 15.82 732 VAL B O 1
ATOM 11762 N N . PRO B 1 733 ? 36.188 63.25 39.219 1 14.58 733 PRO B N 1
ATOM 11763 C CA . PRO B 1 733 ? 36.969 64.125 38.344 1 14.58 733 PRO B CA 1
ATOM 11764 C C . PRO B 1 733 ? 36.219 64.688 37.156 1 14.58 733 PRO B C 1
ATOM 11766 O O . PRO B 1 733 ? 36.219 65.875 36.906 1 14.58 733 PRO B O 1
ATOM 11769 N N . ALA B 1 734 ? 36.531 63.969 36.062 1 15.74 734 ALA B N 1
ATOM 11770 C CA . ALA B 1 734 ? 37.406 64.5 35.031 1 15.74 734 ALA B CA 1
ATOM 11771 C C . ALA B 1 734 ? 36.594 65.25 33.938 1 15.74 734 ALA B C 1
ATOM 11773 O O . ALA B 1 734 ? 35.594 64.688 33.469 1 15.74 734 ALA B O 1
ATOM 11774 N N . ALA B 1 735 ? 36.906 66.375 33.781 1 15.27 735 ALA B N 1
ATOM 11775 C CA . ALA B 1 735 ? 36.469 67.625 33.188 1 15.27 735 ALA B CA 1
ATOM 11776 C C . ALA B 1 735 ? 36.406 67.5 31.656 1 15.27 735 ALA B C 1
ATOM 11778 O O . ALA B 1 735 ? 35.719 68.312 30.984 1 15.27 735 ALA B O 1
ATOM 11779 N N . VAL B 1 736 ? 37.281 66.5 31.156 1 16.7 736 VAL B N 1
ATOM 11780 C CA . VAL B 1 736 ? 38.062 67.312 30.219 1 16.7 736 VAL B CA 1
ATOM 11781 C C . VAL B 1 736 ? 37.125 68 29.203 1 16.7 736 VAL B C 1
ATOM 11783 O O . VAL B 1 736 ? 36.188 67.375 28.719 1 16.7 736 VAL B O 1
ATOM 11786 N N . PRO B 1 737 ? 37.469 69.125 28.844 1 15.66 737 PRO B N 1
ATOM 11787 C CA . PRO B 1 737 ? 36.875 70.25 28.234 1 15.66 737 PRO B CA 1
ATOM 11788 C C . PRO B 1 737 ? 36.562 70.062 26.75 1 15.66 737 PRO B C 1
ATOM 11790 O O . PRO B 1 737 ? 37.5 69.938 25.953 1 15.66 737 PRO B O 1
ATOM 11793 N N . VAL B 1 738 ? 35.844 69.125 26.438 1 16.03 738 VAL B N 1
ATOM 11794 C CA . VAL B 1 738 ? 35.844 68.938 24.984 1 16.03 738 VAL B CA 1
ATOM 11795 C C . VAL B 1 738 ? 35.594 70.25 24.312 1 16.03 738 VAL B C 1
ATOM 11797 O O . VAL B 1 738 ? 34.5 70.812 24.469 1 16.03 738 VAL B O 1
ATOM 11800 N N . ASP B 1 739 ? 36.562 70.938 24.156 1 14.85 739 ASP B N 1
ATOM 11801 C CA . ASP B 1 739 ? 36.594 72.312 23.703 1 14.85 739 ASP B CA 1
ATOM 11802 C C . ASP B 1 739 ? 35.719 72.5 22.453 1 14.85 739 ASP B C 1
ATOM 11804 O O . ASP B 1 739 ? 35.406 71.5 21.766 1 14.85 739 ASP B O 1
ATOM 11808 N N . ASN B 1 740 ? 35.812 73.625 21.828 1 15.37 740 ASN B N 1
ATOM 11809 C CA . ASN B 1 740 ? 35.062 74.812 21.391 1 15.37 740 ASN B CA 1
ATOM 11810 C C . ASN B 1 740 ? 34.781 74.75 19.891 1 15.37 740 ASN B C 1
ATOM 11812 O O . ASN B 1 740 ? 33.625 74.938 19.469 1 15.37 740 ASN B O 1
ATOM 11816 N N . GLY B 1 741 ? 35.75 75.25 18.906 1 14.91 741 GLY B N 1
ATOM 11817 C CA . GLY B 1 741 ? 35.5 76.5 18.25 1 14.91 741 GLY B CA 1
ATOM 11818 C C . GLY B 1 741 ? 34.812 76.312 16.891 1 14.91 741 GLY B C 1
ATOM 11819 O O . GLY B 1 741 ? 33.594 76.562 16.781 1 14.91 741 GLY B O 1
ATOM 11820 N N . GLU B 1 742 ? 35.562 76.562 15.633 1 15.14 742 GLU B N 1
ATOM 11821 C CA . GLU B 1 742 ? 35.406 77.688 14.719 1 15.14 742 GLU B CA 1
ATOM 11822 C C . GLU B 1 742 ? 34.688 77.312 13.438 1 15.14 742 GLU B C 1
ATOM 11824 O O . GLU B 1 742 ? 34.594 76.125 13.125 1 15.14 742 GLU B O 1
ATOM 11829 N N . PRO B 1 743 ? 35.031 77.875 12.133 1 16.08 743 PRO B N 1
ATOM 11830 C CA . PRO B 1 743 ? 34.312 78.688 11.188 1 16.08 743 PRO B CA 1
ATOM 11831 C C . PRO B 1 743 ? 33.719 77.938 10.016 1 16.08 743 PRO B C 1
ATOM 11833 O O . PRO B 1 743 ? 32.531 78 9.773 1 16.08 743 PRO B O 1
ATOM 11836 N N . GLU B 1 744 ? 34.344 77.938 8.523 1 15.88 744 GLU B N 1
ATOM 11837 C CA . GLU B 1 744 ? 34.031 78.938 7.504 1 15.88 744 GLU B CA 1
ATOM 11838 C C . GLU B 1 744 ? 33.344 78.25 6.301 1 15.88 744 GLU B C 1
ATOM 11840 O O . GLU B 1 744 ? 32.25 78.688 5.902 1 15.88 744 GLU B O 1
ATOM 11845 N N . SER B 1 745 ? 34.125 78.062 4.949 1 16.52 745 SER B N 1
ATOM 11846 C CA . SER B 1 745 ? 33.875 78.75 3.703 1 16.52 745 SER B CA 1
ATOM 11847 C C . SER B 1 745 ? 33.125 77.875 2.695 1 16.52 745 SER B C 1
ATOM 11849 O O . SER B 1 745 ? 33.156 76.688 2.791 1 16.52 745 SER B O 1
ATOM 11851 N N . ASP B 1 746 ? 32.594 78.312 1.394 1 16.75 746 ASP B N 1
ATOM 11852 C CA . ASP B 1 746 ? 31.453 78.5 0.493 1 16.75 746 ASP B CA 1
ATOM 11853 C C . ASP B 1 746 ? 31.531 77.562 -0.686 1 16.75 746 ASP B C 1
ATOM 11855 O O . ASP B 1 746 ? 30.516 77.188 -1.283 1 16.75 746 ASP B O 1
ATOM 11859 N N . ASP B 1 747 ? 32.75 77 -1.249 1 16 747 ASP B N 1
ATOM 11860 C CA . ASP B 1 747 ? 32.938 77.312 -2.672 1 16 747 ASP B CA 1
ATOM 11861 C C . ASP B 1 747 ? 32.156 76.312 -3.525 1 16 747 ASP B C 1
ATOM 11863 O O . ASP B 1 747 ? 31.844 75.188 -3.078 1 16 747 ASP B O 1
ATOM 11867 N N . GLY B 1 748 ? 32.031 76.375 -5.023 1 17.98 748 GLY B N 1
ATOM 11868 C CA . GLY B 1 748 ? 31.219 76.562 -6.207 1 17.98 748 GLY B CA 1
ATOM 11869 C C . GLY B 1 748 ? 31.141 75.312 -7.07 1 17.98 748 GLY B C 1
ATOM 11870 O O . GLY B 1 748 ? 30.141 75.062 -7.75 1 17.98 748 GLY B O 1
ATOM 11871 N N . SER B 1 749 ? 32.25 74.375 -7.223 1 17.91 749 SER B N 1
ATOM 11872 C CA . SER B 1 749 ? 32.656 74.125 -8.602 1 17.91 749 SER B CA 1
ATOM 11873 C C . SER B 1 749 ? 31.734 73.062 -9.258 1 17.91 749 SER B C 1
ATOM 11875 O O . SER B 1 749 ? 31.422 72.062 -8.641 1 17.91 749 SER B O 1
ATOM 11877 N N . ASP B 1 750 ? 31.219 73.188 -10.562 1 19.33 750 ASP B N 1
ATOM 11878 C CA . ASP B 1 750 ? 30.109 72.875 -11.445 1 19.33 750 ASP B CA 1
ATOM 11879 C C . ASP B 1 750 ? 30.422 71.625 -12.266 1 19.33 750 ASP B C 1
ATOM 11881 O O . ASP B 1 750 ? 29.594 71.125 -13.039 1 19.33 750 ASP B O 1
ATOM 11885 N N . PHE B 1 751 ? 31.703 71 -12.148 1 18.39 751 PHE B N 1
ATOM 11886 C CA . PHE B 1 751 ? 32.281 70.5 -13.398 1 18.39 751 PHE B CA 1
ATOM 11887 C C . PHE B 1 751 ? 31.406 69.438 -13.992 1 18.39 751 PHE B C 1
ATOM 11889 O O . PHE B 1 751 ? 30.875 68.562 -13.273 1 18.39 751 PHE B O 1
ATOM 11896 N N . GLU B 1 752 ? 31.484 69.312 -15.32 1 19.64 752 GLU B N 1
ATOM 11897 C CA . GLU B 1 752 ? 30.812 69.062 -16.594 1 19.64 752 GLU B CA 1
ATOM 11898 C C . GLU B 1 752 ? 30.906 67.562 -16.984 1 19.64 752 GLU B C 1
ATOM 11900 O O . GLU B 1 752 ? 31.938 66.938 -16.766 1 19.64 752 GLU B O 1
ATOM 11905 N N . ILE B 1 753 ? 29.859 66.875 -17.344 1 20.5 753 ILE B N 1
ATOM 11906 C CA . ILE B 1 753 ? 29.406 65.5 -17.516 1 20.5 753 ILE B CA 1
ATOM 11907 C C . ILE B 1 753 ? 29.922 64.938 -18.844 1 20.5 753 ILE B C 1
ATOM 11909 O O . ILE B 1 753 ? 30.031 63.719 -19.031 1 20.5 753 ILE B O 1
ATOM 11913 N N . PRO B 1 754 ? 30.406 65.812 -19.828 1 22.34 754 PRO B N 1
ATOM 11914 C CA . PRO B 1 754 ? 29.781 65.375 -21.078 1 22.34 754 PRO B CA 1
ATOM 11915 C C . PRO B 1 754 ? 30.469 64.188 -21.703 1 22.34 754 PRO B C 1
ATOM 11917 O O . PRO B 1 754 ? 29.812 63.219 -22.047 1 22.34 754 PRO B O 1
ATOM 11920 N N . GLU B 1 755 ? 31.797 64.25 -22.5 1 21.05 755 GLU B N 1
ATOM 11921 C CA . GLU B 1 755 ? 31.828 64.25 -23.953 1 21.05 755 GLU B CA 1
ATOM 11922 C C . GLU B 1 755 ? 32.188 62.906 -24.516 1 21.05 755 GLU B C 1
ATOM 11924 O O . GLU B 1 755 ? 33.312 62.438 -24.391 1 21.05 755 GLU B O 1
ATOM 11929 N N . ILE B 1 756 ? 31.578 61.719 -24.359 1 21.83 756 ILE B N 1
ATOM 11930 C CA . ILE B 1 756 ? 32.25 60.531 -24.844 1 21.83 756 ILE B CA 1
ATOM 11931 C C . ILE B 1 756 ? 32.281 60.562 -26.375 1 21.83 756 ILE B C 1
ATOM 11933 O O . ILE B 1 756 ? 31.25 60.656 -27.031 1 21.83 756 ILE B O 1
ATOM 11937 N N . GLU B 1 757 ? 33.438 60.844 -27.016 1 22.23 757 GLU B N 1
ATOM 11938 C CA . GLU B 1 757 ? 33.938 61.031 -28.375 1 22.23 757 GLU B CA 1
ATOM 11939 C C . GLU B 1 757 ? 33.844 59.719 -29.172 1 22.23 757 GLU B C 1
ATOM 11941 O O . GLU B 1 757 ? 34.469 58.75 -28.844 1 22.23 757 GLU B O 1
ATOM 11946 N N . LEU B 1 758 ? 32.656 59.438 -29.75 1 21.55 758 LEU B N 1
ATOM 11947 C CA . LEU B 1 758 ? 32.469 58.281 -30.625 1 21.55 758 LEU B CA 1
ATOM 11948 C C . LEU B 1 758 ? 33.438 58.375 -31.812 1 21.55 758 LEU B C 1
ATOM 11950 O O . LEU B 1 758 ? 34.219 57.438 -32.031 1 21.55 758 LEU B O 1
ATOM 11954 N N . SER B 1 759 ? 32.906 58.562 -33.156 1 20.78 759 SER B N 1
ATOM 11955 C CA . SER B 1 759 ? 33.156 58.094 -34.531 1 20.78 759 SER B CA 1
ATOM 11956 C C . SER B 1 759 ? 34.188 59 -35.219 1 20.78 759 SER B C 1
ATOM 11958 O O . SER B 1 759 ? 34.531 58.781 -36.406 1 20.78 759 SER B O 1
ATOM 11960 N N . ASP B 1 760 ? 35.125 59.875 -35.062 1 18.88 760 ASP B N 1
ATOM 11961 C CA . ASP B 1 760 ? 35.562 60.594 -36.25 1 18.88 760 ASP B CA 1
ATOM 11962 C C . ASP B 1 760 ? 36.375 59.688 -37.188 1 18.88 760 ASP B C 1
ATOM 11964 O O . ASP B 1 760 ? 37.031 60.156 -38.094 1 18.88 760 ASP B O 1
ATOM 11968 N N . ALA B 1 761 ? 36.469 58.562 -37.344 1 21.02 761 ALA B N 1
ATOM 11969 C CA . ALA B 1 761 ? 37.625 58.5 -38.281 1 21.02 761 ALA B CA 1
ATOM 11970 C C . ALA B 1 761 ? 37.25 59.062 -39.656 1 21.02 761 ALA B C 1
ATOM 11972 O O . ALA B 1 761 ? 37.875 59.969 -40.156 1 21.02 761 ALA B O 1
ATOM 11973 N N . ASP B 1 762 ? 37.188 58.656 -41 1 19.11 762 ASP B N 1
ATOM 11974 C CA . ASP B 1 762 ? 37.562 59.094 -42.344 1 19.11 762 ASP B CA 1
ATOM 11975 C C . ASP B 1 762 ? 36.344 59.625 -43.094 1 19.11 762 ASP B C 1
ATOM 11977 O O . ASP B 1 762 ? 36.438 60.625 -43.812 1 19.11 762 ASP B O 1
ATOM 11981 N N . GLU B 1 763 ? 35.062 59.562 -43.562 1 20.34 763 GLU B N 1
ATOM 11982 C CA . GLU B 1 763 ? 34.969 60.031 -44.938 1 20.34 763 GLU B CA 1
ATOM 11983 C C . GLU B 1 763 ? 35.156 61.531 -45.031 1 20.34 763 GLU B C 1
ATOM 11985 O O . GLU B 1 763 ? 34.75 62.25 -44.094 1 20.34 763 GLU B O 1
ATOM 11990 N N . GLU B 1 764 ? 35.938 62.031 -46.188 1 17.25 764 GLU B N 1
ATOM 11991 C CA . GLU B 1 764 ? 35.594 62.719 -47.438 1 17.25 764 GLU B CA 1
ATOM 11992 C C . GLU B 1 764 ? 34.219 62.281 -47.969 1 17.25 764 GLU B C 1
ATOM 11994 O O . GLU B 1 764 ? 33.844 61.125 -47.781 1 17.25 764 GLU B O 1
#

Sequence (1528 aa):
MTSQVVPLSTFVQHLESCEGYEFRTMIKMLASPAYAKQQLLKDELSVFMAKVLKLLRSKDDYQVWKGCHIATVFCTYNPVVLCSFGGELMGILYRALEDATKYYGDSVQTEQRKVMVRALVKTLDTLMDLIRGKPSLTREALTPHLSAIIPMLISFGRCEPNLSLPVIKKLLSKHSTTFRPHVGKLKQLLTELYGHYQSLDPVTRKVVCDTAAYLHLTQKPGNNANEHQAHHKSFPDEHWRAGLFSVLSQFGPVVRLWGEILDIGSDENLARLLETLPRDTANDTSPLLPALTVDINKPVTLWHISARLEQLTDMVESFIRLPTLFPTRIPLGELVKVSEILLSLTTNYLPLKRGLRRDAALTGSIRSALPETQLQGIRLLRCLSDHIGKNLITYMPAILSSMELFIPLKDKKTSIDYQKCVDLQNGLLQLTALMNSIAQHLGHKVEEMSLAIKLVDICAYIIEHKQNLDSAFSSTSGTAKAAGGAKKKEYKAKTGSMSDLFSHPHKFLHPVPLENYTVVNTYYNMALTHWKLPSTQQAKITKYCIYYSLSFKEKLGYIPQTFIELLNTIVLFPGKDRFSILPIAVHLLKETGDPVFDVLCNPKLPLEMIQIRRQPTSSEDDTATSEAEEYAAPADQDDEHLSDDEHTTVDDGVATNAVMGLNNLVSSETLRSEQDSALETQHPEQARTSNLVPDEASEGREDARIFKKRSSSDEQDPPSKRTRAVAAQTPVPAAVPVDNGEPESDDGSDFEIPEIELSDADEEMTSQVVPLSTFVQHLESCEGYEFRTMIKMLASPAYAKQQLLKDELSVFMAKVLKLLRSKDDYQVWKGCHIATVFCTYNPVVLCSFGGELMGILYRALEDATKYYGDSVQTEQRKVMVRALVKTLDTLMDLIRGKPSLTREALTPHLSAIIPMLISFGRCEPNLSLPVIKKLLSKHSTTFRPHVGKLKQLLTELYGHYQSLDPVTRKVVCDTAAYLHLTQKPGNNANEHQAHHKSFPDEHWRAGLFSVLSQFGPVVRLWGEILDIGSDENLARLLETLPRDTANDTSPLLPALTVDINKPVTLWHISARLEQLTDMVESFIRLPTLFPTRIPLGELVKVSEILLSLTTNYLPLKRGLRRDAALTGSIRSALPETQLQGIRLLRCLSDHIGKNLITYMPAILSSMELFIPLKDKKTSIDYQKCVDLQNGLLQLTALMNSIAQHLGHKVEEMSLAIKLVDICAYIIEHKQNLDSAFSSTSGTAKAAGGAKKKEYKAKTGSMSDLFSHPHKFLHPVPLENYTVVNTYYNMALTHWKLPSTQQAKITKYCIYYSLSFKEKLGYIPQTFIELLNTIVLFPGKDRFSILPIAVHLLKETGDPVFDVLCNPKLPLEMIQIRRQPTSSEDDTATSEAEEYAAPADQDDEHLSDDEHTTVDDGVATNAVMGLNNLVSSETLRSEQDSALETQHPEQARTSNLVPDEASEGREDARIFKKRSSSDEQDPPSKRTRAVAAQTPVPAAVPVDNGEPESDDGSDFEIPEIELSDADEE

Nearest PDB structures (foldseek):
  6yle-assembly1_C  TM=9.572E-01  e=3.493E-31  Saccharomyces cerevisiae
  6ylh-assembly1_7  TM=9.501E-01  e=3.127E-31  Saccharomyces cerevisiae
  7zbw-assembly1_D  TM=3.018E-01  e=5.731E-04  Homo sapiens
  8cdj-assembly1_D  TM=1.960E-01  e=5.523E-04  Homo sapiens
  8j07-assembly1_u7  TM=2.802E-01  e=9.858E-03  Homo sapiens

Secondary structure (DSSP, 8-state):
---SS--HHHHHHHTTT--HHHHHHHHHHHT-GGGTSTTS-HHHHHHHHHHHHHHHT-S-HHHHHHHHHHHHHHHHH-HHHHHHHHHHHHHHHHHHHHHHHTTTTTSPPPHHHHHHHHHHHHHHHHHHHHHTT-HHHIIIIIHHHHHHHHHHHHHHHTT-HHHHHHHHHHHHHH-HHHHGGGHHHHHHHHHHHHHTGGGS-HHHHHHHHHHHHHGGGSS-------GGGTT----TTHHHHHHHHHHHTTHHHHHHHHTTTB-GGG-HHHHHHHHTSPP----SS--SSPPP---TTSGGGGHHHHHHHHHHHHHHHHHHHS--SS-----HHHHHHHHHHHHH--TTTSPBPTT----HHHHHHHHHHHHHHHHHHHHHHHHHHHHHGGGGGGGHHHHHHHHHTTS-B-TTSSSB-HHHHHHTHHHHHHHHHHHHHHHTTS-S-----HHHHHHHHHHHHHHS----S-HHHHGGGS---------------S-TTTHHHHH-GGGGPPPPPHHHHHHHHHHHHHHHHHS---HHHHHHHHHHHHHHHHHHHHHHSS--HHHHHHHHHHHH--TT-S---HHHHHHHHTTTT-HHHHHHHS----GGGS----------------------------------------------------------------GGGG--------------------------------------------------------------------------------------/---SS--HHHHHHHTTT--THHHHHHHHHHT-GGGTSTTS-HHHHHHHHHHHHHHHT-S-HHHHHHHHHHHHHHHHH-HHHHHHHHHHHHHHHHHHHHHHHTTTTTSPPPHHHHHHHHHHHHHHHHHHHHHTT-HHHIIIIIHHHHHHHHHHHHHHHTT-HHHHHHHHHHHHHH-HHHHGGGHHHHHHHHHHHHHTGGGS-HHHHHHHHHHHHHGGGSS-------GGGTT----TTHHHHHHHHHHHTTHHHHHHHHTTTB-GGG-HHHHHHHHTSPP----SS--SSPPP---TTSGGGGHHHHHHHHHHHHHHHHHHHS--SS-----HHHHHHHHHHHHH--TTTSPBPTT----HHHHHHHHHHHHHHHHHHHHHHHHHHHHTGGGGGGGHHHHHHHHHTTS-B-TTSSSB-HHHHHHTHHHHHHHHHHHHHHHTTS-S-----HHHHHHHHHHHHHHS----S-HHHHGGGS-------S------SS-TTTHHHHH-GGGGPPPPPHHHHHHHHHHHHHHHHHS---HHHHHHHHHHHHHHHHHHHHHHSS--HHHHHHHHHHHH--TT-S---HHHHHHHHTTTT-HHHHHHHS----GGGS------------------------------------------------------------------------------------------------------------------------------------------------------S---

Foldseek 3Di:
DPQPAPQLVVCLVCVVPDDDPRLVVVLVRLLDCSCQPPVSDPPSVVSSVVSLLVLCQDPDLVSVLSSLSNLLRNVVRHVVCLQPCLQVVLVSLQVSLLVLQVCVQPDDDDPSSVSSNLSSLQSNLSSLQSQPLPVVSCVPRPLVCCLVNQVSLLVSCLVPVLRSLVSNLVCLQRPLQSCLVVLVSNLVSLLVCLVVLVVDDPSSLLSSLLSVLSSLLNDAQDCPPPPVVNPPPGDSCVSSVVQLLLLQQVLLVLLVVCVLWWVQVLPPVLVVLSVPGDHPVPPPDDRSHDDQDADLVPLLSLLVSLVVLVSSLSNNLSSQPDDHPHDHDDDPVNLLSSLLSLLLQDCQRIPTDDPRPPDPSNVVSSLVRSLSSNLSSLVSLLSCLVRVNLVCVVVVVSNLVSLLSSFDDDHVDPHGDLVVLLVCVVSLLSSLLSVLSNLVNPAQDDPDRPSLQVSLVNLLSNQDWDQPDPCVLVPVVDDPDDDDDDPPPPPVPVPDVCVCCNVPVVVRIDHDDVVSVLSSLSSLLSCQRRHQHDPVSLVSLVVVLLVVLVVCCVPVVHGDPSSLSSLLSCQVRVHPDPDHCLVSSCVSCVPVPDVSNCCVVPVPDPVVVPPPPPDPPPPPDPPPDDPDPPPPDDDDDYDDYDDDDDDDDDDDDDDDDPSPRDSPDDPPPDDPDPPDDPDDPPDDDDPPDDPPPPPDDDDDDDDDDDDDDDDDDDDDYDDDDYDDDDDDDDDDDDDDDDDDDDDDDDDDDDDPPDDPDPDDPDDD/DPQPAPQLVVCLVCLVPDDDPRLVVVLVRLLDLSVQDPPDPPVSVVSSVVSLLVLCQDPDLVSVLSSLSNLLRNVVRHVVCLQPCLQVVLVSLLVSLLVLQVCVQPDDDDPSSVSSNLSSLVSNLSSLQSQPLPVVSCVPRPLVCCLVNQVSLLVSCLVPVLRSLVSNLVCLQRPLQSCLVVLVSNLVSLLVCLVVLVVDDPSSLLSSLLSVLSSLLNDAQDCPPPPVVNPPPGASCVSSVVQLLLLQQVLLVLLVVCVLWWVQVVPPVLVVLSVPGDHPVPVPDDRSHDDQDADLVPLLSLLVSLVVLVSSLSNNLSSQPDDHPHDHDDPPVNLLSSLLSLLQQDCQRIPTDDPRDPDPSNVVSSLVRSLSSNLSSLVSLLSCLVRVNQVCVVVVVSNLVSLLSSFDDDRVDPHGDLVVLLVCVVSLLSSLLSVLSNLVNPAQDDADRPSLQVSLVNLLSNQDFDQPDPCVLVPVVDDPDDDDDDDPPPCVPPPDVCVCCNVPVVVRIDHDDVVSVLSSLSSLLSCLRRHQDDPVSLVSLVVVLLVVLVVCCVPVVHGDPSSLSSLLSCQVRVHPDPDHCLVSSCVSCVPVPDVSNCCVVPVPDPVVVPPPPPDPPPPPDDDPDDPPPDDDDPDDDDDDDDDDDDDDDDDDDDDPSPSPRDSPDDPPPDDPPPDDDPDDDPDDDDDDDDDYDDDDDDDDDDDDDDDDDDDDDDDDDDDDDDDDDYDDDDDDDDDPDPDDDDDDDDDDDDDDPDDPDPDPDDDD

Organism: Eremothecium gossypii (strain ATCC 10895 / CBS 109.51 / FGSC 9923 / NRRL Y-1056) (NCBI:txid284811)

Radius of gyration: 43.11 Å; Cα contacts (8 Å, |Δi|>4): 1464; chains: 2; bounding box: 135×169×136 Å

pLDDT: mean 70.95, std 30.85, range [14.2, 98.44]

InterPro domains:
  IPR012583 Pre-rRNA-processing protein RIX1, N-terminal [PF08167] (7-194)
  IPR016024 Armadillo-type fold [SSF48371] (44-447)

Solvent-accessible surface area (backbone atoms only — not comparable to full-atom values): 93331 Å² total; per-residue (Å²): 135,80,58,80,49,55,49,59,69,62,46,58,75,37,58,86,74,48,56,52,60,56,39,55,50,51,53,57,56,53,47,33,42,72,72,40,28,70,81,66,39,77,65,56,54,52,53,40,48,51,50,41,52,48,24,43,68,43,88,47,52,68,45,26,39,52,23,33,56,46,53,46,40,36,38,72,41,16,66,63,50,31,43,73,41,41,41,61,49,49,53,49,52,50,53,46,46,50,62,62,51,72,59,45,82,80,44,91,69,51,71,65,51,52,52,29,51,52,41,47,54,51,33,53,51,50,51,52,48,67,38,48,56,35,68,48,36,26,62,70,35,46,58,71,48,45,75,60,48,52,60,51,40,54,62,45,26,75,73,40,44,72,70,30,41,62,52,50,38,49,43,36,74,73,38,24,75,80,41,48,88,49,46,66,62,48,51,52,53,50,49,55,48,60,71,50,43,65,71,46,54,72,56,42,46,50,44,53,28,40,35,59,50,42,56,34,63,43,60,74,66,67,78,68,68,49,78,92,56,60,82,66,73,66,55,88,38,51,50,47,42,50,52,52,49,54,58,55,16,53,49,48,68,59,55,53,58,48,50,74,48,31,36,48,78,80,38,62,67,58,44,50,53,60,69,66,45,58,67,69,74,69,78,84,63,77,68,90,62,80,87,84,81,70,46,81,91,41,34,71,37,54,48,52,54,36,52,49,48,49,50,50,50,50,41,53,47,31,62,66,64,48,52,48,78,57,80,71,83,73,64,56,70,61,54,50,49,53,25,39,53,32,20,63,52,36,72,82,84,31,52,68,35,89,82,61,73,85,42,46,50,40,51,10,36,49,62,56,32,35,58,53,36,23,44,45,17,51,50,51,49,36,53,44,36,75,69,59,41,65,76,48,61,87,48,39,68,62,50,54,58,28,56,47,49,68,58,56,46,32,88,98,44,90,46,72,29,65,72,58,44,60,73,38,41,69,58,52,51,49,50,45,45,35,50,46,54,46,49,76,59,46,72,59,81,58,71,86,49,71,55,63,57,52,48,53,55,49,51,60,57,64,69,46,80,54,69,53,62,44,66,74,71,62,54,70,73,59,82,79,74,81,75,87,79,81,76,73,74,70,78,73,59,92,47,67,32,49,43,34,61,67,72,43,51,77,72,69,47,61,82,77,59,68,67,60,51,45,47,49,36,52,35,51,42,46,46,50,73,39,34,82,65,56,68,69,59,50,49,49,52,52,51,52,52,53,51,50,42,52,50,34,32,69,74,69,70,45,64,60,67,54,55,51,53,35,50,51,42,47,54,76,43,47,74,88,51,87,68,77,56,50,69,60,46,48,67,71,41,64,86,65,71,50,63,64,56,45,43,69,74,48,65,70,62,65,67,82,73,59,74,74,76,73,70,80,74,72,80,66,84,72,84,77,74,82,82,56,72,22,75,45,80,77,86,83,87,87,91,90,94,88,94,87,90,83,90,86,87,89,82,86,84,80,88,77,87,73,78,73,51,77,77,77,82,82,79,83,82,78,78,80,75,82,71,50,79,69,48,68,74,80,66,85,71,82,76,77,82,77,82,67,81,71,84,71,88,82,86,87,81,83,72,92,67,88,84,82,84,76,92,87,86,91,88,87,88,94,87,95,89,87,91,85,94,87,92,85,87,93,85,86,93,82,86,91,86,87,89,78,87,75,82,85,80,77,84,72,83,72,81,78,72,72,71,88,79,79,75,64,99,73,81,133,133,81,58,81,50,54,49,56,66,62,46,58,74,38,59,86,74,48,54,52,59,56,39,53,51,51,53,58,57,54,46,33,41,75,78,39,37,71,84,53,53,64,71,45,48,54,52,38,48,51,52,41,53,49,24,43,68,42,88,46,52,67,43,26,38,52,25,34,56,47,51,45,40,37,36,72,42,14,65,62,50,32,43,73,40,41,42,60,51,50,53,48,51,50,51,44,47,51,64,63,50,74,60,45,81,80,44,90,68,51,70,63,52,52,53,28,50,51,41,47,53,50,33,52,50,50,50,53,54,69,37,47,66,35,67,49,36,25,62,69,35,46,57,71,46,45,75,59,49,53,58,51,40,53,61,46,27,76,72,40,44,73,69,30,38,62,54,49,38,50,42,35,74,74,37,24,77,79,42,47,89,51,47,66,62,46,51,53,52,52,50,55,49,60,71,50,42,63,71,45,55,70,57,43,46,50,43,51,28,38,36,60,50,43,56,34,61,43,60,73,66,68,78,70,66,50,80,92,57,58,82,64,72,67,54,86,36,52,51,46,44,49,53,50,49,55,57,56,16,54,50,47,68,58,54,53,57,48,50,75,48,30,34,50,79,80,38,61,65,58,46,51,53,60,68,67,46,58,66,67,75,70,78,84,64,78,68,90,62,81,87,85,81,70,44,82,90,43,34,73,36,52,46,52,55,37,51,50,48,48,52,50,48,50,42,52,48,29,63,66,58,49,50,46,93,58,80,71,85,75,63,57,70,61,53,51,48,53,25,39,53,32,19,63,51,36,70,84,82,32,50,67,35,89,83,60,74,84,43,45,51,40,51,12,36,49,62,55,31,36,56,54,37,23,45,45,17,49,51,51,50,37,53,45,34,75,69,58,43,66,76,46,61,86,49,38,69,60,50,54,57,30,56,49,50,69,59,56,47,34,90,98,44,91,46,73,28,65,71,58,43,60,72,37,40,69,59,52,51,48,50,44,47,35,49,46,53,47,50,74,59,47,70,58,78,61,68,85,49,72,56,61,57,53,47,53,56,48,52,60,57,64,68,45,82,54,69,54,62,44,66,73,71,64,56,70,70,63,80,80,73,82,72,86,81,78,77,73,74,70,77,69,61,94,46,65,32,51,45,33,62,69,73,42,54,77,72,68,46,64,83,76,60,69,67,60,51,45,49,49,35,52,34,51,42,48,46,51,72,39,34,82,66,58,68,69,58,50,49,50,51,52,50,52,50,53,51,51,42,52,50,33,32,69,77,69,68,47,64,60,67,54,56,52,53,34,50,52,42,47,53,74,43,47,75,88,52,88,66,78,54,49,69,59,48,48,66,70,39,62,86,65,73,52,64,63,55,44,43,69,75,49,65,70,62,66,68,81,72,60,74,74,78,74,71,81,76,74,82,67,88,71,84,77,75,81,79,78,80,72,84,87,80,86,72,76,88,78,87,92,86,93,86,89,89,86,89,85,86,88,82,88,83,82,85,77,82,74,73,75,63,77,82,80,77,83,80,82,81,80,72,81,81,81,70,48,83,72,24,85,61,80,75,74,85,73,87,75,88,74,82,87,92,83,91,82,91,88,91,79,89,90,78,94,59,52,70,51,82,85,91,86,90,91,88,88,77,83,87,84,79,83,89,82,85,87,84,82,76,78,83,80,70,86,68,77,68,79,77,82,88,91,89,90,90,85,89,83,88,80,86,81,86,74,83,82,84,80,72,79,81,68,93,131